Protein AF-0000000078598854 (afdb_homodimer)

Foldseek 3Di:
DDDDDPPVPPPPPPDDPDPDDPPDPPPQPQQAPCVVVPPPPPPDDPDPDDDDPPDDQDFQPDPPGGPSCVVVVHGPDDPDDPDDDPPPCPPDPCPCVVVPPPPPPVCPVDDALVVQLVLQVLCCLAPCLALLVLDQPVCSSVCRSVVVADLLQNLLSSLLSQLADPVHHNVVSVVSLVVSVVSCVVCVVPLDLSLLSSLLSVLQQCVQAVVLVSSLVSLVSSQVSLVVVVLQQLQPPDDPPPPPNDPCPPVNPLLNNLSSLSSNLSSVLCLLLSAQQAPRARPDDLVSGQGFQHDASVCSNVVPDDGHDRDSLVPDDHDPVRLPHLSNLQSNLSVLLSLLSNCVNVPNCQVVQADLPDCPHPLNVSVVSLVVSQVSHDPLLHDDLVSLVVVCVVPVSVSQNSLVSLLSSLLSLQSSLCSQADLADDVPDDLVPDGSDPVRHDPPYDDDPPCPSVVSLLSNLVSLLVNLVSQVSCCVVPPPPPLSGSSSLSSLLSSLSSLLVVLLHPDPVCCVRPNNVSSVVSNVSSLVVLVVSVSSGPSSVSSSVSSVSSCCVSVVVSPDD/DDDPCVDDPPPDDPPPDPPPDPPDPPPLPQLPPCVVVPPPVPPDDPDPDDDDPPDDQDFQPDPPGGPSCVVVVHGPDDPDDPDPDPPPPPPPCPCCCVVPPVPPPVCPVDDALVVQLVLQVLCCLAPCLALLVLDQPVCRSVCRSVVVADLLQNLLSSLLSQLADPVHHNVVSVVSLVVSVVSCVVCVVPLDLSLLSSLLSVLQQCVQAVVLVSSLVSLVSSQVSLVVVVLQQLQPPDDPPPPPNDPCPPVNPLLNNLSSLSSNLSSVLCLLLSAQQAPRARPDDLVSGQGFQHDASVCSNVVPDDGHDRDSLVPDDHDPVRLPHLSNLQSNLSVLLSLLSNCVNVPNCQVVQADLPDCPHPLNVSVVSLVVSQVSHDPLLHDDLVSLVVVCVVPVSVSQNSLVSLLSSLLSLQSSLCSQADLADDVPDDLVPDGSDPVRHDPPDDDDPPCPSVVSLLSNLVSLLVNLVSQVSCCVVDPPPPLSGSSSLSSLLSSLSSLLVVLLHPDPVCCVRPNNVSSVVSNVSSLVVLVVSVSSGPVSVSSSVSSVSSCVVSVVVSPDD

pLDDT: mean 75.07, std 26.9, range [16.06, 98.75]

Radius of gyration: 33.55 Å; Cα contacts (8 Å, |Δi|>4): 1315; chains: 2; bounding box: 144×80×126 Å

Solvent-accessible surface area (backbone atoms only — not comparable to full-atom values): 63806 Å² total; per-residue (Å²): 133,94,83,76,77,81,71,76,76,76,80,74,78,78,76,81,77,76,80,76,79,80,74,72,77,74,72,69,70,74,34,78,72,67,70,60,70,78,68,80,75,76,80,78,81,78,77,79,87,84,78,87,76,76,85,78,86,70,73,62,78,36,83,82,37,16,59,43,27,51,76,63,72,40,83,47,75,69,86,77,76,84,77,86,72,84,65,80,66,71,62,78,71,77,65,72,66,57,72,69,62,76,53,75,71,61,71,57,77,86,67,56,49,73,56,39,29,51,50,39,48,52,40,39,70,66,33,30,58,47,68,54,38,40,58,57,84,81,51,42,39,59,36,54,36,69,62,71,53,59,63,35,34,51,28,20,49,49,13,42,47,20,36,54,37,90,88,41,51,55,67,58,12,52,51,26,39,51,52,16,52,53,43,46,64,74,42,64,90,53,84,46,70,62,57,33,53,22,26,53,43,40,21,55,42,23,48,17,64,44,39,49,68,60,18,52,47,33,43,48,49,27,48,51,42,37,30,73,70,33,36,41,41,65,60,47,72,90,42,98,78,52,78,81,64,71,72,78,49,95,81,53,59,63,66,60,52,50,32,45,39,26,43,40,50,27,48,52,51,49,36,37,69,71,32,51,21,55,57,39,58,59,69,73,57,65,90,61,42,27,38,43,46,67,71,41,70,66,32,58,72,70,67,56,82,65,90,45,70,40,57,41,76,87,71,57,72,81,45,81,76,47,50,75,26,56,64,50,53,32,53,50,39,49,50,52,33,28,51,49,37,34,44,47,29,68,38,36,59,72,67,44,74,64,63,53,85,39,77,87,25,68,58,36,48,52,51,48,51,54,51,48,55,62,66,58,40,46,80,83,69,41,92,44,78,64,36,46,52,56,38,38,72,76,33,58,58,56,26,52,40,48,50,51,32,48,42,45,43,25,42,35,50,25,56,60,45,42,73,48,48,59,83,72,71,56,93,85,49,35,92,87,72,41,68,52,34,78,90,58,54,58,87,80,56,73,81,72,60,90,61,46,66,59,49,44,49,45,46,27,54,50,26,30,48,48,39,50,53,51,49,51,52,38,36,72,75,44,67,60,34,65,63,69,42,57,67,49,46,55,49,34,47,51,25,24,52,54,26,47,45,59,61,68,36,89,54,81,74,43,48,80,77,47,38,68,66,54,33,50,46,47,23,50,52,23,50,51,53,36,58,68,36,36,83,53,21,54,50,37,52,44,46,51,5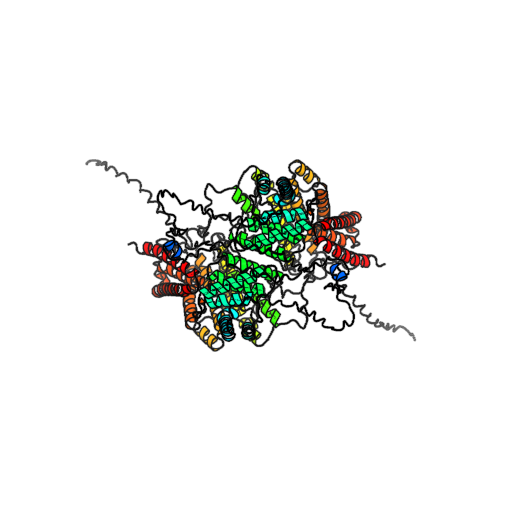0,26,50,46,50,49,42,51,54,49,45,51,65,66,64,54,126,135,90,79,84,80,75,76,72,82,73,74,77,74,76,72,77,79,71,77,75,76,80,73,72,76,75,73,70,73,68,52,79,60,74,69,71,69,79,74,74,78,76,75,77,83,77,80,81,84,82,78,87,78,78,84,83,86,72,74,63,75,37,84,83,40,15,59,44,28,54,76,62,72,42,82,51,77,68,88,78,76,83,75,84,66,89,66,74,71,76,69,76,68,76,69,74,65,56,74,68,62,76,53,74,72,62,69,57,78,88,67,56,48,70,55,40,29,52,50,38,47,52,39,37,70,66,34,30,58,49,68,55,38,40,59,54,85,81,53,43,40,59,35,55,36,68,62,72,55,59,63,33,35,52,27,20,50,48,13,44,47,21,37,55,37,88,89,43,51,57,68,59,13,52,52,26,40,51,52,17,51,54,43,46,63,76,43,65,88,53,83,48,70,60,56,33,54,22,25,52,45,38,20,54,43,23,47,17,63,58,37,49,69,59,18,52,47,33,42,47,50,26,49,50,42,36,30,74,69,32,36,42,42,64,60,46,71,89,42,99,76,50,80,82,64,73,74,78,50,95,81,54,59,62,65,59,52,49,33,44,39,26,44,42,49,28,48,52,52,50,36,38,70,70,31,52,22,53,57,39,59,58,68,72,60,66,90,64,42,27,38,45,48,67,73,44,68,67,32,58,73,70,67,57,84,64,91,43,69,40,57,41,74,87,70,57,71,80,48,80,75,45,51,75,26,57,63,49,52,32,53,47,38,48,50,52,34,29,51,49,38,34,44,48,29,69,37,37,60,73,66,45,73,63,63,54,85,40,77,89,25,68,58,37,47,52,50,49,51,53,50,49,55,61,66,58,41,45,80,84,70,40,90,44,76,63,36,44,52,57,38,38,73,75,33,58,58,57,26,51,39,47,50,50,32,49,44,46,43,24,42,35,51,24,58,61,46,45,72,49,45,60,83,72,71,55,91,85,49,37,92,88,71,40,68,50,37,79,91,61,54,57,89,79,57,71,79,73,62,91,62,46,65,59,50,43,51,45,47,28,54,51,26,29,47,48,37,52,53,51,49,52,52,38,37,72,75,44,67,62,34,63,64,68,41,56,68,48,46,56,50,33,49,52,26,24,52,54,26,47,47,59,61,68,36,90,53,80,75,43,48,80,77,47,42,66,66,53,33,49,48,47,24,52,50,22,52,51,54,35,58,68,36,34,83,53,18,53,48,35,52,49,51,51,51,35,50,48,50,50,42,52,54,51,45,48,66,67,62,54,128

InterPro domains:
  IPR001138 Zn(2)Cys(6) fungal-type DNA-binding domain [PF00172] (53-80)
  IPR001138 Zn(2)Cys(6) fungal-type DNA-binding domain [cd00067] (23-78)
  IPR007219 Xylanolytic transcriptional activator, regulatory domain [PF04082] (189-337)
  IPR007219 Xylanolytic transcriptional activator, regulatory domain [SM00906] (215-300)
  IPR036864 Zn(2)-C6 fungal-type DNA-binding domain superfamily [G3DSA:4.10.240.10] (21-78)
  IPR036864 Zn(2)-C6 fungal-type DNA-binding domain superfamily [SSF57701] (53-80)
  IPR050815 Transcription factor, fungi [PTHR47338] (22-552)

Organism: Penicillium oxalicum (strain 114-2 / CGMCC 5302) (NCBI:txid933388)

Nearest PDB structures (foldseek):
  5k7v-assembly1_B  TM=2.694E-01  e=2.026E-01  synthetic construct
  6swu-assembly1_B  TM=2.641E-01  e=5.667E+00  Mus musculus
  6ejn-assembly1_A  TM=2.712E-01  e=6.129E+00  Mus musculus
  7a0g-assembly1_HHH  TM=1.370E-01  e=9.070E+00  Serratia marcescens
  5k7v-assembly1_B  TM=2.724E-01  e=1.649E-01  synthetic construct

Structure (mmCIF, N/CA/C/O backbone):
data_AF-0000000078598854-model_v1
#
loop_
_entity.id
_entity.type
_entity.pdbx_description
1 polymer 'Transcription factor domain-containing protein'
#
loop_
_atom_site.group_PDB
_atom_site.id
_atom_site.type_symbol
_atom_site.label_atom_id
_atom_site.label_alt_id
_atom_site.label_comp_id
_atom_site.label_asym_id
_atom_site.label_entity_id
_atom_site.label_seq_id
_atom_site.pdbx_PDB_ins_code
_atom_site.Cartn_x
_atom_site.Cartn_y
_atom_site.Cartn_z
_atom_site.occupancy
_atom_site.B_iso_or_equiv
_atom_site.auth_seq_id
_atom_site.auth_comp_id
_atom_site.auth_asym_id
_atom_site.auth_atom_id
_atom_site.pdbx_PDB_model_num
ATOM 1 N N . MET A 1 1 ? 87.875 -38.781 16.719 1 17.75 1 MET A N 1
ATOM 2 C CA . MET A 1 1 ? 87.688 -38.844 15.266 1 17.75 1 MET A CA 1
ATOM 3 C C . MET A 1 1 ? 86.375 -38.219 14.844 1 17.75 1 MET A C 1
ATOM 5 O O . MET A 1 1 ? 86.312 -37.469 13.875 1 17.75 1 MET A O 1
ATOM 9 N N . VAL A 1 2 ? 85.25 -39.031 15.156 1 18.17 2 VAL A N 1
ATOM 10 C CA . VAL A 1 2 ? 84.188 -39.094 14.156 1 18.17 2 VAL A CA 1
ATOM 11 C C . VAL A 1 2 ? 83.562 -37.719 13.938 1 18.17 2 VAL A C 1
ATOM 13 O O . VAL A 1 2 ? 83.625 -36.875 14.812 1 18.17 2 VAL A O 1
ATOM 16 N N . THR A 1 3 ? 82.875 -37.562 12.828 1 17.98 3 THR A N 1
ATOM 17 C CA . THR A 1 3 ? 82.438 -36.938 11.562 1 17.98 3 THR A CA 1
ATOM 18 C C . THR A 1 3 ? 81.25 -36 11.773 1 17.98 3 THR A C 1
ATOM 20 O O . THR A 1 3 ? 81.312 -34.844 11.344 1 17.98 3 THR A O 1
ATOM 23 N N . SER A 1 4 ? 80.062 -36.5 11.648 1 16.06 4 SER A N 1
ATOM 24 C CA . SER A 1 4 ? 79.125 -36.438 10.555 1 16.06 4 SER A CA 1
ATOM 25 C C . SER A 1 4 ? 78.062 -35.375 10.805 1 16.06 4 SER A C 1
ATOM 27 O O . SER A 1 4 ? 77.625 -34.688 9.867 1 16.06 4 SER A O 1
ATOM 29 N N . LYS A 1 5 ? 77.375 -35.375 11.961 1 18.81 5 LYS A N 1
ATOM 30 C CA . LYS A 1 5 ? 75.875 -35.562 11.93 1 18.81 5 LYS A CA 1
ATOM 31 C C . LYS A 1 5 ? 75.188 -34.25 11.641 1 18.81 5 LYS A C 1
ATOM 33 O O . LYS A 1 5 ? 73.938 -34.188 11.781 1 18.81 5 LYS A O 1
ATOM 38 N N . ARG A 1 6 ? 75.938 -33.125 11.523 1 18.56 6 ARG A N 1
ATOM 39 C CA . ARG A 1 6 ? 75.188 -31.891 11.859 1 18.56 6 ARG A CA 1
ATOM 40 C C . ARG A 1 6 ? 74.125 -31.562 10.805 1 18.56 6 ARG A C 1
ATOM 42 O O . ARG A 1 6 ? 74.5 -31.094 9.711 1 18.56 6 ARG A O 1
ATOM 49 N N . ILE A 1 7 ? 73.125 -32.438 10.453 1 19.12 7 ILE A N 1
ATOM 50 C CA . ILE A 1 7 ? 72.188 -32.531 9.336 1 19.12 7 ILE A CA 1
ATOM 51 C C . ILE A 1 7 ? 71.312 -31.297 9.281 1 19.12 7 ILE A C 1
ATOM 53 O O . ILE A 1 7 ? 70.375 -31.156 10.047 1 19.12 7 ILE A O 1
ATOM 57 N N . SER A 1 8 ? 71.812 -30.125 9.641 1 19.22 8 SER A N 1
ATOM 58 C CA . SER A 1 8 ? 70.938 -28.969 9.789 1 19.22 8 SER A CA 1
ATOM 59 C C . SER A 1 8 ? 70.125 -28.719 8.516 1 19.22 8 SER A C 1
ATOM 61 O O . SER A 1 8 ? 70.688 -28.453 7.461 1 19.22 8 SER A O 1
ATOM 63 N N . GLU A 1 9 ? 69.125 -29.594 8.219 1 19.22 9 GLU A N 1
ATOM 64 C CA . GLU A 1 9 ? 68.188 -29.672 7.094 1 19.22 9 GLU A CA 1
ATOM 65 C C . GLU A 1 9 ? 67.688 -28.297 6.707 1 19.22 9 GLU A C 1
ATOM 67 O O . GLU A 1 9 ? 67.375 -27.484 7.574 1 19.22 9 GLU A O 1
ATOM 72 N N . VAL A 1 10 ? 68.125 -27.734 5.582 1 18.81 10 VAL A N 1
ATOM 73 C CA . VAL A 1 10 ? 67.938 -26.578 4.719 1 18.81 10 VAL A CA 1
ATOM 74 C C . VAL A 1 10 ? 66.438 -26.406 4.43 1 18.81 10 VAL A C 1
ATOM 76 O O . VAL A 1 10 ? 65.875 -27.234 3.729 1 18.81 10 VAL A O 1
ATOM 79 N N . LYS A 1 11 ? 65.625 -26.266 5.469 1 21.45 11 LYS A N 1
ATOM 80 C CA . LYS A 1 11 ? 64.188 -26.109 5.227 1 21.45 11 LYS A CA 1
ATOM 81 C C . LYS A 1 11 ? 63.938 -25.156 4.059 1 21.45 11 LYS A C 1
ATOM 83 O O . LYS A 1 11 ? 64.375 -24 4.094 1 21.45 11 LYS A O 1
ATOM 88 N N . LYS A 1 12 ? 64.062 -25.609 2.785 1 19.5 12 LYS A N 1
ATOM 89 C CA . LYS A 1 12 ? 63.781 -24.922 1.531 1 19.5 12 LYS A CA 1
ATOM 90 C C . LYS A 1 12 ? 62.5 -24.141 1.631 1 19.5 12 LYS A C 1
ATOM 92 O O . LYS A 1 12 ? 61.469 -24.672 2.098 1 19.5 12 LYS A O 1
ATOM 97 N N . GLN A 1 13 ? 62.562 -22.844 1.696 1 19.39 13 GLN A N 1
ATOM 98 C CA . GLN A 1 13 ? 61.625 -21.734 1.672 1 19.39 13 GLN A CA 1
ATOM 99 C C . GLN A 1 13 ? 60.719 -21.812 0.437 1 19.39 13 GLN A C 1
ATOM 101 O O . GLN A 1 13 ? 61.188 -21.625 -0.688 1 19.39 13 GLN A O 1
ATOM 106 N N . ARG A 1 14 ? 59.969 -22.969 0.25 1 20.84 14 ARG A N 1
ATOM 107 C CA . ARG A 1 14 ? 59.125 -23.125 -0.93 1 20.84 14 ARG A CA 1
ATOM 108 C C . ARG A 1 14 ? 58.438 -21.812 -1.298 1 20.84 14 ARG A C 1
ATOM 110 O O . ARG A 1 14 ? 58.094 -21.016 -0.42 1 20.84 14 ARG A O 1
ATOM 117 N N . ARG A 1 15 ? 58.625 -21.359 -2.559 1 20.86 15 ARG A N 1
ATOM 118 C CA . ARG A 1 15 ? 58.25 -20.219 -3.377 1 20.86 15 ARG A CA 1
ATOM 119 C C . ARG A 1 15 ? 56.75 -19.953 -3.262 1 20.86 15 ARG A C 1
ATOM 121 O O . ARG A 1 15 ? 55.938 -20.891 -3.137 1 20.86 15 ARG A O 1
ATOM 128 N N . PRO A 1 16 ? 56.312 -18.797 -2.871 1 20.83 16 PRO A N 1
ATOM 129 C CA . PRO A 1 16 ? 54.938 -18.297 -2.719 1 20.83 16 PRO A CA 1
ATOM 130 C C . PRO A 1 16 ? 54.094 -18.516 -3.971 1 20.83 16 PRO A C 1
ATOM 132 O O . PRO A 1 16 ? 54.5 -18.109 -5.066 1 20.83 16 PRO A O 1
ATOM 135 N N . ALA A 1 17 ? 53.5 -19.719 -4.172 1 22.02 17 ALA A N 1
ATOM 136 C CA . ALA A 1 17 ? 52.688 -20.062 -5.328 1 22.02 17 ALA A CA 1
ATOM 137 C C . ALA A 1 17 ? 51.844 -18.875 -5.777 1 22.02 17 ALA A C 1
ATOM 139 O O . ALA A 1 17 ? 51.375 -18.078 -4.949 1 22.02 17 ALA A O 1
ATOM 140 N N . HIS A 1 18 ? 52 -18.5 -7.02 1 19.34 18 HIS A N 1
ATOM 141 C CA . HIS A 1 18 ? 51.406 -17.484 -7.895 1 19.34 18 HIS A CA 1
ATOM 142 C C . HIS A 1 18 ? 49.875 -17.516 -7.844 1 19.34 18 HIS A C 1
ATOM 144 O O . HIS A 1 18 ? 49.281 -18.578 -7.738 1 19.34 18 HIS A O 1
ATOM 150 N N . LEU A 1 19 ? 49.312 -16.453 -7.363 1 21.5 19 LEU A N 1
ATOM 151 C CA . LEU A 1 19 ? 47.906 -16.094 -7.148 1 21.5 19 LEU A CA 1
ATOM 152 C C . LEU A 1 19 ? 47.062 -16.344 -8.406 1 21.5 19 LEU A C 1
ATOM 154 O O . LEU A 1 19 ? 47.344 -15.766 -9.461 1 21.5 19 LEU A O 1
ATOM 158 N N . PRO A 1 20 ? 46.75 -17.641 -8.633 1 20.42 20 PRO A N 1
ATOM 159 C CA . PRO A 1 20 ? 46.031 -17.953 -9.891 1 20.42 20 PRO A CA 1
ATOM 160 C C . PRO A 1 20 ? 45.062 -16.859 -10.297 1 20.42 20 PRO A C 1
ATOM 162 O O . PRO A 1 20 ? 44.656 -16.031 -9.469 1 20.42 20 PRO A O 1
ATOM 165 N N . GLY A 1 21 ? 44.75 -16.875 -11.664 1 18.86 21 GLY A N 1
ATOM 166 C CA . GLY A 1 21 ? 44.094 -16.016 -12.633 1 18.86 21 GLY A CA 1
ATOM 167 C C . GLY A 1 21 ? 42.656 -15.664 -12.234 1 18.86 21 GLY A C 1
ATOM 168 O O . GLY A 1 21 ? 42 -16.453 -11.562 1 18.86 21 GLY A O 1
ATOM 169 N N . GLN A 1 22 ? 42.438 -14.414 -12.109 1 20.92 22 GLN A N 1
ATOM 170 C CA . GLN A 1 22 ? 41.25 -13.633 -11.805 1 20.92 22 GLN A CA 1
ATOM 171 C C . GLN A 1 22 ? 40.062 -14.062 -12.664 1 20.92 22 GLN A C 1
ATOM 173 O O . GLN A 1 22 ? 40.062 -13.875 -13.883 1 20.92 22 GLN A O 1
ATOM 178 N N . ARG A 1 23 ? 39.656 -15.328 -12.477 1 20.48 23 ARG A N 1
ATOM 179 C CA . ARG A 1 23 ? 38.531 -15.789 -13.281 1 20.48 23 ARG A CA 1
ATOM 180 C C . ARG A 1 23 ? 37.5 -14.68 -13.469 1 20.48 23 ARG A C 1
ATOM 182 O O . ARG A 1 23 ? 37.188 -13.938 -12.531 1 20.48 23 ARG A O 1
ATOM 189 N N . ALA A 1 24 ? 37.312 -14.312 -14.844 1 19.75 24 ALA A N 1
ATOM 190 C CA . ALA A 1 24 ? 36.438 -13.328 -15.445 1 19.75 24 ALA A CA 1
ATOM 191 C C . ALA A 1 24 ? 35 -13.484 -14.914 1 19.75 24 ALA A C 1
ATOM 193 O O . ALA A 1 24 ? 34.5 -14.602 -14.797 1 19.75 24 ALA A O 1
ATOM 194 N N . PRO A 1 25 ? 34.656 -12.547 -14.102 1 20.59 25 PRO A N 1
ATOM 195 C CA . PRO A 1 25 ? 33.312 -12.516 -13.5 1 20.59 25 PRO A CA 1
ATOM 196 C C . PRO A 1 25 ? 32.219 -12.789 -14.508 1 20.59 25 PRO A C 1
ATOM 198 O O . PRO A 1 25 ? 32.062 -12.07 -15.5 1 20.59 25 PRO A O 1
ATOM 201 N N . ILE A 1 26 ? 32.156 -14.078 -14.969 1 20.09 26 ILE A N 1
ATOM 202 C CA . ILE A 1 26 ? 31.094 -14.414 -15.906 1 20.09 26 ILE A CA 1
ATOM 203 C C . ILE A 1 26 ? 29.797 -13.719 -15.484 1 20.09 26 ILE A C 1
ATOM 205 O O . ILE A 1 26 ? 29.312 -13.922 -14.367 1 20.09 26 ILE A O 1
ATOM 209 N N . ALA A 1 27 ? 29.516 -12.594 -16.141 1 19.59 27 ALA A N 1
ATOM 210 C CA . ALA A 1 27 ? 28.406 -11.656 -16.094 1 19.59 27 ALA A CA 1
ATOM 211 C C . ALA A 1 27 ? 27.062 -12.367 -16.25 1 19.59 27 ALA A C 1
ATOM 213 O O . ALA A 1 27 ? 26.734 -12.836 -17.344 1 19.59 27 ALA A O 1
ATOM 214 N N . CYS A 1 28 ? 26.969 -13.414 -15.5 1 22.61 28 CYS A N 1
ATOM 215 C CA . CYS A 1 28 ? 25.719 -14.133 -15.68 1 22.61 28 CYS A CA 1
ATOM 216 C C . CYS A 1 28 ? 24.547 -13.172 -15.852 1 22.61 28 CYS A C 1
ATOM 218 O O . CYS A 1 28 ? 24.406 -12.227 -15.078 1 22.61 28 CYS A O 1
ATOM 220 N N . ILE A 1 29 ? 24.125 -13.102 -17.062 1 20.44 29 ILE A N 1
ATOM 221 C CA . ILE A 1 29 ? 23.016 -12.312 -17.594 1 20.44 29 ILE A CA 1
ATOM 222 C C . ILE A 1 29 ? 21.75 -12.586 -16.781 1 20.44 29 ILE A C 1
ATOM 224 O O . ILE A 1 29 ? 21.266 -13.719 -16.734 1 20.44 29 ILE A O 1
ATOM 228 N N . PRO A 1 30 ? 21.672 -12.141 -15.641 1 22 30 PRO A N 1
ATOM 229 C CA . PRO A 1 30 ? 20.469 -12.336 -14.82 1 22 30 PRO A CA 1
ATOM 230 C C . PRO A 1 30 ? 19.188 -12.18 -15.625 1 22 30 PRO A C 1
ATOM 232 O O . PRO A 1 30 ? 19.031 -11.195 -16.359 1 22 30 PRO A O 1
ATOM 235 N N . CYS A 1 31 ? 18.578 -13.266 -16.047 1 23.11 31 CYS A N 1
ATOM 236 C CA . CYS A 1 31 ? 17.422 -13.484 -16.906 1 23.11 31 CYS A CA 1
ATOM 237 C C . CYS A 1 31 ? 16.266 -12.594 -16.484 1 23.11 31 CYS A C 1
ATOM 239 O O . CYS A 1 31 ? 15.305 -12.414 -17.25 1 23.11 31 CYS A O 1
ATOM 241 N N . ARG A 1 32 ? 16.047 -12.469 -15.172 1 21.34 32 ARG A N 1
ATOM 242 C CA . ARG A 1 32 ? 14.617 -12.258 -15 1 21.34 32 ARG A CA 1
ATOM 243 C C . ARG A 1 32 ? 14.164 -10.984 -15.711 1 21.34 32 ARG A C 1
ATOM 245 O O . ARG A 1 32 ? 12.977 -10.82 -16 1 21.34 32 ARG A O 1
ATOM 252 N N . SER A 1 33 ? 14.992 -9.961 -15.484 1 20.05 33 SER A N 1
ATOM 253 C CA . SER A 1 33 ? 14.375 -8.648 -15.641 1 20.05 33 SER A CA 1
ATOM 254 C C . SER A 1 33 ? 14.148 -8.305 -17.109 1 20.05 33 SER A C 1
ATOM 256 O O . SER A 1 33 ? 15.094 -7.945 -17.812 1 20.05 33 SER A O 1
ATOM 258 N N . VAL A 1 34 ? 13.461 -9.18 -17.766 1 19.59 34 VAL A N 1
ATOM 259 C CA . VAL A 1 34 ? 13.164 -8.703 -19.109 1 19.59 34 VAL A CA 1
ATOM 260 C C . VAL A 1 34 ? 12.57 -7.297 -19.047 1 19.59 34 VAL A C 1
ATOM 262 O O . VAL A 1 34 ? 11.445 -7.117 -18.562 1 19.59 34 VAL A O 1
ATOM 265 N N . CYS A 1 35 ? 13.25 -6.445 -18.594 1 20.17 35 CYS A N 1
ATOM 266 C CA . CYS A 1 35 ? 12.914 -5.027 -18.672 1 20.17 35 CYS A CA 1
ATOM 267 C C . CYS A 1 35 ? 12.484 -4.637 -20.078 1 20.17 35 CYS A C 1
ATOM 269 O O . CYS A 1 35 ? 13.312 -4.207 -20.891 1 20.17 35 CYS A O 1
ATOM 271 N N . LEU A 1 36 ? 11.719 -5.547 -20.766 1 18.88 36 LEU A N 1
ATOM 272 C CA . LEU A 1 36 ? 11.508 -5.07 -22.125 1 18.88 36 LEU A CA 1
ATOM 273 C C . LEU A 1 36 ? 10.719 -3.766 -22.141 1 18.88 36 LEU A C 1
ATOM 275 O O . LEU A 1 36 ? 9.609 -3.703 -21.594 1 18.88 36 LEU A O 1
ATOM 279 N N . HIS A 1 37 ? 11.328 -2.748 -22.141 1 19.47 37 HIS A N 1
ATOM 280 C CA . HIS A 1 37 ? 10.945 -1.343 -22.203 1 19.47 37 HIS A CA 1
ATOM 281 C C . HIS A 1 37 ? 10.086 -1.06 -23.422 1 19.47 37 HIS A C 1
ATOM 283 O O . HIS A 1 37 ? 9.812 0.1 -23.734 1 19.47 37 HIS A O 1
ATOM 289 N N . GLU A 1 38 ? 9.492 -2.057 -24.156 1 19.25 38 GLU A N 1
ATOM 290 C CA . GLU A 1 38 ? 9.141 -1.512 -25.469 1 19.25 38 GLU A CA 1
ATOM 291 C C . GLU A 1 38 ? 7.961 -0.552 -25.375 1 19.25 38 GLU A C 1
ATOM 293 O O . GLU A 1 38 ? 6.938 -0.882 -24.766 1 19.25 38 GLU A O 1
ATOM 298 N N . HIS A 1 39 ? 8.188 0.684 -25.469 1 19.91 39 HIS A N 1
ATOM 299 C CA . HIS A 1 39 ? 7.359 1.882 -25.516 1 19.91 39 HIS A CA 1
ATOM 300 C C . HIS A 1 39 ? 6.375 1.818 -26.672 1 19.91 39 HIS A C 1
ATOM 302 O O . HIS A 1 39 ? 5.738 2.82 -27.016 1 19.91 39 HIS A O 1
ATOM 308 N N . VAL A 1 40 ? 5.801 0.707 -27.062 1 19.81 40 VAL A N 1
ATOM 309 C CA . VAL A 1 40 ? 5.156 0.893 -28.359 1 19.81 40 VAL A CA 1
ATOM 310 C C . VAL A 1 40 ? 3.93 1.789 -28.203 1 19.81 40 VAL A C 1
ATOM 312 O O . VAL A 1 40 ? 3.004 1.459 -27.469 1 19.81 40 VAL A O 1
ATOM 315 N N . LEU A 1 41 ? 4.086 3.072 -28.391 1 19.53 41 LEU A N 1
ATOM 316 C CA . LEU A 1 41 ? 3.08 4.129 -28.422 1 19.53 41 LEU A CA 1
ATOM 317 C C . LEU A 1 41 ? 2.074 3.891 -29.547 1 19.53 41 LEU A C 1
ATOM 319 O O . LEU A 1 41 ? 2.426 3.963 -30.719 1 19.53 41 LEU A O 1
ATOM 323 N N . VAL A 1 42 ? 1.353 2.844 -29.547 1 19.3 42 VAL A N 1
ATOM 324 C CA . VAL A 1 42 ? 0.443 2.688 -30.672 1 19.3 42 VAL A CA 1
ATOM 325 C C . VAL A 1 42 ? -0.614 3.789 -30.641 1 19.3 42 VAL A C 1
ATOM 327 O O . VAL A 1 42 ? -1.303 3.971 -29.641 1 19.3 42 VAL A O 1
ATOM 330 N N . TRP A 1 43 ? -0.475 4.816 -31.5 1 20.03 43 TRP A N 1
ATOM 331 C CA . TRP A 1 43 ? -1.257 6.016 -31.797 1 20.03 43 TRP A CA 1
ATOM 332 C C . TRP A 1 43 ? -2.602 5.648 -32.406 1 20.03 43 TRP A C 1
ATOM 334 O O . TRP A 1 43 ? -2.656 5.074 -33.5 1 20.03 43 TRP A O 1
ATOM 344 N N . ALA A 1 44 ? -3.506 5.047 -31.688 1 18.84 44 ALA A N 1
ATOM 345 C CA . ALA A 1 44 ? -4.789 4.832 -32.344 1 18.84 44 ALA A CA 1
ATOM 346 C C . ALA A 1 44 ? -5.434 6.16 -32.75 1 18.84 44 ALA A C 1
ATOM 348 O O . ALA A 1 44 ? -5.387 7.129 -31.984 1 18.84 44 ALA A O 1
ATOM 349 N N . SER A 1 45 ? -5.656 6.5 -34.031 1 20.67 45 SER A N 1
ATOM 350 C CA . SER A 1 45 ? -6.227 7.559 -34.844 1 20.67 45 SER A CA 1
ATOM 351 C C . SER A 1 45 ? -7.668 7.852 -34.469 1 20.67 45 SER A C 1
ATOM 353 O O . SER A 1 45 ? -8.539 6.98 -34.562 1 20.67 45 SER A O 1
ATOM 355 N N . VAL A 1 46 ? -7.895 8.555 -33.375 1 20.98 46 VAL A N 1
ATOM 356 C CA . VAL A 1 46 ? -9.25 8.945 -33 1 20.98 46 VAL A CA 1
ATOM 357 C C . VAL A 1 46 ? -9.844 9.844 -34.094 1 20.98 46 VAL A C 1
ATOM 359 O O . VAL A 1 46 ? -9.227 10.836 -34.5 1 20.98 46 VAL A O 1
ATOM 362 N N . ASP A 1 47 ? -10.711 9.336 -34.875 1 20.59 47 ASP A N 1
ATOM 363 C CA . ASP A 1 47 ? -11.578 9.992 -35.844 1 20.59 47 ASP A CA 1
ATOM 364 C C . ASP A 1 47 ? -12.344 11.148 -35.219 1 20.59 47 ASP A C 1
ATOM 366 O O . ASP A 1 47 ? -12.758 11.07 -34.062 1 20.59 47 ASP A O 1
ATOM 370 N N . ASN A 1 48 ? -12.273 12.438 -35.688 1 21.52 48 ASN A N 1
ATOM 371 C CA . ASN A 1 48 ? -12.688 13.812 -35.438 1 21.52 48 ASN A CA 1
ATOM 372 C C . ASN A 1 48 ? -14.203 13.945 -35.438 1 21.52 48 ASN A C 1
ATOM 374 O O . ASN A 1 48 ? -14.742 14.984 -35.812 1 21.52 48 ASN A O 1
ATOM 378 N N . ASN A 1 49 ? -15.039 12.969 -35.062 1 20.41 49 ASN A N 1
ATOM 379 C CA . ASN A 1 49 ? -16.391 13.32 -35.469 1 20.41 49 ASN A CA 1
ATOM 380 C C . ASN A 1 49 ? -16.938 14.5 -34.656 1 20.41 49 ASN A C 1
ATOM 382 O O . ASN A 1 49 ? -16.656 14.617 -33.469 1 20.41 49 ASN A O 1
ATOM 386 N N . ASP A 1 50 ? -17.594 15.664 -35.219 1 20.73 50 ASP A N 1
ATOM 387 C CA . ASP A 1 50 ? -18.078 17.031 -35.125 1 20.73 50 ASP A CA 1
ATOM 388 C C . ASP A 1 50 ? -19.094 17.188 -34 1 20.73 50 ASP A C 1
ATOM 390 O O . ASP A 1 50 ? -19.062 18.188 -33.25 1 20.73 50 ASP A O 1
ATOM 394 N N . GLU A 1 51 ? -20.25 16.609 -33.969 1 22.28 51 GLU A N 1
ATOM 395 C CA . GLU A 1 51 ? -21.547 17.234 -33.75 1 22.28 51 GLU A CA 1
ATOM 396 C C . GLU A 1 51 ? -21.859 17.297 -32.25 1 22.28 51 GLU A C 1
ATOM 398 O O . GLU A 1 51 ? -22.797 18 -31.844 1 22.28 51 GLU A O 1
ATOM 403 N N . HIS A 1 52 ? -21.469 16.422 -31.344 1 24.2 52 HIS A N 1
ATOM 404 C CA . HIS A 1 52 ? -22.344 16.266 -30.188 1 24.2 52 HIS A CA 1
ATOM 405 C C . HIS A 1 52 ? -21.938 17.219 -29.062 1 24.2 52 HIS A C 1
ATOM 407 O O . HIS A 1 52 ? -21.094 16.875 -28.234 1 24.2 52 HIS A O 1
ATOM 413 N N . ARG A 1 53 ? -22.078 18.531 -29.203 1 22.84 53 ARG A N 1
ATOM 414 C CA . ARG A 1 53 ? -21.781 19.625 -28.266 1 22.84 53 ARG A CA 1
ATOM 415 C C . ARG A 1 53 ? -22.719 19.562 -27.062 1 22.84 53 ARG A C 1
ATOM 417 O O . ARG A 1 53 ? -23.859 20.031 -27.141 1 22.84 53 ARG A O 1
ATOM 424 N N . GLN A 1 54 ? -22.844 18.625 -26.219 1 24.5 54 GLN A N 1
ATOM 425 C CA . GLN A 1 54 ? -23.797 18.703 -25.109 1 24.5 54 GLN A CA 1
ATOM 426 C C . GLN A 1 54 ? -23.406 19.812 -24.141 1 24.5 54 GLN A C 1
ATOM 428 O O . GLN A 1 54 ? -22.234 19.922 -23.766 1 24.5 54 GLN A O 1
ATOM 433 N N . ARG A 1 55 ? -24.266 20.812 -23.875 1 24.64 55 ARG A N 1
ATOM 434 C CA . ARG A 1 55 ? -24.203 22.016 -23.062 1 24.64 55 ARG A CA 1
ATOM 435 C C . ARG A 1 55 ? -24.062 21.672 -21.578 1 24.64 55 ARG A C 1
ATOM 437 O O . ARG A 1 55 ? -24.859 20.906 -21.047 1 24.64 55 ARG A O 1
ATOM 444 N N . LYS A 1 56 ? -22.922 21.891 -20.891 1 26.95 56 LYS A N 1
ATOM 445 C CA . LYS A 1 56 ? -22.484 21.719 -19.516 1 26.95 56 LYS A CA 1
ATOM 446 C C . LYS A 1 56 ? -23.188 22.719 -18.594 1 26.95 56 LYS A C 1
ATOM 448 O O . LYS A 1 56 ? -23.047 23.938 -18.766 1 26.95 56 LYS A O 1
ATOM 453 N N . ILE A 1 57 ? -24.406 22.562 -17.891 1 29.45 57 ILE A N 1
ATOM 454 C CA . ILE A 1 57 ? -25.094 23.484 -17 1 29.45 57 ILE A CA 1
ATOM 455 C C . ILE A 1 57 ? -24.297 23.625 -15.703 1 29.45 57 ILE A C 1
ATOM 457 O O . ILE A 1 57 ? -24.016 22.641 -15.031 1 29.45 57 ILE A O 1
ATOM 461 N N . ARG A 1 58 ? -23.578 24.703 -15.469 1 31.05 58 ARG A N 1
ATOM 462 C CA . ARG A 1 58 ? -22.734 25.141 -14.352 1 31.05 58 ARG A CA 1
ATOM 463 C C . ARG A 1 58 ? -23.578 25.516 -13.148 1 31.05 58 ARG A C 1
ATOM 465 O O . ARG A 1 58 ? -24.406 26.438 -13.219 1 31.05 58 ARG A O 1
ATOM 472 N N . CYS A 1 59 ? -23.75 24.703 -12.164 1 33.59 59 CYS A N 1
ATOM 473 C CA . CYS A 1 59 ? -24.5 25.031 -10.961 1 33.59 59 CYS A CA 1
ATOM 474 C C . CYS A 1 59 ? -23.719 25.969 -10.055 1 33.59 59 CYS A C 1
ATOM 476 O O . CYS A 1 59 ? -22.531 25.75 -9.82 1 33.59 59 CYS A O 1
ATOM 478 N N . SER A 1 60 ? -24.031 27.234 -9.773 1 44.81 60 SER A N 1
ATOM 479 C CA . SER A 1 60 ? -23.469 28.359 -9.023 1 44.81 60 SER A CA 1
ATOM 480 C C . SER A 1 60 ? -23.516 28.109 -7.523 1 44.81 60 SER A C 1
ATOM 482 O O . SER A 1 60 ? -23.203 29 -6.727 1 44.81 60 SER A O 1
ATOM 484 N N . SER A 1 61 ? -23.609 27.109 -6.988 1 36.12 61 SER A N 1
ATOM 485 C CA . SER A 1 61 ? -23.609 26.656 -5.602 1 36.12 61 SER A CA 1
ATOM 486 C C . SER A 1 61 ? -24.344 27.641 -4.695 1 36.12 61 SER A C 1
ATOM 488 O O . SER A 1 61 ? -24.141 27.625 -3.479 1 36.12 61 SER A O 1
ATOM 490 N N . GLY A 1 62 ? -25.188 28.531 -5.027 1 41.59 62 GLY A N 1
ATOM 491 C CA . GLY A 1 62 ? -26.047 29.359 -4.195 1 41.59 62 GLY A CA 1
ATOM 492 C C . GLY A 1 62 ? -27.094 28.547 -3.438 1 41.59 62 GLY A C 1
ATOM 493 O O . GLY A 1 62 ? -27.609 27.562 -3.949 1 41.59 62 GLY A O 1
ATOM 494 N N . TRP A 1 63 ? -27.156 28.75 -2.006 1 46.44 63 TRP A N 1
ATOM 495 C CA . TRP A 1 63 ? -28.219 28.203 -1.171 1 46.44 63 TRP A CA 1
ATOM 496 C C . TRP A 1 63 ? -29.391 29.188 -1.046 1 46.44 63 TRP A C 1
ATOM 498 O O . TRP A 1 63 ? -29.172 30.391 -0.979 1 46.44 63 TRP A O 1
ATOM 508 N N . PRO A 1 64 ? -30.531 28.516 -0.96 1 46.12 64 PRO A N 1
ATOM 509 C CA . PRO A 1 64 ? -31.094 27.156 -1.108 1 46.12 64 PRO A CA 1
ATOM 510 C C . PRO A 1 64 ? -31.125 26.703 -2.562 1 46.12 64 PRO A C 1
ATOM 512 O O . PRO A 1 64 ? -31.391 25.531 -2.832 1 46.12 64 PRO A O 1
ATOM 515 N N . SER A 1 65 ? -31.031 27.578 -3.488 1 47.16 65 SER A N 1
ATOM 516 C CA . SER A 1 65 ? -31.016 27.312 -4.922 1 47.16 65 SER A CA 1
ATOM 517 C C . SER A 1 65 ? -29.828 27.984 -5.605 1 47.16 65 SER A C 1
ATOM 519 O O . SER A 1 65 ? -29.5 29.125 -5.301 1 47.16 65 SER A O 1
ATOM 521 N N . CYS A 1 66 ? -29.062 27.203 -6.148 1 48.5 66 CYS A N 1
ATOM 522 C CA . CYS A 1 66 ? -27.984 27.875 -6.844 1 48.5 66 CYS A CA 1
ATOM 523 C C . CYS A 1 66 ? -28.516 28.766 -7.957 1 48.5 66 CYS A C 1
ATOM 525 O O . CYS A 1 66 ? -29.656 28.594 -8.406 1 48.5 66 CYS A O 1
ATOM 527 N N . LYS A 1 67 ? -27.891 29.812 -8.281 1 52.09 67 LYS A N 1
ATOM 528 C CA . LYS A 1 67 ? -28.359 30.797 -9.25 1 52.09 67 LYS A CA 1
ATOM 529 C C . LYS A 1 67 ? -28.812 30.125 -10.539 1 52.09 67 LYS A C 1
ATOM 531 O O . LYS A 1 67 ? -29.781 30.562 -11.164 1 52.09 67 LYS A O 1
ATOM 536 N N . SER A 1 68 ? -28.25 28.984 -10.875 1 47.47 68 SER A N 1
ATOM 537 C CA . SER A 1 68 ? -28.594 28.297 -12.117 1 47.47 68 SER A CA 1
ATOM 538 C C . SER A 1 68 ? -29.906 27.531 -11.984 1 47.47 68 SER A C 1
ATOM 540 O O . SER A 1 68 ? -30.734 27.562 -12.891 1 47.47 68 SER A O 1
ATOM 542 N N . CYS A 1 69 ? -29.984 26.922 -10.859 1 49.81 69 CYS A N 1
ATOM 543 C CA . CYS A 1 69 ? -31.266 26.281 -10.594 1 49.81 69 CYS A CA 1
ATOM 544 C C . CYS A 1 69 ? -32.375 27.328 -10.445 1 49.81 69 CYS A C 1
ATOM 546 O O . CYS A 1 69 ? -33.5 27.125 -10.883 1 49.81 69 CYS A O 1
ATOM 548 N N . GLN A 1 70 ? -32.062 28.438 -9.781 1 58.97 70 GLN A N 1
ATOM 549 C CA . GLN A 1 70 ? -33.031 29.531 -9.672 1 58.97 70 GLN A CA 1
ATOM 550 C C . GLN A 1 70 ? -33.469 30.016 -11.047 1 58.97 70 GLN A C 1
ATOM 552 O O . GLN A 1 70 ? -34.656 30.234 -11.281 1 58.97 70 GLN A O 1
ATOM 557 N N . LYS A 1 71 ? -32.562 30.266 -11.953 1 52.97 71 LYS A N 1
ATOM 558 C CA . LYS A 1 71 ? -32.906 30.766 -13.281 1 52.97 71 LYS A CA 1
ATOM 559 C C . LYS A 1 71 ? -33.719 29.734 -14.07 1 52.97 71 LYS A C 1
ATOM 561 O O . LYS A 1 71 ? -34.531 30.094 -14.898 1 52.97 71 LYS A O 1
ATOM 566 N N . ARG A 1 72 ? -33.438 28.5 -13.727 1 50.66 72 ARG A N 1
ATOM 567 C CA . ARG A 1 72 ? -34.125 27.453 -14.461 1 50.66 72 ARG A CA 1
ATOM 568 C C . ARG A 1 72 ? -35.344 26.969 -13.688 1 50.66 72 ARG A C 1
ATOM 570 O O . ARG A 1 72 ? -36.031 26.031 -14.117 1 50.66 72 ARG A O 1
ATOM 577 N N . SER A 1 73 ? -35.75 27.656 -12.664 1 49.25 73 SER A N 1
ATOM 578 C CA . SER A 1 73 ? -36.906 27.359 -11.828 1 49.25 73 SER A CA 1
ATOM 579 C C . SER A 1 73 ? -36.906 25.891 -11.383 1 49.25 73 SER A C 1
ATOM 581 O O . SER A 1 73 ? -37.938 25.266 -11.305 1 49.25 73 SER A O 1
ATOM 583 N N . SER A 1 74 ? -35.688 25.359 -11.477 1 47.91 74 SER A N 1
ATOM 584 C CA . SER A 1 74 ? -35.594 23.969 -11.07 1 47.91 74 SER A CA 1
ATOM 585 C C . SER A 1 74 ? -35.219 23.844 -9.602 1 47.91 74 SER A C 1
ATOM 587 O O . SER A 1 74 ? -34.562 24.734 -9.039 1 47.91 74 SER A O 1
ATOM 589 N N . GLN A 1 75 ? -35.875 23.062 -8.797 1 47.03 75 GLN A N 1
ATOM 590 C CA . GLN A 1 75 ? -35.625 22.828 -7.375 1 47.03 75 GLN A CA 1
ATOM 591 C C . GLN A 1 75 ? -34.219 22.281 -7.133 1 47.03 75 GLN A C 1
ATOM 593 O O . GLN A 1 75 ? -33.781 21.328 -7.793 1 47.03 75 GLN A O 1
ATOM 598 N N . CYS A 1 76 ? -33.406 23.031 -6.539 1 42.16 76 CYS A N 1
ATOM 599 C CA . CYS A 1 76 ? -32.062 22.656 -6.168 1 42.16 76 CYS A CA 1
ATOM 600 C C . CYS A 1 76 ? -32.062 21.516 -5.16 1 42.16 76 CYS A C 1
ATOM 602 O O . CYS A 1 76 ? -32.625 21.641 -4.078 1 42.16 76 CYS A O 1
ATOM 604 N N . LYS A 1 77 ? -32.188 20.312 -5.438 1 40.06 77 LYS A N 1
ATOM 605 C CA . LYS A 1 77 ? -32.219 19.156 -4.539 1 40.06 77 LYS A CA 1
ATOM 606 C C . LYS A 1 77 ? -30.844 18.859 -3.98 1 40.06 77 LYS A C 1
ATOM 608 O O . LYS A 1 77 ? -29.891 18.625 -4.738 1 40.06 77 LYS A O 1
ATOM 613 N N . TYR A 1 78 ? -30.719 19.422 -2.916 1 34.09 78 TYR A N 1
ATOM 614 C CA . TYR A 1 78 ? -29.516 19.156 -2.133 1 34.09 78 TYR A CA 1
ATOM 615 C C . TYR A 1 78 ? -29.547 17.75 -1.556 1 34.09 78 TYR A C 1
ATOM 617 O O . TYR A 1 78 ? -30.562 17.312 -1.021 1 34.09 78 TYR A O 1
ATOM 625 N N . ALA A 1 79 ? -28.844 16.797 -1.937 1 29.67 79 ALA A N 1
ATOM 626 C CA . ALA A 1 79 ? -28.938 15.367 -1.638 1 29.67 79 ALA A CA 1
ATOM 627 C C . ALA A 1 79 ? -29.047 15.125 -0.134 1 29.67 79 ALA A C 1
ATOM 629 O O . ALA A 1 79 ? -29.359 14.023 0.304 1 29.67 79 ALA A O 1
ATOM 630 N N . GLY A 1 80 ? -28.594 15.789 0.834 1 28.34 80 GLY A N 1
ATOM 631 C CA . GLY A 1 80 ? -28.422 15.211 2.158 1 28.34 80 GLY A CA 1
ATOM 632 C C . GLY A 1 80 ? -29.703 15.156 2.955 1 28.34 80 GLY A C 1
ATOM 633 O O . GLY A 1 80 ? -29.719 14.68 4.094 1 28.34 80 GLY A O 1
ATOM 634 N N . LEU A 1 81 ? -30.766 15.977 3.002 1 26.56 81 LEU A N 1
ATOM 635 C CA . LEU A 1 81 ? -31.641 16.203 4.145 1 26.56 81 LEU A CA 1
ATOM 636 C C . LEU A 1 81 ? -32.781 15.195 4.145 1 26.56 81 LEU A C 1
ATOM 638 O O . LEU A 1 81 ? -33.625 15.188 3.232 1 26.56 81 LEU A O 1
ATOM 642 N N . SER A 1 82 ? -32.719 14 4.762 1 26.06 82 SER A N 1
ATOM 643 C CA . SER A 1 82 ? -33.844 13.102 4.941 1 26.06 82 SER A CA 1
ATOM 644 C C . SER A 1 82 ? -35 13.789 5.68 1 26.06 82 SER A C 1
ATOM 646 O O . SER A 1 82 ? -34.844 14.211 6.828 1 26.06 82 SER A O 1
ATOM 648 N N . GLN A 1 83 ? -36.031 14.43 5.074 1 25.28 83 GLN A N 1
ATOM 649 C CA . GLN A 1 83 ? -37.312 14.836 5.637 1 25.28 83 GLN A CA 1
ATOM 650 C C . GLN A 1 83 ? -38.062 13.641 6.215 1 25.28 83 GLN A C 1
ATOM 652 O O . GLN A 1 83 ? -37.969 12.531 5.695 1 25.28 83 GLN A O 1
ATOM 657 N N . ASP A 1 84 ? -38.688 13.633 7.449 1 28 84 ASP A N 1
ATOM 658 C CA . ASP A 1 84 ? -39.594 12.758 8.164 1 28 84 ASP A CA 1
ATOM 659 C C . ASP A 1 84 ? -40.719 12.297 7.254 1 28 84 ASP A C 1
ATOM 661 O O . ASP A 1 84 ? -41.156 11.141 7.324 1 28 84 ASP A O 1
ATOM 665 N N . GLY A 1 85 ? -41.75 13.227 6.988 1 26.53 85 GLY A N 1
ATOM 666 C CA . GLY A 1 85 ? -43.156 12.945 6.656 1 26.53 85 GLY A CA 1
ATOM 667 C C . GLY A 1 85 ? -43.312 12.148 5.375 1 26.53 85 GLY A C 1
ATOM 668 O O . GLY A 1 85 ? -42.344 11.984 4.621 1 26.53 85 GLY A O 1
ATOM 669 N N . PRO A 1 86 ? -44.75 11.562 5.125 1 28.03 86 PRO A N 1
ATOM 670 C CA . PRO A 1 86 ? -45.25 10.812 3.975 1 28.03 86 PRO A CA 1
ATOM 671 C C . PRO A 1 86 ? -44.844 11.43 2.639 1 28.03 86 PRO A C 1
ATOM 673 O O . PRO A 1 86 ? -45.406 11.07 1.596 1 28.03 86 PRO A O 1
ATOM 676 N N . VAL A 1 87 ? -43.938 12.258 2.623 1 26.06 87 VAL A N 1
ATOM 677 C CA . VAL A 1 87 ? -43.906 13.094 1.426 1 26.06 87 VAL A CA 1
ATOM 678 C C . VAL A 1 87 ? -43.969 12.211 0.182 1 26.06 87 VAL A C 1
ATOM 680 O O . VAL A 1 87 ? -43.188 11.266 0.032 1 26.06 87 VAL A O 1
ATOM 683 N N . GLU A 1 88 ? -45.344 12.117 -0.36 1 24.05 88 GLU A N 1
ATOM 684 C CA . GLU A 1 88 ? -45.719 11.695 -1.705 1 24.05 88 GLU A CA 1
ATOM 685 C C . GLU A 1 88 ? -44.656 12.078 -2.727 1 24.05 88 GLU A C 1
ATOM 687 O O . GLU A 1 88 ? -44.5 13.258 -3.057 1 24.05 88 GLU A O 1
ATOM 692 N N . ASP A 1 89 ? -43.656 11.688 -2.381 1 22.72 89 ASP A N 1
ATOM 693 C CA . ASP A 1 89 ? -42.406 11.93 -3.102 1 22.72 89 ASP A CA 1
ATOM 694 C C . ASP A 1 89 ? -42.562 11.625 -4.59 1 22.72 89 ASP A C 1
ATOM 696 O O . ASP A 1 89 ? -42.5 10.461 -5.004 1 22.72 89 ASP A O 1
ATOM 700 N N . SER A 1 90 ? -43.688 12.203 -5.199 1 21.8 90 SER A N 1
ATOM 701 C CA . SER A 1 90 ? -43.75 12.234 -6.656 1 21.8 90 SER A CA 1
ATOM 702 C C . SER A 1 90 ? -42.406 12.625 -7.258 1 21.8 90 SER A C 1
ATOM 704 O O . SER A 1 90 ? -42.094 13.805 -7.348 1 21.8 90 SER A O 1
ATOM 706 N N . ALA A 1 91 ? -41.562 12.398 -6.586 1 21.94 91 ALA A N 1
ATOM 707 C CA . ALA A 1 91 ? -40.281 12.852 -7.117 1 21.94 91 ALA A CA 1
ATOM 708 C C . ALA A 1 91 ? -40.219 12.68 -8.633 1 21.94 91 ALA A C 1
ATOM 710 O O . ALA A 1 91 ? -40.625 11.641 -9.164 1 21.94 91 ALA A O 1
ATOM 711 N N . ILE A 1 92 ? -40.25 13.781 -9.312 1 22.55 92 ILE A N 1
ATOM 712 C CA . ILE A 1 92 ? -40 14.023 -10.727 1 22.55 92 ILE A CA 1
ATOM 713 C C . ILE A 1 92 ? -38.938 13.055 -11.242 1 22.55 92 ILE A C 1
ATOM 715 O O . ILE A 1 92 ? -37.844 12.914 -10.648 1 22.55 92 ILE A O 1
ATOM 719 N N . ARG A 1 93 ? -39.25 12.031 -11.883 1 21.06 93 ARG A N 1
ATOM 720 C CA . ARG A 1 93 ? -38.688 11.258 -12.977 1 21.06 93 ARG A CA 1
ATOM 721 C C . ARG A 1 93 ? -37.812 12.133 -13.875 1 21.06 93 ARG A C 1
ATOM 723 O O . ARG A 1 93 ? -38.312 12.781 -14.789 1 21.06 93 ARG A O 1
ATOM 730 N N . LEU A 1 94 ? -37.094 13.039 -13.188 1 22.39 94 LEU A N 1
ATOM 731 C CA . LEU A 1 94 ? -36.312 13.672 -14.234 1 22.39 94 LEU A CA 1
ATOM 732 C C . LEU A 1 94 ? -35.812 12.641 -15.242 1 22.39 94 LEU A C 1
ATOM 734 O O . LEU A 1 94 ? -35.031 11.766 -14.898 1 22.39 94 LEU A O 1
ATOM 738 N N . SER A 1 95 ? -36.594 12.156 -16.047 1 23.12 95 SER A N 1
ATOM 739 C CA . SER A 1 95 ? -36.531 11.586 -17.391 1 23.12 95 SER A CA 1
ATOM 740 C C . SER A 1 95 ? -35.469 12.273 -18.219 1 23.12 95 SER A C 1
ATOM 742 O O . SER A 1 95 ? -35.75 13.172 -19.016 1 23.12 95 SER A O 1
ATOM 744 N N . GLN A 1 96 ? -34.594 12.953 -17.562 1 24.14 96 GLN A N 1
ATOM 745 C CA . GLN A 1 96 ? -33.719 13.477 -18.609 1 24.14 96 GLN A CA 1
ATOM 746 C C . GLN A 1 96 ? -33.375 12.398 -19.641 1 24.14 96 GLN A C 1
ATOM 748 O O . GLN A 1 96 ? -32.719 11.414 -19.312 1 24.14 96 GLN A O 1
ATOM 753 N N . GLU A 1 97 ? -34.25 12.062 -20.438 1 24.77 97 GLU A N 1
ATOM 754 C CA . GLU A 1 97 ? -34 11.594 -21.797 1 24.77 97 GLU A CA 1
ATOM 755 C C . GLU A 1 97 ? -32.844 12.336 -22.438 1 24.77 97 GLU A C 1
ATOM 757 O O . GLU A 1 97 ? -32.969 13.469 -22.906 1 24.77 97 GLU A O 1
ATOM 762 N N . SER A 1 98 ? -31.859 12.672 -21.656 1 25.92 98 SER A N 1
ATOM 763 C CA . SER A 1 98 ? -30.828 13.195 -22.547 1 25.92 98 SER A CA 1
ATOM 764 C C . SER A 1 98 ? -30.828 12.469 -23.891 1 25.92 98 SER A C 1
ATOM 766 O O . SER A 1 98 ? -31 11.25 -23.938 1 25.92 98 SER A O 1
ATOM 768 N N . PRO A 1 99 ? -31.422 13.117 -24.797 1 25.62 99 PRO A N 1
ATOM 769 C CA . PRO A 1 99 ? -31.203 12.375 -26.031 1 25.62 99 PRO A CA 1
ATOM 770 C C . PRO A 1 99 ? -29.828 11.742 -26.109 1 25.62 99 PRO A C 1
ATOM 772 O O . PRO A 1 99 ? -28.812 12.406 -25.844 1 25.62 99 PRO A O 1
ATOM 775 N N . SER A 1 100 ? -29.688 10.727 -25.406 1 27.78 100 SER A N 1
ATOM 776 C CA . SER A 1 100 ? -28.625 9.867 -25.906 1 27.78 100 SER A CA 1
ATOM 777 C C . SER A 1 100 ? -28.312 10.164 -27.375 1 27.78 100 SER A C 1
ATOM 779 O O . SER A 1 100 ? -29.094 9.836 -28.266 1 27.78 100 SER A O 1
ATOM 781 N N . GLU A 1 101 ? -28.062 11.508 -27.609 1 28.31 101 GLU A N 1
ATOM 782 C CA . GLU A 1 101 ? -27.422 11.461 -28.922 1 28.31 101 GLU A CA 1
ATOM 783 C C . GLU A 1 101 ? -26.672 10.141 -29.125 1 28.31 101 GLU A C 1
ATOM 785 O O . GLU A 1 101 ? -26.016 9.656 -28.203 1 28.31 101 GLU A O 1
ATOM 790 N N . LYS A 1 102 ? -27.125 9.391 -29.906 1 27.34 102 LYS A N 1
ATOM 791 C CA . LYS A 1 102 ? -26.406 8.305 -30.562 1 27.34 102 LYS A CA 1
ATOM 792 C C . LYS A 1 102 ? -24.906 8.594 -30.625 1 27.34 102 LYS A C 1
ATOM 794 O O . LYS A 1 102 ? -24.422 9.188 -31.578 1 27.34 102 LYS A O 1
ATOM 799 N N . ARG A 1 103 ? -24.438 9.336 -29.625 1 29.98 103 ARG A N 1
ATOM 800 C CA . ARG A 1 103 ? -22.984 9.242 -29.734 1 29.98 103 ARG A CA 1
ATOM 801 C C . ARG A 1 103 ? -22.578 7.93 -30.406 1 29.98 103 ARG A C 1
ATOM 803 O O . ARG A 1 103 ? -23.297 6.941 -30.344 1 29.98 103 ARG A O 1
ATOM 810 N N . SER A 1 104 ? -21.531 8.086 -31.156 1 31.22 104 SER A N 1
ATOM 811 C CA . SER A 1 104 ? -21.047 6.926 -31.906 1 31.22 104 SER A CA 1
ATOM 812 C C . SER A 1 104 ? -20.984 5.688 -31.016 1 31.22 104 SER A C 1
ATOM 814 O O . SER A 1 104 ? -20.234 5.664 -30.031 1 31.22 104 SER A O 1
ATOM 816 N N . SER A 1 105 ? -21.984 5.219 -30.297 1 37.69 105 SER A N 1
ATOM 817 C CA . SER A 1 105 ? -21.844 3.77 -30.172 1 37.69 105 SER A CA 1
ATOM 818 C C . SER A 1 105 ? -20.625 3.262 -30.922 1 37.69 105 SER A C 1
ATOM 820 O O . SER A 1 105 ? -20.688 3.012 -32.125 1 37.69 105 SER A O 1
ATOM 822 N N . GLU A 1 106 ? -19.609 4.062 -30.781 1 40.19 106 GLU A N 1
ATOM 823 C CA . GLU A 1 106 ? -18.391 3.555 -31.422 1 40.19 106 GLU A CA 1
ATOM 824 C C . GLU A 1 106 ? -18.453 2.037 -31.578 1 40.19 106 GLU A C 1
ATOM 826 O O . GLU A 1 106 ? -18.875 1.327 -30.656 1 40.19 106 GLU A O 1
ATOM 831 N N . ASN A 1 107 ? -18.531 1.634 -32.688 1 41.03 107 ASN A N 1
ATOM 832 C CA . ASN A 1 107 ? -18.656 0.307 -33.281 1 41.03 107 ASN A CA 1
ATOM 833 C C . ASN A 1 107 ? -17.906 -0.744 -32.469 1 41.03 107 ASN A C 1
ATOM 835 O O . ASN A 1 107 ? -16.672 -0.756 -32.438 1 41.03 107 ASN A O 1
ATOM 839 N N . LEU A 1 108 ? -18.328 -0.977 -31.125 1 53.81 108 LEU A N 1
ATOM 840 C CA . LEU A 1 108 ? -17.812 -2.305 -30.828 1 53.81 108 LEU A CA 1
ATOM 841 C C . LEU A 1 108 ? -17.562 -3.096 -32.094 1 53.81 108 LEU A C 1
ATOM 843 O O . LEU A 1 108 ? -18.391 -3.1 -33 1 53.81 108 LEU A O 1
ATOM 847 N N . PRO A 1 109 ? -16.406 -3.244 -32.438 1 61.84 109 PRO A N 1
ATOM 848 C CA . PRO A 1 109 ? -16.469 -4.219 -33.531 1 61.84 109 PRO A CA 1
ATOM 849 C C . PRO A 1 109 ? -17.609 -5.219 -33.375 1 61.84 109 PRO A C 1
ATOM 851 O O . PRO A 1 109 ? -17.859 -5.699 -32.25 1 61.84 109 PRO A O 1
ATOM 854 N N . GLU A 1 110 ? -18.75 -5.008 -33.969 1 72.19 110 GLU A N 1
ATOM 855 C CA . GLU A 1 110 ? -19.969 -5.824 -33.938 1 72.19 110 GLU A CA 1
ATOM 856 C C . GLU A 1 110 ? -19.625 -7.312 -33.906 1 72.19 110 GLU A C 1
ATOM 858 O O . GLU A 1 110 ? -19.109 -7.844 -34.906 1 72.19 110 GLU A O 1
ATOM 863 N N . MET A 1 111 ? -19.484 -7.848 -32.656 1 87.31 111 MET A N 1
ATOM 864 C CA . MET A 1 111 ? -19.375 -9.297 -32.562 1 87.31 111 MET A CA 1
ATOM 865 C C . MET A 1 111 ? -20.734 -9.945 -32.312 1 87.31 111 MET A C 1
ATOM 867 O O . MET A 1 111 ? -21.562 -9.414 -31.578 1 87.31 111 MET A O 1
ATOM 871 N N . PRO A 1 112 ? -21 -11.016 -33.031 1 91.69 112 PRO A N 1
ATOM 872 C CA . PRO A 1 112 ? -22.266 -11.727 -32.812 1 91.69 112 PRO A CA 1
ATOM 873 C C . PRO A 1 112 ? -22.453 -12.172 -31.359 1 91.69 112 PRO A C 1
ATOM 875 O O . PRO A 1 112 ? -21.469 -12.531 -30.688 1 91.69 112 PRO A O 1
ATOM 878 N N . LYS A 1 113 ? -23.703 -12.164 -30.891 1 92.62 113 LYS A N 1
ATOM 879 C CA . LYS A 1 113 ? -24.047 -12.555 -29.531 1 92.62 113 LYS A CA 1
ATOM 880 C C . LYS A 1 113 ? -23.531 -13.953 -29.219 1 92.62 113 LYS A C 1
ATOM 882 O O . LYS A 1 113 ? -23.062 -14.211 -28.109 1 92.62 113 LYS A O 1
ATOM 887 N N . THR A 1 114 ? -23.641 -14.859 -30.188 1 93.94 114 THR A N 1
ATOM 888 C CA . THR A 1 114 ? -23.188 -16.234 -30 1 93.94 114 THR A CA 1
ATOM 889 C C . THR A 1 114 ? -21.688 -16.281 -29.688 1 93.94 114 THR A C 1
ATOM 891 O O . THR A 1 114 ? -21.25 -17.078 -28.844 1 93.94 114 THR A O 1
ATOM 894 N N . GLU A 1 115 ? -20.938 -15.445 -30.312 1 94.62 115 GLU A N 1
ATOM 895 C CA . GLU A 1 115 ? -19.5 -15.391 -30.078 1 94.62 115 GLU A CA 1
ATOM 896 C C . GLU A 1 115 ? -19.203 -14.805 -28.703 1 94.62 115 GLU A C 1
ATOM 898 O O . GLU A 1 115 ? -18.297 -15.273 -28 1 94.62 115 GLU A O 1
ATOM 903 N N . LEU A 1 116 ? -19.938 -13.789 -28.359 1 95.62 116 LEU A N 1
ATOM 904 C CA . LEU A 1 116 ? -19.766 -13.172 -27.062 1 95.62 116 LEU A CA 1
ATOM 905 C C . LEU A 1 116 ? -20.047 -14.172 -25.938 1 95.62 116 LEU A C 1
ATOM 907 O O . LEU A 1 116 ? -19.344 -14.195 -24.922 1 95.62 116 LEU A O 1
ATOM 911 N N . ILE A 1 117 ? -21.031 -14.969 -26.141 1 96.12 117 ILE A N 1
ATOM 912 C CA . ILE A 1 117 ? -21.375 -15.984 -25.141 1 96.12 117 ILE A CA 1
ATOM 913 C C . ILE A 1 117 ? -20.25 -17.016 -25.031 1 96.12 117 ILE A C 1
ATOM 915 O O . ILE A 1 117 ? -19.922 -17.453 -23.938 1 96.12 117 ILE A O 1
ATOM 919 N N . GLN A 1 118 ? -19.641 -17.391 -26.141 1 95.69 118 GLN A N 1
ATOM 920 C CA . GLN A 1 118 ? -18.531 -18.312 -26.125 1 95.69 118 GLN A CA 1
ATOM 921 C C . GLN A 1 118 ? -17.328 -17.734 -25.391 1 95.69 118 GLN A C 1
ATOM 923 O O . GLN A 1 118 ? -16.641 -18.438 -24.656 1 95.69 118 GLN A O 1
ATOM 928 N N . ILE A 1 119 ? -17.109 -16.453 -25.656 1 97.25 119 ILE A N 1
ATOM 929 C CA . ILE A 1 119 ? -16.031 -15.766 -24.969 1 97.25 119 ILE A CA 1
ATOM 930 C C . ILE A 1 119 ? -16.297 -15.727 -23.469 1 97.25 119 ILE A C 1
ATOM 932 O O . ILE A 1 119 ? -15.391 -15.984 -22.672 1 97.25 119 ILE A O 1
ATOM 936 N N . ALA A 1 120 ? -17.516 -15.438 -23.125 1 97.56 120 ALA A N 1
ATOM 937 C CA . ALA A 1 120 ? -17.906 -15.406 -21.719 1 97.56 120 ALA A CA 1
ATOM 938 C C . ALA A 1 120 ? -17.719 -16.766 -21.078 1 97.56 120 ALA A C 1
ATOM 940 O O . ALA A 1 120 ? -17.281 -16.859 -19.922 1 97.56 120 ALA A O 1
ATOM 941 N N . GLU A 1 121 ? -18.062 -17.781 -21.781 1 96.31 121 GLU A N 1
ATOM 942 C CA . GLU A 1 121 ? -17.906 -19.141 -21.266 1 96.31 121 GLU A CA 1
ATOM 943 C C . GLU A 1 121 ? -16.438 -19.484 -21.047 1 96.31 121 GLU A C 1
ATOM 945 O O . GLU A 1 121 ? -16.094 -20.078 -20.016 1 96.31 121 GLU A O 1
ATOM 950 N N . PHE A 1 122 ? -15.68 -19.156 -22.031 1 97 122 PHE A N 1
ATOM 951 C CA . PHE A 1 122 ? -14.25 -19.391 -21.891 1 97 122 PHE A CA 1
ATOM 952 C C . PHE A 1 122 ? -13.695 -18.641 -20.672 1 97 122 PHE A C 1
ATOM 954 O O . PHE A 1 122 ? -12.898 -19.203 -19.906 1 97 122 PHE A O 1
ATOM 961 N N . PHE A 1 123 ? -14.078 -17.375 -20.562 1 98.19 123 PHE A N 1
ATOM 962 C CA . PHE A 1 123 ? -13.633 -16.562 -19.438 1 98.19 123 PHE A CA 1
ATOM 963 C C . PHE A 1 123 ? -14.062 -17.188 -18.109 1 98.19 123 PHE A C 1
ATOM 965 O O . PHE A 1 123 ? -13.273 -17.25 -17.172 1 98.19 123 PHE A O 1
ATOM 972 N N . LEU A 1 124 ? -15.305 -17.594 -18 1 96.94 124 LEU A N 1
ATOM 973 C CA . LEU A 1 124 ? -15.836 -18.188 -16.781 1 96.94 124 LEU A CA 1
ATOM 974 C C . LEU A 1 124 ? -15.062 -19.453 -16.406 1 96.94 124 LEU A C 1
ATOM 976 O O . LEU A 1 124 ? -14.703 -19.641 -15.25 1 96.94 124 LEU A O 1
ATOM 980 N N . ASP A 1 125 ? -14.742 -20.219 -17.344 1 94.56 125 ASP A N 1
ATOM 981 C CA . ASP A 1 125 ? -14.117 -21.516 -17.109 1 94.56 125 ASP A CA 1
ATOM 982 C C . ASP A 1 125 ? -12.664 -21.344 -16.656 1 94.56 125 ASP A C 1
ATOM 984 O O . ASP A 1 125 ? -12.172 -22.125 -15.836 1 94.56 125 ASP A O 1
ATOM 988 N N . ASN A 1 126 ? -12.031 -20.359 -17.188 1 96.56 126 ASN A N 1
ATOM 989 C CA . ASN A 1 126 ? -10.594 -20.281 -16.953 1 96.56 126 ASN A CA 1
ATOM 990 C C . ASN A 1 126 ? -10.242 -19.203 -15.93 1 96.56 126 ASN A C 1
ATOM 992 O O . ASN A 1 126 ? -9.297 -19.375 -15.156 1 96.56 126 ASN A O 1
ATOM 996 N N . PHE A 1 127 ? -10.984 -18.109 -15.945 1 98 127 PHE A N 1
ATOM 997 C CA . PHE A 1 127 ? -10.633 -16.984 -15.094 1 98 127 PHE A CA 1
ATOM 998 C C . PHE A 1 127 ? -11.734 -16.703 -14.078 1 98 127 PHE A C 1
ATOM 1000 O O . PHE A 1 127 ? -11.469 -16.562 -12.883 1 98 127 PHE A O 1
ATOM 1007 N N . GLY A 1 128 ? -12.992 -16.75 -14.477 1 97.25 128 GLY A N 1
ATOM 1008 C CA . GLY A 1 128 ? -14.141 -16.281 -13.719 1 97.25 128 GLY A CA 1
ATOM 1009 C C . GLY A 1 128 ? -14.477 -17.188 -12.547 1 97.25 128 GLY A C 1
ATOM 1010 O O . GLY A 1 128 ? -15.258 -16.797 -11.664 1 97.25 128 GLY A O 1
ATOM 1011 N N . THR A 1 129 ? -13.867 -18.312 -12.422 1 95.75 129 THR A N 1
ATOM 1012 C CA . THR A 1 129 ? -14.086 -19.219 -11.297 1 95.75 129 THR A CA 1
ATOM 1013 C C . THR A 1 129 ? -12.781 -19.469 -10.539 1 95.75 129 THR A C 1
ATOM 1015 O O . THR A 1 129 ? -12.734 -20.297 -9.633 1 95.75 129 THR A O 1
ATOM 1018 N N . THR A 1 130 ? -11.75 -18.797 -10.914 1 96.88 130 THR A N 1
ATOM 1019 C CA . THR A 1 130 ? -10.445 -19 -10.281 1 96.88 130 THR A CA 1
ATOM 1020 C C . THR A 1 130 ? -9.93 -17.703 -9.672 1 96.88 130 THR A C 1
ATOM 1022 O O . THR A 1 130 ? -10.438 -17.25 -8.641 1 96.88 130 THR A O 1
ATOM 1025 N N . LEU A 1 131 ? -8.969 -16.984 -10.305 1 97.88 131 LEU A N 1
ATOM 1026 C CA . LEU A 1 131 ? -8.383 -15.812 -9.656 1 97.88 131 LEU A CA 1
ATOM 1027 C C . LEU A 1 131 ? -9.234 -14.578 -9.906 1 97.88 131 LEU A C 1
ATOM 1029 O O . LEU A 1 131 ? -9.156 -13.602 -9.156 1 97.88 131 LEU A O 1
ATOM 1033 N N . LEU A 1 132 ? -10.008 -14.484 -11.016 1 98.5 132 LEU A N 1
ATOM 1034 C CA . LEU A 1 132 ? -10.875 -13.359 -11.344 1 98.5 132 LEU A CA 1
ATOM 1035 C C . LEU A 1 132 ? -12.344 -13.727 -11.156 1 98.5 132 LEU A C 1
ATOM 1037 O O . LEU A 1 132 ? -13.164 -13.516 -12.055 1 98.5 132 LEU A O 1
ATOM 1041 N N . PHE A 1 133 ? -12.656 -14.281 -9.977 1 98 133 PHE A N 1
ATOM 1042 C CA . PHE A 1 133 ? -13.938 -14.945 -9.734 1 98 133 PHE A CA 1
ATOM 1043 C C . PHE A 1 133 ? -14.969 -13.953 -9.227 1 98 133 PHE A C 1
ATOM 1045 O O . PHE A 1 133 ? -15.781 -14.281 -8.352 1 98 133 PHE A O 1
ATOM 1052 N N . PHE A 1 134 ? -15 -12.711 -9.703 1 98.31 134 PHE A N 1
ATOM 1053 C CA . PHE A 1 134 ? -15.836 -11.648 -9.156 1 98.31 134 PHE A CA 1
ATOM 1054 C C . PHE A 1 134 ? -17.094 -11.461 -9.992 1 98.31 134 PHE A C 1
ATOM 1056 O O . PHE A 1 134 ? -17.797 -10.453 -9.867 1 98.31 134 PHE A O 1
ATOM 1063 N N . VAL A 1 135 ? -17.422 -12.375 -10.969 1 97.69 135 VAL A N 1
ATOM 1064 C CA . VAL A 1 135 ? -18.625 -12.305 -11.773 1 97.69 135 VAL A CA 1
ATOM 1065 C C . VAL A 1 135 ? -19.609 -13.383 -11.312 1 97.69 135 VAL A C 1
ATOM 1067 O O . VAL A 1 135 ? -19.219 -14.406 -10.766 1 97.69 135 VAL A O 1
ATOM 1070 N N . ASP A 1 136 ? -20.875 -13.133 -11.508 1 96.31 136 ASP A N 1
ATOM 1071 C CA . ASP A 1 136 ? -21.906 -14.125 -11.211 1 96.31 136 ASP A CA 1
ATOM 1072 C C . ASP A 1 136 ? -21.953 -15.211 -12.281 1 96.31 136 ASP A C 1
ATOM 1074 O O . ASP A 1 136 ? -22.359 -14.953 -13.422 1 96.31 136 ASP A O 1
ATOM 1078 N N . PRO A 1 137 ? -21.641 -16.438 -11.883 1 95.62 137 PRO A N 1
ATOM 1079 C CA . PRO A 1 137 ? -21.578 -17.484 -12.898 1 95.62 137 PRO A CA 1
ATOM 1080 C C . PRO A 1 137 ? -22.953 -17.812 -13.508 1 95.62 137 PRO A C 1
ATOM 1082 O O . PRO A 1 137 ? -23.031 -18.391 -14.586 1 95.62 137 PRO A O 1
ATOM 1085 N N . VAL A 1 138 ? -23.969 -17.406 -12.898 1 95.44 138 VAL A N 1
ATOM 1086 C CA . VAL A 1 138 ? -25.328 -17.75 -13.344 1 95.44 138 VAL A CA 1
ATOM 1087 C C . VAL A 1 138 ? -25.766 -16.766 -14.438 1 95.44 138 VAL A C 1
ATOM 1089 O O . VAL A 1 138 ? -26.312 -17.188 -15.461 1 95.44 138 VAL A O 1
ATOM 1092 N N . THR A 1 139 ? -25.469 -15.539 -14.297 1 96 139 THR A N 1
ATOM 1093 C CA . THR A 1 139 ? -26.047 -14.539 -15.188 1 96 139 THR A CA 1
ATOM 1094 C C . THR A 1 139 ? -24.969 -13.984 -16.125 1 96 139 THR A C 1
ATOM 1096 O O . THR A 1 139 ? -25.297 -13.336 -17.125 1 96 139 THR A O 1
ATOM 1099 N N . PHE A 1 140 ? -23.734 -14.273 -15.914 1 97.19 140 PHE A N 1
ATOM 1100 C CA . PHE A 1 140 ? -22.625 -13.609 -16.578 1 97.19 140 PHE A CA 1
ATOM 1101 C C . PHE A 1 140 ? -22.688 -13.82 -18.094 1 97.19 140 PHE A C 1
ATOM 1103 O O . PHE A 1 140 ? -22.484 -12.883 -18.859 1 97.19 140 PHE A O 1
ATOM 1110 N N . ARG A 1 141 ? -23.031 -15.039 -18.531 1 96.31 141 ARG A N 1
ATOM 1111 C CA . ARG A 1 141 ? -23.094 -15.352 -19.953 1 96.31 141 ARG A CA 1
ATOM 1112 C C . ARG A 1 141 ? -24.141 -14.5 -20.656 1 96.31 141 ARG A C 1
ATOM 1114 O O . ARG A 1 141 ? -23.859 -13.898 -21.703 1 96.31 141 ARG A O 1
ATOM 1121 N N . ALA A 1 142 ? -25.281 -14.469 -20.031 1 95.81 142 ALA A N 1
ATOM 1122 C CA . ALA A 1 142 ? -26.375 -13.695 -20.609 1 95.81 142 ALA A CA 1
ATOM 1123 C C . ALA A 1 142 ? -26.062 -12.203 -20.578 1 95.81 142 ALA A C 1
ATOM 1125 O O . ALA A 1 142 ? -26.312 -11.492 -21.562 1 95.81 142 ALA A O 1
ATOM 1126 N N . ASP A 1 143 ? -25.547 -11.758 -19.453 1 95.81 143 ASP A N 1
ATOM 1127 C CA . ASP A 1 143 ? -25.234 -10.336 -19.312 1 95.81 143 ASP A CA 1
ATOM 1128 C C . ASP A 1 143 ? -24.156 -9.898 -20.297 1 95.81 143 ASP A C 1
ATOM 1130 O O . ASP A 1 143 ? -24.219 -8.797 -20.844 1 95.81 143 ASP A O 1
ATOM 1134 N N . PHE A 1 144 ? -23.156 -10.734 -20.5 1 96.25 144 PHE A N 1
ATOM 1135 C CA . PHE A 1 144 ? -22.078 -10.469 -21.438 1 96.25 144 PHE A CA 1
ATOM 1136 C C . PHE A 1 144 ? -22.578 -10.43 -22.875 1 96.25 144 PHE A C 1
ATOM 1138 O O . PHE A 1 144 ? -22.234 -9.539 -23.641 1 96.25 144 PHE A O 1
ATOM 1145 N N . GLY A 1 145 ? -23.422 -11.344 -23.234 1 94.31 145 GLY A N 1
ATOM 1146 C CA . GLY A 1 145 ? -23.984 -11.422 -24.578 1 94.31 145 GLY A CA 1
ATOM 1147 C C . GLY A 1 145 ? -24.953 -10.305 -24.891 1 94.31 145 GLY A C 1
ATOM 1148 O O . GLY A 1 145 ? -25.031 -9.836 -26.031 1 94.31 145 GLY A O 1
ATOM 1149 N N . ASP A 1 146 ? -25.672 -9.82 -23.844 1 93.5 146 ASP A N 1
ATOM 1150 C CA . ASP A 1 146 ? -26.719 -8.812 -24.031 1 93.5 146 ASP A CA 1
ATOM 1151 C C . ASP A 1 146 ? -26.141 -7.402 -23.922 1 93.5 146 ASP A C 1
ATOM 1153 O O . ASP A 1 146 ? -26.875 -6.422 -24.094 1 93.5 146 ASP A O 1
ATOM 1157 N N . GLY A 1 147 ? -24.891 -7.324 -23.625 1 90.12 147 GLY A N 1
ATOM 1158 C CA . GLY A 1 147 ? -24.25 -6.016 -23.547 1 90.12 147 GLY A CA 1
ATOM 1159 C C . GLY A 1 147 ? -24.641 -5.227 -22.312 1 90.12 147 GLY A C 1
ATOM 1160 O O . GLY A 1 147 ? -24.672 -3.992 -22.344 1 90.12 147 GLY A O 1
ATOM 1161 N N . LYS A 1 148 ? -24.906 -5.906 -21.234 1 92.56 148 LYS A N 1
ATOM 1162 C CA . LYS A 1 148 ? -25.359 -5.25 -20.016 1 92.56 148 LYS A CA 1
ATOM 1163 C C . LYS A 1 148 ? -24.172 -4.844 -19.141 1 92.56 148 LYS A C 1
ATOM 1165 O O . LYS A 1 148 ? -24.328 -4.039 -18.219 1 92.56 148 LYS A O 1
ATOM 1170 N N . LEU A 1 149 ? -23 -5.328 -19.453 1 95.12 149 LEU A N 1
ATOM 1171 C CA . LEU A 1 149 ? -21.828 -5.082 -18.641 1 95.12 149 LEU A CA 1
ATOM 1172 C C . LEU A 1 149 ? -21.078 -3.842 -19.109 1 95.12 149 LEU A C 1
ATOM 1174 O O . LEU A 1 149 ? -21.297 -3.381 -20.234 1 95.12 149 LEU A O 1
ATOM 1178 N N . ASP A 1 150 ? -20.281 -3.289 -18.234 1 93.88 150 ASP A N 1
ATOM 1179 C CA . ASP A 1 150 ? -19.453 -2.133 -18.578 1 93.88 150 ASP A CA 1
ATOM 1180 C C . ASP A 1 150 ? -18.578 -2.42 -19.797 1 93.88 150 ASP A C 1
ATOM 1182 O O . ASP A 1 150 ? -17.953 -3.484 -19.875 1 93.88 150 ASP A O 1
ATOM 1186 N N . LYS A 1 151 ? -18.469 -1.526 -20.703 1 93.5 151 LYS A N 1
ATOM 1187 C CA . LYS A 1 151 ? -17.766 -1.737 -21.969 1 93.5 151 LYS A CA 1
ATOM 1188 C C . LYS A 1 151 ? -16.281 -1.976 -21.734 1 93.5 151 LYS A C 1
ATOM 1190 O O . LYS A 1 151 ? -15.656 -2.783 -22.422 1 93.5 151 LYS A O 1
ATOM 1195 N N . GLY A 1 152 ? -15.656 -1.145 -20.812 1 95.12 152 GLY A N 1
ATOM 1196 C CA . GLY A 1 152 ? -14.258 -1.376 -20.5 1 95.12 152 GLY A CA 1
ATOM 1197 C C . GLY A 1 152 ? -13.969 -2.795 -20.047 1 95.12 152 GLY A C 1
ATOM 1198 O O . GLY A 1 152 ? -13.008 -3.416 -20.5 1 95.12 152 GLY A O 1
ATOM 1199 N N . PHE A 1 153 ? -14.859 -3.283 -19.266 1 97 153 PHE A N 1
ATOM 1200 C CA . PHE A 1 153 ? -14.719 -4.645 -18.766 1 97 153 PHE A CA 1
ATOM 1201 C C . PHE A 1 153 ? -14.875 -5.656 -19.891 1 97 153 PHE A C 1
ATOM 1203 O O . PHE A 1 153 ? -14.102 -6.617 -19.984 1 97 153 PHE A O 1
ATOM 1210 N N . VAL A 1 154 ? -15.812 -5.449 -20.719 1 97.12 154 VAL A N 1
ATOM 1211 C CA . VAL A 1 154 ? -16.078 -6.355 -21.828 1 97.12 154 VAL A CA 1
ATOM 1212 C C . VAL A 1 154 ? -14.859 -6.395 -22.75 1 97.12 154 VAL A C 1
ATOM 1214 O O . VAL A 1 154 ? -14.398 -7.473 -23.125 1 97.12 154 VAL A O 1
ATOM 1217 N N . TYR A 1 155 ? -14.344 -5.277 -23.109 1 97.31 155 TYR A N 1
ATOM 1218 C CA . TYR A 1 155 ? -13.211 -5.223 -24.016 1 97.31 155 TYR A CA 1
ATOM 1219 C C . TYR A 1 155 ? -11.969 -5.848 -23.391 1 97.31 155 TYR A C 1
ATOM 1221 O O . TYR A 1 155 ? -11.211 -6.551 -24.062 1 97.31 155 TYR A O 1
ATOM 1229 N N . ALA A 1 156 ? -11.75 -5.574 -22.109 1 98.25 156 ALA A N 1
ATOM 1230 C CA . ALA A 1 156 ? -10.617 -6.184 -21.422 1 98.25 156 ALA A CA 1
ATOM 1231 C C . ALA A 1 156 ? -10.734 -7.707 -21.406 1 98.25 156 ALA A C 1
ATOM 1233 O O . ALA A 1 156 ? -9.75 -8.414 -21.609 1 98.25 156 ALA A O 1
ATOM 1234 N N . THR A 1 157 ? -11.945 -8.172 -21.188 1 98.38 157 THR A N 1
ATOM 1235 C CA . THR A 1 157 ? -12.203 -9.609 -21.141 1 98.38 157 THR A CA 1
ATOM 1236 C C . THR A 1 157 ? -11.945 -10.242 -22.516 1 98.38 157 THR A C 1
ATOM 1238 O O . THR A 1 157 ? -11.32 -11.297 -22.609 1 98.38 157 THR A O 1
ATOM 1241 N N . ILE A 1 158 ? -12.43 -9.594 -23.516 1 97.81 158 ILE A N 1
ATOM 1242 C CA . ILE A 1 158 ? -12.211 -10.094 -24.875 1 97.81 158 ILE A CA 1
ATOM 1243 C C . ILE A 1 158 ? -10.719 -10.125 -25.172 1 97.81 158 ILE A C 1
ATOM 1245 O O . ILE A 1 158 ? -10.211 -11.117 -25.719 1 97.81 158 ILE A O 1
ATOM 1249 N N . ALA A 1 159 ? -10.023 -9.047 -24.797 1 97.94 159 ALA A N 1
ATOM 1250 C CA . ALA A 1 159 ? -8.586 -8.992 -25.031 1 97.94 159 ALA A CA 1
ATOM 1251 C C . ALA A 1 159 ? -7.871 -10.164 -24.359 1 97.94 159 ALA A C 1
ATOM 1253 O O . ALA A 1 159 ? -7.027 -10.82 -24.969 1 97.94 159 ALA A O 1
ATOM 1254 N N . LEU A 1 160 ? -8.211 -10.453 -23.141 1 98.25 160 LEU A N 1
ATOM 1255 C CA . LEU A 1 160 ? -7.562 -11.516 -22.375 1 98.25 160 LEU A CA 1
ATOM 1256 C C . LEU A 1 160 ? -7.883 -12.883 -22.969 1 98.25 160 LEU A C 1
ATOM 1258 O O . LEU A 1 160 ? -6.988 -13.719 -23.141 1 98.25 160 LEU A O 1
ATOM 1262 N N . VAL A 1 161 ? -9.141 -13.125 -23.297 1 98.12 161 VAL A N 1
ATOM 1263 C CA . VAL A 1 161 ? -9.562 -14.398 -23.844 1 98.12 161 VAL A CA 1
ATOM 1264 C C . VAL A 1 161 ? -8.906 -14.617 -25.203 1 98.12 161 VAL A C 1
ATOM 1266 O O . VAL A 1 161 ? -8.422 -15.719 -25.5 1 98.12 161 VAL A O 1
ATOM 1269 N N . PHE A 1 162 ? -8.859 -13.57 -26.016 1 96.94 162 PHE A N 1
ATOM 1270 C CA . PHE A 1 162 ? -8.25 -13.68 -27.344 1 96.94 162 PHE A CA 1
ATOM 1271 C C . PHE A 1 162 ? -6.762 -13.992 -27.219 1 96.94 162 PHE A C 1
ATOM 1273 O O . PHE A 1 162 ? -6.199 -14.688 -28.062 1 96.94 162 PHE A O 1
ATOM 1280 N N . ARG A 1 163 ? -6.164 -13.523 -26.203 1 95.5 163 ARG A N 1
ATOM 1281 C CA . ARG A 1 163 ? -4.73 -13.719 -26.016 1 95.5 163 ARG A CA 1
ATOM 1282 C C . ARG A 1 163 ? -4.406 -15.18 -25.719 1 95.5 163 ARG A C 1
ATOM 1284 O O . ARG A 1 163 ? -3.387 -15.695 -26.188 1 95.5 163 ARG A O 1
ATOM 1291 N N . VAL A 1 164 ? -5.266 -15.859 -25.016 1 95.19 164 VAL A N 1
ATOM 1292 C CA . VAL A 1 164 ? -4.863 -17.156 -24.469 1 95.19 164 VAL A CA 1
ATOM 1293 C C . VAL A 1 164 ? -5.609 -18.266 -25.172 1 95.19 164 VAL A C 1
ATOM 1295 O O . VAL A 1 164 ? -5.203 -19.438 -25.109 1 95.19 164 VAL A O 1
ATOM 1298 N N . SER A 1 165 ? -6.688 -17.953 -25.812 1 93.62 165 SER A N 1
ATOM 1299 C CA . SER A 1 165 ? -7.441 -18.969 -26.531 1 93.62 165 SER A CA 1
ATOM 1300 C C . SER A 1 165 ? -6.816 -19.266 -27.891 1 93.62 165 SER A C 1
ATOM 1302 O O . SER A 1 165 ? -6.496 -18.344 -28.656 1 93.62 165 SER A O 1
ATOM 1304 N N . PRO A 1 166 ? -6.68 -20.5 -28.188 1 87.25 166 PRO A N 1
ATOM 1305 C CA . PRO A 1 166 ? -6.129 -20.875 -29.5 1 87.25 166 PRO A CA 1
ATOM 1306 C C . PRO A 1 166 ? -7.07 -20.531 -30.656 1 87.25 166 PRO A C 1
ATOM 1308 O O . PRO A 1 166 ? -6.648 -20.484 -31.812 1 87.25 166 PRO A O 1
ATOM 1311 N N . ASN A 1 167 ? -8.273 -20.172 -30.328 1 88.25 167 ASN A N 1
ATOM 1312 C CA . ASN A 1 167 ? -9.289 -19.953 -31.359 1 88.25 167 ASN A CA 1
ATOM 1313 C C . ASN A 1 167 ? -9.258 -18.531 -31.891 1 88.25 167 ASN A C 1
ATOM 1315 O O . ASN A 1 167 ? -9.883 -18.219 -32.906 1 88.25 167 ASN A O 1
ATOM 1319 N N . TYR A 1 168 ? -8.523 -17.719 -31.172 1 90.5 168 TYR A N 1
ATOM 1320 C CA . TYR A 1 168 ? -8.562 -16.312 -31.547 1 90.5 168 TYR A CA 1
ATOM 1321 C C . TYR A 1 168 ? -7.156 -15.789 -31.828 1 90.5 168 TYR A C 1
ATOM 1323 O O . TYR A 1 168 ? -6.164 -16.406 -31.453 1 90.5 168 TYR A O 1
ATOM 1331 N N . SER A 1 169 ? -7.105 -14.648 -32.531 1 89.38 169 SER A N 1
ATOM 1332 C CA . SER A 1 169 ? -5.832 -14.078 -32.969 1 89.38 169 SER A CA 1
ATOM 1333 C C . SER A 1 169 ? -5.277 -13.117 -31.922 1 89.38 169 SER A C 1
ATOM 1335 O O . SER A 1 169 ? -6.031 -12.367 -31.297 1 89.38 169 SER A O 1
ATOM 1337 N N . ARG A 1 170 ? -4.004 -13.086 -31.812 1 88.88 170 ARG A N 1
ATOM 1338 C CA . ARG A 1 170 ? -3.312 -12.188 -30.891 1 88.88 170 ARG A CA 1
ATOM 1339 C C . ARG A 1 170 ? -3.445 -10.734 -31.344 1 88.88 170 ARG A C 1
ATOM 1341 O O . ARG A 1 170 ? -3.49 -9.828 -30.5 1 88.88 170 ARG A O 1
ATOM 1348 N N . ASP A 1 171 ? -3.496 -10.586 -32.594 1 90.19 171 ASP A N 1
ATOM 1349 C CA . ASP A 1 171 ? -3.627 -9.227 -33.125 1 90.19 171 ASP A CA 1
ATOM 1350 C C . ASP A 1 171 ? -4.949 -8.602 -32.688 1 90.19 171 ASP A C 1
ATOM 1352 O O . ASP A 1 171 ? -4.996 -7.418 -32.344 1 90.19 171 ASP A O 1
ATOM 1356 N N . ARG A 1 172 ? -5.926 -9.445 -32.781 1 93.38 172 ARG A N 1
ATOM 1357 C CA . ARG A 1 172 ? -7.223 -8.945 -32.344 1 93.38 172 ARG A CA 1
ATOM 1358 C C . ARG A 1 172 ? -7.234 -8.695 -30.844 1 93.38 172 ARG A C 1
ATOM 1360 O O . ARG A 1 172 ? -7.898 -7.77 -30.359 1 93.38 172 ARG A O 1
ATOM 1367 N N . ALA A 1 173 ? -6.512 -9.516 -30.094 1 95.81 173 ALA A N 1
ATOM 1368 C CA . ALA A 1 173 ? -6.383 -9.289 -28.656 1 95.81 173 ALA A CA 1
ATOM 1369 C C . ALA A 1 173 ? -5.824 -7.895 -28.375 1 95.81 173 ALA A C 1
ATOM 1371 O O . ALA A 1 173 ? -6.312 -7.199 -27.484 1 95.81 173 ALA A O 1
ATOM 1372 N N . CYS A 1 174 ? -4.84 -7.461 -29.125 1 94.12 174 CYS A N 1
ATOM 1373 C CA . CYS A 1 174 ? -4.199 -6.164 -28.953 1 94.12 174 CYS A CA 1
ATOM 1374 C C . CYS A 1 174 ? -5.176 -5.031 -29.266 1 94.12 174 CYS A C 1
ATOM 1376 O O . CYS A 1 174 ? -5.156 -3.996 -28.594 1 94.12 174 CYS A O 1
ATOM 1378 N N . GLU A 1 175 ? -5.938 -5.297 -30.281 1 94.69 175 GLU A N 1
ATOM 1379 C CA . GLU A 1 175 ? -6.938 -4.301 -30.641 1 94.69 175 GLU A CA 1
ATOM 1380 C C . GLU A 1 175 ? -7.918 -4.062 -29.484 1 94.69 175 GLU A C 1
ATOM 1382 O O . GLU A 1 175 ? -8.211 -2.914 -29.141 1 94.69 175 GLU A O 1
ATOM 1387 N N . PHE A 1 176 ? -8.414 -5.121 -28.922 1 96.69 176 PHE A N 1
ATOM 1388 C CA . PHE A 1 176 ? -9.383 -4.992 -27.844 1 96.69 176 PHE A CA 1
ATOM 1389 C C . PHE A 1 176 ? -8.727 -4.445 -26.594 1 96.69 176 PHE A C 1
ATOM 1391 O O . PHE A 1 176 ? -9.367 -3.75 -25.797 1 96.69 176 PHE A O 1
ATOM 1398 N N . TYR A 1 177 ? -7.453 -4.73 -26.406 1 96.88 177 TYR A N 1
ATOM 1399 C CA . TYR A 1 177 ? -6.695 -4.117 -25.328 1 96.88 177 TYR A CA 1
ATOM 1400 C C . TYR A 1 177 ? -6.672 -2.602 -25.469 1 96.88 177 TYR A C 1
ATOM 1402 O O . TYR A 1 177 ? -6.859 -1.881 -24.484 1 96.88 177 TYR A O 1
ATOM 1410 N N . ASP A 1 178 ? -6.488 -2.154 -26.641 1 94 178 ASP A N 1
ATOM 1411 C CA . ASP A 1 178 ? -6.469 -0.717 -26.906 1 94 178 ASP A CA 1
ATOM 1412 C C . ASP A 1 178 ? -7.844 -0.096 -26.641 1 94 178 ASP A C 1
ATOM 1414 O O . ASP A 1 178 ? -7.941 0.998 -26.078 1 94 178 ASP A O 1
ATOM 1418 N N . TYR A 1 179 ? -8.875 -0.851 -27.062 1 94.38 179 TYR A N 1
ATOM 1419 C CA . TYR A 1 179 ? -10.227 -0.368 -26.797 1 94.38 179 TYR A CA 1
ATOM 1420 C C . TYR A 1 179 ? -10.484 -0.262 -25.297 1 94.38 179 TYR A C 1
ATOM 1422 O O . TYR A 1 179 ? -11.07 0.718 -24.828 1 94.38 179 TYR A O 1
ATOM 1430 N N . ALA A 1 180 ? -10.055 -1.27 -24.578 1 95.69 180 ALA A N 1
ATOM 1431 C CA . ALA A 1 180 ? -10.227 -1.247 -23.125 1 95.69 180 ALA A CA 1
ATOM 1432 C C . ALA A 1 180 ? -9.469 -0.074 -22.516 1 95.69 180 ALA A C 1
ATOM 1434 O O . ALA A 1 180 ? -9.969 0.571 -21.578 1 95.69 180 ALA A O 1
ATOM 1435 N N . GLY A 1 181 ? -8.281 0.192 -23 1 91.94 181 GLY A N 1
ATOM 1436 C CA . GLY A 1 181 ? -7.492 1.323 -22.531 1 91.94 181 GLY A CA 1
ATOM 1437 C C . GLY A 1 181 ? -8.188 2.656 -22.719 1 91.94 181 GLY A C 1
ATOM 1438 O O . GLY A 1 181 ? -8.164 3.516 -21.844 1 91.94 181 GLY A O 1
ATOM 1439 N N . GLU A 1 182 ? -8.805 2.807 -23.797 1 88.94 182 GLU A N 1
ATOM 1440 C CA . GLU A 1 182 ? -9.539 4.035 -24.094 1 88.94 182 GLU A CA 1
ATOM 1441 C C . GLU A 1 182 ? -10.727 4.211 -23.156 1 88.94 182 GLU A C 1
ATOM 1443 O O . GLU A 1 182 ? -10.992 5.316 -22.688 1 88.94 182 GLU A O 1
ATOM 1448 N N . MET A 1 183 ? -11.398 3.119 -22.922 1 90.06 183 MET A N 1
ATOM 1449 C CA . MET A 1 183 ? -12.57 3.184 -22.047 1 90.06 183 MET A CA 1
ATOM 1450 C C . MET A 1 183 ? -12.164 3.543 -20.625 1 90.06 183 MET A C 1
ATOM 1452 O O . MET A 1 183 ? -12.852 4.316 -19.953 1 90.06 183 MET A O 1
ATOM 1456 N N . THR A 1 184 ? -11.07 2.963 -20.203 1 89.31 184 THR A N 1
ATOM 1457 C CA . THR A 1 184 ? -10.617 3.225 -18.844 1 89.31 184 THR A CA 1
ATOM 1458 C C . THR A 1 184 ? -10.148 4.668 -18.688 1 89.31 184 THR A C 1
ATOM 1460 O O . THR A 1 184 ? -10.305 5.27 -17.625 1 89.31 184 THR A O 1
ATOM 1463 N N . GLN A 1 185 ? -9.625 5.254 -19.703 1 83.06 185 GLN A N 1
ATOM 1464 C CA . GLN A 1 185 ? -9.172 6.645 -19.672 1 83.06 185 GLN A CA 1
ATOM 1465 C C . GLN A 1 185 ? -10.352 7.602 -19.516 1 83.06 185 GLN A C 1
ATOM 1467 O O . GLN A 1 185 ? -10.25 8.625 -18.844 1 83.06 185 GLN A O 1
ATOM 1472 N N . ARG A 1 186 ? -11.398 7.211 -20.047 1 80.12 186 ARG A N 1
ATOM 1473 C CA . ARG A 1 186 ? -12.594 8.039 -19.984 1 80.12 186 ARG A CA 1
ATOM 1474 C C . ARG A 1 186 ? -13.227 8 -18.594 1 80.12 186 ARG A C 1
ATOM 1476 O O . ARG A 1 186 ? -13.852 8.969 -18.156 1 80.12 186 ARG A O 1
ATOM 1483 N N . SER A 1 187 ? -12.984 6.91 -17.891 1 74.19 187 SER A N 1
ATOM 1484 C CA . SER A 1 187 ? -13.625 6.699 -16.594 1 74.19 187 SER A CA 1
ATOM 1485 C C . SER A 1 187 ? -12.641 6.875 -15.453 1 74.19 187 SER A C 1
ATOM 1487 O O . SER A 1 187 ? -12.914 6.477 -14.32 1 74.19 187 SER A O 1
ATOM 1489 N N . ARG A 1 188 ? -11.602 7.496 -15.648 1 69.44 188 ARG A N 1
ATOM 1490 C CA . ARG A 1 188 ? -10.5 7.445 -14.695 1 69.44 188 ARG A CA 1
ATOM 1491 C C . ARG A 1 188 ? -10.836 8.227 -13.43 1 69.44 188 ARG A C 1
ATOM 1493 O O . ARG A 1 188 ? -10.32 7.922 -12.352 1 69.44 188 ARG A O 1
ATOM 1500 N N . ASP A 1 189 ? -11.664 9.102 -13.578 1 71.81 189 ASP A N 1
ATOM 1501 C CA . ASP A 1 189 ? -11.953 9.945 -12.422 1 71.81 189 ASP A CA 1
ATOM 1502 C C . ASP A 1 189 ? -13.141 9.398 -11.633 1 71.81 189 ASP A C 1
ATOM 1504 O O . ASP A 1 189 ? -13.57 10.008 -10.648 1 71.81 189 ASP A O 1
ATOM 1508 N N . ILE A 1 190 ? -13.57 8.195 -12.086 1 83.75 190 ILE A N 1
ATOM 1509 C CA . ILE A 1 190 ? -14.734 7.633 -11.414 1 83.75 190 ILE A CA 1
ATOM 1510 C C . ILE A 1 190 ? -14.344 6.355 -10.68 1 83.75 190 ILE A C 1
ATOM 1512 O O . ILE A 1 190 ? -13.828 5.414 -11.289 1 83.75 190 ILE A O 1
ATOM 1516 N N . VAL A 1 191 ? -14.531 6.41 -9.422 1 90.81 191 VAL A N 1
ATOM 1517 C CA . VAL A 1 191 ? -14.32 5.207 -8.625 1 90.81 191 VAL A CA 1
ATOM 1518 C C . VAL A 1 191 ? -15.523 4.281 -8.758 1 90.81 191 VAL A C 1
ATOM 1520 O O . VAL A 1 191 ? -16.641 4.66 -8.414 1 90.81 191 VAL A O 1
ATOM 1523 N N . SER A 1 192 ? -15.312 3.133 -9.391 1 93.25 192 SER A N 1
ATOM 1524 C CA . SER A 1 192 ? -16.422 2.219 -9.602 1 93.25 192 SER A CA 1
ATOM 1525 C C . SER A 1 192 ? -15.961 0.766 -9.586 1 93.25 192 SER A C 1
ATOM 1527 O O . SER A 1 192 ? -14.797 0.48 -9.875 1 93.25 192 SER A O 1
ATOM 1529 N N . LEU A 1 193 ? -16.891 -0.093 -9.219 1 95.56 193 LEU A N 1
ATOM 1530 C CA . LEU A 1 193 ? -16.594 -1.522 -9.156 1 95.56 193 LEU A CA 1
ATOM 1531 C C . LEU A 1 193 ? -16.234 -2.066 -10.531 1 95.56 193 LEU A C 1
ATOM 1533 O O . LEU A 1 193 ? -15.242 -2.799 -10.664 1 95.56 193 LEU A O 1
ATOM 1537 N N . PRO A 1 194 ? -16.922 -1.712 -11.609 1 95.38 194 PRO A N 1
ATOM 1538 C CA . PRO A 1 194 ? -16.562 -2.223 -12.938 1 95.38 194 PRO A CA 1
ATOM 1539 C C . PRO A 1 194 ? -15.156 -1.796 -13.367 1 95.38 194 PRO A C 1
ATOM 1541 O O . PRO A 1 194 ? -14.453 -2.559 -14.031 1 95.38 194 PRO A O 1
ATOM 1544 N N . LEU A 1 195 ? -14.781 -0.609 -12.969 1 96.75 195 LEU A N 1
ATOM 1545 C CA . LEU A 1 195 ? -13.445 -0.159 -13.344 1 96.75 195 LEU A CA 1
ATOM 1546 C C . LEU A 1 195 ? -12.375 -0.972 -12.617 1 96.75 195 LEU A C 1
ATOM 1548 O O . LEU A 1 195 ? -11.336 -1.292 -13.188 1 96.75 195 LEU A O 1
ATOM 1552 N N . ILE A 1 196 ? -12.594 -1.299 -11.32 1 98.19 196 ILE A N 1
ATOM 1553 C CA . ILE A 1 196 ? -11.688 -2.178 -10.594 1 98.19 196 ILE A CA 1
ATOM 1554 C C . ILE A 1 196 ? -11.539 -3.504 -11.336 1 98.19 196 ILE A C 1
ATOM 1556 O O . ILE A 1 196 ? -10.43 -3.971 -11.578 1 98.19 196 ILE A O 1
ATOM 1560 N N . GLN A 1 197 ? -12.633 -4.051 -11.672 1 98.31 197 GLN A N 1
ATOM 1561 C CA . GLN A 1 197 ? -12.664 -5.348 -12.344 1 98.31 197 GLN A CA 1
ATOM 1562 C C . GLN A 1 197 ? -11.961 -5.281 -13.695 1 98.31 197 GLN A C 1
ATOM 1564 O O . GLN A 1 197 ? -11.234 -6.203 -14.07 1 98.31 197 GLN A O 1
ATOM 1569 N N . THR A 1 198 ? -12.18 -4.172 -14.391 1 98 198 THR A N 1
ATOM 1570 C CA . THR A 1 198 ? -11.492 -3.961 -15.664 1 98 198 THR A CA 1
ATOM 1571 C C . THR A 1 198 ? -9.984 -3.932 -15.461 1 98 198 THR A C 1
ATOM 1573 O O . THR A 1 198 ? -9.242 -4.586 -16.188 1 98 198 THR A O 1
ATOM 1576 N N . TYR A 1 199 ? -9.516 -3.211 -14.445 1 97.88 199 TYR A N 1
ATOM 1577 C CA . TYR A 1 199 ? -8.094 -3.111 -14.156 1 97.88 199 TYR A CA 1
ATOM 1578 C C . TYR A 1 199 ? -7.512 -4.473 -13.797 1 97.88 199 TYR A C 1
ATOM 1580 O O . TYR A 1 199 ? -6.367 -4.781 -14.141 1 97.88 199 TYR A O 1
ATOM 1588 N N . LEU A 1 200 ? -8.227 -5.289 -13.125 1 98.75 200 LEU A N 1
ATOM 1589 C CA . LEU A 1 200 ? -7.742 -6.605 -12.727 1 98.75 200 LEU A CA 1
ATOM 1590 C C . LEU A 1 200 ? -7.555 -7.508 -13.938 1 98.75 200 LEU A C 1
ATOM 1592 O O . LEU A 1 200 ? -6.559 -8.227 -14.031 1 98.75 200 LEU A O 1
ATOM 1596 N N . VAL A 1 201 ? -8.539 -7.453 -14.852 1 98.75 201 VAL A N 1
ATOM 1597 C CA . VAL A 1 201 ? -8.414 -8.242 -16.078 1 98.75 201 VAL A CA 1
ATOM 1598 C C . VAL A 1 201 ? -7.227 -7.742 -16.891 1 98.75 201 VAL A C 1
ATOM 1600 O O . VAL A 1 201 ? -6.422 -8.539 -17.391 1 98.75 201 VAL A O 1
ATOM 1603 N N . LEU A 1 202 ? -7.102 -6.441 -17 1 98.12 202 LEU A N 1
ATOM 1604 C CA . LEU A 1 202 ? -5.992 -5.855 -17.75 1 98.12 202 LEU A CA 1
ATOM 1605 C C . LEU A 1 202 ? -4.656 -6.211 -17.109 1 98.12 202 LEU A C 1
ATOM 1607 O O . LEU A 1 202 ? -3.664 -6.426 -17.797 1 98.12 202 LEU A O 1
ATOM 1611 N N . CYS A 1 203 ? -4.656 -6.246 -15.797 1 97.94 203 CYS A N 1
ATOM 1612 C CA . CYS A 1 203 ? -3.43 -6.586 -15.086 1 97.94 203 CYS A CA 1
ATOM 1613 C C . CYS A 1 203 ? -2.908 -7.949 -15.516 1 97.94 203 CYS A C 1
ATOM 1615 O O . CYS A 1 203 ? -1.722 -8.102 -15.812 1 97.94 203 CYS A O 1
ATOM 1617 N N . VAL A 1 204 ? -3.783 -8.953 -15.586 1 97.5 204 VAL A N 1
ATOM 1618 C CA . VAL A 1 204 ? -3.383 -10.297 -15.992 1 97.5 204 VAL A CA 1
ATOM 1619 C C . VAL A 1 204 ? -2.869 -10.266 -17.422 1 97.5 204 VAL A C 1
ATOM 1621 O O . VAL A 1 204 ? -1.825 -10.852 -17.734 1 97.5 204 VAL A O 1
ATOM 1624 N N . TYR A 1 205 ? -3.619 -9.578 -18.266 1 96.75 205 TYR A N 1
ATOM 1625 C CA . TYR A 1 205 ? -3.209 -9.43 -19.656 1 96.75 205 TYR A CA 1
ATOM 1626 C C . TYR A 1 205 ? -1.834 -8.773 -19.75 1 96.75 205 TYR A C 1
ATOM 1628 O O . TYR A 1 205 ? -0.965 -9.25 -20.484 1 96.75 205 TYR A O 1
ATOM 1636 N N . GLU A 1 206 ? -1.621 -7.73 -19.031 1 95.25 206 GLU A N 1
ATOM 1637 C CA . GLU A 1 206 ? -0.421 -6.902 -19.125 1 95.25 206 GLU A CA 1
ATOM 1638 C C . GLU A 1 206 ? 0.795 -7.637 -18.562 1 95.25 206 GLU A C 1
ATOM 1640 O O . GLU A 1 206 ? 1.884 -7.57 -19.141 1 95.25 206 GLU A O 1
ATOM 1645 N N . VAL A 1 207 ? 0.625 -8.32 -17.484 1 93.56 207 VAL A N 1
ATOM 1646 C CA . VAL A 1 207 ? 1.717 -9.117 -16.938 1 93.56 207 VAL A CA 1
ATOM 1647 C C . VAL A 1 207 ? 2.17 -10.148 -17.969 1 93.56 207 VAL A C 1
ATOM 1649 O O . VAL A 1 207 ? 3.369 -10.328 -18.188 1 93.56 207 VAL A O 1
ATOM 1652 N N . GLY A 1 208 ? 1.197 -10.781 -18.578 1 91.5 208 GLY A N 1
ATOM 1653 C CA . GLY A 1 208 ? 1.509 -11.805 -19.562 1 91.5 208 GLY A CA 1
ATOM 1654 C C . GLY A 1 208 ? 2.193 -11.258 -20.797 1 91.5 208 GLY A C 1
ATOM 1655 O O . GLY A 1 208 ? 3.01 -11.945 -21.406 1 91.5 208 GLY A O 1
ATOM 1656 N N . CYS A 1 209 ? 1.862 -10.047 -21.141 1 90.69 209 CYS A N 1
ATOM 1657 C CA . CYS A 1 209 ? 2.412 -9.438 -22.344 1 90.69 209 CYS A CA 1
ATOM 1658 C C . CYS A 1 209 ? 3.738 -8.742 -22.047 1 90.69 209 CYS A C 1
ATOM 1660 O O . CYS A 1 209 ? 4.371 -8.195 -22.953 1 90.69 209 CYS A O 1
ATOM 1662 N N . GLY A 1 210 ? 4.086 -8.711 -20.812 1 86.69 210 GLY A N 1
ATOM 1663 C CA . GLY A 1 210 ? 5.348 -8.086 -20.438 1 86.69 210 GLY A CA 1
ATOM 1664 C C . GLY A 1 210 ? 5.223 -6.598 -20.172 1 86.69 210 GLY A C 1
ATOM 1665 O O . GLY A 1 210 ? 6.227 -5.887 -20.109 1 86.69 210 GLY A O 1
ATOM 1666 N N . TYR A 1 211 ? 3.943 -6.109 -20.125 1 90.06 211 TYR A N 1
ATOM 1667 C CA . TYR A 1 211 ? 3.717 -4.715 -19.766 1 90.06 211 TYR A CA 1
ATOM 1668 C C . TYR A 1 211 ? 3.682 -4.551 -18.25 1 90.06 211 TYR A C 1
ATOM 1670 O O . TYR A 1 211 ? 2.666 -4.137 -17.688 1 90.06 211 TYR A O 1
ATOM 1678 N N . GLU A 1 212 ? 4.766 -4.746 -17.609 1 88.38 212 GLU A N 1
ATOM 1679 C CA . GLU A 1 212 ? 4.84 -4.852 -16.156 1 88.38 212 GLU A CA 1
ATOM 1680 C C . GLU A 1 212 ? 4.48 -3.527 -15.492 1 88.38 212 GLU A C 1
ATOM 1682 O O . GLU A 1 212 ? 3.799 -3.51 -14.461 1 88.38 212 GLU A O 1
ATOM 1687 N N . SER A 1 213 ? 5.027 -2.42 -16.016 1 91.62 213 SER A N 1
ATOM 1688 C CA . SER A 1 213 ? 4.754 -1.119 -15.422 1 91.62 213 SER A CA 1
ATOM 1689 C C . SER A 1 213 ? 3.266 -0.796 -15.453 1 91.62 213 SER A C 1
ATOM 1691 O O . SER A 1 213 ? 2.703 -0.332 -14.461 1 91.62 213 SER A O 1
ATOM 1693 N N . LYS A 1 214 ? 2.643 -1.092 -16.594 1 93.5 214 LYS A N 1
ATOM 1694 C CA . LYS A 1 214 ? 1.212 -0.833 -16.719 1 93.5 214 LYS A CA 1
ATOM 1695 C C . LYS A 1 214 ? 0.406 -1.719 -15.773 1 93.5 214 LYS A C 1
ATOM 1697 O O . LYS A 1 214 ? -0.55 -1.258 -15.148 1 93.5 214 LYS A O 1
ATOM 1702 N N . ALA A 1 215 ? 0.831 -2.99 -15.758 1 95.62 215 ALA A N 1
ATOM 1703 C CA . ALA A 1 215 ? 0.158 -3.92 -14.852 1 95.62 215 ALA A CA 1
ATOM 1704 C C . ALA A 1 215 ? 0.265 -3.449 -13.406 1 95.62 215 ALA A C 1
ATOM 1706 O O . ALA A 1 215 ? -0.718 -3.479 -12.656 1 95.62 215 ALA A O 1
ATOM 1707 N N . TRP A 1 216 ? 1.468 -2.973 -13.039 1 96.56 216 TRP A N 1
ATOM 1708 C CA . TRP A 1 216 ? 1.737 -2.494 -11.688 1 96.56 216 TRP A CA 1
ATOM 1709 C C . TRP A 1 216 ? 0.874 -1.28 -11.359 1 96.56 216 TRP A C 1
ATOM 1711 O O . TRP A 1 216 ? 0.279 -1.208 -10.281 1 96.56 216 TRP A O 1
ATOM 1721 N N . MET A 1 217 ? 0.733 -0.392 -12.297 1 95.12 217 MET A N 1
ATOM 1722 C CA . MET A 1 217 ? -0.039 0.83 -12.086 1 95.12 217 MET A CA 1
ATOM 1723 C C . MET A 1 217 ? -1.532 0.525 -12.031 1 95.12 217 MET A C 1
ATOM 1725 O O . MET A 1 217 ? -2.244 1.054 -11.172 1 95.12 217 MET A O 1
ATOM 1729 N N . HIS A 1 218 ? -2.014 -0.352 -12.938 1 96.12 218 HIS A N 1
ATOM 1730 C CA . HIS A 1 218 ? -3.43 -0.7 -12.953 1 96.12 218 HIS A CA 1
ATOM 1731 C C . HIS A 1 218 ? -3.83 -1.438 -11.68 1 96.12 218 HIS A C 1
ATOM 1733 O O . HIS A 1 218 ? -4.891 -1.17 -11.109 1 96.12 218 HIS A O 1
ATOM 1739 N N . LEU A 1 219 ? -2.938 -2.328 -11.289 1 97.81 219 LEU A N 1
ATOM 1740 C CA . LEU A 1 219 ? -3.227 -3.045 -10.047 1 97.81 219 LEU A CA 1
ATOM 1741 C C . LEU A 1 219 ? -3.252 -2.088 -8.859 1 97.81 219 LEU A C 1
ATOM 1743 O O . LEU A 1 219 ? -4.113 -2.203 -7.984 1 97.81 219 LEU A O 1
ATOM 1747 N N . GLY A 1 220 ? -2.273 -1.186 -8.836 1 96.62 220 GLY A N 1
ATOM 1748 C CA . GLY A 1 220 ? -2.281 -0.177 -7.789 1 96.62 220 GLY A CA 1
ATOM 1749 C C . GLY A 1 220 ? -3.557 0.643 -7.758 1 96.62 220 GLY A C 1
ATOM 1750 O O . GLY A 1 220 ? -4.113 0.893 -6.688 1 96.62 220 GLY A O 1
ATOM 1751 N N . SER A 1 221 ? -4.016 1.062 -8.898 1 95.62 221 SER A N 1
ATOM 1752 C CA . SER A 1 221 ? -5.254 1.833 -8.992 1 95.62 221 SER A CA 1
ATOM 1753 C C . SER A 1 221 ? -6.453 1.017 -8.523 1 95.62 221 SER A C 1
ATOM 1755 O O . SER A 1 221 ? -7.34 1.543 -7.848 1 95.62 221 SER A O 1
ATOM 1757 N N . ALA A 1 222 ? -6.469 -0.25 -8.891 1 97.69 222 ALA A N 1
ATOM 1758 C CA . ALA A 1 222 ? -7.559 -1.122 -8.469 1 97.69 222 ALA A CA 1
ATOM 1759 C C . ALA A 1 222 ? -7.609 -1.233 -6.945 1 97.69 222 ALA A C 1
ATOM 1761 O O . ALA A 1 222 ? -8.688 -1.162 -6.344 1 97.69 222 ALA A O 1
ATOM 1762 N N . ILE A 1 223 ? -6.461 -1.362 -6.34 1 97.88 223 ILE A N 1
ATOM 1763 C CA . ILE A 1 223 ? -6.375 -1.513 -4.891 1 97.88 223 ILE A CA 1
ATOM 1764 C C . ILE A 1 223 ? -6.848 -0.229 -4.211 1 97.88 223 ILE A C 1
ATOM 1766 O O . ILE A 1 223 ? -7.633 -0.276 -3.26 1 97.88 223 ILE A O 1
ATOM 1770 N N . ARG A 1 224 ? -6.387 0.92 -4.699 1 96.88 224 ARG A N 1
ATOM 1771 C CA . ARG A 1 224 ? -6.785 2.197 -4.117 1 96.88 224 ARG A CA 1
ATOM 1772 C C . ARG A 1 224 ? -8.289 2.426 -4.273 1 96.88 224 ARG A C 1
ATOM 1774 O O . ARG A 1 224 ? -8.938 2.951 -3.365 1 96.88 224 ARG A O 1
ATOM 1781 N N . MET A 1 225 ? -8.844 2.039 -5.418 1 96.62 225 MET A N 1
ATOM 1782 C CA . MET A 1 225 ? -10.289 2.166 -5.625 1 96.62 225 MET A CA 1
ATOM 1783 C C . MET A 1 225 ? -11.055 1.244 -4.688 1 96.62 225 MET A C 1
ATOM 1785 O O . MET A 1 225 ? -12.109 1.619 -4.164 1 96.62 225 MET A O 1
ATOM 1789 N N . ALA A 1 226 ? -10.531 0.028 -4.52 1 97.44 226 ALA A N 1
ATOM 1790 C CA . ALA A 1 226 ? -11.172 -0.906 -3.598 1 97.44 226 ALA A CA 1
ATOM 1791 C C . ALA A 1 226 ? -11.203 -0.342 -2.18 1 97.44 226 ALA A C 1
ATOM 1793 O O . ALA A 1 226 ? -12.172 -0.535 -1.449 1 97.44 226 ALA A O 1
ATOM 1794 N N . GLN A 1 227 ? -10.156 0.342 -1.822 1 95.62 227 GLN A N 1
ATOM 1795 C CA . GLN A 1 227 ? -10.102 0.985 -0.514 1 95.62 227 GLN A CA 1
ATOM 1796 C C . GLN A 1 227 ? -11.125 2.113 -0.414 1 95.62 227 GLN A C 1
ATOM 1798 O O . GLN A 1 227 ? -11.828 2.238 0.593 1 95.62 227 GLN A O 1
ATOM 1803 N N . MET A 1 228 ? -11.219 2.865 -1.492 1 93.38 228 MET A N 1
ATOM 1804 C CA . MET A 1 228 ? -12.172 3.971 -1.515 1 93.38 228 MET A CA 1
ATOM 1805 C C . MET A 1 228 ? -13.602 3.457 -1.388 1 93.38 228 MET A C 1
ATOM 1807 O O . MET A 1 228 ? -14.445 4.105 -0.767 1 93.38 228 MET A O 1
ATOM 1811 N N . LEU A 1 229 ? -13.836 2.297 -1.959 1 93.69 229 LEU A N 1
ATOM 1812 C CA . LEU A 1 229 ? -15.172 1.703 -1.911 1 93.69 229 LEU A CA 1
ATOM 1813 C C . LEU A 1 229 ? -15.359 0.89 -0.635 1 93.69 229 LEU A C 1
ATOM 1815 O O . LEU A 1 229 ? -16.406 0.267 -0.438 1 93.69 229 LEU A O 1
ATOM 1819 N N . ARG A 1 230 ? -14.312 0.818 0.214 1 92.62 230 ARG A N 1
ATOM 1820 C CA . ARG A 1 230 ? -14.32 0.156 1.515 1 92.62 230 ARG A CA 1
ATOM 1821 C C . ARG A 1 230 ? -14.562 -1.343 1.364 1 92.62 230 ARG A C 1
ATOM 1823 O O . ARG A 1 230 ? -15.234 -1.955 2.199 1 92.62 230 ARG A O 1
ATOM 1830 N N . LEU A 1 231 ? -14.023 -1.873 0.266 1 94.88 231 LEU A N 1
ATOM 1831 C CA . LEU A 1 231 ? -14.211 -3.303 0.04 1 94.88 231 LEU A CA 1
ATOM 1832 C C . LEU A 1 231 ? -13.406 -4.121 1.045 1 94.88 231 LEU A C 1
ATOM 1834 O O . LEU A 1 231 ? -13.867 -5.164 1.514 1 94.88 231 LEU A O 1
ATOM 1838 N N . SER A 1 232 ? -12.25 -3.697 1.411 1 92 232 SER A N 1
ATOM 1839 C CA . SER A 1 232 ? -11.359 -4.438 2.297 1 92 232 SER A CA 1
ATOM 1840 C C . SER A 1 232 ? -11.906 -4.477 3.721 1 92 232 SER A C 1
ATOM 1842 O O . SER A 1 232 ? -11.516 -5.336 4.516 1 92 232 SER A O 1
ATOM 1844 N N . VAL A 1 233 ? -12.797 -3.543 4.07 1 90.62 233 VAL A N 1
ATOM 1845 C CA . VAL A 1 233 ? -13.289 -3.455 5.441 1 90.62 233 VAL A CA 1
ATOM 1846 C C . VAL A 1 233 ? -14.805 -3.592 5.457 1 90.62 233 VAL A C 1
ATOM 1848 O O . VAL A 1 233 ? -15.469 -3.154 6.402 1 90.62 233 VAL A O 1
ATOM 1851 N N . MET A 1 234 ? -15.375 -4.168 4.402 1 89.25 234 MET A N 1
ATOM 1852 C CA . MET A 1 234 ? -16.828 -4.152 4.203 1 89.25 234 MET A CA 1
ATOM 1853 C C . MET A 1 234 ? -17.531 -4.973 5.277 1 89.25 234 MET A C 1
ATOM 1855 O O . MET A 1 234 ? -18.703 -4.766 5.547 1 89.25 234 MET A O 1
ATOM 1859 N N . ASP A 1 235 ? -16.766 -5.852 5.965 1 87.56 235 ASP A N 1
ATOM 1860 C CA . ASP A 1 235 ? -17.406 -6.691 6.977 1 87.56 235 ASP A CA 1
ATOM 1861 C C . ASP A 1 235 ? -16.922 -6.316 8.375 1 87.56 235 ASP A C 1
ATOM 1863 O O . ASP A 1 235 ? -17.062 -7.105 9.312 1 87.56 235 ASP A O 1
ATOM 1867 N N . LYS A 1 236 ? -16.297 -5.172 8.461 1 81 236 LYS A N 1
ATOM 1868 C CA . LYS A 1 236 ? -15.867 -4.672 9.766 1 81 236 LYS A CA 1
ATOM 1869 C C . LYS A 1 236 ? -17.062 -4.391 10.664 1 81 236 LYS A C 1
ATOM 1871 O O . LYS A 1 236 ? -18.062 -3.816 10.227 1 81 236 LYS A O 1
ATOM 1876 N N . PRO A 1 237 ? -16.953 -4.934 11.82 1 73.94 237 PRO A N 1
ATOM 1877 C CA . PRO A 1 237 ? -18.047 -4.613 12.734 1 73.94 237 PRO A CA 1
ATOM 1878 C C . PRO A 1 237 ? -18.219 -3.111 12.938 1 73.94 237 PRO A C 1
ATOM 1880 O O . PRO A 1 237 ? -17.25 -2.357 12.883 1 73.94 237 PRO A O 1
ATOM 1883 N N . PRO A 1 238 ? -19.469 -2.844 13.008 1 63.31 238 PRO A N 1
ATOM 1884 C CA . PRO A 1 238 ? -19.75 -1.411 13.148 1 63.31 238 PRO A CA 1
ATOM 1885 C C . PRO A 1 238 ? -19.062 -0.795 14.367 1 63.31 238 PRO A C 1
ATOM 1887 O O . PRO A 1 238 ? -18.953 -1.44 15.414 1 63.31 238 PRO A O 1
ATOM 1890 N N . ASN A 1 239 ? -18.188 0.101 14.102 1 59.41 239 ASN A N 1
ATOM 1891 C CA . ASN A 1 239 ? -17.609 0.938 15.148 1 59.41 239 ASN A CA 1
ATOM 1892 C C . ASN A 1 239 ? -18.25 2.326 15.172 1 59.41 239 ASN A C 1
ATOM 1894 O O . ASN A 1 239 ? -18.641 2.85 14.125 1 59.41 239 ASN A O 1
ATOM 1898 N N . PRO A 1 240 ? -18.594 2.746 16.375 1 51.72 240 PRO A N 1
ATOM 1899 C CA . PRO A 1 240 ? -19.25 4.047 16.484 1 51.72 240 PRO A CA 1
ATOM 1900 C C . PRO A 1 240 ? -18.562 5.129 15.656 1 51.72 240 PRO A C 1
ATOM 1902 O O . PRO A 1 240 ? -19.188 6.125 15.289 1 51.72 240 PRO A O 1
ATOM 1905 N N . PHE A 1 241 ? -17.312 4.801 15.383 1 50.09 241 PHE A N 1
ATOM 1906 C CA . PHE A 1 241 ? -16.562 5.852 14.703 1 50.09 241 PHE A CA 1
ATOM 1907 C C . PHE A 1 241 ? -16.484 5.578 13.203 1 50.09 241 PHE A C 1
ATOM 1909 O O . PHE A 1 241 ? -15.758 6.266 12.477 1 50.09 241 PHE A O 1
ATOM 1916 N N . ASP A 1 242 ? -17.109 4.414 12.852 1 52.31 242 ASP A N 1
ATOM 1917 C CA . ASP A 1 242 ? -17.094 4.109 11.422 1 52.31 242 ASP A CA 1
ATOM 1918 C C . ASP A 1 242 ? -18.016 5.047 10.648 1 52.31 242 ASP A C 1
ATOM 1920 O O . ASP A 1 242 ? -19.234 4.816 10.586 1 52.31 242 ASP A O 1
ATOM 1924 N N . TRP A 1 243 ? -17.5 6.246 10.391 1 44.56 243 TRP A N 1
ATOM 1925 C CA . TRP A 1 243 ? -18.266 7.223 9.625 1 44.56 243 TRP A CA 1
ATOM 1926 C C . TRP A 1 243 ? -18.438 6.762 8.18 1 44.56 243 TRP A C 1
ATOM 1928 O O . TRP A 1 243 ? -17.5 6.25 7.566 1 44.56 243 TRP A O 1
ATOM 1938 N N . GLY A 1 244 ? -19.719 6.574 7.715 1 46.69 244 GLY A N 1
ATOM 1939 C CA . GLY A 1 244 ? -19.984 6.277 6.316 1 46.69 244 GLY A CA 1
ATOM 1940 C C . GLY A 1 244 ? -20.375 4.828 6.082 1 46.69 244 GLY A C 1
ATOM 1941 O O . GLY A 1 244 ? -20.297 4.336 4.957 1 46.69 244 GLY A O 1
ATOM 1942 N N . ARG A 1 245 ? -20.438 4.109 7.324 1 51.19 245 ARG A N 1
ATOM 1943 C CA . ARG A 1 245 ? -20.844 2.727 7.094 1 51.19 245 ARG A CA 1
ATOM 1944 C C . ARG A 1 245 ? -22.203 2.668 6.414 1 51.19 245 ARG A C 1
ATOM 1946 O O . ARG A 1 245 ? -23.125 3.4 6.789 1 51.19 245 ARG A O 1
ATOM 1953 N N . ARG A 1 246 ? -22.156 2.062 5.281 1 46.09 246 ARG A N 1
ATOM 1954 C CA . ARG A 1 246 ? -23.422 1.705 4.66 1 46.09 246 ARG A CA 1
ATOM 1955 C C . ARG A 1 246 ? -24.25 0.81 5.578 1 46.09 246 ARG A C 1
ATOM 1957 O O . ARG A 1 246 ? -23.75 -0.198 6.082 1 46.09 246 ARG A O 1
ATOM 1964 N N . GLU A 1 247 ? -25.219 1.327 6.277 1 45.97 247 GLU A N 1
ATOM 1965 C CA . GLU A 1 247 ? -26.125 0.453 7.008 1 45.97 247 GLU A CA 1
ATOM 1966 C C . GLU A 1 247 ? -26.547 -0.739 6.156 1 45.97 247 GLU A C 1
ATOM 1968 O O . GLU A 1 247 ? -26.984 -0.57 5.016 1 45.97 247 GLU A O 1
ATOM 1973 N N . GLN A 1 248 ? -25.938 -1.885 6.312 1 49.09 248 GLN A N 1
ATOM 1974 C CA . GLN A 1 248 ? -26.484 -3.061 5.641 1 49.09 248 GLN A CA 1
ATOM 1975 C C . GLN A 1 248 ? -28 -3.145 5.82 1 49.09 248 GLN A C 1
ATOM 1977 O O . GLN A 1 248 ? -28.484 -3.281 6.941 1 49.09 248 GLN A O 1
ATOM 1982 N N . THR A 1 249 ? -28.688 -2.408 5.129 1 46.66 249 THR A N 1
ATOM 1983 C CA . THR A 1 249 ? -30.141 -2.555 5.238 1 46.66 249 THR A CA 1
ATOM 1984 C C . THR A 1 249 ? -30.547 -4.004 5.016 1 46.66 249 THR A C 1
ATOM 1986 O O . THR A 1 249 ? -29.812 -4.777 4.391 1 46.66 249 THR A O 1
ATOM 1989 N N . GLU A 1 250 ? -31.531 -4.543 5.727 1 48.69 250 GLU A N 1
ATOM 1990 C CA . GLU A 1 250 ? -32.219 -5.824 5.625 1 48.69 250 GLU A CA 1
ATOM 1991 C C . GLU A 1 250 ? -32.281 -6.305 4.18 1 48.69 250 GLU A C 1
ATOM 1993 O O . GLU A 1 250 ? -32.281 -7.508 3.918 1 48.69 250 GLU A O 1
ATOM 1998 N N . ASN A 1 251 ? -32.469 -5.371 3.254 1 48.34 251 ASN A N 1
ATOM 1999 C CA . ASN A 1 251 ? -32.719 -5.75 1.865 1 48.34 251 ASN A CA 1
ATOM 2000 C C . ASN A 1 251 ? -31.422 -5.723 1.054 1 48.34 251 ASN A C 1
ATOM 2002 O O . ASN A 1 251 ? -31.438 -5.398 -0.135 1 48.34 251 ASN A O 1
ATOM 2006 N N . GLU A 1 252 ? -30.203 -5.859 1.743 1 60.22 252 GLU A N 1
ATOM 2007 C CA . GLU A 1 252 ? -28.891 -5.777 1.104 1 60.22 252 GLU A CA 1
ATOM 2008 C C . GLU A 1 252 ? -28.719 -6.852 0.034 1 60.22 252 GLU A C 1
ATOM 2010 O O . GLU A 1 252 ? -29.078 -8.016 0.256 1 60.22 252 GLU A O 1
ATOM 2015 N N . ASP A 1 253 ? -28.656 -6.461 -1.3 1 82.62 253 ASP A N 1
ATOM 2016 C CA . ASP A 1 253 ? -28.328 -7.383 -2.387 1 82.62 253 ASP A CA 1
ATOM 2017 C C . ASP A 1 253 ? -27.125 -8.242 -2.043 1 82.62 253 ASP A C 1
ATOM 2019 O O . ASP A 1 253 ? -25.984 -7.809 -2.225 1 82.62 253 ASP A O 1
ATOM 2023 N N . ARG A 1 254 ? -27.453 -9.398 -1.325 1 90.25 254 ARG A N 1
ATOM 2024 C CA . ARG A 1 254 ? -26.453 -10.336 -0.856 1 90.25 254 ARG A CA 1
ATOM 2025 C C . ARG A 1 254 ? -25.531 -10.773 -1.999 1 90.25 254 ARG A C 1
ATOM 2027 O O . ARG A 1 254 ? -24.344 -11.023 -1.791 1 90.25 254 ARG A O 1
ATOM 2034 N N . LEU A 1 255 ? -26.109 -10.859 -3.146 1 94.12 255 LEU A N 1
ATOM 2035 C CA . LEU A 1 255 ? -25.297 -11.203 -4.312 1 94.12 255 LEU A CA 1
ATOM 2036 C C . LEU A 1 255 ? -24.266 -10.109 -4.609 1 94.12 255 LEU A C 1
ATOM 2038 O O . LEU A 1 255 ? -23.094 -10.398 -4.828 1 94.12 255 LEU A O 1
ATOM 2042 N N . ALA A 1 256 ? -24.797 -8.898 -4.605 1 93.81 256 ALA A N 1
ATOM 2043 C CA . ALA A 1 256 ? -23.906 -7.766 -4.875 1 93.81 256 ALA A CA 1
ATOM 2044 C C . ALA A 1 256 ? -22.781 -7.695 -3.848 1 93.81 256 ALA A C 1
ATOM 2046 O O . ALA A 1 256 ? -21.625 -7.418 -4.195 1 93.81 256 ALA A O 1
ATOM 2047 N N . SER A 1 257 ? -23.062 -7.938 -2.619 1 93.31 257 SER A N 1
ATOM 2048 C CA . SER A 1 257 ? -22.062 -7.914 -1.563 1 93.31 257 SER A CA 1
ATOM 2049 C C . SER A 1 257 ? -21.016 -9.008 -1.765 1 93.31 257 SER A C 1
ATOM 2051 O O . SER A 1 257 ? -19.828 -8.781 -1.577 1 93.31 257 SER A O 1
ATOM 2053 N N . GLU A 1 258 ? -21.484 -10.172 -2.145 1 95.19 258 GLU A N 1
ATOM 2054 C CA . GLU A 1 258 ? -20.562 -11.281 -2.383 1 95.19 258 GLU A CA 1
ATOM 2055 C C . GLU A 1 258 ? -19.641 -10.992 -3.561 1 95.19 258 GLU A C 1
ATOM 2057 O O . GLU A 1 258 ? -18.438 -11.312 -3.518 1 95.19 258 GLU A O 1
ATOM 2062 N N . LEU A 1 259 ? -20.172 -10.43 -4.57 1 96.75 259 LEU A N 1
ATOM 2063 C CA . LEU A 1 259 ? -19.359 -10.102 -5.73 1 96.75 259 LEU A CA 1
ATOM 2064 C C . LEU A 1 259 ? -18.344 -9.008 -5.395 1 96.75 259 LEU A C 1
ATOM 2066 O O . LEU A 1 259 ? -17.234 -8.992 -5.922 1 96.75 259 LEU A O 1
ATOM 2070 N N . GLN A 1 260 ? -18.719 -8.086 -4.531 1 96.94 260 GLN A N 1
ATOM 2071 C CA . GLN A 1 260 ? -17.781 -7.082 -4.039 1 96.94 260 GLN A CA 1
ATOM 2072 C C . GLN A 1 260 ? -16.656 -7.727 -3.236 1 96.94 260 GLN A C 1
ATOM 2074 O O . GLN A 1 260 ? -15.492 -7.387 -3.418 1 96.94 260 GLN A O 1
ATOM 2079 N N . ARG A 1 261 ? -16.984 -8.688 -2.385 1 95.62 261 ARG A N 1
ATOM 2080 C CA . ARG A 1 261 ? -15.977 -9.43 -1.632 1 95.62 261 ARG A CA 1
ATOM 2081 C C . ARG A 1 261 ? -15 -10.133 -2.568 1 95.62 261 ARG A C 1
ATOM 2083 O O . ARG A 1 261 ? -13.781 -10.062 -2.377 1 95.62 261 ARG A O 1
ATOM 2090 N N . ARG A 1 262 ? -15.57 -10.711 -3.523 1 97.25 262 ARG A N 1
ATOM 2091 C CA . ARG A 1 262 ? -14.758 -11.469 -4.473 1 97.25 262 ARG A CA 1
ATOM 2092 C C . ARG A 1 262 ? -13.852 -10.547 -5.277 1 97.25 262 ARG A C 1
ATOM 2094 O O . ARG A 1 262 ? -12.727 -10.914 -5.621 1 97.25 262 ARG A O 1
ATOM 2101 N N . THR A 1 263 ? -14.344 -9.406 -5.633 1 98.5 263 THR A N 1
ATOM 2102 C CA . THR A 1 263 ? -13.516 -8.422 -6.324 1 98.5 263 THR A CA 1
ATOM 2103 C C . THR A 1 263 ? -12.328 -8.016 -5.457 1 98.5 263 THR A C 1
ATOM 2105 O O . THR A 1 263 ? -11.195 -7.934 -5.945 1 98.5 263 THR A O 1
ATOM 2108 N N . PHE A 1 264 ? -12.562 -7.777 -4.137 1 97.44 264 PHE A N 1
ATOM 2109 C CA . PHE A 1 264 ? -11.469 -7.453 -3.229 1 97.44 264 PHE A CA 1
ATOM 2110 C C . PHE A 1 264 ? -10.453 -8.586 -3.18 1 97.44 264 PHE A C 1
ATOM 2112 O O . PHE A 1 264 ? -9.25 -8.352 -3.236 1 97.44 264 PHE A O 1
ATOM 2119 N N . TRP A 1 265 ? -10.906 -9.773 -3.082 1 97.31 265 TRP A N 1
ATOM 2120 C CA . TRP A 1 265 ? -9.992 -10.906 -2.961 1 97.31 265 TRP A CA 1
ATOM 2121 C C . TRP A 1 265 ? -9.227 -11.133 -4.262 1 97.31 265 TRP A C 1
ATOM 2123 O O . TRP A 1 265 ? -8.07 -11.555 -4.238 1 97.31 265 TRP A O 1
ATOM 2133 N N . SER A 1 266 ? -9.867 -10.852 -5.406 1 98.56 266 SER A N 1
ATOM 2134 C CA . SER A 1 266 ? -9.109 -10.867 -6.652 1 98.56 266 SER A CA 1
ATOM 2135 C C . SER A 1 266 ? -7.977 -9.844 -6.625 1 98.56 266 SER A C 1
ATOM 2137 O O . SER A 1 266 ? -6.883 -10.117 -7.121 1 98.56 266 SER A O 1
ATOM 2139 N N . CYS A 1 267 ? -8.227 -8.641 -6.043 1 98.19 267 CYS A N 1
ATOM 2140 C CA . CYS A 1 267 ? -7.176 -7.652 -5.844 1 98.19 267 CYS A CA 1
ATOM 2141 C C . CYS A 1 267 ? -6.055 -8.219 -4.973 1 98.19 267 CYS A C 1
ATOM 2143 O O . CYS A 1 267 ? -4.875 -8.07 -5.297 1 98.19 267 CYS A O 1
ATOM 2145 N N . TYR A 1 268 ? -6.5 -8.844 -3.943 1 97.44 268 TYR A N 1
ATOM 2146 C CA . TYR A 1 268 ? -5.555 -9.406 -2.986 1 97.44 268 TYR A CA 1
ATOM 2147 C C . TYR A 1 268 ? -4.676 -10.461 -3.645 1 97.44 268 TYR A C 1
ATOM 2149 O O . TYR A 1 268 ? -3.461 -10.477 -3.447 1 97.44 268 TYR A O 1
ATOM 2157 N N . PHE A 1 269 ? -5.301 -11.367 -4.438 1 98 269 PHE A N 1
ATOM 2158 C CA . PHE A 1 269 ? -4.566 -12.43 -5.121 1 98 269 PHE A CA 1
ATOM 2159 C C . PHE A 1 269 ? -3.52 -11.836 -6.059 1 98 269 PHE A C 1
ATOM 2161 O O . PHE A 1 269 ? -2.348 -12.219 -6.004 1 98 269 PHE A O 1
ATOM 2168 N N . LEU A 1 270 ? -3.938 -10.969 -6.863 1 98.38 270 LEU A N 1
ATOM 2169 C CA . LEU A 1 270 ? -3.023 -10.391 -7.844 1 98.38 270 LEU A CA 1
ATOM 2170 C C . LEU A 1 270 ? -1.946 -9.555 -7.164 1 98.38 270 LEU A C 1
ATOM 2172 O O . LEU A 1 270 ? -0.807 -9.508 -7.633 1 98.38 270 LEU A O 1
ATOM 2176 N N . ASP A 1 271 ? -2.307 -8.859 -6.059 1 97.81 271 ASP A N 1
ATOM 2177 C CA . ASP A 1 271 ? -1.324 -8.094 -5.297 1 97.81 271 ASP A CA 1
ATOM 2178 C C . ASP A 1 271 ? -0.177 -8.984 -4.828 1 97.81 271 ASP A C 1
ATOM 2180 O O . ASP A 1 271 ? 0.991 -8.594 -4.914 1 97.81 271 ASP A O 1
ATOM 2184 N N . ARG A 1 272 ? -0.494 -10.188 -4.344 1 97.06 272 ARG A N 1
ATOM 2185 C CA . ARG A 1 272 ? 0.52 -11.109 -3.842 1 97.06 272 ARG A CA 1
ATOM 2186 C C . ARG A 1 272 ? 1.307 -11.742 -4.988 1 97.06 272 ARG A C 1
ATOM 2188 O O . ARG A 1 272 ? 2.506 -11.992 -4.863 1 97.06 272 ARG A O 1
ATOM 2195 N N . LEU A 1 273 ? 0.656 -11.945 -6.078 1 96.62 273 LEU A N 1
ATOM 2196 C CA . LEU A 1 273 ? 1.278 -12.695 -7.164 1 96.62 273 LEU A CA 1
ATOM 2197 C C . LEU A 1 273 ? 2.156 -11.789 -8.016 1 96.62 273 LEU A C 1
ATOM 2199 O O . LEU A 1 273 ? 3.131 -12.242 -8.617 1 96.62 273 LEU A O 1
ATOM 2203 N N . VAL A 1 274 ? 1.812 -10.516 -8.062 1 95.88 274 VAL A N 1
ATOM 2204 C CA . VAL A 1 274 ? 2.555 -9.594 -8.914 1 95.88 274 VAL A CA 1
ATOM 2205 C C . VAL A 1 274 ? 3.676 -8.938 -8.109 1 95.88 274 VAL A C 1
ATOM 2207 O O . VAL A 1 274 ? 4.684 -8.5 -8.68 1 95.88 274 VAL A O 1
ATOM 2210 N N . SER A 1 275 ? 3.545 -8.891 -6.789 1 95.06 275 SER A N 1
ATOM 2211 C CA . SER A 1 275 ? 4.562 -8.289 -5.93 1 95.06 275 SER A CA 1
ATOM 2212 C C . SER A 1 275 ? 5.793 -9.18 -5.828 1 95.06 275 SER A C 1
ATOM 2214 O O . SER A 1 275 ? 5.695 -10.398 -5.953 1 95.06 275 SER A O 1
ATOM 2216 N N . ASN A 1 276 ? 6.969 -8.578 -5.695 1 89.44 276 ASN A N 1
ATOM 2217 C CA . ASN A 1 276 ? 8.195 -9.359 -5.559 1 89.44 276 ASN A CA 1
ATOM 2218 C C . ASN A 1 276 ? 8.875 -9.102 -4.219 1 89.44 276 ASN A C 1
ATOM 2220 O O . ASN A 1 276 ? 9.867 -9.758 -3.885 1 89.44 276 ASN A O 1
ATOM 2224 N N . GLY A 1 277 ? 8.414 -8.141 -3.377 1 87.38 277 GLY A N 1
ATOM 2225 C CA . GLY A 1 277 ? 8.906 -7.879 -2.037 1 87.38 277 GLY A CA 1
ATOM 2226 C C . GLY A 1 277 ? 10.18 -7.055 -2.023 1 87.38 277 GLY A C 1
ATOM 2227 O O . GLY A 1 277 ? 10.562 -6.512 -0.985 1 87.38 277 GLY A O 1
ATOM 2228 N N . ARG A 1 278 ? 10.883 -6.941 -3.082 1 86.19 278 ARG A N 1
ATOM 2229 C CA . ARG A 1 278 ? 12.148 -6.223 -3.141 1 86.19 278 ARG A CA 1
ATOM 2230 C C . ARG A 1 278 ? 11.922 -4.738 -3.41 1 86.19 278 ARG A C 1
ATOM 2232 O O . ARG A 1 278 ? 12.219 -3.895 -2.562 1 86.19 278 ARG A O 1
ATOM 2239 N N . ASP A 1 279 ? 11.422 -4.418 -4.582 1 87.81 279 ASP A N 1
ATOM 2240 C CA . ASP A 1 279 ? 11.125 -3.035 -4.949 1 87.81 279 ASP A CA 1
ATOM 2241 C C . ASP A 1 279 ? 9.641 -2.848 -5.238 1 87.81 279 ASP A C 1
ATOM 2243 O O . ASP A 1 279 ? 9.172 -1.719 -5.406 1 87.81 279 ASP A O 1
ATOM 2247 N N . ARG A 1 280 ? 8.961 -3.961 -5.27 1 93.19 280 ARG A N 1
ATOM 2248 C CA . ARG A 1 280 ? 7.512 -3.947 -5.457 1 93.19 280 ARG A CA 1
ATOM 2249 C C . ARG A 1 280 ? 6.801 -4.648 -4.301 1 93.19 280 ARG A C 1
ATOM 2251 O O . ARG A 1 280 ? 6.363 -5.793 -4.438 1 93.19 280 ARG A O 1
ATOM 2258 N N . PRO A 1 281 ? 6.684 -3.939 -3.232 1 95 281 PRO A N 1
ATOM 2259 C CA . PRO A 1 281 ? 6.012 -4.531 -2.074 1 95 281 PRO A CA 1
ATOM 2260 C C . PRO A 1 281 ? 4.504 -4.668 -2.275 1 95 281 PRO A C 1
ATOM 2262 O O . PRO A 1 281 ? 3.918 -3.955 -3.092 1 95 281 PRO A O 1
ATOM 2265 N N . SER A 1 282 ? 3.932 -5.594 -1.542 1 94.69 282 SER A N 1
ATOM 2266 C CA . SER A 1 282 ? 2.48 -5.738 -1.58 1 94.69 282 SER A CA 1
ATOM 2267 C C . SER A 1 282 ? 1.787 -4.473 -1.082 1 94.69 282 SER A C 1
ATOM 2269 O O . SER A 1 282 ? 2.25 -3.838 -0.133 1 94.69 282 SER A O 1
ATOM 2271 N N . GLY A 1 283 ? 0.704 -4.172 -1.739 1 94.56 283 GLY A N 1
ATOM 2272 C CA . GLY A 1 283 ? -0.007 -2.945 -1.418 1 94.56 283 GLY A CA 1
ATOM 2273 C C . GLY A 1 283 ? -1.062 -3.129 -0.344 1 94.56 283 GLY A C 1
ATOM 2274 O O . GLY A 1 283 ? -1.548 -2.152 0.23 1 94.56 283 GLY A O 1
ATOM 2275 N N . ILE A 1 284 ? -1.431 -4.352 -0.066 1 95.56 284 ILE A N 1
ATOM 2276 C CA . ILE A 1 284 ? -2.482 -4.621 0.909 1 95.56 284 ILE A CA 1
ATOM 2277 C C . ILE A 1 284 ? -1.877 -5.258 2.156 1 95.56 284 ILE A C 1
ATOM 2279 O O . ILE A 1 284 ? -1.201 -6.289 2.07 1 95.56 284 ILE A O 1
ATOM 2283 N N . ASP A 1 285 ? -2.049 -4.641 3.273 1 92.56 285 ASP A N 1
ATOM 2284 C CA . ASP A 1 285 ? -1.613 -5.188 4.555 1 92.56 285 ASP A CA 1
ATOM 2285 C C . ASP A 1 285 ? -2.689 -6.086 5.16 1 92.56 285 ASP A C 1
ATOM 2287 O O . ASP A 1 285 ? -3.832 -5.66 5.34 1 92.56 285 ASP A O 1
ATOM 2291 N N . ASP A 1 286 ? -2.332 -7.301 5.5 1 90.94 286 ASP A N 1
ATOM 2292 C CA . ASP A 1 286 ? -3.283 -8.281 6.012 1 90.94 286 ASP A CA 1
ATOM 2293 C C . ASP A 1 286 ? -3.977 -7.777 7.273 1 90.94 286 ASP A C 1
ATOM 2295 O O . ASP A 1 286 ? -5.117 -8.148 7.551 1 90.94 286 ASP A O 1
ATOM 2299 N N . ARG A 1 287 ? -3.379 -6.91 8.07 1 88.06 287 ARG A N 1
ATOM 2300 C CA . ARG A 1 287 ? -3.918 -6.402 9.328 1 88.06 287 ARG A CA 1
ATOM 2301 C C . ARG A 1 287 ? -5.062 -5.43 9.078 1 88.06 287 ARG A C 1
ATOM 2303 O O . ARG A 1 287 ? -5.828 -5.117 9.992 1 88.06 287 ARG A O 1
ATOM 2310 N N . ASP A 1 288 ? -5.145 -4.965 7.84 1 90.06 288 ASP A N 1
ATOM 2311 C CA . ASP A 1 288 ? -6.164 -3.979 7.5 1 90.06 288 ASP A CA 1
ATOM 2312 C C . ASP A 1 288 ? -7.344 -4.633 6.781 1 90.06 288 ASP A C 1
ATOM 2314 O O . ASP A 1 288 ? -8.18 -3.943 6.203 1 90.06 288 ASP A O 1
ATOM 2318 N N . ILE A 1 289 ? -7.402 -5.984 6.781 1 91.69 289 ILE A N 1
ATOM 2319 C CA . ILE A 1 289 ? -8.445 -6.684 6.035 1 91.69 289 ILE A CA 1
ATOM 2320 C C . ILE A 1 289 ? -9.562 -7.102 6.988 1 91.69 289 ILE A C 1
ATOM 2322 O O . ILE A 1 289 ? -9.336 -7.867 7.926 1 91.69 289 ILE A O 1
ATOM 2326 N N . PHE A 1 290 ? -10.727 -6.547 6.801 1 88.62 290 PHE A N 1
ATOM 2327 C CA . PHE A 1 290 ? -11.961 -6.957 7.461 1 88.62 290 PHE A CA 1
ATOM 2328 C C . PHE A 1 290 ? -13.023 -7.348 6.438 1 88.62 290 PHE A C 1
ATOM 2330 O O . PHE A 1 290 ? -14.102 -6.766 6.402 1 88.62 290 PHE A O 1
ATOM 2337 N N . CYS A 1 291 ? -12.641 -8.172 5.543 1 91.69 291 CYS A N 1
ATOM 2338 C CA . CYS A 1 291 ? -13.492 -8.719 4.488 1 91.69 291 CYS A CA 1
ATOM 2339 C C . CYS A 1 291 ? -13.617 -10.227 4.621 1 91.69 291 CYS A C 1
ATOM 2341 O O . CYS A 1 291 ? -12.609 -10.938 4.695 1 91.69 291 CYS A O 1
ATOM 2343 N N . HIS A 1 292 ? -14.805 -10.695 4.668 1 90.56 292 HIS A N 1
ATOM 2344 C CA . HIS A 1 292 ? -15.031 -12.125 4.781 1 90.56 292 HIS A CA 1
ATOM 2345 C C . HIS A 1 292 ? -14.461 -12.875 3.576 1 90.56 292 HIS A C 1
ATOM 2347 O O . HIS A 1 292 ? -14.461 -12.344 2.461 1 90.56 292 HIS A O 1
ATOM 2353 N N . LEU A 1 293 ? -13.977 -14.062 3.854 1 93.06 293 LEU A N 1
ATOM 2354 C CA . LEU A 1 293 ? -13.562 -14.93 2.758 1 93.06 293 LEU A CA 1
ATOM 2355 C C . LEU A 1 293 ? -14.758 -15.32 1.897 1 93.06 293 LEU A C 1
ATOM 2357 O O . LEU A 1 293 ? -15.898 -15.336 2.377 1 93.06 293 LEU A O 1
ATOM 2361 N N . PRO A 1 294 ? -14.562 -15.562 0.641 1 92.62 294 PRO A N 1
ATOM 2362 C CA . PRO A 1 294 ? -15.672 -15.859 -0.269 1 92.62 294 PRO A CA 1
ATOM 2363 C C . PRO A 1 294 ? -16.375 -17.188 0.06 1 92.62 294 PRO A C 1
ATOM 2365 O O . PRO A 1 294 ? -15.727 -18.125 0.518 1 92.62 294 PRO A O 1
ATOM 2368 N N . ILE A 1 295 ? -17.656 -17.234 -0.204 1 92.81 295 ILE A N 1
ATOM 2369 C CA . ILE A 1 295 ? -18.391 -18.5 -0.089 1 92.81 295 ILE A CA 1
ATOM 2370 C C . ILE A 1 295 ? -18.031 -19.406 -1.257 1 92.81 295 ILE A C 1
ATOM 2372 O O . ILE A 1 295 ? -17.391 -18.984 -2.221 1 92.81 295 ILE A O 1
ATOM 2376 N N . SER A 1 296 ? -18.391 -20.656 -1.142 1 92.31 296 SER A N 1
ATOM 2377 C CA . SER A 1 296 ? -18.078 -21.609 -2.201 1 92.31 296 SER A CA 1
ATOM 2378 C C . SER A 1 296 ? -18.812 -21.266 -3.492 1 92.31 296 SER A C 1
ATOM 2380 O O . SER A 1 296 ? -19.797 -20.516 -3.475 1 92.31 296 SER A O 1
ATOM 2382 N N . GLU A 1 297 ? -18.328 -21.797 -4.578 1 92.88 297 GLU A N 1
ATOM 2383 C CA . GLU A 1 297 ? -18.984 -21.578 -5.867 1 92.88 297 GLU A CA 1
ATOM 2384 C C . GLU A 1 297 ? -20.422 -22.125 -5.855 1 92.88 297 GLU A C 1
ATOM 2386 O O . GLU A 1 297 ? -21.328 -21.516 -6.406 1 92.88 297 GLU A O 1
ATOM 2391 N N . GLU A 1 298 ? -20.531 -23.266 -5.266 1 91.81 298 GLU A N 1
ATOM 2392 C CA . GLU A 1 298 ? -21.844 -23.906 -5.164 1 91.81 298 GLU A CA 1
ATOM 2393 C C . GLU A 1 298 ? -22.812 -23.016 -4.387 1 91.81 298 GLU A C 1
ATOM 2395 O O . GLU A 1 298 ? -23.969 -22.844 -4.793 1 91.81 298 GLU A O 1
ATOM 2400 N N . ASP A 1 299 ? -22.328 -22.516 -3.303 1 92.38 299 ASP A N 1
ATOM 2401 C CA . ASP A 1 299 ? -23.172 -21.641 -2.494 1 92.38 299 ASP A CA 1
ATOM 2402 C C . ASP A 1 299 ? -23.547 -20.375 -3.26 1 92.38 299 ASP A C 1
ATOM 2404 O O . ASP A 1 299 ? -24.656 -19.875 -3.131 1 92.38 299 ASP A O 1
ATOM 2408 N N . LEU A 1 300 ? -22.656 -19.859 -4.02 1 94.31 300 LEU A N 1
ATOM 2409 C CA . LEU A 1 300 ? -22.953 -18.672 -4.824 1 94.31 300 LEU A CA 1
ATOM 2410 C C . LEU A 1 300 ? -24.016 -18.984 -5.871 1 94.31 300 LEU A C 1
ATOM 2412 O O . LEU A 1 300 ? -24.953 -18.203 -6.051 1 94.31 300 LEU A O 1
ATOM 2416 N N . ILE A 1 301 ? -23.906 -20.094 -6.551 1 94.25 301 ILE A N 1
ATOM 2417 C CA . ILE A 1 301 ? -24.812 -20.484 -7.629 1 94.25 301 ILE A CA 1
ATOM 2418 C C . ILE A 1 301 ? -26.219 -20.688 -7.074 1 94.25 301 ILE A C 1
ATOM 2420 O O . ILE A 1 301 ? -27.203 -20.25 -7.68 1 94.25 301 ILE A O 1
ATOM 2424 N N . PHE A 1 302 ? -26.281 -21.25 -5.887 1 94.38 302 PHE A N 1
ATOM 2425 C CA . PHE A 1 302 ? -27.578 -21.562 -5.309 1 94.38 302 PHE A CA 1
ATOM 2426 C C . PHE A 1 302 ? -28.062 -20.453 -4.395 1 94.38 302 PHE A C 1
ATOM 2428 O O . PHE A 1 302 ? -29.078 -20.578 -3.711 1 94.38 302 PHE A O 1
ATOM 2435 N N . ARG A 1 303 ? -27.359 -19.344 -4.285 1 93.75 303 ARG A N 1
ATOM 2436 C CA . ARG A 1 303 ? -27.703 -18.141 -3.537 1 93.75 303 ARG A CA 1
ATOM 2437 C C . ARG A 1 303 ? -27.828 -18.438 -2.047 1 93.75 303 ARG A C 1
ATOM 2439 O O . ARG A 1 303 ? -28.766 -17.984 -1.395 1 93.75 303 ARG A O 1
ATOM 2446 N N . ARG A 1 304 ? -26.891 -19.297 -1.579 1 91.94 304 ARG A N 1
ATOM 2447 C CA . ARG A 1 304 ? -26.797 -19.562 -0.148 1 91.94 304 ARG A CA 1
ATOM 2448 C C . ARG A 1 304 ? -25.734 -18.688 0.507 1 91.94 304 ARG A C 1
ATOM 2450 O O . ARG A 1 304 ? -24.578 -19.062 0.614 1 91.94 304 ARG A O 1
ATOM 2457 N N . PHE A 1 305 ? -26.188 -17.594 0.964 1 89.56 305 PHE A N 1
ATOM 2458 C CA . PHE A 1 305 ? -25.25 -16.594 1.486 1 89.56 305 PHE A CA 1
ATOM 2459 C C . PHE A 1 305 ? -25.125 -16.734 2.998 1 89.56 305 PHE A C 1
ATOM 2461 O O . PHE A 1 305 ? -26.125 -16.797 3.715 1 89.56 305 PHE A O 1
ATOM 2468 N N . HIS A 1 306 ? -23.922 -17.016 3.451 1 83.12 306 HIS A N 1
ATOM 2469 C CA . HIS A 1 306 ? -23.625 -17.078 4.875 1 83.12 306 HIS A CA 1
ATOM 2470 C C . HIS A 1 306 ? -22.281 -16.406 5.184 1 83.12 306 HIS A C 1
ATOM 2472 O O . HIS A 1 306 ? -21.391 -16.359 4.324 1 83.12 306 HIS A O 1
ATOM 2478 N N . PRO A 1 307 ? -22.266 -15.805 6.363 1 75.12 307 PRO A N 1
ATOM 2479 C CA . PRO A 1 307 ? -20.984 -15.203 6.703 1 75.12 307 PRO A CA 1
ATOM 2480 C C . PRO A 1 307 ? -19.859 -16.234 6.863 1 75.12 307 PRO A C 1
ATOM 2482 O O . PRO A 1 307 ? -20.094 -17.312 7.418 1 75.12 307 PRO A O 1
ATOM 2485 N N . SER A 1 308 ? -18.922 -16.078 6.043 1 71.94 308 SER A N 1
ATOM 2486 C CA . SER A 1 308 ? -17.75 -16.922 6.207 1 71.94 308 SER A CA 1
ATOM 2487 C C . SER A 1 308 ? -16.766 -16.297 7.195 1 71.94 308 SER A C 1
ATOM 2489 O O . SER A 1 308 ? -17 -15.203 7.707 1 71.94 308 SER A O 1
ATOM 2491 N N . SER A 1 309 ? -15.812 -17.109 7.688 1 64.38 309 SER A N 1
ATOM 2492 C CA . SER A 1 309 ? -14.789 -16.641 8.617 1 64.38 309 SER A CA 1
ATOM 2493 C C . SER A 1 309 ? -14.047 -15.445 8.062 1 64.38 309 SER A C 1
ATOM 2495 O O . SER A 1 309 ? -13.922 -15.289 6.844 1 64.38 309 SER A O 1
ATOM 2497 N N . SER A 1 310 ? -14.219 -14.32 8.695 1 61.22 310 SER A N 1
ATOM 2498 C CA . SER A 1 310 ? -13.5 -13.109 8.289 1 61.22 310 SER A CA 1
ATOM 2499 C C . SER A 1 310 ? -12.047 -13.148 8.75 1 61.22 310 SER A C 1
ATOM 2501 O O . SER A 1 310 ? -11.344 -12.141 8.688 1 61.22 310 SER A O 1
ATOM 2503 N N . ALA A 1 311 ? -11.516 -14.164 9.484 1 54.31 311 ALA A N 1
ATOM 2504 C CA . ALA A 1 311 ? -10.328 -13.93 10.312 1 54.31 311 ALA A CA 1
ATOM 2505 C C . ALA A 1 311 ? -9.156 -13.461 9.453 1 54.31 311 ALA A C 1
ATOM 2507 O O . ALA A 1 311 ? -9.078 -13.781 8.266 1 54.31 311 ALA A O 1
ATOM 2508 N N . ALA A 1 312 ? -8.492 -12.453 10.094 1 56.94 312 ALA A N 1
ATOM 2509 C CA . ALA A 1 312 ? -7.113 -12.156 9.711 1 56.94 312 ALA A CA 1
ATOM 2510 C C . ALA A 1 312 ? -6.383 -13.422 9.266 1 56.94 312 ALA A C 1
ATOM 2512 O O . ALA A 1 312 ? -6.387 -14.43 9.984 1 56.94 312 ALA A O 1
ATOM 2513 N N . LEU A 1 313 ? -6.223 -13.508 7.949 1 59.91 313 LEU A N 1
ATOM 2514 C CA . LEU A 1 313 ? -5.586 -14.672 7.336 1 59.91 313 LEU A CA 1
ATOM 2515 C C . LEU A 1 313 ? -4.434 -15.18 8.195 1 59.91 313 LEU A C 1
ATOM 2517 O O . LEU A 1 313 ? -4.145 -16.375 8.219 1 59.91 313 LEU A O 1
ATOM 2521 N N . SER A 1 314 ? -3.854 -14.234 9.086 1 57.16 314 SER A N 1
ATOM 2522 C CA . SER A 1 314 ? -2.68 -14.648 9.844 1 57.16 314 SER A CA 1
ATOM 2523 C C . SER A 1 314 ? -3.072 -15.523 11.031 1 57.16 314 SER A C 1
ATOM 2525 O O . SER A 1 314 ? -2.305 -16.391 11.453 1 57.16 314 SER A O 1
ATOM 2527 N N . ASP A 1 315 ? -4.25 -15.352 11.539 1 60.84 315 ASP A N 1
ATOM 2528 C CA . ASP A 1 315 ? -4.684 -16.156 12.672 1 60.84 315 ASP A CA 1
ATOM 2529 C C . ASP A 1 315 ? -5.961 -16.938 12.336 1 60.84 315 ASP A C 1
ATOM 2531 O O . ASP A 1 315 ? -6.859 -17.047 13.172 1 60.84 315 ASP A O 1
ATOM 2535 N N . PHE A 1 316 ? -5.906 -17.406 11.148 1 63.59 316 PHE A N 1
ATOM 2536 C CA . PHE A 1 316 ? -7.094 -18.078 10.625 1 63.59 316 PHE A CA 1
ATOM 2537 C C . PHE A 1 316 ? -7.352 -19.375 11.359 1 63.59 316 PHE A C 1
ATOM 2539 O O . PHE A 1 316 ? -6.465 -20.234 11.445 1 63.59 316 PHE A O 1
ATOM 2546 N N . LYS A 1 317 ? -8.469 -19.453 12.031 1 65.62 317 LYS A N 1
ATOM 2547 C CA . LYS A 1 317 ? -8.977 -20.703 12.57 1 65.62 317 LYS A CA 1
ATOM 2548 C C . LYS A 1 317 ? -10.156 -21.219 11.75 1 65.62 317 LYS A C 1
ATOM 2550 O O . LYS A 1 317 ? -11.242 -20.641 11.773 1 65.62 317 LYS A O 1
ATOM 2555 N N . PRO A 1 318 ? -9.844 -22.25 10.984 1 69.81 318 PRO A N 1
ATOM 2556 C CA . PRO A 1 318 ? -10.898 -22.719 10.078 1 69.81 318 PRO A CA 1
ATOM 2557 C C . PRO A 1 318 ? -12.109 -23.266 10.828 1 69.81 318 PRO A C 1
ATOM 2559 O O . PRO A 1 318 ? -11.961 -23.953 11.836 1 69.81 318 PRO A O 1
ATOM 2562 N N . ARG A 1 319 ? -13.219 -22.797 10.461 1 72.69 319 ARG A N 1
ATOM 2563 C CA . ARG A 1 319 ? -14.453 -23.453 10.859 1 72.69 319 ARG A CA 1
ATOM 2564 C C . ARG A 1 319 ? -14.688 -24.719 10.039 1 72.69 319 ARG A C 1
ATOM 2566 O O . ARG A 1 319 ? -14.148 -24.859 8.938 1 72.69 319 ARG A O 1
ATOM 2573 N N . PRO A 1 320 ? -15.391 -25.656 10.672 1 70.94 320 PRO A N 1
ATOM 2574 C CA . PRO A 1 320 ? -15.617 -26.906 9.945 1 70.94 320 PRO A CA 1
ATOM 2575 C C . PRO A 1 320 ? -16.156 -26.688 8.531 1 70.94 320 PRO A C 1
ATOM 2577 O O . PRO A 1 320 ? -15.719 -27.359 7.594 1 70.94 320 PRO A O 1
ATOM 2580 N N . ASP A 1 321 ? -16.969 -25.734 8.43 1 74.88 321 ASP A N 1
ATOM 2581 C CA . ASP A 1 321 ? -17.562 -25.5 7.117 1 74.88 321 ASP A CA 1
ATOM 2582 C C . ASP A 1 321 ? -16.547 -24.859 6.164 1 74.88 321 ASP A C 1
ATOM 2584 O O . ASP A 1 321 ? -16.672 -24.984 4.945 1 74.88 321 ASP A O 1
ATOM 2588 N N . ASP A 1 322 ? -15.531 -24.297 6.684 1 80.5 322 ASP A N 1
ATOM 2589 C CA . ASP A 1 322 ? -14.516 -23.625 5.891 1 80.5 322 ASP A CA 1
ATOM 2590 C C . ASP A 1 322 ? -13.562 -24.625 5.246 1 80.5 322 ASP A C 1
ATOM 2592 O O . ASP A 1 322 ? -12.961 -24.328 4.211 1 80.5 322 ASP A O 1
ATOM 2596 N N . ALA A 1 323 ? -13.531 -25.781 5.836 1 85.19 323 ALA A N 1
ATOM 2597 C CA . ALA A 1 323 ? -12.547 -26.766 5.398 1 85.19 323 ALA A CA 1
ATOM 2598 C C . ALA A 1 323 ? -12.875 -27.297 4.004 1 85.19 323 ALA A C 1
ATOM 2600 O O . ALA A 1 323 ? -11.977 -27.625 3.23 1 85.19 323 ALA A O 1
ATOM 2601 N N . GLU A 1 324 ? -14.133 -27.266 3.664 1 89 324 GLU A N 1
ATOM 2602 C CA . GLU A 1 324 ? -14.547 -27.812 2.371 1 89 324 GLU A CA 1
ATOM 2603 C C . GLU A 1 324 ? -14.477 -26.734 1.281 1 89 324 GLU A C 1
ATOM 2605 O O . GLU A 1 324 ? -14.539 -27.062 0.091 1 89 324 GLU A O 1
ATOM 2610 N N . ASN A 1 325 ? -14.383 -25.547 1.683 1 92.25 325 ASN A N 1
ATOM 2611 C CA . ASN A 1 325 ? -14.367 -24.438 0.735 1 92.25 325 ASN A CA 1
ATOM 2612 C C . ASN A 1 325 ? -12.961 -24.203 0.176 1 92.25 325 ASN A C 1
ATOM 2614 O O . ASN A 1 325 ? -12.117 -23.609 0.841 1 92.25 325 ASN A O 1
ATOM 2618 N N . ILE A 1 326 ? -12.711 -24.516 -1.063 1 94.19 326 ILE A N 1
ATOM 2619 C CA . ILE A 1 326 ? -11.391 -24.484 -1.684 1 94.19 326 ILE A CA 1
ATOM 2620 C C . ILE A 1 326 ? -10.938 -23.047 -1.848 1 94.19 326 ILE A C 1
ATOM 2622 O O . ILE A 1 326 ? -9.734 -22.75 -1.833 1 94.19 326 ILE A O 1
ATOM 2626 N N . TYR A 1 327 ? -11.859 -22.078 -2.004 1 94.31 327 TYR A N 1
ATOM 2627 C CA . TYR A 1 327 ? -11.477 -20.672 -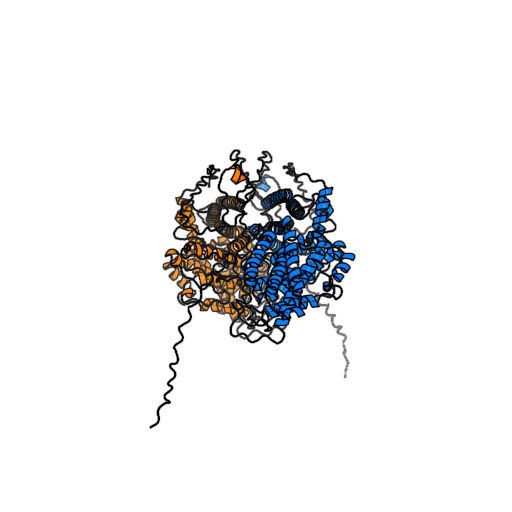2.129 1 94.31 327 TYR A CA 1
ATOM 2628 C C . TYR A 1 327 ? -10.758 -20.188 -0.873 1 94.31 327 TYR A C 1
ATOM 2630 O O . TYR A 1 327 ? -9.867 -19.328 -0.946 1 94.31 327 TYR A O 1
ATOM 2638 N N . ILE A 1 328 ? -11.117 -20.703 0.245 1 92.94 328 ILE A N 1
ATOM 2639 C CA . ILE A 1 328 ? -10.469 -20.344 1.5 1 92.94 328 ILE A CA 1
ATOM 2640 C C . ILE A 1 328 ? -9.031 -20.875 1.505 1 92.94 328 ILE A C 1
ATOM 2642 O O . ILE A 1 328 ? -8.109 -20.156 1.911 1 92.94 328 ILE A O 1
ATOM 2646 N N . HIS A 1 329 ? -8.859 -22.078 1.009 1 93.5 329 HIS A N 1
ATOM 2647 C CA . HIS A 1 329 ? -7.52 -22.656 0.917 1 93.5 329 HIS A CA 1
ATOM 2648 C C . HIS A 1 329 ? -6.652 -21.875 -0.061 1 93.5 329 HIS A C 1
ATOM 2650 O O . HIS A 1 329 ? -5.457 -21.688 0.174 1 93.5 329 HIS A O 1
ATOM 2656 N N . LEU A 1 330 ? -7.277 -21.484 -1.134 1 95.75 330 LEU A N 1
ATOM 2657 C CA . LEU A 1 330 ? -6.555 -20.688 -2.115 1 95.75 330 LEU A CA 1
ATOM 2658 C C . LEU A 1 330 ? -6.09 -19.375 -1.502 1 95.75 330 LEU A C 1
ATOM 2660 O O . LEU A 1 330 ? -4.93 -18.984 -1.667 1 95.75 330 LEU A O 1
ATOM 2664 N N . ALA A 1 331 ? -6.996 -18.656 -0.838 1 95 331 ALA A N 1
ATOM 2665 C CA . ALA A 1 331 ? -6.656 -17.375 -0.209 1 95 331 ALA A CA 1
ATOM 2666 C C . ALA A 1 331 ? -5.527 -17.547 0.807 1 95 331 ALA A C 1
ATOM 2668 O O . ALA A 1 331 ? -4.602 -16.734 0.861 1 95 331 ALA A O 1
ATOM 2669 N N . ARG A 1 332 ? -5.574 -18.562 1.572 1 94 332 ARG A N 1
ATOM 2670 C CA . ARG A 1 332 ? -4.586 -18.812 2.619 1 94 332 ARG A CA 1
ATOM 2671 C C . ARG A 1 332 ? -3.215 -19.094 2.02 1 94 332 ARG A C 1
ATOM 2673 O O . ARG A 1 332 ? -2.203 -18.578 2.49 1 94 332 ARG A O 1
ATOM 2680 N N . ILE A 1 333 ? -3.203 -19.953 1.029 1 96.38 333 ILE A N 1
ATOM 2681 C CA . ILE A 1 333 ? -1.908 -20.344 0.482 1 96.38 333 ILE A CA 1
ATOM 2682 C C . ILE A 1 333 ? -1.277 -19.141 -0.239 1 96.38 333 ILE A C 1
ATOM 2684 O O . ILE A 1 333 ? -0.056 -18.984 -0.217 1 96.38 333 ILE A O 1
ATOM 2688 N N . ILE A 1 334 ? -2.082 -18.359 -0.932 1 96.62 334 ILE A N 1
ATOM 2689 C CA . ILE A 1 334 ? -1.552 -17.188 -1.604 1 96.62 334 ILE A CA 1
ATOM 2690 C C . ILE A 1 334 ? -1.035 -16.188 -0.568 1 96.62 334 ILE A C 1
ATOM 2692 O O . ILE A 1 334 ? -0.026 -15.516 -0.793 1 96.62 334 ILE A O 1
ATOM 2696 N N . SER A 1 335 ? -1.707 -16.094 0.587 1 95.56 335 SER A N 1
ATOM 2697 C CA . SER A 1 335 ? -1.232 -15.258 1.68 1 95.56 335 SER A CA 1
ATOM 2698 C C . SER A 1 335 ? 0.141 -15.703 2.168 1 95.56 335 SER A C 1
ATOM 2700 O O . SER A 1 335 ? 1.037 -14.883 2.357 1 95.56 335 SER A O 1
ATOM 2702 N N . ILE A 1 336 ? 0.309 -16.984 2.359 1 96.44 336 ILE A N 1
ATOM 2703 C CA . ILE A 1 336 ? 1.577 -17.531 2.844 1 96.44 336 ILE A CA 1
ATOM 2704 C C . ILE A 1 336 ? 2.662 -17.312 1.79 1 96.44 336 ILE A C 1
ATOM 2706 O O . ILE A 1 336 ? 3.781 -16.922 2.115 1 96.44 336 ILE A O 1
ATOM 2710 N N . LEU A 1 337 ? 2.297 -17.625 0.536 1 97.06 337 LEU A N 1
ATOM 2711 C CA . LEU A 1 337 ? 3.236 -17.391 -0.556 1 97.06 337 LEU A CA 1
ATOM 2712 C C . LEU A 1 337 ? 3.674 -15.93 -0.592 1 97.06 337 LEU A C 1
ATOM 2714 O O . LEU A 1 337 ? 4.855 -15.633 -0.784 1 97.06 337 LEU A O 1
ATOM 2718 N N . GLY A 1 338 ? 2.691 -15.031 -0.432 1 95.81 338 GLY A N 1
ATOM 2719 C CA . GLY A 1 338 ? 3.016 -13.617 -0.376 1 95.81 338 GLY A CA 1
ATOM 2720 C C . GLY A 1 338 ? 3.965 -13.266 0.753 1 95.81 338 GLY A C 1
ATOM 2721 O O . GLY A 1 338 ? 4.871 -12.453 0.577 1 95.81 338 GLY A O 1
ATOM 2722 N N . ALA A 1 339 ? 3.801 -13.852 1.925 1 95.62 339 ALA A N 1
ATOM 2723 C CA . ALA A 1 339 ? 4.676 -13.617 3.066 1 95.62 339 ALA A CA 1
ATOM 2724 C C . ALA A 1 339 ? 6.094 -14.102 2.781 1 95.62 339 ALA A C 1
ATOM 2726 O O . ALA A 1 339 ? 7.07 -13.445 3.16 1 95.62 339 ALA A O 1
ATOM 2727 N N . ILE A 1 340 ? 6.188 -15.18 2.123 1 96.69 340 ILE A N 1
ATOM 2728 C CA . ILE A 1 340 ? 7.492 -15.727 1.763 1 96.69 340 ILE A CA 1
ATOM 2729 C C . ILE A 1 340 ? 8.188 -14.797 0.772 1 96.69 340 ILE A C 1
ATOM 2731 O O . ILE A 1 340 ? 9.367 -14.477 0.938 1 96.69 340 ILE A O 1
ATOM 2735 N N . THR A 1 341 ? 7.441 -14.391 -0.234 1 94.69 341 THR A N 1
ATOM 2736 C CA . THR A 1 341 ? 7.992 -13.5 -1.248 1 94.69 341 THR A CA 1
ATOM 2737 C C . THR A 1 341 ? 8.445 -12.188 -0.621 1 94.69 341 THR A C 1
ATOM 2739 O O . THR A 1 341 ? 9.5 -11.656 -0.982 1 94.69 341 THR A O 1
ATOM 2742 N N . THR A 1 342 ? 7.664 -11.695 0.272 1 94.31 342 THR A N 1
ATOM 2743 C CA . THR A 1 342 ? 8.016 -10.469 0.968 1 94.31 342 THR A CA 1
ATOM 2744 C C . THR A 1 342 ? 9.281 -10.656 1.795 1 94.31 342 THR A C 1
ATOM 2746 O O . THR A 1 342 ? 10.18 -9.805 1.775 1 94.31 342 THR A O 1
ATOM 2749 N N . TRP A 1 343 ? 9.359 -11.719 2.533 1 93.81 343 TRP A N 1
ATOM 2750 C CA . TRP A 1 343 ? 10.539 -12.016 3.332 1 93.81 343 TRP A CA 1
ATOM 2751 C C . TRP A 1 343 ? 11.781 -12.125 2.451 1 93.81 343 TRP A C 1
ATOM 2753 O O . TRP A 1 343 ? 12.828 -11.547 2.768 1 93.81 343 TRP A O 1
ATOM 2763 N N . HIS A 1 344 ? 11.617 -12.797 1.319 1 90.44 344 HIS A N 1
ATOM 2764 C CA . HIS A 1 344 ? 12.719 -12.922 0.371 1 90.44 344 HIS A CA 1
ATOM 2765 C C . HIS A 1 344 ? 13.125 -11.562 -0.179 1 90.44 344 HIS A C 1
ATOM 2767 O O . HIS A 1 344 ? 14.312 -11.25 -0.251 1 90.44 344 HIS A O 1
ATOM 2773 N N . GLY A 1 345 ? 12.172 -10.875 -0.554 1 87.75 345 GLY A N 1
ATOM 2774 C CA . GLY A 1 345 ? 12.422 -9.586 -1.182 1 87.75 345 GLY A CA 1
ATOM 2775 C C . GLY A 1 345 ? 13.094 -8.586 -0.253 1 87.75 345 GLY A C 1
ATOM 2776 O O . GLY A 1 345 ? 13.867 -7.742 -0.699 1 87.75 345 GLY A O 1
ATOM 2777 N N . ARG A 1 346 ? 12.773 -8.672 1.028 1 87.31 346 ARG A N 1
ATOM 2778 C CA . ARG A 1 346 ? 13.367 -7.762 2.006 1 87.31 346 ARG A CA 1
ATOM 2779 C C . ARG A 1 346 ? 14.82 -8.125 2.283 1 87.31 346 ARG A C 1
ATOM 2781 O O . ARG A 1 346 ? 15.562 -7.328 2.861 1 87.31 346 ARG A O 1
ATOM 2788 N N . GLY A 1 347 ? 15.258 -9.266 1.89 1 83.56 347 GLY A N 1
ATOM 2789 C CA . GLY A 1 347 ? 16.641 -9.672 2.033 1 83.56 347 GLY A CA 1
ATOM 2790 C C . GLY A 1 347 ? 16.812 -11.117 2.453 1 83.56 347 GLY A C 1
ATOM 2791 O O . GLY A 1 347 ? 17.891 -11.695 2.318 1 83.56 347 GLY A O 1
ATOM 2792 N N . GLY A 1 348 ? 15.672 -11.695 2.998 1 85 348 GLY A N 1
ATOM 2793 C CA . GLY A 1 348 ? 15.711 -13.102 3.373 1 85 348 GLY A CA 1
ATOM 2794 C C . GLY A 1 348 ? 16.859 -13.43 4.316 1 85 348 GLY A C 1
ATOM 2795 O O . GLY A 1 348 ? 17.031 -12.758 5.336 1 85 348 GLY A O 1
ATOM 2796 N N . ARG A 1 349 ? 17.641 -14.32 3.951 1 81.94 349 ARG A N 1
ATOM 2797 C CA . ARG A 1 349 ? 18.75 -14.805 4.781 1 81.94 349 ARG A CA 1
ATOM 2798 C C . ARG A 1 349 ? 19.844 -13.766 4.898 1 81.94 349 ARG A C 1
ATOM 2800 O O . ARG A 1 349 ? 20.656 -13.805 5.836 1 81.94 349 ARG A O 1
ATOM 2807 N N . HIS A 1 350 ? 19.906 -12.844 3.961 1 78.94 350 HIS A N 1
ATOM 2808 C CA . HIS A 1 350 ? 20.969 -11.836 3.98 1 78.94 350 HIS A CA 1
ATOM 2809 C C . HIS A 1 350 ? 20.719 -10.797 5.078 1 78.94 350 HIS A C 1
ATOM 2811 O O . HIS A 1 350 ? 21.672 -10.195 5.59 1 78.94 350 HIS A O 1
ATOM 2817 N N . LEU A 1 351 ? 19.516 -10.602 5.383 1 76.69 351 LEU A N 1
ATOM 2818 C CA . LEU A 1 351 ? 19.172 -9.688 6.465 1 76.69 351 LEU A CA 1
ATOM 2819 C C . LEU A 1 351 ? 19.031 -10.438 7.785 1 76.69 351 LEU A C 1
ATOM 2821 O O . LEU A 1 351 ? 19.438 -9.938 8.836 1 76.69 351 LEU A O 1
ATOM 2825 N N . GLU A 1 352 ? 18.438 -11.633 7.645 1 76.56 352 GLU A N 1
ATOM 2826 C CA . GLU A 1 352 ? 18.281 -12.484 8.82 1 76.56 352 GLU A CA 1
ATOM 2827 C C . GLU A 1 352 ? 19.5 -13.359 9.031 1 76.56 352 GLU A C 1
ATOM 2829 O O . GLU A 1 352 ? 19.609 -14.445 8.453 1 76.56 352 GLU A O 1
ATOM 2834 N N . LYS A 1 353 ? 20.297 -13 9.898 1 77.12 353 LYS A N 1
ATOM 2835 C CA . LYS A 1 353 ? 21.578 -13.688 10.031 1 77.12 353 LYS A CA 1
ATOM 2836 C C . LYS A 1 353 ? 21.484 -14.844 11.023 1 77.12 353 LYS A C 1
ATOM 2838 O O . LYS A 1 353 ? 22.422 -15.648 11.141 1 77.12 353 LYS A O 1
ATOM 2843 N N . ALA A 1 354 ? 20.359 -15.023 11.57 1 81.38 354 ALA A N 1
ATOM 2844 C CA . ALA A 1 354 ? 20.188 -16.109 12.516 1 81.38 354 ALA A CA 1
ATOM 2845 C C . ALA A 1 354 ? 19.906 -17.438 11.797 1 81.38 354 ALA A C 1
ATOM 2847 O O . ALA A 1 354 ? 19.516 -17.438 10.633 1 81.38 354 ALA A O 1
ATOM 2848 N N . MET A 1 355 ? 20.188 -18.547 12.508 1 88.12 355 MET A N 1
ATOM 2849 C CA . MET A 1 355 ? 19.984 -19.891 11.969 1 88.12 355 MET A CA 1
ATOM 2850 C C . MET A 1 355 ? 18.516 -20.156 11.664 1 88.12 355 MET A C 1
ATOM 2852 O O . MET A 1 355 ? 17.656 -19.906 12.508 1 88.12 355 MET A O 1
ATOM 2856 N N . PRO A 1 356 ? 18.234 -20.672 10.453 1 90.06 356 PRO A N 1
ATOM 2857 C CA . PRO A 1 356 ? 16.828 -20.812 10.023 1 90.06 356 PRO A CA 1
ATOM 2858 C C . PRO A 1 356 ? 16.062 -21.844 10.852 1 90.06 356 PRO A C 1
ATOM 2860 O O . PRO A 1 356 ? 14.828 -21.828 10.859 1 90.06 356 PRO A O 1
ATOM 2863 N N . TRP A 1 357 ? 16.703 -22.781 11.555 1 91.5 357 TRP A N 1
ATOM 2864 C CA . TRP A 1 357 ? 16 -23.844 12.273 1 91.5 357 TRP A CA 1
ATOM 2865 C C . TRP A 1 357 ? 15.617 -23.391 13.68 1 91.5 357 TRP A C 1
ATOM 2867 O O . TRP A 1 357 ? 14.984 -24.125 14.43 1 91.5 357 TRP A O 1
ATOM 2877 N N . LYS A 1 358 ? 15.93 -22.203 13.961 1 89.38 358 LYS A N 1
ATOM 2878 C CA . LYS A 1 358 ? 15.445 -21.656 15.227 1 89.38 358 LYS A CA 1
ATOM 2879 C C . LYS A 1 358 ? 13.961 -21.328 15.148 1 89.38 358 LYS A C 1
ATOM 2881 O O . LYS A 1 358 ? 13.461 -20.922 14.102 1 89.38 358 LYS A O 1
ATOM 2886 N N . SER A 1 359 ? 13.258 -21.422 16.219 1 88.62 359 SER A N 1
ATOM 2887 C CA . SER A 1 359 ? 11.797 -21.422 16.266 1 88.62 359 SER A CA 1
ATOM 2888 C C . SER A 1 359 ? 11.242 -20.047 15.883 1 88.62 359 SER A C 1
ATOM 2890 O O . SER A 1 359 ? 10.164 -19.953 15.289 1 88.62 359 SER A O 1
ATOM 2892 N N . ASP A 1 360 ? 11.812 -18.984 16.094 1 89.56 360 ASP A N 1
ATOM 2893 C CA . ASP A 1 360 ? 11.242 -17.656 15.875 1 89.56 360 ASP A CA 1
ATOM 2894 C C . ASP A 1 360 ? 11.758 -17.047 14.57 1 89.56 360 ASP A C 1
ATOM 2896 O O . ASP A 1 360 ? 11.422 -15.906 14.234 1 89.56 360 ASP A O 1
ATOM 2900 N N . MET A 1 361 ? 12.445 -17.922 13.844 1 91.12 361 MET A N 1
ATOM 2901 C CA . MET A 1 361 ? 12.977 -17.422 12.578 1 91.12 361 MET A CA 1
ATOM 2902 C C . MET A 1 361 ? 11.914 -17.453 11.484 1 91.12 361 MET A C 1
ATOM 2904 O O . MET A 1 361 ? 11.078 -18.375 11.453 1 91.12 361 MET A O 1
ATOM 2908 N N . PRO A 1 362 ? 11.969 -16.516 10.594 1 93.38 362 PRO A N 1
ATOM 2909 C CA . PRO A 1 362 ? 10.961 -16.438 9.539 1 93.38 362 PRO A CA 1
ATOM 2910 C C . PRO A 1 362 ? 10.828 -17.734 8.75 1 93.38 362 PRO A C 1
ATOM 2912 O O . PRO A 1 362 ? 9.719 -18.156 8.414 1 93.38 362 PRO A O 1
ATOM 2915 N N . PHE A 1 363 ? 11.93 -18.406 8.5 1 94.81 363 PHE A N 1
ATOM 2916 C CA . PHE A 1 363 ? 11.875 -19.672 7.766 1 94.81 363 PHE A CA 1
ATO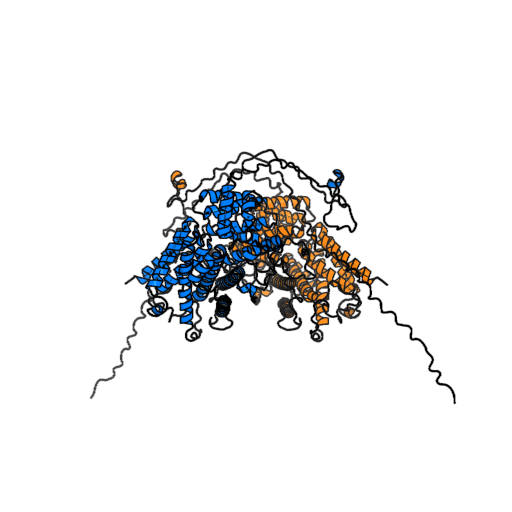M 2917 C C . PHE A 1 363 ? 11 -20.672 8.5 1 94.81 363 PHE A C 1
ATOM 2919 O O . PHE A 1 363 ? 10.094 -21.266 7.906 1 94.81 363 PHE A O 1
ATOM 2926 N N . THR A 1 364 ? 11.305 -20.875 9.75 1 95.12 364 THR A N 1
ATOM 2927 C CA . THR A 1 364 ? 10.602 -21.875 10.531 1 95.12 364 THR A CA 1
ATOM 2928 C C . THR A 1 364 ? 9.133 -21.5 10.703 1 95.12 364 THR A C 1
ATOM 2930 O O . THR A 1 364 ? 8.258 -22.375 10.633 1 95.12 364 THR A O 1
ATOM 2933 N N . VAL A 1 365 ? 8.898 -20.234 10.93 1 95.38 365 VAL A N 1
ATOM 2934 C CA . VAL A 1 365 ? 7.531 -19.766 11.086 1 95.38 365 VAL A CA 1
ATOM 2935 C C . VAL A 1 365 ? 6.742 -20.016 9.805 1 95.38 365 VAL A C 1
ATOM 2937 O O . VAL A 1 365 ? 5.617 -20.516 9.852 1 95.38 365 VAL A O 1
ATOM 2940 N N . LEU A 1 366 ? 7.281 -19.672 8.664 1 96.75 366 LEU A N 1
ATOM 2941 C CA . LEU A 1 366 ? 6.605 -19.812 7.383 1 96.75 366 LEU A CA 1
ATOM 2942 C C . LEU A 1 366 ? 6.469 -21.297 7.008 1 96.75 366 LEU A C 1
ATOM 2944 O O . LEU A 1 366 ? 5.449 -21.703 6.441 1 96.75 366 LEU A O 1
ATOM 2948 N N . ASP A 1 367 ? 7.477 -22.094 7.336 1 97.12 367 ASP A N 1
ATOM 2949 C CA . ASP A 1 367 ? 7.395 -23.531 7.086 1 97.12 367 ASP A CA 1
ATOM 2950 C C . ASP A 1 367 ? 6.281 -24.172 7.906 1 97.12 367 ASP A C 1
ATOM 2952 O O . ASP A 1 367 ? 5.578 -25.062 7.426 1 97.12 367 ASP A O 1
ATOM 2956 N N . THR A 1 368 ? 6.211 -23.719 9.094 1 95.94 368 THR A N 1
ATOM 2957 C CA . THR A 1 368 ? 5.148 -24.219 9.961 1 95.94 368 THR A CA 1
ATOM 2958 C C . THR A 1 368 ? 3.775 -23.859 9.398 1 95.94 368 THR A C 1
ATOM 2960 O O . THR A 1 368 ? 2.857 -24.672 9.414 1 95.94 368 THR A O 1
ATOM 2963 N N . LYS A 1 369 ? 3.631 -22.641 8.914 1 94.88 369 LYS A N 1
ATOM 2964 C CA . LYS A 1 369 ? 2.369 -22.203 8.328 1 94.88 369 LYS A CA 1
ATOM 2965 C C . LYS A 1 369 ? 2.014 -23.047 7.105 1 94.88 369 LYS A C 1
ATOM 2967 O O . LYS A 1 369 ? 0.843 -23.375 6.887 1 94.88 369 LYS A O 1
ATOM 2972 N N . LEU A 1 370 ? 2.988 -23.391 6.285 1 97.31 370 LEU A N 1
ATOM 2973 C CA . LEU A 1 370 ? 2.766 -24.219 5.117 1 97.31 370 LEU A CA 1
ATOM 2974 C C . LEU A 1 370 ? 2.314 -25.625 5.527 1 97.31 370 LEU A C 1
ATOM 2976 O O . LEU A 1 370 ? 1.392 -26.188 4.93 1 97.31 370 LEU A O 1
ATOM 2980 N N . ASN A 1 371 ? 2.953 -26.109 6.527 1 96.25 371 ASN A N 1
ATOM 2981 C CA . ASN A 1 371 ? 2.568 -27.438 7.016 1 96.25 371 ASN A CA 1
ATOM 2982 C C . ASN A 1 371 ? 1.16 -27.422 7.602 1 96.25 371 ASN A C 1
ATOM 2984 O O . ASN A 1 371 ? 0.396 -28.375 7.406 1 96.25 371 ASN A O 1
ATOM 2988 N N . GLU A 1 372 ? 0.881 -26.375 8.312 1 93.31 372 GLU A N 1
ATOM 2989 C CA . GLU A 1 372 ? -0.46 -26.25 8.875 1 93.31 372 GLU A CA 1
ATOM 2990 C C . GLU A 1 372 ? -1.513 -26.156 7.773 1 93.31 372 GLU A C 1
ATOM 2992 O O . GLU A 1 372 ? -2.605 -26.719 7.906 1 93.31 372 GLU A O 1
ATOM 2997 N N . TRP A 1 373 ? -1.248 -25.453 6.777 1 94.44 373 TRP A N 1
ATOM 2998 C CA . TRP A 1 373 ? -2.152 -25.359 5.637 1 94.44 373 TRP A CA 1
ATOM 2999 C C . TRP A 1 373 ? -2.457 -26.75 5.074 1 94.44 373 TRP A C 1
ATOM 3001 O O . TRP A 1 373 ? -3.619 -27.078 4.836 1 94.44 373 TRP A O 1
ATOM 3011 N N . ALA A 1 374 ? -1.43 -27.594 4.875 1 95.19 374 ALA A N 1
ATOM 3012 C CA . ALA A 1 374 ? -1.583 -28.922 4.312 1 95.19 374 ALA A CA 1
ATOM 3013 C C . ALA A 1 374 ? -2.361 -29.828 5.266 1 95.19 374 ALA A C 1
ATOM 3015 O O . ALA A 1 374 ? -3.191 -30.641 4.828 1 95.19 374 ALA A O 1
ATOM 3016 N N . ASP A 1 375 ? -2.135 -29.594 6.52 1 92.25 375 ASP A N 1
ATOM 3017 C CA . ASP A 1 375 ? -2.742 -30.453 7.531 1 92.25 375 ASP A CA 1
ATOM 3018 C C . ASP A 1 375 ? -4.227 -30.141 7.695 1 92.25 375 ASP A C 1
ATOM 3020 O O . ASP A 1 375 ? -5.004 -31 8.117 1 92.25 375 ASP A O 1
ATOM 3024 N N . GLN A 1 376 ? -4.59 -28.953 7.406 1 89.88 376 GLN A N 1
ATOM 3025 C CA . GLN A 1 376 ? -5.969 -28.531 7.625 1 89.88 376 GLN A CA 1
ATOM 3026 C C . GLN A 1 376 ? -6.855 -28.891 6.438 1 89.88 376 GLN A C 1
ATOM 3028 O O . GLN A 1 376 ? -8.078 -28.797 6.523 1 89.88 376 GLN A O 1
ATOM 3033 N N . ILE A 1 377 ? -6.234 -29.359 5.348 1 92.31 377 ILE A N 1
ATOM 3034 C CA . ILE A 1 377 ? -7.008 -29.812 4.199 1 92.31 377 ILE A CA 1
ATOM 3035 C C . ILE A 1 377 ? -7.645 -31.172 4.52 1 92.31 377 ILE A C 1
ATOM 3037 O O . ILE A 1 377 ? -6.961 -32.094 4.969 1 92.31 377 ILE A O 1
ATOM 3041 N N . PRO A 1 378 ? -8.945 -31.281 4.336 1 92.31 378 PRO A N 1
ATOM 3042 C CA . PRO A 1 378 ? -9.586 -32.562 4.566 1 92.31 378 PRO A CA 1
ATOM 3043 C C . PRO A 1 378 ? -8.922 -33.719 3.793 1 92.31 378 PRO A C 1
ATOM 3045 O O . PRO A 1 378 ? -8.438 -33.5 2.676 1 92.31 378 PRO A O 1
ATOM 3048 N N . ALA A 1 379 ? -9.047 -34.906 4.262 1 92.44 379 ALA A N 1
ATOM 3049 C CA . ALA A 1 379 ? -8.336 -36.062 3.734 1 92.44 379 ALA A CA 1
ATOM 3050 C C . ALA A 1 379 ? -8.688 -36.281 2.268 1 92.44 379 ALA A C 1
ATOM 3052 O O . ALA A 1 379 ? -7.812 -36.625 1.463 1 92.44 379 ALA A O 1
ATOM 3053 N N . HIS A 1 380 ? -9.93 -36.094 1.912 1 92.38 380 HIS A N 1
ATOM 3054 C CA . HIS A 1 380 ? -10.391 -36.406 0.562 1 92.38 380 HIS A CA 1
ATOM 3055 C C . HIS A 1 380 ? -9.977 -35.312 -0.422 1 92.38 380 HIS A C 1
ATOM 3057 O O . HIS A 1 380 ? -10.125 -35.5 -1.635 1 92.38 380 HIS A O 1
ATOM 3063 N N . LEU A 1 381 ? -9.383 -34.219 0.142 1 94.19 381 LEU A N 1
ATOM 3064 C CA . LEU A 1 381 ? -8.938 -33.094 -0.71 1 94.19 381 LEU A CA 1
ATOM 3065 C C . LEU A 1 381 ? -7.418 -33 -0.688 1 94.19 381 LEU A C 1
ATOM 3067 O O . LEU A 1 381 ? -6.855 -32.094 -1.305 1 94.19 381 LEU A O 1
ATOM 3071 N N . ARG A 1 382 ? -6.762 -33.875 -0.043 1 95.94 382 ARG A N 1
ATOM 3072 C CA . ARG A 1 382 ? -5.305 -33.844 0.006 1 95.94 382 ARG A CA 1
ATOM 3073 C C . ARG A 1 382 ? -4.703 -34.188 -1.349 1 95.94 382 ARG A C 1
ATOM 3075 O O . ARG A 1 382 ? -5.34 -34.875 -2.156 1 95.94 382 ARG A O 1
ATOM 3082 N N . TYR A 1 383 ? -3.553 -33.844 -1.522 1 96.69 383 TYR A N 1
ATOM 3083 C CA . TYR A 1 383 ? -2.953 -33.875 -2.852 1 96.69 383 TYR A CA 1
ATOM 3084 C C . TYR A 1 383 ? -2.725 -35.281 -3.32 1 96.69 383 TYR A C 1
ATOM 3086 O O . TYR A 1 383 ? -2.127 -36.094 -2.604 1 96.69 383 TYR A O 1
ATOM 3094 N N . SER A 1 384 ? -3.145 -35.562 -4.367 1 96.19 384 SER A N 1
ATOM 3095 C CA . SER A 1 384 ? -2.838 -36.656 -5.273 1 96.19 384 SER A CA 1
ATOM 3096 C C . SER A 1 384 ? -3.438 -36.438 -6.656 1 96.19 384 SER A C 1
ATOM 3098 O O . SER A 1 384 ? -4.449 -35.75 -6.789 1 96.19 384 SER A O 1
ATOM 3100 N N . LEU A 1 385 ? -2.768 -36.938 -7.648 1 95.31 385 LEU A N 1
ATOM 3101 C CA . LEU A 1 385 ? -3.312 -36.781 -8.992 1 95.31 385 LEU A CA 1
ATOM 3102 C C . LEU A 1 385 ? -4.656 -37.469 -9.125 1 95.31 385 LEU A C 1
ATOM 3104 O O . LEU A 1 385 ? -5.531 -37.031 -9.867 1 95.31 385 LEU A O 1
ATOM 3108 N N . ASP A 1 386 ? -4.828 -38.469 -8.266 1 94.75 386 ASP A N 1
ATOM 3109 C CA . ASP A 1 386 ? -6.109 -39.188 -8.227 1 94.75 386 ASP A CA 1
ATOM 3110 C C . ASP A 1 386 ? -7.195 -38.312 -7.598 1 94.75 386 ASP A C 1
ATOM 3112 O O . ASP A 1 386 ? -8.352 -38.344 -8.016 1 94.75 386 ASP A O 1
ATOM 3116 N N . THR A 1 387 ? -6.773 -37.594 -6.605 1 95.38 387 THR A N 1
ATOM 3117 C CA . THR A 1 387 ? -7.715 -36.688 -5.984 1 95.38 387 THR A CA 1
ATOM 3118 C C . THR A 1 387 ? -8.172 -35.625 -6.988 1 95.38 387 THR A C 1
ATOM 3120 O O . THR A 1 387 ? -9.352 -35.281 -7.02 1 95.38 387 THR A O 1
ATOM 3123 N N . PHE A 1 388 ? -7.27 -35.156 -7.812 1 95.75 388 PHE A N 1
ATOM 3124 C CA . PHE A 1 388 ? -7.633 -34.219 -8.867 1 95.75 388 PHE A CA 1
ATOM 3125 C C . PHE A 1 388 ? -8.703 -34.812 -9.781 1 95.75 388 PHE A C 1
ATOM 3127 O O . PHE A 1 388 ? -9.688 -34.156 -10.102 1 95.75 388 PHE A O 1
ATOM 3134 N N . ASN A 1 389 ? -8.508 -36.031 -10.141 1 94.19 389 ASN A N 1
ATOM 3135 C CA . ASN A 1 389 ? -9.453 -36.688 -11.016 1 94.19 389 ASN A CA 1
ATOM 3136 C C . ASN A 1 389 ? -10.82 -36.844 -10.359 1 94.19 389 ASN A C 1
ATOM 3138 O O . ASN A 1 389 ? -11.852 -36.656 -11.008 1 94.19 389 ASN A O 1
ATOM 3142 N N . ALA A 1 390 ? -10.758 -37.219 -9.133 1 94.94 390 ALA A N 1
ATOM 3143 C CA . ALA A 1 390 ? -12.008 -37.406 -8.406 1 94.94 390 ALA A CA 1
ATOM 3144 C C . ALA A 1 390 ? -12.789 -36.094 -8.328 1 94.94 390 ALA A C 1
ATOM 3146 O O . ALA A 1 390 ? -14 -36.062 -8.578 1 94.94 390 ALA A O 1
ATOM 3147 N N . ILE A 1 391 ? -12.094 -35.031 -8.023 1 93.94 391 ILE A N 1
ATOM 3148 C CA . ILE A 1 391 ? -12.75 -33.75 -7.902 1 93.94 391 ILE A CA 1
ATOM 3149 C C . ILE A 1 391 ? -13.258 -33.281 -9.266 1 93.94 391 ILE A C 1
ATOM 3151 O O . ILE A 1 391 ? -14.32 -32.656 -9.367 1 93.94 391 ILE A O 1
ATOM 3155 N N . SER A 1 392 ? -12.508 -33.594 -10.312 1 93.12 392 SER A N 1
ATOM 3156 C CA . SER A 1 392 ? -12.852 -33.188 -11.664 1 93.12 392 SER A CA 1
ATOM 3157 C C . SER A 1 392 ? -14.164 -33.844 -12.117 1 93.12 392 SER A C 1
ATOM 3159 O O . SER A 1 392 ? -14.883 -33.281 -12.938 1 93.12 392 SER A O 1
ATOM 3161 N N . ILE A 1 393 ? -14.445 -35.031 -11.617 1 92.06 393 ILE A N 1
ATOM 3162 C CA . ILE A 1 393 ? -15.688 -35.719 -11.945 1 92.06 393 ILE A CA 1
ATOM 3163 C C . ILE A 1 393 ? -16.875 -34.969 -11.32 1 92.06 393 ILE A C 1
ATOM 3165 O O . ILE A 1 393 ? -17.953 -34.906 -11.906 1 92.06 393 ILE A O 1
ATOM 3169 N N . VAL A 1 394 ? -16.656 -34.438 -10.18 1 89.5 394 VAL A N 1
ATOM 3170 C CA . VAL A 1 394 ? -17.719 -33.75 -9.461 1 89.5 394 VAL A CA 1
ATOM 3171 C C . VAL A 1 394 ? -17.906 -32.344 -10.062 1 89.5 394 VAL A C 1
ATOM 3173 O O . VAL A 1 394 ? -19.047 -31.938 -10.336 1 89.5 394 VAL A O 1
ATOM 3176 N N . SER A 1 395 ? -16.875 -31.641 -10.219 1 91.56 395 SER A N 1
ATOM 3177 C CA . SER A 1 395 ? -16.938 -30.266 -10.719 1 91.56 395 SER A CA 1
ATOM 3178 C C . SER A 1 395 ? -15.617 -29.859 -11.367 1 91.56 395 SER A C 1
ATOM 3180 O O . SER A 1 395 ? -14.57 -29.859 -10.711 1 91.56 395 SER A O 1
ATOM 3182 N N . ARG A 1 396 ? -15.703 -29.406 -12.586 1 90.69 396 ARG A N 1
ATOM 3183 C CA . ARG A 1 396 ? -14.516 -28.969 -13.312 1 90.69 396 ARG A CA 1
ATOM 3184 C C . ARG A 1 396 ? -13.93 -27.703 -12.695 1 90.69 396 ARG A C 1
ATOM 3186 O O . ARG A 1 396 ? -12.711 -27.578 -12.555 1 90.69 396 ARG A O 1
ATOM 3193 N N . SER A 1 397 ? -14.781 -26.797 -12.359 1 91.75 397 SER A N 1
ATOM 3194 C CA . SER A 1 397 ? -14.32 -25.547 -11.773 1 91.75 397 SER A CA 1
ATOM 3195 C C . SER A 1 397 ? -13.641 -25.781 -10.43 1 91.75 397 SER A C 1
ATOM 3197 O O . SER A 1 397 ? -12.617 -25.172 -10.133 1 91.75 397 SER A O 1
ATOM 3199 N N . ARG A 1 398 ? -14.141 -26.688 -9.703 1 93.56 398 ARG A N 1
ATOM 3200 C CA . ARG A 1 398 ? -13.586 -27.016 -8.391 1 93.56 398 ARG A CA 1
ATOM 3201 C C . ARG A 1 398 ? -12.195 -27.625 -8.523 1 93.56 398 ARG A C 1
ATOM 3203 O O . ARG A 1 398 ? -11.305 -27.344 -7.73 1 93.56 398 ARG A O 1
ATOM 3210 N N . SER A 1 399 ? -12.07 -28.516 -9.469 1 95.75 399 SER A N 1
ATOM 3211 C CA . SER A 1 399 ? -10.773 -29.172 -9.664 1 95.75 399 SER A CA 1
ATOM 3212 C C . SER A 1 399 ? -9.719 -28.156 -10.109 1 95.75 399 SER A C 1
ATOM 3214 O O . SER A 1 399 ? -8.547 -28.266 -9.734 1 95.75 399 SER A O 1
ATOM 3216 N N . ARG A 1 400 ? -10.094 -27.141 -10.883 1 96.38 400 ARG A N 1
ATOM 3217 C CA . ARG A 1 400 ? -9.156 -26.125 -11.344 1 96.38 400 ARG A CA 1
ATOM 3218 C C . ARG A 1 400 ? -8.633 -25.297 -10.172 1 96.38 400 ARG A C 1
ATOM 3220 O O . ARG A 1 400 ? -7.426 -25.062 -10.062 1 96.38 400 ARG A O 1
ATOM 3227 N N . ILE A 1 401 ? -9.5 -24.859 -9.305 1 96.44 401 ILE A N 1
ATOM 3228 C CA . ILE A 1 401 ? -9.078 -24.047 -8.18 1 96.44 401 ILE A CA 1
ATOM 3229 C C . ILE A 1 401 ? -8.281 -24.891 -7.188 1 96.44 401 ILE A C 1
ATOM 3231 O O . ILE A 1 401 ? -7.352 -24.406 -6.547 1 96.44 401 ILE A O 1
ATOM 3235 N N . TRP A 1 402 ? -8.719 -26.141 -7.039 1 97.5 402 TRP A N 1
ATOM 3236 C CA . TRP A 1 402 ? -7.961 -27.078 -6.215 1 97.5 402 TRP A CA 1
ATOM 3237 C C . TRP A 1 402 ? -6.539 -27.234 -6.734 1 97.5 402 TRP A C 1
ATOM 3239 O O . TRP A 1 402 ? -5.574 -27.141 -5.965 1 97.5 402 TRP A O 1
ATOM 3249 N N . GLY A 1 403 ? -6.441 -27.484 -8.008 1 97.56 403 GLY A N 1
ATOM 3250 C CA . GLY A 1 403 ? -5.137 -27.609 -8.633 1 97.56 403 GLY A CA 1
ATOM 3251 C C . GLY A 1 403 ? -4.277 -26.375 -8.484 1 97.56 403 GLY A C 1
ATOM 3252 O O . GLY A 1 403 ? -3.088 -26.469 -8.164 1 97.56 403 GLY A O 1
ATOM 3253 N N . LEU A 1 404 ? -4.863 -25.219 -8.688 1 97.25 404 LEU A N 1
ATOM 3254 C CA . LEU A 1 404 ? -4.145 -23.953 -8.531 1 97.25 404 LEU A CA 1
ATOM 3255 C C . LEU A 1 404 ? -3.633 -23.797 -7.105 1 97.25 404 LEU A C 1
ATOM 3257 O O . LEU A 1 404 ? -2.506 -23.328 -6.895 1 97.25 404 LEU A O 1
ATOM 3261 N N . SER A 1 405 ? -4.453 -24.094 -6.137 1 97.44 405 SER A N 1
ATOM 3262 C CA . SER A 1 405 ? -4.066 -23.969 -4.73 1 97.44 405 SER A CA 1
ATOM 3263 C C . SER A 1 405 ? -2.846 -24.828 -4.422 1 97.44 405 SER A C 1
ATOM 3265 O O . SER A 1 405 ? -1.923 -24.375 -3.74 1 97.44 405 SER A O 1
ATOM 3267 N N . HIS A 1 406 ? -2.85 -25.984 -4.945 1 98.19 406 HIS A N 1
ATOM 3268 C CA . HIS A 1 406 ? -1.728 -26.875 -4.684 1 98.19 406 HIS A CA 1
ATOM 3269 C C . HIS A 1 406 ? -0.487 -26.453 -5.457 1 98.19 406 HIS A C 1
ATOM 3271 O O . HIS A 1 406 ? 0.638 -26.609 -4.977 1 98.19 406 HIS A O 1
ATOM 3277 N N . LEU A 1 407 ? -0.697 -25.953 -6.66 1 98.19 407 LEU A N 1
ATOM 3278 C CA . LEU A 1 407 ? 0.451 -25.422 -7.379 1 98.19 407 LEU A CA 1
ATOM 3279 C C . LEU A 1 407 ? 1.12 -24.312 -6.582 1 98.19 407 LEU A C 1
ATOM 3281 O O . LEU A 1 407 ? 2.348 -24.266 -6.473 1 98.19 407 LEU A O 1
ATOM 3285 N N . PHE A 1 408 ? 0.347 -23.438 -6.02 1 98.19 408 PHE A N 1
ATOM 3286 C CA . PHE A 1 408 ? 0.898 -22.344 -5.223 1 98.19 408 PHE A CA 1
ATOM 3287 C C . PHE A 1 408 ? 1.525 -22.875 -3.938 1 98.19 408 PHE A C 1
ATOM 3289 O O . PHE A 1 408 ? 2.518 -22.328 -3.453 1 98.19 408 PHE A O 1
ATOM 3296 N N . PHE A 1 409 ? 0.967 -23.922 -3.398 1 98.38 409 PHE A N 1
ATOM 3297 C CA . PHE A 1 409 ? 1.553 -24.578 -2.23 1 98.38 409 PHE A CA 1
ATOM 3298 C C . PHE A 1 409 ? 2.941 -25.109 -2.551 1 98.38 409 PHE A C 1
ATOM 3300 O O . PHE A 1 409 ? 3.889 -24.891 -1.791 1 98.38 409 PHE A O 1
ATOM 3307 N N . PHE A 1 410 ? 3.041 -25.812 -3.654 1 98.38 410 PHE A N 1
ATOM 3308 C CA . PHE A 1 410 ? 4.328 -26.359 -4.066 1 98.38 410 PHE A CA 1
ATOM 3309 C C . PHE A 1 410 ? 5.328 -25.234 -4.336 1 98.38 410 PHE A C 1
ATOM 3311 O O . PHE A 1 410 ? 6.5 -25.344 -3.975 1 98.38 410 PHE A O 1
ATOM 3318 N N . LEU A 1 411 ? 4.828 -24.219 -4.977 1 97.81 411 LEU A N 1
ATOM 3319 C CA . LEU A 1 411 ? 5.684 -23.062 -5.238 1 97.81 411 LEU A CA 1
ATOM 3320 C C . LEU A 1 411 ? 6.176 -22.453 -3.936 1 97.81 411 LEU A C 1
ATOM 3322 O O . LEU A 1 411 ? 7.355 -22.109 -3.811 1 97.81 411 LEU A O 1
ATOM 3326 N N . ALA A 1 412 ? 5.293 -22.297 -2.986 1 98.12 412 ALA A N 1
ATOM 3327 C CA . ALA A 1 412 ? 5.637 -21.703 -1.693 1 98.12 412 ALA A CA 1
ATOM 3328 C C . ALA A 1 412 ? 6.699 -22.547 -0.978 1 98.12 412 ALA A C 1
ATOM 3330 O O . ALA A 1 412 ? 7.676 -22 -0.457 1 98.12 412 ALA A O 1
ATOM 3331 N N . LYS A 1 413 ? 6.488 -23.844 -0.987 1 98.12 413 LYS A N 1
ATOM 3332 C CA . LYS A 1 413 ? 7.445 -24.75 -0.355 1 98.12 413 LYS A CA 1
ATOM 3333 C C . LYS A 1 413 ? 8.805 -24.672 -1.04 1 98.12 413 LYS A C 1
ATOM 3335 O O . LYS A 1 413 ? 9.836 -24.594 -0.373 1 98.12 413 LYS A O 1
ATOM 3340 N N . ALA A 1 414 ? 8.797 -24.656 -2.311 1 96.69 414 ALA A N 1
ATOM 3341 C CA . ALA A 1 414 ? 10.047 -24.594 -3.064 1 96.69 414 ALA A CA 1
ATOM 3342 C C . ALA A 1 414 ? 10.766 -23.266 -2.838 1 96.69 414 ALA A C 1
ATOM 3344 O O . ALA A 1 414 ? 11.984 -23.25 -2.633 1 96.69 414 ALA A O 1
ATOM 3345 N N . HIS A 1 415 ? 10.008 -22.172 -2.893 1 94.88 415 HIS A N 1
ATOM 3346 C CA . HIS A 1 415 ? 10.594 -20.859 -2.691 1 94.88 415 HIS A CA 1
ATOM 3347 C C . HIS A 1 415 ? 11.195 -20.719 -1.295 1 94.88 415 HIS A C 1
ATOM 3349 O O . HIS A 1 415 ? 12.242 -20.109 -1.123 1 94.88 415 HIS A O 1
ATOM 3355 N N . LEU A 1 416 ? 10.484 -21.25 -0.353 1 96.69 416 LEU A N 1
ATOM 3356 C CA . LEU A 1 416 ? 10.945 -21.141 1.028 1 96.69 416 LEU A CA 1
ATOM 3357 C C . LEU A 1 416 ? 12.273 -21.875 1.215 1 96.69 416 LEU A C 1
ATOM 3359 O O . LEU A 1 416 ? 13.234 -21.297 1.734 1 96.69 416 LEU A O 1
ATOM 3363 N N . HIS A 1 417 ? 12.391 -23.062 0.743 1 94 417 HIS A N 1
ATOM 3364 C CA . HIS A 1 417 ? 13.578 -23.891 0.963 1 94 417 HIS A CA 1
ATOM 3365 C C . HIS A 1 417 ? 14.703 -23.484 0.022 1 94 417 HIS A C 1
ATOM 3367 O O . HIS A 1 417 ? 15.883 -23.594 0.372 1 94 417 HIS A O 1
ATOM 3373 N N . ARG A 1 418 ? 14.422 -22.969 -1.072 1 90.94 418 ARG A N 1
ATOM 3374 C CA . ARG A 1 418 ? 15.422 -22.578 -2.064 1 90.94 418 ARG A CA 1
ATOM 3375 C C . ARG A 1 418 ? 16.297 -21.438 -1.54 1 90.94 418 ARG A C 1
ATOM 3377 O O . ARG A 1 418 ? 17.438 -21.266 -1.991 1 90.94 418 ARG A O 1
ATOM 3384 N N . GLU A 1 419 ? 15.797 -20.703 -0.604 1 88.38 419 GLU A N 1
ATOM 3385 C CA . GLU A 1 419 ? 16.5 -19.562 -0.035 1 88.38 419 GLU A CA 1
ATOM 3386 C C . GLU A 1 419 ? 17.875 -19.953 0.479 1 88.38 419 GLU A C 1
ATOM 3388 O O . GLU A 1 419 ? 18.797 -19.141 0.495 1 88.38 419 GLU A O 1
ATOM 3393 N N . TYR A 1 420 ? 18.094 -21.156 0.794 1 86.88 420 TYR A N 1
ATOM 3394 C CA . TYR A 1 420 ? 19.328 -21.547 1.473 1 86.88 420 TYR A CA 1
ATOM 3395 C C . TYR A 1 420 ? 20.219 -22.375 0.556 1 86.88 420 TYR A C 1
ATOM 3397 O O . TYR A 1 420 ? 21.219 -22.938 0.995 1 86.88 420 TYR A O 1
ATOM 3405 N N . TYR A 1 421 ? 19.844 -22.484 -0.659 1 83.75 421 TYR A N 1
ATOM 3406 C CA . TYR A 1 421 ? 20.641 -23.203 -1.649 1 83.75 421 TYR A CA 1
ATOM 3407 C C . TYR A 1 421 ? 21 -22.281 -2.814 1 83.75 421 TYR A C 1
ATOM 3409 O O . TYR A 1 421 ? 20.188 -21.469 -3.244 1 83.75 421 TYR A O 1
ATOM 3417 N N . PRO A 1 422 ? 22.141 -22.375 -3.266 1 78.25 422 PRO A N 1
ATOM 3418 C CA . PRO A 1 422 ? 22.578 -21.453 -4.312 1 78.25 422 PRO A CA 1
ATOM 3419 C C . PRO A 1 422 ? 21.828 -21.656 -5.633 1 78.25 422 PRO A C 1
ATOM 3421 O O . PRO A 1 422 ? 21.469 -22.797 -5.969 1 78.25 422 PRO A O 1
ATOM 3424 N N . PHE A 1 423 ? 21.688 -20.609 -6.367 1 75.06 423 PHE A N 1
ATOM 3425 C CA . PHE A 1 423 ? 21.109 -20.672 -7.703 1 75.06 423 PHE A CA 1
ATOM 3426 C C . PHE A 1 423 ? 22.156 -21.125 -8.727 1 75.06 423 PHE A C 1
ATOM 3428 O O . PHE A 1 423 ? 21.812 -21.766 -9.711 1 75.06 423 PHE A O 1
ATOM 3435 N N . THR A 1 424 ? 23.375 -20.703 -8.359 1 71.12 424 THR A N 1
ATOM 3436 C CA . THR A 1 424 ? 24.5 -21.094 -9.203 1 71.12 424 THR A CA 1
ATOM 3437 C C . THR A 1 424 ? 25.594 -21.75 -8.367 1 71.12 424 THR A C 1
ATOM 3439 O O . THR A 1 424 ? 26.516 -21.078 -7.906 1 71.12 424 THR A O 1
ATOM 3442 N N . PRO A 1 425 ? 25.484 -23.016 -8.234 1 73.06 425 PRO A N 1
ATOM 3443 C CA . PRO A 1 425 ? 26.469 -23.719 -7.395 1 73.06 425 PRO A CA 1
ATOM 3444 C C . PRO A 1 425 ? 27.875 -23.688 -7.988 1 73.06 425 PRO A C 1
ATOM 3446 O O . PRO A 1 425 ? 28.031 -23.766 -9.211 1 73.06 425 PRO A O 1
ATOM 3449 N N . GLN A 1 426 ? 28.812 -23.453 -7.09 1 71.62 426 GLN A N 1
ATOM 3450 C CA . GLN A 1 426 ? 30.219 -23.516 -7.484 1 71.62 426 GLN A CA 1
ATOM 3451 C C . GLN A 1 426 ? 30.672 -24.953 -7.688 1 71.62 426 GLN A C 1
ATOM 3453 O O . GLN A 1 426 ? 30 -25.891 -7.266 1 71.62 426 GLN A O 1
ATOM 3458 N N . LYS A 1 427 ? 31.859 -24.938 -8.367 1 70.56 427 LYS A N 1
ATOM 3459 C CA . LYS A 1 427 ? 32.438 -26.266 -8.578 1 70.56 427 LYS A CA 1
ATOM 3460 C C . LYS A 1 427 ? 32.656 -26.969 -7.25 1 70.56 427 LYS A C 1
ATOM 3462 O O . LYS A 1 427 ? 33.219 -26.375 -6.312 1 70.56 427 LYS A O 1
ATOM 3467 N N . GLY A 1 428 ? 32.188 -28.125 -7.184 1 72.75 428 GLY A N 1
ATOM 3468 C CA . GLY A 1 428 ? 32.375 -28.922 -5.984 1 72.75 428 GLY A CA 1
ATOM 3469 C C . GLY A 1 428 ? 31.312 -28.719 -4.934 1 72.75 428 GLY A C 1
ATOM 3470 O O . GLY A 1 428 ? 31.375 -29.297 -3.848 1 72.75 428 GLY A O 1
ATOM 3471 N N . TYR A 1 429 ? 30.297 -27.984 -5.324 1 78.94 429 TYR A N 1
ATOM 3472 C CA . TYR A 1 429 ? 29.234 -27.719 -4.371 1 78.94 429 TYR A CA 1
ATOM 3473 C C . TYR A 1 429 ? 28.422 -28.984 -4.082 1 78.94 429 TYR A C 1
ATOM 3475 O O . TYR A 1 429 ? 28.125 -29.75 -4.996 1 78.94 429 TYR A O 1
ATOM 3483 N N . SER A 1 430 ? 28.25 -29.203 -2.766 1 78 430 SER A N 1
ATOM 3484 C CA . SER A 1 430 ? 27.391 -30.281 -2.309 1 78 430 SER A CA 1
ATOM 3485 C C . SER A 1 430 ? 26.297 -29.766 -1.392 1 78 430 SER A C 1
ATOM 3487 O O . SER A 1 430 ? 26.578 -29.203 -0.331 1 78 430 SER A O 1
ATOM 3489 N N . PRO A 1 431 ? 25.078 -29.969 -1.769 1 79.94 431 PRO A N 1
ATOM 3490 C CA . PRO A 1 431 ? 24 -29.453 -0.921 1 79.94 431 PRO A CA 1
ATOM 3491 C C . PRO A 1 431 ? 23.969 -30.125 0.453 1 79.94 431 PRO A C 1
ATOM 3493 O O . PRO A 1 431 ? 23.406 -29.562 1.402 1 79.94 431 PRO A O 1
ATOM 3496 N N . TRP A 1 432 ? 24.688 -31.203 0.618 1 77.81 432 TRP A N 1
ATOM 3497 C CA . TRP A 1 432 ? 24.688 -31.969 1.865 1 77.81 432 TRP A CA 1
ATOM 3498 C C . TRP A 1 432 ? 25.766 -31.469 2.814 1 77.81 432 TRP A C 1
ATOM 3500 O O . TRP A 1 432 ? 25.641 -31.609 4.035 1 77.81 432 TRP A O 1
ATOM 3510 N N . GLU A 1 433 ? 26.734 -30.984 2.158 1 76.94 433 GLU A N 1
ATOM 3511 C CA . GLU A 1 433 ? 27.906 -30.75 2.988 1 76.94 433 GLU A CA 1
ATOM 3512 C C . GLU A 1 433 ? 28.328 -29.281 2.938 1 76.94 433 GLU A C 1
ATOM 3514 O O . GLU A 1 433 ? 28.844 -28.734 3.92 1 76.94 433 GLU A O 1
ATOM 3519 N N . SER A 1 434 ? 28.094 -28.781 1.81 1 76.88 434 SER A N 1
ATOM 3520 C CA . SER A 1 434 ? 28.562 -27.406 1.627 1 76.88 434 SER A CA 1
ATOM 3521 C C . SER A 1 434 ? 27.766 -26.422 2.482 1 76.88 434 SER A C 1
ATOM 3523 O O . SER A 1 434 ? 26.641 -26.719 2.891 1 76.88 434 SER A O 1
ATOM 3525 N N . PRO A 1 435 ? 28.406 -25.406 2.773 1 76.5 435 PRO A N 1
ATOM 3526 C CA . PRO A 1 435 ? 27.641 -24.359 3.455 1 76.5 435 PRO A CA 1
ATOM 3527 C C . PRO A 1 435 ? 26.422 -23.906 2.652 1 76.5 435 PRO A C 1
ATOM 3529 O O . PRO A 1 435 ? 26.391 -24.047 1.429 1 76.5 435 PRO A O 1
ATOM 3532 N N . PHE A 1 436 ? 25.328 -23.703 3.305 1 74.5 436 PHE A N 1
ATOM 3533 C CA . PHE A 1 436 ? 24.094 -23.297 2.65 1 74.5 436 PHE A CA 1
ATOM 3534 C C . PHE A 1 436 ? 24.375 -22.234 1.586 1 74.5 436 PHE A C 1
ATOM 3536 O O . PHE A 1 436 ? 23.922 -22.375 0.445 1 74.5 436 PHE A O 1
ATOM 3543 N N . ASP A 1 437 ? 24.656 -21.047 1.822 1 63.41 437 ASP A N 1
ATOM 3544 C CA . ASP A 1 437 ? 25.094 -20.062 0.842 1 63.41 437 ASP A CA 1
ATOM 3545 C C . ASP A 1 437 ? 26.406 -19.406 1.272 1 63.41 437 ASP A C 1
ATOM 3547 O O . ASP A 1 437 ? 26.422 -18.562 2.162 1 63.41 437 ASP A O 1
ATOM 3551 N N . PRO A 1 438 ? 27.422 -19.984 0.632 1 56.97 438 PRO A N 1
ATOM 3552 C CA . PRO A 1 438 ? 28.734 -19.547 1.094 1 56.97 438 PRO A CA 1
ATOM 3553 C C . PRO A 1 438 ? 28.859 -18.031 1.128 1 56.97 438 PRO A C 1
ATOM 3555 O O . PRO A 1 438 ? 29.672 -17.484 1.895 1 56.97 438 PRO A O 1
ATOM 3558 N N . SER A 1 439 ? 28.078 -17.328 0.345 1 56.22 439 SER A N 1
ATOM 3559 C CA . SER A 1 439 ? 28.25 -15.883 0.276 1 56.22 439 SER A CA 1
ATOM 3560 C C . SER A 1 439 ? 27.562 -15.188 1.44 1 56.22 439 SER A C 1
ATOM 3562 O O . SER A 1 439 ? 27.859 -14.031 1.755 1 56.22 439 SER A O 1
ATOM 3564 N N . SER A 1 440 ? 26.703 -15.922 2.166 1 60.62 440 SER A N 1
ATOM 3565 C CA . SER A 1 440 ? 25.891 -15.141 3.088 1 60.62 440 SER A CA 1
ATOM 3566 C C . SER A 1 440 ? 25.75 -15.844 4.434 1 60.62 440 SER A C 1
ATOM 3568 O O . SER A 1 440 ? 25.25 -15.258 5.395 1 60.62 440 SER A O 1
ATOM 3570 N N . THR A 1 441 ? 26.266 -17.062 4.539 1 65.94 441 THR A N 1
ATOM 3571 C CA . THR A 1 441 ? 26.062 -17.797 5.789 1 65.94 441 THR A CA 1
ATOM 3572 C C . THR A 1 441 ? 27.125 -17.406 6.816 1 65.94 441 THR A C 1
ATOM 3574 O O . THR A 1 441 ? 28.328 -17.5 6.551 1 65.94 441 THR A O 1
ATOM 3577 N N . PRO A 1 442 ? 26.562 -16.859 7.867 1 66.88 442 PRO A N 1
ATOM 3578 C CA . PRO A 1 442 ? 27.531 -16.516 8.914 1 66.88 442 PRO A CA 1
ATOM 3579 C C . PRO A 1 442 ? 28.359 -17.703 9.367 1 66.88 442 PRO A C 1
ATOM 3581 O O . PRO A 1 442 ? 27.859 -18.828 9.414 1 66.88 442 PRO A O 1
ATOM 3584 N N . ASP A 1 443 ? 29.609 -17.469 9.633 1 64.44 443 ASP A N 1
ATOM 3585 C CA . ASP A 1 443 ? 30.578 -18.484 10.047 1 64.44 443 ASP A CA 1
ATOM 3586 C C . ASP A 1 443 ? 30.203 -19.078 11.398 1 64.44 443 ASP A C 1
ATOM 3588 O O . ASP A 1 443 ? 30.609 -20.203 11.719 1 64.44 443 ASP A O 1
ATOM 3592 N N . ASP A 1 444 ? 29.328 -18.328 11.992 1 71.06 444 ASP A N 1
ATOM 3593 C CA . ASP A 1 444 ? 29.062 -18.734 13.359 1 71.06 444 ASP A CA 1
ATOM 3594 C C . ASP A 1 444 ? 27.797 -19.578 13.445 1 71.06 444 ASP A C 1
ATOM 3596 O O . ASP A 1 444 ? 27.281 -19.828 14.539 1 71.06 444 ASP A O 1
ATOM 3600 N N . TRP A 1 445 ? 27.375 -20.047 12.336 1 81.31 445 TRP A N 1
ATOM 3601 C CA . TRP A 1 445 ? 26.188 -20.906 12.375 1 81.31 445 TRP A CA 1
ATOM 3602 C C . TRP A 1 445 ? 26.516 -22.266 12.977 1 81.31 445 TRP A C 1
ATOM 3604 O O . TRP A 1 445 ? 27.531 -22.875 12.641 1 81.31 445 TRP A O 1
ATOM 3614 N N . GLU A 1 446 ? 25.703 -22.609 13.93 1 79.31 446 GLU A N 1
ATOM 3615 C CA . GLU A 1 446 ? 25.781 -23.984 14.406 1 79.31 446 GLU A CA 1
ATOM 3616 C C . GLU A 1 446 ? 25.328 -24.969 13.336 1 79.31 446 GLU A C 1
ATOM 3618 O O . GLU A 1 446 ? 24.672 -24.578 12.367 1 79.31 446 GLU A O 1
ATOM 3623 N N . SER A 1 447 ? 25.859 -26.188 13.531 1 81.31 447 SER A N 1
ATOM 3624 C CA . SER A 1 447 ? 25.406 -27.234 12.625 1 81.31 447 SER A CA 1
ATOM 3625 C C . SER A 1 447 ? 23.891 -27.406 12.719 1 81.31 447 SER A C 1
ATOM 3627 O O . SER A 1 447 ? 23.312 -27.328 13.805 1 81.31 447 SER A O 1
ATOM 3629 N N . PRO A 1 448 ? 23.297 -27.547 11.594 1 87.88 448 PRO A N 1
ATOM 3630 C CA . PRO A 1 448 ? 21.844 -27.781 11.617 1 87.88 448 PRO A CA 1
ATOM 3631 C C . PRO A 1 448 ? 21.453 -29.031 12.406 1 87.88 448 PRO A C 1
ATOM 3633 O O . PRO A 1 448 ? 22.25 -29.969 12.516 1 87.88 448 PRO A O 1
ATOM 3636 N N . PRO A 1 449 ? 20.312 -28.969 13.016 1 88.94 449 PRO A N 1
ATOM 3637 C CA . PRO A 1 449 ? 19.812 -30.203 13.648 1 88.94 449 PRO A CA 1
ATOM 3638 C C . PRO A 1 449 ? 19.859 -31.406 12.719 1 88.94 449 PRO A C 1
ATOM 3640 O O . PRO A 1 449 ? 19.703 -31.25 11.5 1 88.94 449 PRO A O 1
ATOM 3643 N N . PRO A 1 450 ? 20.062 -32.562 13.406 1 89.06 450 PRO A N 1
ATOM 3644 C CA . PRO A 1 450 ? 20.125 -33.781 12.578 1 89.06 450 PRO A CA 1
ATOM 3645 C C . PRO A 1 450 ? 18.906 -33.938 11.688 1 89.06 450 PRO A C 1
ATOM 3647 O O . PRO A 1 450 ? 17.766 -33.844 12.164 1 89.06 450 PRO A O 1
ATOM 3650 N N . GLY A 1 451 ? 19.125 -34.094 10.391 1 88.25 451 GLY A N 1
ATOM 3651 C CA . GLY A 1 451 ? 18.062 -34.406 9.445 1 88.25 451 GLY A CA 1
ATOM 3652 C C . GLY A 1 451 ? 17.469 -33.156 8.812 1 88.25 451 GLY A C 1
ATOM 3653 O O . GLY A 1 451 ? 16.656 -33.25 7.887 1 88.25 451 GLY A O 1
ATOM 3654 N N . TRP A 1 452 ? 17.812 -32.062 9.32 1 90.94 452 TRP A N 1
ATOM 3655 C CA . TRP A 1 452 ? 17.219 -30.812 8.844 1 90.94 452 TRP A CA 1
ATOM 3656 C C . TRP A 1 452 ? 17.547 -30.578 7.375 1 90.94 452 TRP A C 1
ATOM 3658 O O . TRP A 1 452 ? 16.656 -30.234 6.582 1 90.94 452 TRP A O 1
ATOM 3668 N N . ARG A 1 453 ? 18.797 -30.703 7.012 1 87.44 453 ARG A N 1
ATOM 3669 C CA . ARG A 1 453 ? 19.234 -30.484 5.641 1 87.44 453 ARG A CA 1
ATOM 3670 C C . ARG A 1 453 ? 18.594 -31.484 4.688 1 87.44 453 ARG A C 1
ATOM 3672 O O . ARG A 1 453 ? 18.172 -31.109 3.586 1 87.44 453 ARG A O 1
ATOM 3679 N N . GLU A 1 454 ? 18.547 -32.688 5.109 1 87.06 454 GLU A N 1
ATOM 3680 C CA . GLU A 1 454 ? 17.922 -33.75 4.297 1 87.06 454 GLU A CA 1
ATOM 3681 C C . GLU A 1 454 ? 16.453 -33.438 4.07 1 87.06 454 GLU A C 1
ATOM 3683 O O . GLU A 1 454 ? 15.938 -33.625 2.959 1 87.06 454 GLU A O 1
ATOM 3688 N N . HIS A 1 455 ? 15.867 -33.094 5.125 1 90.94 455 HIS A N 1
ATOM 3689 C CA . HIS A 1 455 ? 14.453 -32.75 5.031 1 90.94 455 HIS A CA 1
ATOM 3690 C C . HIS A 1 455 ? 14.227 -31.578 4.086 1 90.94 455 HIS A C 1
ATOM 3692 O O . HIS A 1 455 ? 13.312 -31.609 3.26 1 90.94 455 HIS A O 1
ATOM 3698 N N . SER A 1 456 ? 15.016 -30.562 4.211 1 92.12 456 SER A N 1
ATOM 3699 C CA . SER A 1 456 ? 14.898 -29.375 3.381 1 92.12 456 SER A CA 1
ATOM 3700 C C . SER A 1 456 ? 15.078 -29.703 1.903 1 92.12 456 SER A C 1
ATOM 3702 O O . SER A 1 456 ? 14.328 -29.219 1.055 1 92.12 456 SER A O 1
ATOM 3704 N N . ILE A 1 457 ? 16.031 -30.531 1.583 1 88.81 457 ILE A N 1
ATOM 3705 C CA . ILE A 1 457 ? 16.328 -30.922 0.206 1 88.81 457 ILE A CA 1
ATOM 3706 C C . ILE A 1 457 ? 15.18 -31.781 -0.339 1 88.81 457 ILE A C 1
ATOM 3708 O O . ILE A 1 457 ? 14.773 -31.609 -1.491 1 88.81 457 ILE A O 1
ATOM 3712 N N . ARG A 1 458 ? 14.695 -32.656 0.496 1 90.88 458 ARG A N 1
ATOM 3713 C CA . ARG A 1 458 ? 13.57 -33.469 0.099 1 90.88 458 ARG A CA 1
ATOM 3714 C C . ARG A 1 458 ? 12.344 -32.625 -0.231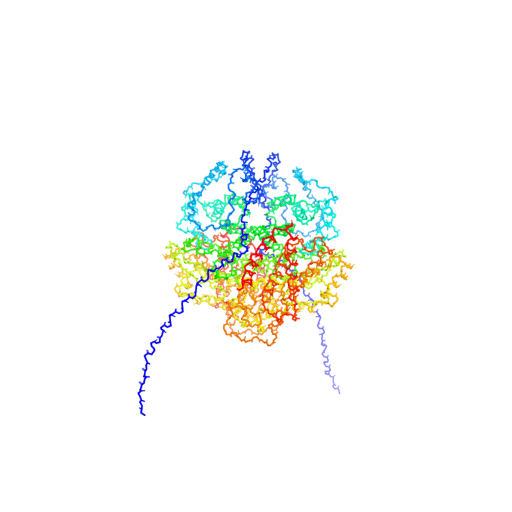 1 90.88 458 ARG A C 1
ATOM 3716 O O . ARG A 1 458 ? 11.656 -32.875 -1.221 1 90.88 458 ARG A O 1
ATOM 3723 N N . GLU A 1 459 ? 12.102 -31.672 0.608 1 93.62 459 GLU A N 1
ATOM 3724 C CA . GLU A 1 459 ? 10.977 -30.766 0.375 1 93.62 459 GLU A CA 1
ATOM 3725 C C . GLU A 1 459 ? 11.172 -29.969 -0.91 1 93.62 459 GLU A C 1
ATOM 3727 O O . GLU A 1 459 ? 10.234 -29.812 -1.695 1 93.62 459 GLU A O 1
ATOM 3732 N N . LEU A 1 460 ? 12.336 -29.484 -1.099 1 93.5 460 LEU A N 1
ATOM 3733 C CA . LEU A 1 460 ? 12.656 -28.672 -2.262 1 93.5 460 LEU A CA 1
ATOM 3734 C C . LEU A 1 460 ? 12.484 -29.469 -3.551 1 93.5 460 LEU A C 1
ATOM 3736 O O . LEU A 1 460 ? 11.758 -29.047 -4.457 1 93.5 460 LEU A O 1
ATOM 3740 N N . LEU A 1 461 ? 13.094 -30.656 -3.656 1 90.62 461 LEU A N 1
ATOM 3741 C CA . LEU A 1 461 ? 13.039 -31.484 -4.852 1 90.62 461 LEU A CA 1
ATOM 3742 C C . LEU A 1 461 ? 11.648 -32.094 -5.043 1 90.62 461 LEU A C 1
ATOM 3744 O O . LEU A 1 461 ? 11.148 -32.156 -6.168 1 90.62 461 LEU A O 1
ATOM 3748 N N . GLY A 1 462 ? 11.117 -32.5 -3.918 1 92.88 462 GLY A N 1
ATOM 3749 C CA . GLY A 1 462 ? 9.797 -33.125 -3.984 1 92.88 462 GLY A CA 1
ATOM 3750 C C . GLY A 1 462 ? 8.734 -32.156 -4.516 1 92.88 462 GLY A C 1
ATOM 3751 O O . GLY A 1 462 ? 7.98 -32.531 -5.422 1 92.88 462 GLY A O 1
ATOM 3752 N N . HIS A 1 463 ? 8.672 -31.016 -3.984 1 95.81 463 HIS A N 1
ATOM 3753 C CA . HIS A 1 463 ? 7.648 -30.062 -4.383 1 95.81 463 HIS A CA 1
ATOM 3754 C C . HIS A 1 463 ? 7.941 -29.484 -5.762 1 95.81 463 HIS A C 1
ATOM 3756 O O . HIS A 1 463 ? 7.02 -29.141 -6.508 1 95.81 463 HIS A O 1
ATOM 3762 N N . SER A 1 464 ? 9.211 -29.344 -6.125 1 94.44 464 SER A N 1
ATOM 3763 C CA . SER A 1 464 ? 9.555 -28.938 -7.488 1 94.44 464 SER A CA 1
ATOM 3764 C C . SER A 1 464 ? 9.031 -29.953 -8.508 1 94.44 464 SER A C 1
ATOM 3766 O O . SER A 1 464 ? 8.578 -29.562 -9.586 1 94.44 464 SER A O 1
ATOM 3768 N N . GLY A 1 465 ? 9.164 -31.203 -8.195 1 93.75 465 GLY A N 1
ATOM 3769 C CA . GLY A 1 465 ? 8.633 -32.25 -9.055 1 93.75 465 GLY A CA 1
ATOM 3770 C C . GLY A 1 465 ? 7.117 -32.281 -9.109 1 93.75 465 GLY A C 1
ATOM 3771 O O . GLY A 1 465 ? 6.535 -32.438 -10.188 1 93.75 465 GLY A O 1
ATOM 3772 N N . ASN A 1 466 ? 6.5 -32.094 -7.973 1 95.88 466 ASN A N 1
ATOM 3773 C CA . ASN A 1 466 ? 5.039 -32.094 -7.91 1 95.88 466 ASN A CA 1
ATOM 3774 C C . ASN A 1 466 ? 4.465 -30.938 -8.742 1 95.88 466 ASN A C 1
ATOM 3776 O O . ASN A 1 466 ? 3.381 -31.062 -9.312 1 95.88 466 ASN A O 1
ATOM 3780 N N . MET A 1 467 ? 5.141 -29.828 -8.828 1 96.94 467 MET A N 1
ATOM 3781 C CA . MET A 1 467 ? 4.688 -28.688 -9.609 1 96.94 467 MET A CA 1
ATOM 3782 C C . MET A 1 467 ? 4.535 -29.062 -11.086 1 96.94 467 MET A C 1
ATOM 3784 O O . MET A 1 467 ? 3.504 -28.781 -11.695 1 96.94 467 MET A O 1
ATOM 3788 N N . ILE A 1 468 ? 5.57 -29.703 -11.602 1 95.75 468 ILE A N 1
ATOM 3789 C CA . ILE A 1 468 ? 5.543 -30.031 -13.023 1 95.75 468 ILE A CA 1
ATOM 3790 C C . ILE A 1 468 ? 4.531 -31.156 -13.266 1 95.75 468 ILE A C 1
ATOM 3792 O O . ILE A 1 468 ? 3.822 -31.156 -14.273 1 95.75 468 ILE A O 1
ATOM 3796 N N . ASP A 1 469 ? 4.438 -32.125 -12.336 1 96.69 469 ASP A N 1
ATOM 3797 C CA . ASP A 1 469 ? 3.465 -33.219 -12.461 1 96.69 469 ASP A CA 1
ATOM 3798 C C . ASP A 1 469 ? 2.041 -32.656 -12.516 1 96.69 469 ASP A C 1
ATOM 3800 O O . ASP A 1 469 ? 1.265 -33.031 -13.398 1 96.69 469 ASP A O 1
ATOM 3804 N N . LEU A 1 470 ? 1.749 -31.828 -11.586 1 97.81 470 LEU A N 1
ATOM 3805 C CA . LEU A 1 470 ? 0.394 -31.297 -11.484 1 97.81 470 LEU A CA 1
ATOM 3806 C C . LEU A 1 470 ? 0.093 -30.359 -12.648 1 97.81 470 LEU A C 1
ATOM 3808 O O . LEU A 1 470 ? -1.006 -30.391 -13.203 1 97.81 470 LEU A O 1
ATOM 3812 N N . TYR A 1 471 ? 1.023 -29.484 -13 1 97.31 471 TYR A N 1
ATOM 3813 C CA . TYR A 1 471 ? 0.843 -28.562 -14.117 1 97.31 471 TYR A CA 1
ATOM 3814 C C . TYR A 1 471 ? 0.506 -29.328 -15.391 1 97.31 471 TYR A C 1
ATOM 3816 O O . TYR A 1 471 ? -0.47 -29 -16.078 1 97.31 471 TYR A O 1
ATOM 3824 N N . GLU A 1 472 ? 1.312 -30.344 -15.688 1 97 472 GLU A N 1
ATOM 3825 C CA . GLU A 1 472 ? 1.11 -31.125 -16.906 1 97 472 GLU A CA 1
ATOM 3826 C C . GLU A 1 472 ? -0.208 -31.891 -16.859 1 97 472 GLU A C 1
ATOM 3828 O O . GLU A 1 472 ? -0.892 -32.031 -17.875 1 97 472 GLU A O 1
ATOM 3833 N N . TRP A 1 473 ? -0.465 -32.375 -15.695 1 97 473 TRP A N 1
ATOM 3834 C CA . TRP A 1 473 ? -1.716 -33.125 -15.508 1 97 473 TRP A CA 1
ATOM 3835 C C . TRP A 1 473 ? -2.914 -32.219 -15.82 1 97 473 TRP A C 1
ATOM 3837 O O . TRP A 1 473 ? -3.836 -32.656 -16.531 1 97 473 TRP A O 1
ATOM 3847 N N . MET A 1 474 ? -2.906 -31.016 -15.32 1 96.81 474 MET A N 1
ATOM 3848 C CA . MET A 1 474 ? -3.998 -30.078 -15.539 1 96.81 474 MET A CA 1
ATOM 3849 C C . MET A 1 474 ? -4.051 -29.625 -17 1 96.81 474 MET A C 1
ATOM 3851 O O . MET A 1 474 ? -5.133 -29.5 -17.578 1 96.81 474 MET A O 1
ATOM 3855 N N . MET A 1 475 ? -2.898 -29.391 -17.609 1 95.38 475 MET A N 1
ATOM 3856 C CA . MET A 1 475 ? -2.816 -28.984 -19 1 95.38 475 MET A CA 1
ATOM 3857 C C . MET A 1 475 ? -3.391 -30.062 -19.922 1 95.38 475 MET A C 1
ATOM 3859 O O . MET A 1 475 ? -3.984 -29.75 -20.953 1 95.38 475 MET A O 1
ATOM 3863 N N . ALA A 1 476 ? -3.18 -31.234 -19.547 1 95.06 476 ALA A N 1
ATOM 3864 C CA . ALA A 1 476 ? -3.68 -32.344 -20.359 1 95.06 476 ALA A CA 1
ATOM 3865 C C . ALA A 1 476 ? -5.191 -32.5 -20.219 1 95.06 476 ALA A C 1
ATOM 3867 O O . ALA A 1 476 ? -5.883 -32.812 -21.188 1 95.06 476 ALA A O 1
ATOM 3868 N N . ARG A 1 477 ? -5.734 -32.219 -19.078 1 94 477 ARG A N 1
ATOM 3869 C CA . ARG A 1 477 ? -7.145 -32.438 -18.781 1 94 477 ARG A CA 1
ATOM 3870 C C . ARG A 1 477 ? -7.992 -31.234 -19.203 1 94 477 ARG A C 1
ATOM 3872 O O . ARG A 1 477 ? -9.109 -31.406 -19.703 1 94 477 ARG A O 1
ATOM 3879 N N . TYR A 1 478 ? -7.438 -30.016 -18.891 1 93.75 478 TYR A N 1
ATOM 3880 C CA . TYR A 1 478 ? -8.195 -28.781 -19.156 1 93.75 478 TYR A CA 1
ATOM 3881 C C . TYR A 1 478 ? -7.359 -27.797 -19.953 1 93.75 478 TYR A C 1
ATOM 3883 O O . TYR A 1 478 ? -7.16 -26.656 -19.516 1 93.75 478 TYR A O 1
ATOM 3891 N N . PRO A 1 479 ? -6.891 -28.125 -21.188 1 91.94 479 PRO A N 1
ATOM 3892 C CA . PRO A 1 479 ? -6.152 -27.109 -21.938 1 91.94 479 PRO A CA 1
ATOM 3893 C C . PRO A 1 479 ? -7.004 -25.875 -22.25 1 91.94 479 PRO A C 1
ATOM 3895 O O . PRO A 1 479 ? -8.18 -26.016 -22.594 1 91.94 479 PRO A O 1
ATOM 3898 N N . PRO A 1 480 ? -6.586 -24.703 -22.094 1 94.31 480 PRO A N 1
ATOM 3899 C CA . PRO A 1 480 ? -5.191 -24.312 -21.859 1 94.31 480 PRO A CA 1
ATOM 3900 C C . PRO A 1 480 ? -4.887 -24.031 -20.391 1 94.31 480 PRO A C 1
ATOM 3902 O O . PRO A 1 480 ? -3.871 -23.406 -20.078 1 94.31 480 PRO A O 1
ATOM 3905 N N . PHE A 1 481 ? -5.691 -24.406 -19.5 1 94.88 481 PHE A N 1
ATOM 3906 C CA . PHE A 1 481 ? -5.527 -24.188 -18.062 1 94.88 481 PHE A CA 1
ATOM 3907 C C . PHE A 1 481 ? -4.523 -25.172 -17.484 1 94.88 481 PHE A C 1
ATOM 3909 O O . PHE A 1 481 ? -4.523 -26.359 -17.844 1 94.88 481 PHE A O 1
ATOM 3916 N N . PRO A 1 482 ? -3.652 -24.812 -16.672 1 96.19 482 PRO A N 1
ATOM 3917 C CA . PRO A 1 482 ? -3.537 -23.531 -15.977 1 96.19 482 PRO A CA 1
ATOM 3918 C C . PRO A 1 482 ? -2.623 -22.547 -16.703 1 96.19 482 PRO A C 1
ATOM 3920 O O . PRO A 1 482 ? -2.32 -21.469 -16.172 1 96.19 482 PRO A O 1
ATOM 3923 N N . GLY A 1 483 ? -2.236 -22.812 -17.938 1 93.75 483 GLY A N 1
ATOM 3924 C CA . GLY A 1 483 ? -1.32 -22 -18.719 1 93.75 483 GLY A CA 1
ATOM 3925 C C . GLY A 1 483 ? -1.912 -20.672 -19.125 1 93.75 483 GLY A C 1
ATOM 3926 O O . GLY A 1 483 ? -1.196 -19.781 -19.609 1 93.75 483 GLY A O 1
ATOM 3927 N N . VAL A 1 484 ? -3.16 -20.438 -18.859 1 95.31 484 VAL A N 1
ATOM 3928 C CA . VAL A 1 484 ? -3.83 -19.188 -19.203 1 95.31 484 VAL A CA 1
ATOM 3929 C C . VAL A 1 484 ? -3.301 -18.062 -18.328 1 95.31 484 VAL A C 1
ATOM 3931 O O . VAL A 1 484 ? -3.439 -16.891 -18.656 1 95.31 484 VAL A O 1
ATOM 3934 N N . TYR A 1 485 ? -2.762 -18.391 -17.172 1 94.81 485 TYR A N 1
ATOM 3935 C CA . TYR A 1 485 ? -2.189 -17.391 -16.266 1 94.81 485 TYR A CA 1
ATOM 3936 C C . TYR A 1 485 ? -0.691 -17.234 -16.5 1 94.81 485 TYR A C 1
ATOM 3938 O O . TYR A 1 485 ? 0.044 -18.234 -16.5 1 94.81 485 TYR A O 1
ATOM 3946 N N . PRO A 1 486 ? -0.272 -16.062 -16.625 1 90.88 486 PRO A N 1
ATOM 3947 C CA . PRO A 1 486 ? 1.167 -15.859 -16.812 1 90.88 486 PRO A CA 1
ATOM 3948 C C . PRO A 1 486 ? 1.973 -16.219 -15.562 1 90.88 486 PRO A C 1
ATOM 3950 O O . PRO A 1 486 ? 3.172 -16.5 -15.656 1 90.88 486 PRO A O 1
ATOM 3953 N N . PHE A 1 487 ? 1.425 -16.328 -14.422 1 89.5 487 PHE A N 1
ATOM 3954 C CA . PHE A 1 487 ? 2.07 -16.641 -13.148 1 89.5 487 PHE A CA 1
ATOM 3955 C C . PHE A 1 487 ? 2.605 -18.062 -13.141 1 89.5 487 PHE A C 1
ATOM 3957 O O . PHE A 1 487 ? 3.471 -18.406 -12.328 1 89.5 487 PHE A O 1
ATOM 3964 N N . MET A 1 488 ? 2.053 -18.891 -13.992 1 91.12 488 MET A N 1
ATOM 3965 C CA . MET A 1 488 ? 2.506 -20.281 -14.062 1 91.12 488 MET A CA 1
ATOM 3966 C C . MET A 1 488 ? 3.949 -20.359 -14.547 1 91.12 488 MET A C 1
ATOM 3968 O O . MET A 1 488 ? 4.652 -21.328 -14.266 1 91.12 488 MET A O 1
ATOM 3972 N N . GLY A 1 489 ? 4.305 -19.297 -15.234 1 85.5 489 GLY A N 1
ATOM 3973 C CA . GLY A 1 489 ? 5.703 -19.234 -15.617 1 85.5 489 GLY A CA 1
ATOM 3974 C C . GLY A 1 489 ? 6.652 -19.266 -14.438 1 85.5 489 GLY A C 1
ATOM 3975 O O . GLY A 1 489 ? 7.723 -19.875 -14.508 1 85.5 489 GLY A O 1
ATOM 3976 N N . LEU A 1 490 ? 6.223 -18.656 -13.375 1 86.25 490 LEU A N 1
ATOM 3977 C CA . LEU A 1 490 ? 7.043 -18.656 -12.172 1 86.25 490 LEU A CA 1
ATOM 3978 C C . LEU A 1 490 ? 7.152 -20.062 -11.578 1 86.25 490 LEU A C 1
ATOM 3980 O O . LEU A 1 490 ? 8.211 -20.453 -11.094 1 86.25 490 LEU A O 1
ATOM 3984 N N . CYS A 1 491 ? 6.09 -20.766 -11.578 1 90.81 491 CYS A N 1
ATOM 3985 C CA . CYS A 1 491 ? 6.094 -22.141 -11.094 1 90.81 491 CYS A CA 1
ATOM 3986 C C . CYS A 1 491 ? 7.039 -23 -11.914 1 90.81 491 CYS A C 1
ATOM 3988 O O . CYS A 1 491 ? 7.867 -23.734 -11.359 1 90.81 491 CYS A O 1
ATOM 3990 N N . LEU A 1 492 ? 6.93 -22.859 -13.164 1 91.38 492 LEU A N 1
ATOM 3991 C CA . LEU A 1 492 ? 7.719 -23.688 -14.078 1 91.38 492 LEU A CA 1
ATOM 3992 C C . LEU A 1 492 ? 9.195 -23.297 -14.016 1 91.38 492 LEU A C 1
ATOM 3994 O O . LEU A 1 492 ? 10.07 -24.172 -14.031 1 91.38 492 LEU A O 1
ATOM 3998 N N . MET A 1 493 ? 9.422 -22.031 -13.898 1 88.44 493 MET A N 1
ATOM 3999 C CA . MET A 1 493 ? 10.797 -21.562 -13.789 1 88.44 493 MET A CA 1
ATOM 4000 C C . MET A 1 493 ? 11.445 -22.047 -12.492 1 88.44 493 MET A C 1
ATOM 4002 O O . MET A 1 493 ? 12.609 -22.438 -12.484 1 88.44 493 MET A O 1
ATOM 4006 N N . THR A 1 494 ? 10.711 -21.938 -11.469 1 90.06 494 THR A N 1
ATOM 4007 C CA . THR A 1 494 ? 11.211 -22.406 -10.18 1 90.06 494 THR A CA 1
ATOM 4008 C C . THR A 1 494 ? 11.539 -23.891 -10.234 1 90.06 494 THR A C 1
ATOM 4010 O O . THR A 1 494 ? 12.602 -24.312 -9.781 1 90.06 494 THR A O 1
ATOM 4013 N N . SER A 1 495 ? 10.656 -24.672 -10.789 1 93.19 495 SER A N 1
ATOM 4014 C CA . SER A 1 495 ? 10.906 -26.094 -10.93 1 93.19 495 SER A CA 1
ATOM 4015 C C . SER A 1 495 ? 12.133 -26.359 -11.797 1 93.19 495 SER A C 1
ATOM 4017 O O . SER A 1 495 ? 12.992 -27.172 -11.438 1 93.19 495 SER A O 1
ATOM 4019 N N . ALA A 1 496 ? 12.242 -25.688 -12.867 1 89.75 496 ALA A N 1
ATOM 4020 C CA . ALA A 1 496 ? 13.367 -25.859 -13.781 1 89.75 496 ALA A CA 1
ATOM 4021 C C . ALA A 1 496 ? 14.688 -25.5 -13.109 1 89.75 496 ALA A C 1
ATOM 4023 O O . ALA A 1 496 ? 15.68 -26.219 -13.242 1 89.75 496 ALA A O 1
ATOM 4024 N N . SER A 1 497 ? 14.695 -24.359 -12.445 1 87.69 497 SER A N 1
ATOM 4025 C CA . SER A 1 497 ? 15.922 -23.875 -11.82 1 87.69 497 SER A CA 1
ATOM 4026 C C . SER A 1 497 ? 16.391 -24.828 -10.727 1 87.69 497 SER A C 1
ATOM 4028 O O . SER A 1 497 ? 17.594 -25.078 -10.586 1 87.69 497 SER A O 1
ATOM 4030 N N . VAL A 1 498 ? 15.5 -25.344 -9.922 1 89.25 498 VAL A N 1
ATOM 4031 C CA . VAL A 1 498 ? 15.852 -26.266 -8.852 1 89.25 498 VAL A CA 1
ATOM 4032 C C . VAL A 1 498 ? 16.406 -27.562 -9.453 1 89.25 498 VAL A C 1
ATOM 4034 O O . VAL A 1 498 ? 17.453 -28.047 -9.023 1 89.25 498 VAL A O 1
ATOM 4037 N N . ASN A 1 499 ? 15.719 -28.125 -10.414 1 88.81 499 ASN A N 1
ATOM 4038 C CA . ASN A 1 499 ? 16.156 -29.359 -11.039 1 88.81 499 ASN A CA 1
ATOM 4039 C C . ASN A 1 499 ? 17.484 -29.188 -11.773 1 88.81 499 ASN A C 1
ATOM 4041 O O . ASN A 1 499 ? 18.297 -30.109 -11.82 1 88.81 499 ASN A O 1
ATOM 4045 N N . LEU A 1 500 ? 17.656 -28.047 -12.305 1 85.12 500 LEU A N 1
ATOM 4046 C CA . LEU A 1 500 ? 18.906 -27.766 -12.977 1 85.12 500 LEU A CA 1
ATOM 4047 C C . LEU A 1 500 ? 20.078 -27.828 -12 1 85.12 500 LEU A C 1
ATOM 4049 O O . LEU A 1 500 ? 21.109 -28.453 -12.289 1 85.12 500 LEU A O 1
ATOM 4053 N N . VAL A 1 501 ? 19.969 -27.188 -10.875 1 82.31 501 VAL A N 1
ATOM 4054 C CA . VAL A 1 501 ? 21.031 -27.141 -9.867 1 82.31 501 VAL A CA 1
ATOM 4055 C C . VAL A 1 501 ? 21.344 -28.562 -9.406 1 82.31 501 VAL A C 1
ATOM 4057 O O . VAL A 1 501 ? 22.516 -28.938 -9.312 1 82.31 501 VAL A O 1
ATOM 4060 N N . PHE A 1 502 ? 20.344 -29.359 -9.203 1 84.5 502 PHE A N 1
ATOM 4061 C CA . PHE A 1 502 ? 20.562 -30.688 -8.648 1 84.5 502 PHE A CA 1
ATOM 4062 C C . PHE A 1 502 ? 20.984 -31.656 -9.734 1 84.5 502 PHE A C 1
ATOM 4064 O O . PHE A 1 502 ? 21.562 -32.719 -9.438 1 84.5 502 PHE A O 1
ATOM 4071 N N . ALA A 1 503 ? 20.703 -31.281 -10.93 1 81.94 503 ALA A N 1
ATOM 4072 C CA . ALA A 1 503 ? 21.234 -32.062 -12.039 1 81.94 503 ALA A CA 1
ATOM 4073 C C . ALA A 1 503 ? 22.734 -31.891 -12.188 1 81.94 503 ALA A C 1
ATOM 4075 O O . ALA A 1 503 ? 23.438 -32.781 -12.656 1 81.94 503 ALA A O 1
ATOM 4076 N N . CYS A 1 504 ? 23.203 -30.75 -11.773 1 77.31 504 CYS A N 1
ATOM 4077 C CA . CYS A 1 504 ? 24.609 -30.406 -11.945 1 77.31 504 CYS A CA 1
ATOM 4078 C C . CYS A 1 504 ? 25.438 -30.859 -10.742 1 77.31 504 CYS A C 1
ATOM 4080 O O . CYS A 1 504 ? 26.672 -30.938 -10.82 1 77.31 504 CYS A O 1
ATOM 4082 N N . VAL A 1 505 ? 24.781 -31.047 -9.719 1 76.19 505 VAL A N 1
ATOM 4083 C CA . VAL A 1 505 ? 25.547 -31.391 -8.523 1 76.19 505 VAL A CA 1
ATOM 4084 C C . VAL A 1 505 ? 25.703 -32.906 -8.438 1 76.19 505 VAL A C 1
ATOM 4086 O O . VAL A 1 505 ? 24.797 -33.656 -8.797 1 76.19 505 VAL A O 1
ATOM 4089 N N . ASP A 1 506 ? 27.016 -33.375 -8.484 1 62.75 506 ASP A N 1
ATOM 4090 C CA . ASP A 1 506 ? 27.391 -34.781 -8.445 1 62.75 506 ASP A CA 1
ATOM 4091 C C . ASP A 1 506 ? 27.141 -35.375 -7.055 1 62.75 506 ASP A C 1
ATOM 4093 O O . ASP A 1 506 ? 27.984 -35.281 -6.172 1 62.75 506 ASP A O 1
ATOM 4097 N N . ALA A 1 507 ? 25.891 -35.438 -6.699 1 59.97 507 ALA A N 1
ATOM 4098 C CA . ALA A 1 507 ? 25.828 -36.031 -5.363 1 59.97 507 ALA A CA 1
ATOM 4099 C C . ALA A 1 507 ? 24.969 -37.281 -5.352 1 59.97 507 ALA A C 1
ATOM 4101 O O . ALA A 1 507 ? 23.781 -37.25 -5.645 1 59.97 507 ALA A O 1
ATOM 4102 N N . PRO A 1 508 ? 25.641 -38.469 -5.305 1 57.5 508 PRO A N 1
ATOM 4103 C CA . PRO A 1 508 ? 24.969 -39.75 -5.281 1 57.5 508 PRO A CA 1
ATOM 4104 C C . PRO A 1 508 ? 23.844 -39.812 -4.238 1 57.5 508 PRO A C 1
ATOM 4106 O O . PRO A 1 508 ? 22.922 -40.625 -4.367 1 57.5 508 PRO A O 1
ATOM 4109 N N . ARG A 1 509 ? 23.906 -38.906 -3.289 1 61.44 509 ARG A N 1
ATOM 4110 C CA . ARG A 1 509 ? 23.078 -39.094 -2.104 1 61.44 509 ARG A CA 1
ATOM 4111 C C . ARG A 1 509 ? 21.625 -38.75 -2.383 1 61.44 509 ARG A C 1
ATOM 4113 O O . ARG A 1 509 ? 20.719 -39.188 -1.66 1 61.44 509 ARG A O 1
ATOM 4120 N N . PHE A 1 510 ? 21.375 -38.031 -3.506 1 64.44 510 PHE A N 1
ATOM 4121 C CA . PHE A 1 510 ? 19.969 -37.656 -3.652 1 64.44 510 PHE A CA 1
ATOM 4122 C C . PHE A 1 510 ? 19.172 -38.75 -4.348 1 64.44 510 PHE A C 1
ATOM 4124 O O . PHE A 1 510 ? 17.953 -38.688 -4.414 1 64.44 510 PHE A O 1
ATOM 4131 N N . GLU A 1 511 ? 19.969 -39.75 -4.742 1 63.56 511 GLU A N 1
ATOM 4132 C CA . GLU A 1 511 ? 19.297 -40.812 -5.473 1 63.56 511 GLU A CA 1
ATOM 4133 C C . GLU A 1 511 ? 18.203 -41.438 -4.633 1 63.56 511 GLU A C 1
ATOM 4135 O O . GLU A 1 511 ? 17.234 -42 -5.172 1 63.56 511 GLU A O 1
ATOM 4140 N N . GLN A 1 512 ? 18.375 -41.25 -3.387 1 60.88 512 GLN A N 1
ATOM 4141 C CA . GLN A 1 512 ? 17.344 -41.812 -2.51 1 60.88 512 GLN A CA 1
ATOM 4142 C C . GLN A 1 512 ? 16.047 -41 -2.604 1 60.88 512 GLN A C 1
ATOM 4144 O O . GLN A 1 512 ? 14.961 -41.5 -2.357 1 60.88 512 GLN A O 1
ATOM 4149 N N . TYR A 1 513 ? 16.188 -39.75 -2.889 1 64.38 513 TYR A N 1
ATOM 4150 C CA . TYR A 1 513 ? 15.016 -38.906 -2.9 1 64.38 513 TYR A CA 1
ATOM 4151 C C . TYR A 1 513 ? 14.5 -38.688 -4.32 1 64.38 513 TYR A C 1
ATOM 4153 O O . TYR A 1 513 ? 13.289 -38.625 -4.547 1 64.38 513 TYR A O 1
ATOM 4161 N N . ALA A 1 514 ? 15.406 -38.531 -5.219 1 69.81 514 ALA A N 1
ATOM 4162 C CA . ALA A 1 514 ? 15.039 -38.406 -6.625 1 69.81 514 ALA A CA 1
ATOM 4163 C C . ALA A 1 514 ? 16.156 -38.906 -7.535 1 69.81 514 ALA A C 1
ATOM 4165 O O . ALA A 1 514 ? 17.312 -38.531 -7.391 1 69.81 514 ALA A O 1
ATOM 4166 N N . SER A 1 515 ? 15.742 -39.812 -8.273 1 79.12 515 SER A N 1
ATOM 4167 C CA . SER A 1 515 ? 16.719 -40.344 -9.219 1 79.12 515 SER A CA 1
ATOM 4168 C C . SER A 1 515 ? 17.219 -39.281 -10.164 1 79.12 515 SER A C 1
ATOM 4170 O O . SER A 1 515 ? 16.5 -38.344 -10.492 1 79.12 515 SER A O 1
ATOM 4172 N N . ARG A 1 516 ? 18.438 -39.312 -10.445 1 81.38 516 ARG A N 1
ATOM 4173 C CA . ARG A 1 516 ? 19.031 -38.375 -11.414 1 81.38 516 ARG A CA 1
ATOM 4174 C C . ARG A 1 516 ? 18.219 -38.344 -12.703 1 81.38 516 ARG A C 1
ATOM 4176 O O . ARG A 1 516 ? 18.078 -37.312 -13.328 1 81.38 516 ARG A O 1
ATOM 4183 N N . ARG A 1 517 ? 17.734 -39.469 -13.008 1 84.62 517 ARG A N 1
ATOM 4184 C CA . ARG A 1 517 ? 16.906 -39.562 -14.203 1 84.62 517 ARG A CA 1
ATOM 4185 C C . ARG A 1 517 ? 15.633 -38.75 -14.055 1 84.62 517 ARG A C 1
ATOM 4187 O O . ARG A 1 517 ? 15.234 -38.031 -14.984 1 84.62 517 ARG A O 1
ATOM 4194 N N . ARG A 1 518 ? 15.078 -38.812 -12.906 1 88.38 518 ARG A N 1
ATOM 4195 C CA . ARG A 1 518 ? 13.844 -38.094 -12.664 1 88.38 518 ARG A CA 1
ATOM 4196 C C . ARG A 1 518 ? 14.102 -36.594 -12.641 1 88.38 518 ARG A C 1
ATOM 4198 O O . ARG A 1 518 ? 13.297 -35.781 -13.148 1 88.38 518 ARG A O 1
ATOM 4205 N N . ILE A 1 519 ? 15.188 -36.188 -12.07 1 89.31 519 ILE A N 1
ATOM 4206 C CA . ILE A 1 519 ? 15.57 -34.781 -11.984 1 89.31 519 ILE A CA 1
ATOM 4207 C C . ILE A 1 519 ? 15.75 -34.188 -13.383 1 89.31 519 ILE A C 1
ATOM 4209 O O . ILE A 1 519 ? 15.234 -33.125 -13.695 1 89.31 519 ILE A O 1
ATOM 4213 N N . LYS A 1 520 ? 16.453 -34.906 -14.234 1 87.75 520 LYS A N 1
ATOM 4214 C CA . LYS A 1 520 ? 16.688 -34.469 -15.602 1 87.75 520 LYS A CA 1
ATOM 4215 C C . LYS A 1 520 ? 15.391 -34.438 -16.406 1 87.75 520 LYS A C 1
ATOM 4217 O O . LYS A 1 520 ? 15.18 -33.531 -17.219 1 87.75 520 LYS A O 1
ATOM 4222 N N . SER A 1 521 ? 14.633 -35.438 -16.141 1 92 521 SER A N 1
ATOM 4223 C CA . SER A 1 521 ? 13.336 -35.469 -16.812 1 92 521 SER A CA 1
ATOM 4224 C C . SER A 1 521 ? 12.469 -34.281 -16.406 1 92 521 SER A C 1
ATOM 4226 O O . SER A 1 521 ? 11.844 -33.656 -17.266 1 92 521 SER A O 1
ATOM 4228 N N . ASN A 1 522 ? 12.383 -34.031 -15.117 1 92.69 522 ASN A N 1
ATOM 4229 C CA . ASN A 1 522 ? 11.617 -32.875 -14.625 1 92.69 522 ASN A CA 1
ATOM 4230 C C . ASN A 1 522 ? 12.117 -31.562 -15.234 1 92.69 522 ASN A C 1
ATOM 4232 O O . ASN A 1 522 ? 11.32 -30.688 -15.555 1 92.69 522 ASN A O 1
ATOM 4236 N N . LEU A 1 523 ? 13.414 -31.438 -15.305 1 90.19 523 LEU A N 1
ATOM 4237 C CA . LEU A 1 523 ? 14.008 -30.25 -15.906 1 90.19 523 LEU A CA 1
ATOM 4238 C C . LEU A 1 523 ? 13.547 -30.078 -17.359 1 90.19 523 LEU A C 1
ATOM 4240 O O . LEU A 1 523 ? 13.094 -29 -17.75 1 90.19 523 LEU A O 1
ATOM 4244 N N . ASN A 1 524 ? 13.633 -31.156 -18.109 1 91.25 524 ASN A N 1
ATOM 4245 C CA . ASN A 1 524 ? 13.242 -31.109 -19.516 1 91.25 524 ASN A CA 1
ATOM 4246 C C . ASN A 1 524 ? 11.75 -30.812 -19.672 1 91.25 524 ASN A C 1
ATOM 4248 O O . ASN A 1 524 ? 11.352 -30.047 -20.547 1 91.25 524 ASN A O 1
ATOM 4252 N N . ARG A 1 525 ? 11.016 -31.469 -18.859 1 94.38 525 ARG A N 1
ATOM 4253 C CA . ARG A 1 525 ? 9.57 -31.266 -18.891 1 94.38 525 ARG A CA 1
ATOM 4254 C C . ARG A 1 525 ? 9.211 -29.828 -18.531 1 94.38 525 ARG A C 1
ATOM 4256 O O . ARG A 1 525 ? 8.336 -29.234 -19.156 1 94.38 525 ARG A O 1
ATOM 4263 N N . ALA A 1 526 ? 9.844 -29.281 -17.562 1 92.38 526 ALA A N 1
ATOM 4264 C CA . ALA A 1 526 ? 9.594 -27.906 -17.172 1 92.38 526 ALA A CA 1
ATOM 4265 C C . ALA A 1 526 ? 9.953 -26.938 -18.297 1 92.38 526 ALA A C 1
ATOM 4267 O O . ALA A 1 526 ? 9.211 -25.984 -18.562 1 92.38 526 ALA A O 1
ATOM 4268 N N . ILE A 1 527 ? 11.039 -27.141 -18.953 1 87.81 527 ILE A N 1
ATOM 4269 C CA . ILE A 1 527 ? 11.477 -26.297 -20.062 1 87.81 527 ILE A CA 1
ATOM 4270 C C . ILE A 1 527 ? 10.469 -26.391 -21.203 1 87.81 527 ILE A C 1
ATOM 4272 O O . ILE A 1 527 ? 10.094 -25.359 -21.781 1 87.81 527 ILE A O 1
ATOM 4276 N N . LYS A 1 528 ? 10.047 -27.594 -21.484 1 90.38 528 LYS A N 1
ATOM 4277 C CA . LYS A 1 528 ? 9.07 -27.797 -22.547 1 90.38 528 LYS A CA 1
ATOM 4278 C C . LYS A 1 528 ? 7.758 -27.094 -22.219 1 90.38 528 LYS A C 1
ATOM 4280 O O . LYS A 1 528 ? 7.133 -26.5 -23.109 1 90.38 528 LYS A O 1
ATOM 4285 N N . ALA A 1 529 ? 7.355 -27.203 -21 1 91.88 529 ALA A N 1
ATOM 4286 C CA . ALA A 1 529 ? 6.125 -26.547 -20.562 1 91.88 529 ALA A CA 1
ATOM 4287 C C . ALA A 1 529 ? 6.242 -25.031 -20.703 1 91.88 529 ALA A C 1
ATOM 4289 O O . ALA A 1 529 ? 5.281 -24.359 -21.078 1 91.88 529 ALA A O 1
ATOM 4290 N N . MET A 1 530 ? 7.328 -24.453 -20.344 1 89.31 530 MET A N 1
ATOM 4291 C CA . MET A 1 530 ? 7.555 -23.016 -20.484 1 89.31 530 MET A CA 1
ATOM 4292 C C . MET A 1 530 ? 7.539 -22.594 -21.938 1 89.31 530 MET A C 1
ATOM 4294 O O . MET A 1 530 ? 7.012 -21.531 -22.281 1 89.31 530 MET A O 1
ATOM 4298 N N . GLU A 1 531 ? 8.086 -23.406 -22.797 1 86.06 531 GLU A N 1
ATOM 4299 C CA . GLU A 1 531 ? 8.062 -23.125 -24.234 1 86.06 531 GLU A CA 1
ATOM 4300 C C . GLU A 1 531 ? 6.637 -23.125 -24.781 1 86.06 531 GLU A C 1
ATOM 4302 O O . GLU A 1 531 ? 6.305 -22.344 -25.672 1 86.06 531 GLU A O 1
ATOM 4307 N N . ALA A 1 532 ? 5.902 -24 -24.219 1 87.69 532 ALA A N 1
ATOM 4308 C CA . ALA A 1 532 ? 4.516 -24.125 -24.672 1 87.69 532 ALA A CA 1
ATOM 4309 C C . ALA A 1 532 ? 3.691 -22.922 -24.234 1 87.69 532 ALA A C 1
ATOM 4311 O O . ALA A 1 532 ? 2.607 -22.672 -24.781 1 87.69 532 ALA A O 1
ATOM 4312 N N . LEU A 1 533 ? 4.156 -22.125 -23.312 1 88.56 533 LEU A N 1
ATOM 4313 C CA . LEU A 1 533 ? 3.461 -20.938 -22.844 1 88.56 533 LEU A CA 1
ATOM 4314 C C . LEU A 1 533 ? 3.764 -19.75 -23.75 1 88.56 533 LEU A C 1
ATOM 4316 O O . LEU A 1 533 ? 3.053 -18.734 -23.719 1 88.56 533 LEU A O 1
ATOM 4320 N N . LYS A 1 534 ? 4.703 -19.828 -24.609 1 82.31 534 LYS A N 1
ATOM 4321 C CA . LYS A 1 534 ? 5.238 -18.719 -25.406 1 82.31 534 LYS A CA 1
ATOM 4322 C C . LYS A 1 534 ? 4.176 -18.141 -26.328 1 82.31 534 LYS A C 1
ATOM 4324 O O . LYS A 1 534 ? 4.109 -16.922 -26.516 1 82.31 534 LYS A O 1
ATOM 4329 N N . PRO A 1 535 ? 3.375 -19.031 -26.844 1 82.88 535 PRO A N 1
ATOM 4330 C CA . PRO A 1 535 ? 2.373 -18.469 -27.75 1 82.88 535 PRO A CA 1
ATOM 4331 C C . PRO A 1 535 ? 1.396 -17.531 -27.047 1 82.88 535 PRO A C 1
ATOM 4333 O O . PRO A 1 535 ? 0.866 -16.594 -27.656 1 82.88 535 PRO A O 1
ATOM 4336 N N . SER A 1 536 ? 1.225 -17.766 -25.844 1 85.06 536 SER A N 1
ATOM 4337 C CA . SER A 1 536 ? 0.273 -16.938 -25.109 1 85.06 536 SER A CA 1
ATOM 4338 C C . SER A 1 536 ? 0.973 -15.773 -24.406 1 85.06 536 SER A C 1
ATOM 4340 O O . SER A 1 536 ? 0.438 -14.664 -24.344 1 85.06 536 SER A O 1
ATOM 4342 N N . TRP A 1 537 ? 2.113 -16.141 -23.922 1 87.81 537 TRP A N 1
ATOM 4343 C CA . TRP A 1 537 ? 2.76 -15.148 -23.078 1 87.81 537 TRP A CA 1
ATOM 4344 C C . TRP A 1 537 ? 4.195 -14.898 -23.531 1 87.81 537 TRP A C 1
ATOM 4346 O O . TRP A 1 537 ? 4.918 -15.836 -23.859 1 87.81 537 TRP A O 1
ATOM 4356 N N . ASN A 1 538 ? 4.59 -13.695 -23.484 1 76.38 538 ASN A N 1
ATOM 4357 C CA . ASN A 1 538 ? 5.926 -13.305 -23.922 1 76.38 538 ASN A CA 1
ATOM 4358 C C . ASN A 1 538 ? 6.977 -13.578 -22.844 1 76.38 538 ASN A C 1
ATOM 4360 O O . ASN A 1 538 ? 8.133 -13.859 -23.156 1 76.38 538 ASN A O 1
ATOM 4364 N N . LEU A 1 539 ? 6.664 -13.57 -21.656 1 67.81 539 LEU A N 1
ATOM 4365 C CA . LEU A 1 539 ? 7.59 -13.602 -20.516 1 67.81 539 LEU A CA 1
ATOM 4366 C C . LEU A 1 539 ? 8.344 -14.93 -20.484 1 67.81 539 LEU A C 1
ATOM 4368 O O . LEU A 1 539 ? 9.562 -14.945 -20.297 1 67.81 539 LEU A O 1
ATOM 4372 N N . PRO A 1 540 ? 7.688 -15.992 -20.719 1 62.59 540 PRO A N 1
ATOM 4373 C CA . PRO A 1 540 ? 8.398 -17.266 -20.625 1 62.59 540 PRO A CA 1
ATOM 4374 C C . PRO A 1 540 ? 9.516 -17.406 -21.656 1 62.59 540 PRO A C 1
ATOM 4376 O O . PRO A 1 540 ? 10.492 -18.109 -21.406 1 62.59 540 PRO A O 1
ATOM 4379 N N . ALA A 1 541 ? 9.359 -16.672 -22.641 1 59.34 541 ALA A N 1
ATOM 4380 C CA . ALA A 1 541 ? 10.422 -16.703 -23.641 1 59.34 541 ALA A CA 1
ATOM 4381 C C . ALA A 1 541 ? 11.742 -16.188 -23.062 1 59.34 541 ALA A C 1
ATOM 4383 O O . ALA A 1 541 ? 12.797 -16.781 -23.297 1 59.34 541 ALA A O 1
ATOM 4384 N N . TYR A 1 542 ? 11.57 -15.227 -22.25 1 62.03 542 TYR A N 1
ATOM 4385 C CA . TYR A 1 542 ? 12.766 -14.648 -21.656 1 62.03 542 TYR A CA 1
ATOM 4386 C C . TYR A 1 542 ? 13.344 -15.57 -20.578 1 62.03 542 TYR A C 1
ATOM 4388 O O . TYR A 1 542 ? 14.57 -15.727 -20.484 1 62.03 542 TYR A O 1
ATOM 4396 N N . TRP A 1 543 ? 12.523 -16.188 -19.938 1 67.31 543 TRP A N 1
ATOM 4397 C CA . TRP A 1 543 ? 12.977 -17.047 -18.844 1 67.31 543 TRP A CA 1
ATOM 4398 C C . TRP A 1 543 ? 13.703 -18.281 -19.391 1 67.31 543 TRP A C 1
ATOM 4400 O O . TRP A 1 543 ? 14.727 -18.688 -18.844 1 67.31 543 TRP A O 1
ATOM 4410 N N . VAL A 1 544 ? 13.234 -18.734 -20.469 1 64.88 544 VAL A N 1
ATOM 4411 C CA . VAL A 1 544 ? 13.852 -19.906 -21.062 1 64.88 544 VAL A CA 1
ATOM 4412 C C . VAL A 1 544 ? 15.258 -19.562 -21.547 1 64.88 544 VAL A C 1
ATOM 4414 O O . VAL A 1 544 ? 16.188 -20.344 -21.391 1 64.88 544 VAL A O 1
ATOM 4417 N N . CYS A 1 545 ? 15.344 -18.359 -21.969 1 61.28 545 CYS A N 1
ATOM 4418 C CA . CYS A 1 545 ? 16.656 -17.922 -22.438 1 61.28 545 CYS A CA 1
ATOM 4419 C C . CYS A 1 545 ? 17.641 -17.812 -21.281 1 61.28 545 CYS A C 1
ATOM 4421 O O . CYS A 1 545 ? 18.797 -18.219 -21.391 1 61.28 545 CYS A O 1
ATOM 4423 N N . SER A 1 546 ? 17.125 -17.297 -20.234 1 61.72 546 SER A N 1
ATOM 4424 C CA . SER A 1 546 ? 17.953 -17.156 -19.047 1 61.72 546 SER A CA 1
ATOM 4425 C C . SER A 1 546 ? 18.375 -18.516 -18.5 1 61.72 546 SER A C 1
ATOM 4427 O O . SER A 1 546 ? 19.516 -18.703 -18.078 1 61.72 546 SER A O 1
ATOM 4429 N N . LEU A 1 547 ? 17.516 -19.422 -18.547 1 66 547 LEU A N 1
ATOM 4430 C CA . LEU A 1 547 ? 17.781 -20.781 -18.078 1 66 547 LEU A CA 1
ATOM 4431 C C . LEU A 1 547 ? 18.812 -21.469 -18.984 1 66 547 LEU A C 1
ATOM 4433 O O . LEU A 1 547 ? 19.703 -22.172 -18.5 1 66 547 LEU A O 1
ATOM 4437 N N . ARG A 1 548 ? 18.656 -21.172 -20.203 1 59.69 548 ARG A N 1
ATOM 4438 C CA . ARG A 1 548 ? 19.578 -21.766 -21.172 1 59.69 548 ARG A CA 1
ATOM 4439 C C . ARG A 1 548 ? 20.984 -21.219 -20.984 1 59.69 548 ARG A C 1
ATOM 4441 O O . ARG A 1 548 ? 21.969 -21.953 -21.062 1 59.69 548 ARG A O 1
ATOM 4448 N N . ARG A 1 549 ? 21 -19.969 -20.688 1 56.62 549 ARG A N 1
ATOM 4449 C CA . ARG A 1 549 ? 22.281 -19.344 -20.422 1 56.62 549 ARG A CA 1
ATOM 4450 C C . ARG A 1 549 ? 22.938 -19.922 -19.172 1 56.62 549 ARG A C 1
ATOM 4452 O O . ARG A 1 549 ? 24.141 -20.172 -19.141 1 56.62 549 ARG A O 1
ATOM 4459 N N . SER A 1 550 ? 22.094 -20.078 -18.25 1 57.12 550 SER A N 1
ATOM 4460 C CA . SER A 1 550 ? 22.594 -20.703 -17.016 1 57.12 550 SER A CA 1
ATOM 4461 C C . SER A 1 550 ? 23.016 -22.141 -17.25 1 57.12 550 SER A C 1
ATOM 4463 O O . SER A 1 550 ? 23.984 -22.625 -16.672 1 57.12 550 SER A O 1
ATOM 4465 N N . LEU A 1 551 ? 22.312 -22.844 -18.078 1 56.5 551 LEU A N 1
ATOM 4466 C CA . LEU A 1 551 ? 22.641 -24.203 -18.469 1 56.5 551 LEU A CA 1
ATOM 4467 C C . LEU A 1 551 ? 23.969 -24.25 -19.203 1 56.5 551 LEU A C 1
ATOM 4469 O O . LEU A 1 551 ? 24.781 -25.141 -18.969 1 56.5 551 LEU A O 1
ATOM 4473 N N . GLU A 1 552 ? 24.078 -23.344 -20.141 1 51.34 552 GLU A N 1
ATOM 4474 C CA . GLU A 1 552 ? 25.328 -23.297 -20.891 1 51.34 552 GLU A CA 1
ATOM 4475 C C . GLU A 1 552 ? 26.516 -23.031 -19.984 1 51.34 552 GLU A C 1
ATOM 4477 O O . GLU A 1 552 ? 27.562 -23.641 -20.125 1 51.34 552 GLU A O 1
ATOM 4482 N N . THR A 1 553 ? 26.25 -22.078 -19.125 1 50.34 553 THR A N 1
ATOM 4483 C CA . THR A 1 553 ? 27.328 -21.781 -18.188 1 50.34 553 THR A CA 1
ATOM 4484 C C . THR A 1 553 ? 27.516 -22.938 -17.203 1 50.34 553 THR A C 1
ATOM 4486 O O . THR A 1 553 ? 28.641 -23.281 -16.844 1 50.34 553 THR A O 1
ATOM 4489 N N . GLY A 1 554 ? 26.484 -23.422 -16.688 1 48.31 554 GLY A N 1
ATOM 4490 C CA . GLY A 1 554 ? 26.562 -24.547 -15.766 1 48.31 554 GLY A CA 1
ATOM 4491 C C . GLY A 1 554 ? 27.016 -25.828 -16.438 1 48.31 554 GLY A C 1
ATOM 4492 O O . GLY A 1 554 ? 27.828 -26.562 -15.883 1 48.31 554 GLY A O 1
ATOM 4493 N N . ILE A 1 555 ? 26.453 -26.141 -17.656 1 45.47 555 ILE A N 1
ATOM 4494 C CA . ILE A 1 555 ? 26.875 -27.328 -18.391 1 45.47 555 ILE A CA 1
ATOM 4495 C C . ILE A 1 555 ? 28.328 -27.188 -18.828 1 45.47 555 ILE A C 1
ATOM 4497 O O . ILE A 1 555 ? 29.109 -28.141 -18.766 1 45.47 555 ILE A O 1
ATOM 4501 N N . GLN A 1 556 ? 28.703 -26.109 -19.297 1 42.91 556 GLN A N 1
ATOM 4502 C CA . GLN A 1 556 ? 30.109 -25.984 -19.703 1 42.91 556 GLN A CA 1
ATOM 4503 C C . GLN A 1 556 ? 31.031 -26.203 -18.516 1 42.91 556 GLN A C 1
ATOM 4505 O O . GLN A 1 556 ? 32.125 -26.797 -18.656 1 42.91 556 GLN A O 1
ATOM 4510 N N . HIS A 1 557 ? 30.703 -25.688 -17.438 1 40.25 557 HIS A N 1
ATOM 4511 C CA . HIS A 1 557 ? 31.562 -25.938 -16.281 1 40.25 557 HIS A CA 1
ATOM 4512 C C . HIS A 1 557 ? 31.5 -27.406 -15.875 1 40.25 557 HIS A C 1
ATOM 4514 O O . HIS A 1 557 ? 32.438 -27.922 -15.258 1 40.25 557 HIS A O 1
ATOM 4520 N N . LEU A 1 558 ? 30.391 -28.031 -16.016 1 36.81 558 LEU A N 1
ATOM 4521 C CA . LEU A 1 558 ? 30.266 -29.438 -15.68 1 36.81 558 LEU A CA 1
ATOM 4522 C C . LEU A 1 558 ? 30.938 -30.312 -16.734 1 36.81 558 LEU A C 1
ATOM 4524 O O . LEU A 1 558 ? 31.266 -31.469 -16.469 1 36.81 558 LEU A O 1
ATOM 4528 N N . THR A 1 559 ? 30.859 -29.969 -17.984 1 33.56 559 THR A N 1
ATOM 4529 C CA . THR A 1 559 ? 31.453 -30.812 -19.016 1 33.56 559 THR A CA 1
ATOM 4530 C C . THR A 1 559 ? 32.906 -30.453 -19.25 1 33.56 559 THR A C 1
ATOM 4532 O O . THR A 1 559 ? 33.562 -30.969 -20.172 1 33.56 559 THR A O 1
ATOM 4535 N N . ARG A 1 560 ? 33.5 -29.516 -18.672 1 34.84 560 ARG A N 1
ATOM 4536 C CA . ARG A 1 560 ? 34.938 -29.516 -18.859 1 34.84 560 ARG A CA 1
ATOM 4537 C C . ARG A 1 560 ? 35.562 -30.75 -18.219 1 34.84 560 ARG A C 1
ATOM 4539 O O . ARG A 1 560 ? 35.312 -31.062 -17.062 1 34.84 560 ARG A O 1
ATOM 4546 N N . PRO A 1 561 ? 36.188 -31.547 -19.125 1 32.06 561 PRO A N 1
ATOM 4547 C CA . PRO A 1 561 ? 37.031 -32.625 -18.594 1 32.06 561 PRO A CA 1
ATOM 4548 C C . PRO A 1 561 ? 37.969 -32.156 -17.484 1 32.06 561 PRO A C 1
ATOM 4550 O O . PRO A 1 561 ? 38.375 -31 -17.484 1 32.06 561 PRO A O 1
ATOM 4553 N N . MET B 1 1 ? -54.156 -2.992 80.938 1 18.39 1 MET B N 1
ATOM 4554 C CA . MET B 1 1 ? -55.281 -3.602 80.188 1 18.39 1 MET B CA 1
ATOM 4555 C C . MET B 1 1 ? -55 -3.596 78.688 1 18.39 1 MET B C 1
ATOM 4557 O O . MET B 1 1 ? -55.094 -4.633 78 1 18.39 1 MET B O 1
ATOM 4561 N N . VAL B 1 2 ? -55.688 -2.598 78 1 17.8 2 VAL B N 1
ATOM 4562 C CA . VAL B 1 2 ? -56.438 -2.805 76.75 1 17.8 2 VAL B CA 1
ATOM 4563 C C . VAL B 1 2 ? -55.5 -3.211 75.625 1 17.8 2 VAL B C 1
ATOM 4565 O O . VAL B 1 2 ? -54.281 -3.045 75.75 1 17.8 2 VAL B O 1
ATOM 4568 N N . THR B 1 3 ? -56.094 -3.178 74.5 1 19.02 3 THR B N 1
ATOM 4569 C CA . THR B 1 3 ? -56.562 -3.568 73.125 1 19.02 3 THR B CA 1
ATOM 4570 C C . THR B 1 3 ? -55.531 -3.236 72.062 1 19.02 3 THR B C 1
ATOM 4572 O O . THR B 1 3 ? -54.844 -2.234 72.188 1 19.02 3 THR B O 1
ATOM 4575 N N . SER B 1 4 ? -55.219 -4.305 71.312 1 20.09 4 SER B N 1
ATOM 4576 C CA . SER B 1 4 ? -54.375 -4.914 70.312 1 20.09 4 SER B CA 1
ATOM 4577 C C . SER B 1 4 ? -54.469 -4.184 68.938 1 20.09 4 SER B C 1
ATOM 4579 O O . SER B 1 4 ? -55.312 -4.52 68.125 1 20.09 4 SER B O 1
ATOM 4581 N N . LYS B 1 5 ? -54.688 -2.818 69 1 19.78 5 LYS B N 1
ATOM 4582 C CA . LYS B 1 5 ? -55.094 -1.929 67.938 1 19.78 5 LYS B CA 1
ATOM 4583 C C . LYS B 1 5 ? -54.25 -2.148 66.688 1 19.78 5 LYS B C 1
ATOM 4585 O O . LYS B 1 5 ? -53.125 -1.649 66.562 1 19.78 5 LYS B O 1
ATOM 4590 N N . ARG B 1 6 ? -54.219 -3.445 66.125 1 19.66 6 ARG B N 1
ATOM 4591 C CA . ARG B 1 6 ? -53.406 -4.016 65.062 1 19.66 6 ARG B CA 1
ATOM 4592 C C . ARG B 1 6 ? -53.688 -3.342 63.75 1 19.66 6 ARG B C 1
ATOM 4594 O O . ARG B 1 6 ? -54.531 -3.812 62.969 1 19.66 6 ARG B O 1
ATOM 4601 N N . ILE B 1 7 ? -54.188 -2.053 63.781 1 18.69 7 ILE B N 1
ATOM 4602 C CA . ILE B 1 7 ? -54.875 -1.434 62.656 1 18.69 7 ILE B CA 1
ATOM 4603 C C . ILE B 1 7 ? -54.094 -1.669 61.375 1 18.69 7 ILE B C 1
ATOM 4605 O O . ILE B 1 7 ? -52.844 -1.793 61.438 1 18.69 7 ILE B O 1
ATOM 4609 N N . SER B 1 8 ? -54.75 -1.727 60.188 1 18.42 8 SER B N 1
ATOM 4610 C CA . SER B 1 8 ? -55.062 -2.092 58.812 1 18.42 8 SER B CA 1
ATOM 4611 C C . SER B 1 8 ? -54.156 -1.354 57.812 1 18.42 8 SER B C 1
ATOM 4613 O O . SER B 1 8 ? -54.312 -1.479 56.594 1 18.42 8 SER B O 1
ATOM 4615 N N . GLU B 1 9 ? -53.281 -0.381 58.344 1 19.16 9 GLU B N 1
ATOM 4616 C CA . GLU B 1 9 ? -53 0.656 57.344 1 19.16 9 GLU B CA 1
ATOM 4617 C C . GLU B 1 9 ? -52.438 0.053 56.062 1 19.16 9 GLU B C 1
ATOM 4619 O O . GLU B 1 9 ? -51.438 -0.683 56.094 1 19.16 9 GLU B O 1
ATOM 4624 N N . VAL B 1 10 ? -53.344 -0.268 55.156 1 19.5 10 VAL B N 1
ATOM 4625 C CA . VAL B 1 10 ? -53.281 -0.762 53.781 1 19.5 10 VAL B CA 1
ATOM 4626 C C . VAL B 1 10 ? -52.188 -0.05 53 1 19.5 10 VAL B C 1
ATOM 4628 O O . VAL B 1 10 ? -52.219 1.172 52.844 1 19.5 10 VAL B O 1
ATOM 4631 N N . LYS B 1 11 ? -51 -0.524 53.094 1 19.89 11 LYS B N 1
ATOM 4632 C CA . LYS B 1 11 ? -49.75 -0.04 52.5 1 19.89 11 LYS B CA 1
ATOM 4633 C C . LYS B 1 11 ? -49.938 0.223 51 1 19.89 11 LYS B C 1
ATOM 4635 O O . LYS B 1 11 ? -50.375 -0.658 50.281 1 19.89 11 LYS B O 1
ATOM 4640 N N . LYS B 1 12 ? -50.156 1.522 50.688 1 21.08 12 LYS B N 1
ATOM 4641 C CA . LYS B 1 12 ? -50.219 2.176 49.375 1 21.08 12 LYS B CA 1
ATOM 4642 C C . LYS B 1 12 ? -49.25 1.526 48.375 1 21.08 12 LYS B C 1
ATOM 4644 O O . LYS B 1 12 ? -48.062 1.347 48.688 1 21.08 12 LYS B O 1
ATOM 4649 N N . GLN B 1 13 ? -49.719 0.73 47.594 1 19.09 13 GLN B N 1
ATOM 4650 C CA . GLN B 1 13 ? -49.188 -0.06 46.469 1 19.09 13 GLN B CA 1
ATOM 4651 C C . GLN B 1 13 ? -48.344 0.791 45.531 1 19.09 13 GLN B C 1
ATOM 4653 O O . GLN B 1 13 ? -48.812 1.779 44.969 1 19.09 13 GLN B O 1
ATOM 4658 N N . ARG B 1 14 ? -47.031 0.933 45.938 1 19.38 14 ARG B N 1
ATOM 4659 C CA . ARG B 1 14 ? -45.969 1.643 45.25 1 19.38 14 ARG B CA 1
ATOM 4660 C C . ARG B 1 14 ? -46 1.37 43.75 1 19.38 14 ARG B C 1
ATOM 4662 O O . ARG B 1 14 ? -45.969 0.214 43.312 1 19.38 14 ARG B O 1
ATOM 4669 N N . ARG B 1 15 ? -46.781 2.113 43.031 1 20.27 15 ARG B N 1
ATOM 4670 C CA . ARG B 1 15 ? -46.906 2.035 41.562 1 20.27 15 ARG B CA 1
ATOM 4671 C C . ARG B 1 15 ? -45.531 1.832 40.938 1 20.27 15 ARG B C 1
ATOM 4673 O O . ARG B 1 15 ? -44.531 2.34 41.406 1 20.27 15 ARG B O 1
ATOM 4680 N N . PRO B 1 16 ? -45.344 0.773 40.188 1 20.03 16 PRO B N 1
ATOM 4681 C CA . PRO B 1 16 ? -44.125 0.354 39.469 1 20.03 16 PRO B CA 1
ATOM 4682 C C . PRO B 1 16 ? -43.5 1.484 38.688 1 20.03 16 PRO B C 1
ATOM 4684 O O . PRO B 1 16 ? -44.219 2.334 38.125 1 20.03 16 PRO B O 1
ATOM 4687 N N . ALA B 1 17 ? -42.344 2.014 39.156 1 19.86 17 ALA B N 1
ATOM 4688 C CA . ALA B 1 17 ? -41.469 3.039 38.594 1 19.86 17 ALA B CA 1
ATOM 4689 C C . ALA B 1 17 ? -41.375 2.904 37.094 1 19.86 17 ALA B C 1
ATOM 4691 O O . ALA B 1 17 ? -41.125 1.814 36.562 1 19.86 17 ALA B O 1
ATOM 4692 N N . HIS B 1 18 ? -42.219 3.586 36.375 1 18.91 18 HIS B N 1
ATOM 4693 C CA . HIS B 1 18 ? -42.281 3.762 34.938 1 18.91 18 HIS B CA 1
ATOM 4694 C C . HIS B 1 18 ? -40.906 3.891 34.312 1 18.91 18 HIS B C 1
ATOM 4696 O O . HIS B 1 18 ? -40.031 4.523 34.906 1 18.91 18 HIS B O 1
ATOM 4702 N N . LEU B 1 19 ? -40.5 2.883 33.562 1 21.94 19 LEU B N 1
ATOM 4703 C CA . LEU B 1 19 ? -39.281 2.684 32.812 1 21.94 19 LEU B CA 1
ATOM 4704 C C . LEU B 1 19 ? -38.938 3.93 31.984 1 21.94 19 LEU B C 1
ATOM 4706 O O . LEU B 1 19 ? -39.781 4.441 31.25 1 21.94 19 LEU B O 1
ATOM 4710 N N . PRO B 1 20 ? -38.188 4.828 32.625 1 20.34 20 PRO B N 1
ATOM 4711 C CA . PRO B 1 20 ? -37.906 6.113 32 1 20.34 20 PRO B CA 1
ATOM 4712 C C . PRO B 1 20 ? -37.719 5.992 30.484 1 20.34 20 PRO B C 1
ATOM 4714 O O . PRO B 1 20 ? -37.438 4.898 29.984 1 20.34 20 PRO B O 1
ATOM 4717 N N . GLY B 1 21 ? -38.281 6.91 29.75 1 18.83 21 GLY B N 1
ATOM 4718 C CA . GLY B 1 21 ? -38.438 7.227 28.344 1 18.83 21 GLY B CA 1
ATOM 4719 C C . GLY B 1 21 ? -37.156 7.105 27.547 1 18.83 21 GLY B C 1
ATOM 4720 O O . GLY B 1 21 ? -36.062 7.371 28.078 1 18.83 21 GLY B O 1
ATOM 4721 N N . GLN B 1 22 ? -37.156 6.18 26.641 1 21.3 22 GLN B N 1
ATOM 4722 C CA . GLN B 1 22 ? -36.156 5.812 25.641 1 21.3 22 GLN B CA 1
ATOM 4723 C C . GLN B 1 22 ? -35.625 7.047 24.922 1 21.3 22 GLN B C 1
ATOM 4725 O O . GLN B 1 22 ? -36.375 7.727 24.203 1 21.3 22 GLN B O 1
ATOM 4730 N N . ARG B 1 23 ? -34.906 7.871 25.672 1 20.94 23 ARG B N 1
ATOM 4731 C CA . ARG B 1 23 ? -34.312 9.062 25.062 1 20.94 23 ARG B CA 1
ATOM 4732 C C . ARG B 1 23 ? -33.812 8.766 23.641 1 20.94 23 ARG B C 1
ATOM 4734 O O . ARG B 1 23 ? -33.25 7.707 23.391 1 20.94 23 ARG B O 1
ATOM 4741 N N . ALA B 1 24 ? -34.562 9.43 22.719 1 19.5 24 ALA B N 1
ATOM 4742 C CA . ALA B 1 24 ? -34.375 9.438 21.266 1 19.5 24 ALA B CA 1
ATOM 4743 C C . ALA B 1 24 ? -32.875 9.609 20.922 1 19.5 24 ALA B C 1
ATOM 4745 O O . ALA B 1 24 ? -32.188 10.461 21.5 1 19.5 24 ALA B O 1
ATOM 4746 N N . PRO B 1 25 ? -32.281 8.531 20.516 1 20.27 25 PRO B N 1
ATOM 4747 C CA . PRO B 1 25 ? -30.875 8.516 20.141 1 20.27 25 PRO B CA 1
ATOM 4748 C C . PRO B 1 25 ? -30.5 9.688 19.219 1 20.27 25 PRO B C 1
ATOM 4750 O O . PRO B 1 25 ? -31.125 9.883 18.172 1 20.27 25 PRO B O 1
ATOM 4753 N N . ILE B 1 26 ? -30.422 10.875 19.844 1 20.3 26 ILE B N 1
ATOM 4754 C CA . ILE B 1 26 ? -30 12.039 19.078 1 20.3 26 ILE B CA 1
ATOM 4755 C C . ILE B 1 26 ? -28.906 11.633 18.078 1 20.3 26 ILE B C 1
ATOM 4757 O O . ILE B 1 26 ? -27.859 11.125 18.484 1 20.3 26 ILE B O 1
ATOM 4761 N N . ALA B 1 27 ? -29.328 11.375 16.875 1 19.77 27 ALA B N 1
ATOM 4762 C CA . ALA B 1 27 ? -28.625 10.984 15.648 1 19.77 27 ALA B CA 1
ATOM 4763 C C . ALA B 1 27 ? -27.484 11.953 15.344 1 19.77 27 ALA B C 1
ATOM 4765 O O . ALA B 1 27 ? -27.719 13.109 14.984 1 19.77 27 ALA B O 1
ATOM 4766 N N . CYS B 1 28 ? -26.703 12.141 16.344 1 22.52 28 CYS B N 1
ATOM 4767 C CA . CYS B 1 28 ? -25.609 13.07 16.094 1 22.52 28 CYS B CA 1
ATOM 4768 C C . CYS B 1 28 ? -25.047 12.883 14.688 1 22.52 28 CYS B C 1
ATOM 4770 O O . CYS B 1 28 ? -24.75 11.758 14.281 1 22.52 28 CYS B O 1
ATOM 4772 N N . ILE B 1 29 ? -25.469 13.758 13.828 1 20.7 29 ILE B N 1
ATOM 4773 C CA . ILE B 1 29 ? -25.109 13.898 12.422 1 20.7 29 ILE B CA 1
ATOM 4774 C C . ILE B 1 29 ? -23.578 13.93 12.273 1 20.7 29 ILE B C 1
ATOM 4776 O O . ILE B 1 29 ? -22.922 14.852 12.766 1 20.7 29 ILE B O 1
ATOM 4780 N N . PRO B 1 30 ? -22.922 12.938 12.633 1 21.95 30 PRO B N 1
ATOM 4781 C CA . PRO B 1 30 ? -21.469 12.969 12.453 1 21.95 30 PRO B CA 1
ATOM 4782 C C . PRO B 1 30 ? -21.062 13.609 11.133 1 21.95 30 PRO B C 1
ATOM 4784 O O . PRO B 1 30 ? -21.641 13.312 10.086 1 21.95 30 PRO B O 1
ATOM 4787 N N . CYS B 1 31 ? -20.609 14.828 11.172 1 23.33 31 CYS B N 1
ATOM 4788 C CA . CYS B 1 31 ? -20.219 15.766 10.125 1 23.33 31 CYS B CA 1
ATOM 4789 C C . CYS B 1 31 ? -19.281 15.102 9.117 1 23.33 31 CYS B C 1
ATOM 4791 O O . CYS B 1 31 ? -18.734 15.773 8.242 1 23.33 31 CYS B O 1
ATOM 4793 N N . ARG B 1 32 ? -18.828 13.953 9.422 1 22.56 32 ARG B N 1
ATOM 4794 C CA . ARG B 1 32 ? -17.75 13.555 8.523 1 22.56 32 ARG B CA 1
ATOM 4795 C C . ARG B 1 32 ? -18.219 13.539 7.074 1 22.56 32 ARG B C 1
ATOM 4797 O O . ARG B 1 32 ? -17.422 13.344 6.152 1 22.56 32 ARG B O 1
ATOM 4804 N N . SER B 1 33 ? -19.625 13.414 6.953 1 21.14 33 SER B N 1
ATOM 4805 C CA . SER B 1 33 ? -20.062 12.672 5.777 1 21.14 33 SER B CA 1
ATOM 4806 C C . SER B 1 33 ? -20.047 13.555 4.535 1 21.14 33 SER B C 1
ATOM 4808 O O . SER B 1 33 ? -20.781 13.297 3.572 1 21.14 33 SER B O 1
ATOM 4810 N N . VAL B 1 34 ? -19.344 14.641 4.613 1 20.14 34 VAL B N 1
ATOM 4811 C CA . VAL B 1 34 ? -19.703 15.367 3.395 1 20.14 34 VAL B CA 1
ATOM 4812 C C . VAL B 1 34 ? -19.281 14.547 2.172 1 20.14 34 VAL B C 1
ATOM 4814 O O . VAL B 1 34 ? -18.109 14.492 1.824 1 20.14 34 VAL B O 1
ATOM 4817 N N . CYS B 1 35 ? -19.516 13.336 2.176 1 20 35 CYS B N 1
ATOM 4818 C CA . CYS B 1 35 ? -19.266 12.586 0.953 1 20 35 CYS B CA 1
ATOM 4819 C C . CYS B 1 35 ? -19.906 13.266 -0.249 1 20 35 CYS B C 1
ATOM 4821 O O . CYS B 1 35 ? -21.047 12.938 -0.612 1 20 35 CYS B O 1
ATOM 4823 N N . LEU B 1 36 ? -19.859 14.633 -0.253 1 19.2 36 LEU B N 1
ATOM 4824 C CA . LEU B 1 36 ? -20.609 15.203 -1.367 1 19.2 36 LEU B CA 1
ATOM 4825 C C . LEU B 1 36 ? -19.984 14.805 -2.701 1 19.2 36 LEU B C 1
ATOM 4827 O O . LEU B 1 36 ? -18.828 15.117 -2.961 1 19.2 36 LEU B O 1
ATOM 4831 N N . HIS B 1 37 ? -20.328 13.758 -3.199 1 19.58 37 HIS B N 1
ATOM 4832 C CA . HIS B 1 37 ? -19.969 13.094 -4.445 1 19.58 37 HIS B CA 1
ATOM 4833 C C . HIS B 1 37 ? -20.188 14.016 -5.645 1 19.58 37 HIS B C 1
ATOM 4835 O O . HIS B 1 37 ? -20.078 13.578 -6.793 1 19.58 37 HIS B O 1
ATOM 4841 N N . GLU B 1 38 ? -20.375 15.367 -5.531 1 19.59 38 GLU B N 1
ATOM 4842 C CA . GLU B 1 38 ? -20.938 15.82 -6.797 1 19.59 38 GLU B CA 1
ATOM 4843 C C . GLU B 1 38 ? -19.891 15.836 -7.902 1 19.59 38 GLU B C 1
ATOM 4845 O O . GLU B 1 38 ? -18.859 16.5 -7.777 1 19.59 38 GLU B O 1
ATOM 4850 N N . HIS B 1 39 ? -19.656 14.758 -8.555 1 19.17 39 HIS B N 1
ATOM 4851 C CA . HIS B 1 39 ? -18.797 14.586 -9.719 1 19.17 39 HIS B CA 1
ATOM 4852 C C . HIS B 1 39 ? -19.172 15.57 -10.82 1 19.17 39 HIS B C 1
ATOM 4854 O O . HIS B 1 39 ? -20.234 15.461 -11.422 1 19.17 39 HIS B O 1
ATOM 4860 N N . VAL B 1 40 ? -19.141 16.844 -10.578 1 19.97 40 VAL B N 1
ATOM 4861 C CA . VAL B 1 40 ? -19.562 17.656 -11.719 1 19.97 40 VAL B CA 1
ATOM 4862 C C . VAL B 1 40 ? -18.547 17.516 -12.852 1 19.97 40 VAL B C 1
ATOM 4864 O O . VAL B 1 40 ? -17.359 17.797 -12.672 1 19.97 40 VAL B O 1
ATOM 4867 N N . LEU B 1 41 ? -18.766 16.594 -13.789 1 19.25 41 LEU B N 1
ATOM 4868 C CA . LEU B 1 41 ? -18.062 16.297 -15.023 1 19.25 41 LEU B CA 1
ATOM 4869 C C . LEU B 1 41 ? -17.953 17.531 -15.914 1 19.25 41 LEU B C 1
ATOM 4871 O O . LEU B 1 41 ? -18.969 18.031 -16.391 1 19.25 41 LEU B O 1
ATOM 4875 N N . VAL B 1 42 ? -17.266 18.516 -15.523 1 19.33 42 VAL B N 1
ATOM 4876 C CA . VAL B 1 42 ? -17.203 19.672 -16.406 1 19.33 42 VAL B CA 1
ATOM 4877 C C . VAL B 1 42 ? -16.453 19.297 -17.688 1 19.33 42 VAL B C 1
ATOM 4879 O O . VAL B 1 42 ? -15.32 18.812 -17.625 1 19.33 42 VAL B O 1
ATOM 4882 N N . TRP B 1 43 ? -17.156 19.047 -18.812 1 20.11 43 TRP B N 1
ATOM 4883 C CA . TRP B 1 43 ? -16.812 18.703 -20.188 1 20.11 43 TRP B CA 1
ATOM 4884 C C . TRP B 1 43 ? -16.078 19.859 -20.875 1 20.11 43 TRP B C 1
ATOM 4886 O O . TRP B 1 43 ? -16.625 20.969 -21 1 20.11 43 TRP B O 1
ATOM 4896 N N . ALA B 1 44 ? -14.867 20.125 -20.516 1 18.91 44 ALA B N 1
ATOM 4897 C CA . ALA B 1 44 ? -14.203 21.172 -21.297 1 18.91 44 ALA B CA 1
ATOM 4898 C C . ALA B 1 44 ? -14.086 20.766 -22.766 1 18.91 44 ALA B C 1
ATOM 4900 O O . ALA B 1 44 ? -13.797 19.609 -23.078 1 18.91 44 ALA B O 1
ATOM 4901 N N . SER B 1 45 ? -14.68 21.469 -23.734 1 21.23 45 SER B N 1
ATOM 4902 C CA . SER B 1 45 ? -14.859 21.516 -25.188 1 21.23 45 SER B CA 1
ATOM 4903 C C . SER B 1 45 ? -13.516 21.594 -25.906 1 21.23 45 SER B C 1
ATOM 4905 O O . SER B 1 45 ? -12.805 22.594 -25.781 1 21.23 45 SER B O 1
ATOM 4907 N N . VAL B 1 46 ? -12.734 20.531 -25.938 1 20.56 46 VAL B N 1
ATOM 4908 C CA . VAL B 1 46 ? -11.492 20.578 -26.703 1 20.56 46 VAL B CA 1
ATOM 4909 C C . VAL B 1 46 ? -11.805 20.781 -28.188 1 20.56 46 VAL B C 1
ATOM 4911 O O . VAL B 1 46 ? -12.688 20.109 -28.734 1 20.56 46 VAL B O 1
ATOM 4914 N N . ASP B 1 47 ? -11.438 21.875 -28.75 1 20.52 47 ASP B N 1
ATOM 4915 C CA . ASP B 1 47 ? -11.43 22.328 -30.141 1 20.52 47 ASP B CA 1
ATOM 4916 C C . ASP B 1 47 ? -10.68 21.344 -31.047 1 20.52 47 ASP B C 1
ATOM 4918 O O . ASP B 1 47 ? -9.68 20.766 -30.625 1 20.52 47 ASP B O 1
ATOM 4922 N N . ASN B 1 48 ? -11.273 20.781 -32.125 1 21.62 48 ASN B N 1
ATOM 4923 C CA . ASN B 1 48 ? -11.07 19.812 -33.219 1 21.62 48 ASN B CA 1
ATOM 4924 C C . ASN B 1 48 ? -9.891 20.188 -34.094 1 21.62 48 ASN B C 1
ATOM 4926 O O . ASN B 1 48 ? -10.047 20.406 -35.281 1 21.62 48 ASN B O 1
ATOM 4930 N N . ASN B 1 49 ? -8.797 20.797 -33.656 1 20.39 49 ASN B N 1
ATOM 4931 C CA . ASN B 1 49 ? -7.984 21.219 -34.781 1 20.39 49 ASN B CA 1
ATOM 4932 C C . ASN B 1 49 ? -7.402 20.031 -35.531 1 20.39 49 ASN B C 1
ATOM 4934 O O . ASN B 1 49 ? -7.039 19.031 -34.938 1 20.39 49 ASN B O 1
ATOM 4938 N N . ASP B 1 50 ? -7.418 19.891 -36.969 1 20.78 50 ASP B N 1
ATOM 4939 C CA . ASP B 1 50 ? -7.312 19.062 -38.156 1 20.78 50 ASP B CA 1
ATOM 4940 C C . ASP B 1 50 ? -5.941 18.391 -38.25 1 20.78 50 ASP B C 1
ATOM 4942 O O . ASP B 1 50 ? -5.836 17.219 -38.625 1 20.78 50 ASP B O 1
ATOM 4946 N N . GLU B 1 51 ? -4.836 19.047 -38.438 1 22.3 51 GLU B N 1
ATOM 4947 C CA . GLU B 1 51 ? -3.834 18.797 -39.5 1 22.3 51 GLU B CA 1
ATOM 4948 C C . GLU B 1 51 ? -2.811 17.766 -39.031 1 22.3 51 GLU B C 1
ATOM 4950 O O . GLU B 1 51 ? -2.041 17.234 -39.844 1 22.3 51 GLU B O 1
ATOM 4955 N N . HIS B 1 52 ? -2.385 17.594 -37.781 1 23.97 52 HIS B N 1
ATOM 4956 C CA . HIS B 1 52 ? -1.029 17.094 -37.625 1 23.97 52 HIS B CA 1
ATOM 4957 C C . HIS B 1 52 ? -1.013 15.562 -37.594 1 23.97 52 HIS B C 1
ATOM 4959 O O . HIS B 1 52 ? -1.2 14.953 -36.531 1 23.97 52 HIS B O 1
ATOM 4965 N N . ARG B 1 53 ? -1.273 14.883 -38.688 1 23.23 53 ARG B N 1
ATOM 4966 C CA . ARG B 1 53 ? -1.264 13.445 -38.938 1 23.23 53 ARG B CA 1
ATOM 4967 C C . ARG B 1 53 ? 0.146 12.875 -38.812 1 23.23 53 ARG B C 1
ATOM 4969 O O . ARG B 1 53 ? 0.941 12.969 -39.75 1 23.23 53 ARG B O 1
ATOM 4976 N N . GLN B 1 54 ? 0.925 12.922 -37.781 1 24.56 54 GLN B N 1
ATOM 4977 C CA . GLN B 1 54 ? 2.26 12.328 -37.812 1 24.56 54 GLN B CA 1
ATOM 4978 C C . GLN B 1 54 ? 2.188 10.812 -37.969 1 24.56 54 GLN B C 1
ATOM 4980 O O . GLN B 1 54 ? 1.403 10.141 -37.312 1 24.56 54 GLN B O 1
ATOM 4985 N N . ARG B 1 55 ? 2.768 10.234 -39 1 24.19 55 ARG B N 1
ATOM 4986 C CA . ARG B 1 55 ? 2.855 8.859 -39.5 1 24.19 55 ARG B CA 1
ATOM 4987 C C . ARG B 1 55 ? 3.6 7.973 -38.5 1 24.19 55 ARG B C 1
ATOM 4989 O O . ARG B 1 55 ? 4.711 8.305 -38.062 1 24.19 55 ARG B O 1
ATOM 4996 N N . LYS B 1 56 ? 2.994 7.094 -37.75 1 26.91 56 LYS B N 1
ATOM 4997 C CA . LYS B 1 56 ? 3.4 6.086 -36.781 1 26.91 56 LYS B CA 1
ATOM 4998 C C . LYS B 1 56 ? 4.211 4.977 -37.438 1 26.91 56 LYS B C 1
ATOM 5000 O O . LYS B 1 56 ? 3.719 4.293 -38.344 1 26.91 56 LYS B O 1
ATOM 5005 N N . ILE B 1 57 ? 5.609 4.914 -37.625 1 29.86 57 ILE B N 1
ATOM 5006 C CA . ILE B 1 57 ? 6.422 3.875 -38.25 1 29.86 57 ILE B CA 1
ATOM 5007 C C . ILE B 1 57 ? 6.41 2.619 -37.375 1 29.86 57 ILE B C 1
ATOM 5009 O O . ILE B 1 57 ? 6.762 2.672 -36.188 1 29.86 57 ILE B O 1
ATOM 5013 N N . ARG B 1 58 ? 5.711 1.574 -37.719 1 31.12 58 ARG B N 1
ATOM 5014 C CA . ARG B 1 58 ? 5.508 0.264 -37.094 1 31.12 58 ARG B CA 1
ATOM 5015 C C . ARG B 1 58 ? 6.746 -0.614 -37.281 1 31.12 58 ARG B C 1
ATOM 5017 O O . ARG B 1 58 ? 7.145 -0.931 -38.375 1 31.12 58 ARG B O 1
ATOM 5024 N N . CYS B 1 59 ? 7.57 -0.769 -36.312 1 33.69 59 CYS B N 1
ATOM 5025 C CA . CYS B 1 59 ? 8.734 -1.646 -36.375 1 33.69 59 CYS B CA 1
ATOM 5026 C C . CYS B 1 59 ? 8.32 -3.109 -36.25 1 33.69 59 CYS B C 1
ATOM 5028 O O . CYS B 1 59 ? 7.516 -3.467 -35.406 1 33.69 59 CYS B O 1
ATOM 5030 N N . SER B 1 60 ? 8.445 -4.043 -37.219 1 44.5 60 SER B N 1
ATOM 5031 C CA . SER B 1 60 ? 8.078 -5.441 -37.406 1 44.5 60 SER B CA 1
ATOM 5032 C C . SER B 1 60 ? 8.945 -6.367 -36.562 1 44.5 60 SER B C 1
ATOM 5034 O O . SER B 1 60 ? 8.875 -7.59 -36.688 1 44.5 60 SER B O 1
ATOM 5036 N N . SER B 1 61 ? 9.578 -6.09 -35.656 1 35.97 61 SER B N 1
ATOM 5037 C CA . SER B 1 61 ? 10.406 -6.801 -34.688 1 35.97 61 SER B CA 1
ATOM 5038 C C . SER B 1 61 ? 11.234 -7.887 -35.375 1 35.97 61 SER B C 1
ATOM 5040 O O . SER B 1 61 ? 11.727 -8.805 -34.719 1 35.97 61 SER B O 1
ATOM 5042 N N . GLY B 1 62 ? 11.555 -7.961 -36.625 1 41.69 62 GLY B N 1
ATOM 5043 C CA . GLY B 1 62 ? 12.492 -8.859 -37.281 1 41.69 62 GLY B CA 1
ATOM 5044 C C . GLY B 1 62 ? 13.93 -8.633 -36.875 1 41.69 62 GLY B C 1
ATOM 5045 O O . GLY B 1 62 ? 14.336 -7.496 -36.594 1 41.69 62 GLY B O 1
ATOM 5046 N N . TRP B 1 63 ? 14.68 -9.781 -36.438 1 46.12 63 TRP B N 1
ATOM 5047 C CA . TRP B 1 63 ? 16.109 -9.75 -36.188 1 46.12 63 TRP B CA 1
ATOM 5048 C C . TRP B 1 63 ? 16.906 -10.102 -37.438 1 46.12 63 TRP B C 1
ATOM 5050 O O . TRP B 1 63 ? 16.484 -10.953 -38.219 1 46.12 63 TRP B O 1
ATOM 5060 N N . PRO B 1 64 ? 18.078 -9.406 -37.5 1 45.5 64 PRO B N 1
ATOM 5061 C CA . PRO B 1 64 ? 18.781 -8.312 -36.844 1 45.5 64 PRO B CA 1
ATOM 5062 C C . PRO B 1 64 ? 18.188 -6.941 -37.156 1 45.5 64 PRO B C 1
ATOM 5064 O O . PRO B 1 64 ? 18.562 -5.941 -36.531 1 45.5 64 PRO B O 1
ATOM 5067 N N . SER B 1 65 ? 17.391 -6.836 -38.156 1 47.12 65 SER B N 1
ATOM 5068 C CA . SER B 1 65 ? 16.719 -5.621 -38.594 1 47.12 65 SER B CA 1
ATOM 5069 C C . SER B 1 65 ? 15.227 -5.863 -38.781 1 47.12 65 SER B C 1
ATOM 5071 O O . SER B 1 65 ? 14.828 -6.891 -39.344 1 47.12 65 SER B O 1
ATOM 5073 N N . CYS B 1 66 ? 14.484 -5.191 -38.062 1 48.41 66 CYS B N 1
ATOM 5074 C CA . CYS B 1 66 ? 13.062 -5.406 -38.344 1 48.41 66 CYS B CA 1
ATOM 5075 C C . CYS B 1 66 ? 12.719 -4.996 -39.75 1 48.41 66 CYS B C 1
ATOM 5077 O O . CYS B 1 66 ? 13.469 -4.25 -40.406 1 48.41 66 CYS B O 1
ATOM 5079 N N . LYS B 1 67 ? 11.805 -5.527 -40.375 1 52.34 67 LYS B N 1
ATOM 5080 C CA . LYS B 1 67 ? 11.453 -5.305 -41.75 1 52.34 67 LYS B CA 1
ATOM 5081 C C . LYS B 1 67 ? 11.328 -3.814 -42.062 1 52.34 67 LYS B C 1
ATOM 5083 O O . LYS B 1 67 ? 11.703 -3.363 -43.156 1 52.34 67 LYS B O 1
ATOM 5088 N N . SER B 1 68 ? 10.984 -3.016 -41.094 1 48.25 68 SER B N 1
ATOM 5089 C CA . SER B 1 68 ? 10.805 -1.584 -41.312 1 48.25 68 SER B CA 1
ATOM 5090 C C . SER B 1 68 ? 12.148 -0.86 -41.344 1 48.25 68 SER B C 1
ATOM 5092 O O . SER B 1 68 ? 12.359 0.014 -42.188 1 48.25 68 SER B O 1
ATOM 5094 N N . CYS B 1 69 ? 12.93 -1.277 -40.438 1 50.56 69 CYS B N 1
ATOM 5095 C CA . CYS B 1 69 ? 14.273 -0.722 -40.469 1 50.56 69 CYS B CA 1
ATOM 5096 C C . CYS B 1 69 ? 15.008 -1.183 -41.719 1 50.56 69 CYS B C 1
ATOM 5098 O O . CYS B 1 69 ? 15.766 -0.416 -42.344 1 50.56 69 CYS B O 1
ATOM 5100 N N . GLN B 1 70 ? 14.82 -2.416 -42.094 1 59.78 70 GLN B N 1
ATOM 5101 C CA . GLN B 1 70 ? 15.414 -2.906 -43.344 1 59.78 70 GLN B CA 1
ATOM 5102 C C . GLN B 1 70 ? 14.945 -2.078 -44.531 1 59.78 70 GLN B C 1
ATOM 5104 O O . GLN B 1 70 ? 15.75 -1.711 -45.406 1 59.78 70 GLN B O 1
ATOM 5109 N N . LYS B 1 71 ? 13.688 -1.784 -44.688 1 52.34 71 LYS B N 1
ATOM 5110 C CA . LYS B 1 71 ? 13.164 -1.031 -45.812 1 52.34 71 LYS B CA 1
ATOM 5111 C C . LYS B 1 71 ? 13.672 0.408 -45.812 1 52.34 71 LYS B C 1
ATOM 5113 O O . LYS B 1 71 ? 13.844 1.017 -46.875 1 52.34 71 LYS B O 1
ATOM 5118 N N . ARG B 1 72 ? 13.914 0.839 -44.594 1 51.78 72 ARG B N 1
ATOM 5119 C CA . ARG B 1 72 ? 14.367 2.223 -44.5 1 51.78 72 ARG B CA 1
ATOM 5120 C C . ARG B 1 72 ? 15.891 2.299 -44.406 1 51.78 72 ARG B C 1
ATOM 5122 O O . ARG B 1 72 ? 16.453 3.385 -44.281 1 51.78 72 ARG B O 1
ATOM 5129 N N . SER B 1 73 ? 16.578 1.269 -44.656 1 49.22 73 SER B N 1
ATOM 5130 C CA . SER B 1 73 ? 18.031 1.17 -44.656 1 49.22 73 SER B CA 1
ATOM 5131 C C . SER B 1 73 ? 18.625 1.765 -43.375 1 49.22 73 SER B C 1
ATOM 5133 O O . SER B 1 73 ? 19.672 2.41 -43.406 1 49.22 73 SER B O 1
ATOM 5135 N N . SER B 1 74 ? 17.734 1.819 -42.406 1 48.38 74 SER B N 1
ATOM 5136 C CA . SER B 1 74 ? 18.219 2.379 -41.156 1 48.38 74 SER B CA 1
ATOM 5137 C C . SER B 1 74 ? 18.719 1.282 -40.219 1 48.38 74 SER B C 1
ATOM 5139 O O . SER B 1 74 ? 18.297 0.131 -40.312 1 48.38 74 SER B O 1
ATOM 5141 N N . GLN B 1 75 ? 19.875 1.425 -39.625 1 48.34 75 GLN B N 1
ATOM 5142 C CA . GLN B 1 75 ? 20.5 0.492 -38.688 1 48.34 75 GLN B CA 1
ATOM 5143 C C . GLN B 1 75 ? 19.594 0.236 -37.469 1 48.34 75 GLN B C 1
ATOM 5145 O O . GLN B 1 75 ? 19.094 1.178 -36.844 1 48.34 75 GLN B O 1
ATOM 5150 N N . CYS B 1 76 ? 19.109 -0.926 -37.375 1 43 76 CYS B N 1
ATOM 5151 C CA . CYS B 1 76 ? 18.266 -1.361 -36.25 1 43 76 CYS B CA 1
ATOM 5152 C C . CYS B 1 76 ? 19.062 -1.384 -34.969 1 43 76 CYS B C 1
ATOM 5154 O O . CYS B 1 76 ? 20.078 -2.066 -34.875 1 43 76 CYS B O 1
ATOM 5156 N N . LYS B 1 77 ? 19.375 -0.401 -34.281 1 41.09 77 LYS B N 1
ATOM 5157 C CA . LYS B 1 77 ? 20.125 -0.337 -33.031 1 41.09 77 LYS B CA 1
ATOM 5158 C C . LYS B 1 77 ? 19.328 -0.958 -31.875 1 41.09 77 LYS B C 1
ATOM 5160 O O . LYS B 1 77 ? 18.219 -0.534 -31.594 1 41.09 77 LYS B O 1
ATOM 5165 N N . TYR B 1 78 ? 19.625 -2.129 -31.766 1 34.78 78 TYR B N 1
ATOM 5166 C CA . TYR B 1 78 ? 19.094 -2.871 -30.625 1 34.78 78 TYR B CA 1
ATOM 5167 C C . TYR B 1 78 ? 19.719 -2.395 -29.328 1 34.78 78 TYR B C 1
ATOM 5169 O O . TYR B 1 78 ? 20.938 -2.217 -29.25 1 34.78 78 TYR B O 1
ATOM 5177 N N . ALA B 1 79 ? 19.172 -1.725 -28.453 1 30.09 79 ALA B N 1
ATOM 5178 C CA . ALA B 1 79 ? 19.75 -1.042 -27.312 1 30.09 79 ALA B CA 1
ATOM 5179 C C . ALA B 1 79 ? 20.672 -1.977 -26.516 1 30.09 79 ALA B C 1
ATOM 5181 O O . ALA B 1 79 ? 21.484 -1.522 -25.703 1 30.09 79 ALA B O 1
ATOM 5182 N N . GLY B 1 80 ? 20.578 -3.229 -26.312 1 28.66 80 GLY B N 1
ATOM 5183 C CA . GLY B 1 80 ? 21.266 -3.896 -25.219 1 28.66 80 GLY B CA 1
ATOM 5184 C C . GLY B 1 80 ? 22.719 -4.164 -25.516 1 28.66 80 GLY B C 1
ATOM 5185 O O . GLY B 1 80 ? 23.438 -4.715 -24.672 1 28.66 80 GLY B O 1
ATOM 5186 N N . LEU B 1 81 ? 23.344 -4.469 -26.625 1 27.19 81 LEU B N 1
ATOM 5187 C CA . LEU B 1 81 ? 24.562 -5.238 -26.75 1 27.19 81 LEU B CA 1
ATOM 5188 C C . LEU B 1 81 ? 25.797 -4.328 -26.656 1 27.19 81 LEU B C 1
ATOM 5190 O O . LEU B 1 81 ? 26 -3.467 -27.516 1 27.19 81 LEU B O 1
ATOM 5194 N N . SER B 1 82 ? 26.391 -4.059 -25.469 1 26.27 82 SER B N 1
ATOM 5195 C CA . SER B 1 82 ? 27.641 -3.312 -25.312 1 26.27 82 SER B CA 1
ATOM 5196 C C . SER B 1 82 ? 28.781 -3.982 -26.062 1 26.27 82 SER B C 1
ATOM 5198 O O . SER B 1 82 ? 29.156 -5.117 -25.766 1 26.27 82 SER B O 1
ATOM 5200 N N . GLN B 1 83 ? 29.109 -3.732 -27.312 1 25.38 83 GLN B N 1
ATOM 5201 C CA . GLN B 1 83 ? 30.344 -4.09 -28.016 1 25.38 83 GLN B CA 1
ATOM 5202 C C . GLN B 1 83 ? 31.562 -3.574 -27.266 1 25.38 83 GLN B C 1
ATOM 5204 O O . GLN B 1 83 ? 31.516 -2.531 -26.625 1 25.38 83 GLN B O 1
ATOM 5209 N N . ASP B 1 84 ? 32.719 -4.285 -27.141 1 27.81 84 ASP B N 1
ATOM 5210 C CA . ASP B 1 84 ? 34.062 -4.105 -26.609 1 27.81 84 ASP B CA 1
ATOM 5211 C C . ASP B 1 84 ? 34.688 -2.822 -27.141 1 27.81 84 ASP B C 1
ATOM 5213 O O . ASP B 1 84 ? 35.5 -2.197 -26.469 1 27.81 84 ASP B O 1
ATOM 5217 N N . GLY B 1 85 ? 34.969 -2.771 -28.484 1 26.5 85 GLY B N 1
ATOM 5218 C CA . GLY B 1 85 ? 36.062 -1.962 -29 1 26.5 85 GLY B CA 1
ATOM 5219 C C . GLY B 1 85 ? 35.906 -0.484 -28.703 1 26.5 85 GLY B C 1
ATOM 5220 O O . GLY B 1 85 ? 34.844 -0.049 -28.234 1 26.5 85 GLY B O 1
ATOM 5221 N N . PRO B 1 86 ? 37.188 0.388 -29.047 1 26.84 86 PRO B N 1
ATOM 5222 C CA . PRO B 1 86 ? 37.281 1.84 -28.891 1 26.84 86 PRO B CA 1
ATOM 5223 C C . PRO B 1 86 ? 36.062 2.584 -29.422 1 26.84 86 PRO B C 1
ATOM 5225 O O . PRO B 1 86 ? 35.812 2.57 -30.625 1 26.84 86 PRO B O 1
ATOM 5228 N N . VAL B 1 87 ? 35.031 2.209 -29.031 1 25.78 87 VAL B N 1
ATOM 5229 C CA . VAL B 1 87 ? 33.844 2.725 -29.656 1 25.78 87 VAL B CA 1
ATOM 5230 C C . VAL B 1 87 ? 33.875 4.25 -29.719 1 25.78 87 VAL B C 1
ATOM 5232 O O . VAL B 1 87 ? 34 4.918 -28.703 1 25.78 87 VAL B O 1
ATOM 5235 N N . GLU B 1 88 ? 34.719 4.758 -30.719 1 22.91 88 GLU B N 1
ATOM 5236 C CA . GLU B 1 88 ? 34.625 6.16 -31.125 1 22.91 88 GLU B CA 1
ATOM 5237 C C . GLU B 1 88 ? 33.25 6.734 -30.844 1 22.91 88 GLU B C 1
ATOM 5239 O O . GLU B 1 88 ? 32.219 6.066 -31.062 1 22.91 88 GLU B O 1
ATOM 5244 N N . ASP B 1 89 ? 33.25 7.684 -29.969 1 22.86 89 ASP B N 1
ATOM 5245 C CA . ASP B 1 89 ? 32.312 8.539 -29.281 1 22.86 89 ASP B CA 1
ATOM 5246 C C . ASP B 1 89 ? 31.25 9.078 -30.25 1 22.86 89 ASP B C 1
ATOM 5248 O O . ASP B 1 89 ? 30.594 10.078 -29.969 1 22.86 89 ASP B O 1
ATOM 5252 N N . SER B 1 90 ? 31.375 8.617 -31.438 1 21.53 90 SER B N 1
ATOM 5253 C CA . SER B 1 90 ? 30.516 9.422 -32.281 1 21.53 90 SER B CA 1
ATOM 5254 C C . SER B 1 90 ? 29.094 9.492 -31.719 1 21.53 90 SER B C 1
ATOM 5256 O O . SER B 1 90 ? 28.469 8.461 -31.469 1 21.53 90 SER B O 1
ATOM 5258 N N . ALA B 1 91 ? 28.891 10.57 -30.969 1 22.81 91 ALA B N 1
ATOM 5259 C CA . ALA B 1 91 ? 27.719 11.289 -30.484 1 22.81 91 ALA B CA 1
ATOM 5260 C C . ALA B 1 91 ? 26.531 11.133 -31.422 1 22.81 91 ALA B C 1
ATOM 5262 O O . ALA B 1 91 ? 26.422 11.867 -32.406 1 22.81 91 ALA B O 1
ATOM 5263 N N . ILE B 1 92 ? 26.375 10.031 -31.969 1 21.47 92 ILE B N 1
ATOM 5264 C CA . ILE B 1 92 ? 25.219 10.102 -32.875 1 21.47 92 ILE B CA 1
ATOM 5265 C C . ILE B 1 92 ? 24.078 10.82 -32.156 1 21.47 92 ILE B C 1
ATOM 5267 O O . ILE B 1 92 ? 23.562 10.344 -31.141 1 21.47 92 ILE B O 1
ATOM 5271 N N . ARG B 1 93 ? 24.031 12.148 -32.219 1 22.17 93 ARG B N 1
ATOM 5272 C CA . ARG B 1 93 ? 23 13.172 -32.125 1 22.17 93 ARG B CA 1
ATOM 5273 C C . ARG B 1 93 ? 21.703 12.695 -32.781 1 22.17 93 ARG B C 1
ATOM 5275 O O . ARG B 1 93 ? 21.594 12.727 -34 1 22.17 93 ARG B O 1
ATOM 5282 N N . LEU B 1 94 ? 21.391 11.523 -32.562 1 22.09 94 LEU B N 1
ATOM 5283 C CA . LEU B 1 94 ? 20.031 11.344 -33.094 1 22.09 94 LEU B CA 1
ATOM 5284 C C . LEU B 1 94 ? 19.203 12.609 -32.906 1 22.09 94 LEU B C 1
ATOM 5286 O O . LEU B 1 94 ? 18.906 13.016 -31.781 1 22.09 94 LEU B O 1
ATOM 5290 N N . SER B 1 95 ? 19.453 13.547 -33.688 1 22.41 95 SER B N 1
ATOM 5291 C CA . SER B 1 95 ? 18.703 14.758 -34.031 1 22.41 95 SER B CA 1
ATOM 5292 C C . SER B 1 95 ? 17.234 14.461 -34.219 1 22.41 95 SER B C 1
ATOM 5294 O O . SER B 1 95 ? 16.828 13.938 -35.281 1 22.41 95 SER B O 1
ATOM 5296 N N . GLN B 1 96 ? 16.734 13.594 -33.562 1 24.05 96 GLN B N 1
ATOM 5297 C CA . GLN B 1 96 ? 15.273 13.594 -33.594 1 24.05 96 GLN B CA 1
ATOM 5298 C C . GLN B 1 96 ? 14.727 15.016 -33.656 1 24.05 96 GLN B C 1
ATOM 5300 O O . GLN B 1 96 ? 14.625 15.688 -32.625 1 24.05 96 GLN B O 1
ATOM 5305 N N . GLU B 1 97 ? 15.203 15.75 -34.531 1 23.88 97 GLU B N 1
ATOM 5306 C CA . GLU B 1 97 ? 14.414 16.906 -35 1 23.88 97 GLU B CA 1
ATOM 5307 C C . GLU B 1 97 ? 12.984 16.5 -35.312 1 23.88 97 GLU B C 1
ATOM 5309 O O . GLU B 1 97 ? 12.719 15.953 -36.406 1 23.88 97 GLU B O 1
ATOM 5314 N N . SER B 1 98 ? 12.438 15.594 -34.594 1 26.2 98 SER B N 1
ATOM 5315 C CA . SER B 1 98 ? 11.016 15.602 -34.906 1 26.2 98 SER B CA 1
ATOM 5316 C C . SER B 1 98 ? 10.531 17.016 -35.25 1 26.2 98 SER B C 1
ATOM 5318 O O . SER B 1 98 ? 10.953 17.984 -34.625 1 26.2 98 SER B O 1
ATOM 5320 N N . PRO B 1 99 ? 10.445 17.25 -36.469 1 25.97 99 PRO B N 1
ATOM 5321 C CA . PRO B 1 99 ? 9.758 18.531 -36.562 1 25.97 99 PRO B CA 1
ATOM 5322 C C . PRO B 1 99 ? 8.734 18.734 -35.438 1 25.97 99 PRO B C 1
ATOM 5324 O O . PRO B 1 99 ? 7.902 17.844 -35.219 1 25.97 99 PRO B O 1
ATOM 5327 N N . SER B 1 100 ? 9.234 19.016 -34.344 1 27.86 100 SER B N 1
ATOM 5328 C CA . SER B 1 100 ? 8.297 19.688 -33.438 1 27.86 100 SER B CA 1
ATOM 5329 C C . SER B 1 100 ? 7.164 20.344 -34.219 1 27.86 100 SER B C 1
ATOM 5331 O O . SER B 1 100 ? 7.367 21.359 -34.875 1 27.86 100 SER B O 1
ATOM 5333 N N . GLU B 1 101 ? 6.648 19.484 -35.188 1 27.67 101 GLU B N 1
ATOM 5334 C CA . GLU B 1 101 ? 5.426 20.219 -35.469 1 27.67 101 GLU B CA 1
ATOM 5335 C C . GLU B 1 101 ? 4.961 21.047 -34.281 1 27.67 101 GLU B C 1
ATOM 5337 O O . GLU B 1 101 ? 4.961 20.562 -33.156 1 27.67 101 GLU B O 1
ATOM 5342 N N . LYS B 1 102 ? 5.109 22.219 -34.375 1 29.28 102 LYS B N 1
ATOM 5343 C CA . LYS B 1 102 ? 4.383 23.219 -33.625 1 29.28 102 LYS B CA 1
ATOM 5344 C C . LYS B 1 102 ? 3.053 22.672 -33.094 1 29.28 102 LYS B C 1
ATOM 5346 O O . LYS B 1 102 ? 2.031 22.781 -33.781 1 29.28 102 LYS B O 1
ATOM 5351 N N . ARG B 1 103 ? 3.033 21.375 -32.906 1 30.53 103 ARG B N 1
ATOM 5352 C CA . ARG B 1 103 ? 1.806 21.203 -32.125 1 30.53 103 ARG B CA 1
ATOM 5353 C C . ARG B 1 103 ? 1.471 22.484 -31.359 1 30.53 103 ARG B C 1
ATOM 5355 O O . ARG B 1 103 ? 2.361 23.266 -31.031 1 30.53 103 ARG B O 1
ATOM 5362 N N . SER B 1 104 ? 0.2 22.719 -31.297 1 30.66 104 SER B N 1
ATOM 5363 C CA . SER B 1 104 ? -0.296 23.875 -30.547 1 30.66 104 SER B CA 1
ATOM 5364 C C . SER B 1 104 ? 0.385 23.984 -29.188 1 30.66 104 SER B C 1
ATOM 5366 O O . SER B 1 104 ? 0.247 23.109 -28.344 1 30.66 104 SER B O 1
ATOM 5368 N N . SER B 1 105 ? 1.724 23.984 -28.969 1 37.12 105 SER B N 1
ATOM 5369 C CA . SER B 1 105 ? 2.066 24.766 -27.781 1 37.12 105 SER B CA 1
ATOM 5370 C C . SER B 1 105 ? 0.822 25.375 -27.141 1 37.12 105 SER B C 1
ATOM 5372 O O . SER B 1 105 ? 0.354 26.438 -27.562 1 37.12 105 SER B O 1
ATOM 5374 N N . GLU B 1 106 ? -0.166 24.531 -27.141 1 40 106 GLU B N 1
ATOM 5375 C CA . GLU B 1 106 ? -1.358 25.031 -26.469 1 40 106 GLU B CA 1
ATOM 5376 C C . GLU B 1 106 ? -1.005 26.141 -25.484 1 40 106 GLU B C 1
ATOM 5378 O O . GLU B 1 106 ? -0.036 26.016 -24.719 1 40 106 GLU B O 1
ATOM 5383 N N . ASN B 1 107 ? -1.347 27.25 -25.766 1 40.28 107 ASN B N 1
ATOM 5384 C CA . ASN B 1 107 ? -1.184 28.562 -25.141 1 40.28 107 ASN B CA 1
ATOM 5385 C C . ASN B 1 107 ? -1.161 28.453 -23.625 1 40.28 107 ASN B C 1
ATOM 5387 O O . ASN B 1 107 ? -2.18 28.141 -23 1 40.28 107 ASN B O 1
ATOM 5391 N N . LEU B 1 108 ? -0.084 27.734 -23.031 1 53.78 108 LEU B N 1
ATOM 5392 C CA . LEU B 1 108 ? -0.076 28.25 -21.656 1 53.78 108 LEU B CA 1
ATOM 5393 C C . LEU B 1 108 ? -0.763 29.609 -21.578 1 53.78 108 LEU B C 1
ATOM 5395 O O . LEU B 1 108 ? -0.533 30.469 -22.422 1 53.78 108 LEU B O 1
ATOM 5399 N N . PRO B 1 109 ? -1.855 29.641 -21.078 1 61.81 109 PRO B N 1
ATOM 5400 C CA . PRO B 1 109 ? -2.152 31.062 -20.922 1 61.81 109 PRO B CA 1
ATOM 5401 C C . PRO B 1 109 ? -0.898 31.906 -20.703 1 61.81 109 PRO B C 1
ATOM 5403 O O . PRO B 1 109 ? 0.005 31.5 -19.969 1 61.81 109 PRO B O 1
ATOM 5406 N N . GLU B 1 110 ? -0.306 32.5 -21.719 1 72.44 110 GLU B N 1
ATOM 5407 C CA . GLU B 1 110 ? 0.901 33.312 -21.734 1 72.44 110 GLU B CA 1
ATOM 5408 C C . GLU B 1 110 ? 1.017 34.156 -20.469 1 72.44 110 GLU B C 1
ATOM 5410 O O . GLU B 1 110 ? 0.227 35.062 -20.25 1 72.44 110 GLU B O 1
ATOM 5415 N N . MET B 1 111 ? 1.707 33.5 -19.422 1 87.31 111 MET B N 1
ATOM 5416 C CA . MET B 1 111 ? 2.025 34.312 -18.266 1 87.31 111 MET B CA 1
ATOM 5417 C C . MET B 1 111 ? 3.428 34.906 -18.375 1 87.31 111 MET B C 1
ATOM 5419 O O . MET B 1 111 ? 4.348 34.25 -18.859 1 87.31 111 MET B O 1
ATOM 5423 N N . PRO B 1 112 ? 3.564 36.156 -18.062 1 91.69 112 PRO B N 1
ATOM 5424 C CA . PRO B 1 112 ? 4.895 36.781 -18.094 1 91.69 112 PRO B CA 1
ATOM 5425 C C . PRO B 1 112 ? 5.902 36.062 -17.203 1 91.69 112 PRO B C 1
ATOM 5427 O O . PRO B 1 112 ? 5.539 35.562 -16.141 1 91.69 112 PRO B O 1
ATOM 5430 N N . LYS B 1 113 ? 7.16 36.031 -17.641 1 92.69 113 LYS B N 1
ATOM 5431 C CA . LYS B 1 113 ? 8.242 35.375 -16.906 1 92.69 113 LYS B CA 1
ATOM 5432 C C . LYS B 1 113 ? 8.344 35.906 -15.477 1 92.69 113 LYS B C 1
ATOM 5434 O O . LYS B 1 113 ? 8.602 35.125 -14.547 1 92.69 113 LYS B O 1
ATOM 5439 N N . THR B 1 114 ? 8.164 37.219 -15.312 1 93.94 114 THR B N 1
ATOM 5440 C CA . THR B 1 114 ? 8.25 37.844 -13.992 1 93.94 114 THR B CA 1
ATOM 5441 C C . THR B 1 114 ? 7.199 37.25 -13.055 1 93.94 114 THR B C 1
ATOM 5443 O O . THR B 1 114 ? 7.465 37.031 -11.867 1 93.94 114 THR B O 1
ATOM 5446 N N . GLU B 1 115 ? 6.043 37 -13.57 1 94.69 115 GLU B N 1
ATOM 5447 C CA . GLU B 1 115 ? 4.973 36.406 -12.766 1 94.69 115 GLU B CA 1
ATOM 5448 C C . GLU B 1 115 ? 5.277 34.969 -12.414 1 94.69 115 GLU B C 1
ATOM 5450 O O . GLU B 1 115 ? 5.02 34.531 -11.289 1 94.69 115 GLU B O 1
ATOM 5455 N N . LEU B 1 116 ? 5.801 34.25 -13.383 1 95.69 116 LEU B N 1
ATOM 5456 C CA . LEU B 1 116 ? 6.168 32.875 -13.148 1 95.69 116 LEU B CA 1
ATOM 5457 C C . LEU B 1 116 ? 7.227 32.75 -12.055 1 95.69 116 LEU B C 1
ATOM 5459 O O . LEU B 1 116 ? 7.18 31.844 -11.219 1 95.69 116 LEU B O 1
ATOM 5463 N N . ILE B 1 117 ? 8.141 33.656 -12.055 1 96.12 117 ILE B N 1
ATOM 5464 C CA . ILE B 1 117 ? 9.188 33.656 -11.047 1 96.12 117 ILE B CA 1
ATOM 5465 C C . ILE B 1 117 ? 8.586 33.938 -9.672 1 96.12 117 ILE B C 1
ATOM 5467 O O . ILE B 1 117 ? 8.992 33.344 -8.672 1 96.12 117 ILE B O 1
ATOM 5471 N N . GLN B 1 118 ? 7.609 34.844 -9.594 1 95.69 118 GLN B N 1
ATOM 5472 C CA . GLN B 1 118 ? 6.938 35.156 -8.336 1 95.69 118 GLN B CA 1
ATOM 5473 C C . GLN B 1 118 ? 6.188 33.938 -7.816 1 95.69 118 GLN B C 1
ATOM 5475 O O . GLN B 1 118 ? 6.176 33.656 -6.609 1 95.69 118 GLN B O 1
ATOM 5480 N N . ILE B 1 119 ? 5.551 33.25 -8.75 1 97.25 119 ILE B N 1
ATOM 5481 C CA . ILE B 1 119 ? 4.828 32.031 -8.391 1 97.25 119 ILE B CA 1
ATOM 5482 C C . ILE B 1 119 ? 5.809 30.984 -7.871 1 97.25 119 ILE B C 1
ATOM 5484 O O . ILE B 1 119 ? 5.547 30.328 -6.855 1 97.25 119 ILE B O 1
ATOM 5488 N N . ALA B 1 120 ? 6.918 30.859 -8.562 1 97.62 120 ALA B N 1
ATOM 5489 C CA . ALA B 1 120 ? 7.949 29.922 -8.141 1 97.62 120 ALA B CA 1
ATOM 5490 C C . ALA B 1 120 ? 8.484 30.266 -6.754 1 97.62 120 ALA B C 1
ATOM 5492 O O . ALA B 1 120 ? 8.742 29.375 -5.941 1 97.62 120 ALA B O 1
ATOM 5493 N N . GLU B 1 121 ? 8.648 31.5 -6.52 1 96.31 121 GLU B N 1
ATOM 5494 C CA . GLU B 1 121 ? 9.141 31.969 -5.223 1 96.31 121 GLU B CA 1
ATOM 5495 C C . GLU B 1 121 ? 8.141 31.641 -4.113 1 96.31 121 GLU B C 1
ATOM 5497 O O . GLU B 1 121 ? 8.531 31.188 -3.035 1 96.31 121 GLU B O 1
ATOM 5502 N N . PHE B 1 122 ? 6.914 31.938 -4.41 1 97 122 PHE B N 1
ATOM 5503 C CA . PHE B 1 122 ? 5.875 31.625 -3.439 1 97 122 PHE B CA 1
ATOM 5504 C C . PHE B 1 122 ? 5.852 30.125 -3.148 1 97 122 PHE B C 1
ATOM 5506 O O . PHE B 1 122 ? 5.742 29.703 -1.991 1 97 122 PHE B O 1
ATOM 5513 N N . PHE B 1 123 ? 5.914 29.328 -4.223 1 98.12 123 PHE B N 1
ATOM 5514 C CA . PHE B 1 123 ? 5.918 27.891 -4.074 1 98.12 123 PHE B CA 1
ATOM 5515 C C . PHE B 1 123 ? 7.109 27.422 -3.238 1 98.12 123 PHE B C 1
ATOM 5517 O O . PHE B 1 123 ? 6.965 26.578 -2.355 1 98.12 123 PHE B O 1
ATOM 5524 N N . LEU B 1 124 ? 8.281 27.922 -3.535 1 96.94 124 LEU B N 1
ATOM 5525 C CA . LEU B 1 124 ? 9.492 27.547 -2.814 1 96.94 124 LEU B CA 1
ATOM 5526 C C . LEU B 1 124 ? 9.367 27.875 -1.332 1 96.94 124 LEU B C 1
ATOM 5528 O O . LEU B 1 124 ? 9.727 27.062 -0.476 1 96.94 124 LEU B O 1
ATOM 5532 N N . ASP B 1 125 ? 8.82 28.984 -1.025 1 94.5 125 ASP B N 1
ATOM 5533 C CA . ASP B 1 125 ? 8.766 29.469 0.348 1 94.5 125 ASP B CA 1
ATOM 5534 C C . ASP B 1 125 ? 7.766 28.672 1.177 1 94.5 125 ASP B C 1
ATOM 5536 O O . ASP B 1 125 ? 7.984 28.438 2.367 1 94.5 125 ASP B O 1
ATOM 5540 N N . ASN B 1 126 ? 6.727 28.25 0.533 1 96.56 126 ASN B N 1
ATOM 5541 C CA . ASN B 1 126 ? 5.645 27.672 1.313 1 96.56 126 ASN B CA 1
ATOM 5542 C C . ASN B 1 126 ? 5.621 26.156 1.186 1 96.56 126 ASN B C 1
ATOM 5544 O O . ASN B 1 126 ? 5.289 25.453 2.143 1 96.56 126 ASN B O 1
ATOM 5548 N N . PHE B 1 127 ? 5.93 25.641 -0.007 1 98 127 PHE B N 1
ATOM 5549 C CA . PHE B 1 127 ? 5.789 24.219 -0.265 1 98 127 PHE B CA 1
ATOM 5550 C C . PHE B 1 127 ? 7.141 23.578 -0.566 1 98 127 PHE B C 1
ATOM 5552 O O . PHE B 1 127 ? 7.496 22.562 0.018 1 98 127 PHE B O 1
ATOM 5559 N N . GLY B 1 128 ? 7.973 24.219 -1.369 1 97.31 128 GLY B N 1
ATOM 5560 C CA . GLY B 1 128 ? 9.188 23.672 -1.946 1 97.31 128 GLY B CA 1
ATOM 5561 C C . GLY B 1 128 ? 10.297 23.484 -0.93 1 97.31 128 GLY B C 1
ATOM 5562 O O . GLY B 1 128 ? 11.281 22.797 -1.204 1 97.31 128 GLY B O 1
ATOM 5563 N N . THR B 1 129 ? 10.148 23.953 0.27 1 95.75 129 THR B N 1
ATOM 5564 C CA . THR B 1 129 ? 11.133 23.766 1.326 1 95.75 129 THR B CA 1
ATOM 5565 C C . THR B 1 129 ? 10.523 23.031 2.518 1 95.75 129 THR B C 1
ATOM 5567 O O . THR B 1 129 ? 11.164 22.891 3.561 1 95.75 129 THR B O 1
ATOM 5570 N N . THR B 1 130 ? 9.312 22.609 2.391 1 96.88 130 THR B N 1
ATOM 5571 C CA . THR B 1 130 ? 8.625 21.953 3.496 1 96.88 130 THR B CA 1
ATOM 5572 C C . THR B 1 130 ? 8.18 20.547 3.096 1 96.88 130 THR B C 1
ATOM 5574 O O . THR B 1 130 ? 9 19.641 2.975 1 96.88 130 THR B O 1
ATOM 5577 N N . LEU B 1 131 ? 6.883 20.312 2.762 1 97.88 131 LEU B N 1
ATOM 5578 C CA . LEU B 1 131 ? 6.434 18.938 2.506 1 97.88 131 LEU B CA 1
ATOM 5579 C C . LEU B 1 131 ? 6.688 18.547 1.055 1 97.88 131 LEU B C 1
ATOM 5581 O O . LEU B 1 131 ? 6.75 17.359 0.73 1 97.88 131 LEU B O 1
ATOM 5585 N N . LEU B 1 132 ? 6.73 19.5 0.087 1 98.56 132 LEU B N 1
ATOM 5586 C CA . LEU B 1 132 ? 6.984 19.234 -1.326 1 98.56 132 LEU B CA 1
ATOM 5587 C C . LEU B 1 132 ? 8.383 19.703 -1.724 1 98.56 132 LEU B C 1
ATOM 5589 O O . LEU B 1 132 ? 8.539 20.438 -2.709 1 98.56 132 LEU B O 1
ATOM 5593 N N . PHE B 1 133 ? 9.391 19.297 -0.942 1 98 133 PHE B N 1
ATOM 5594 C CA . PHE B 1 133 ? 10.727 19.859 -1.003 1 98 133 PHE B CA 1
ATOM 5595 C C . PHE B 1 133 ? 11.586 19.125 -2.023 1 98 133 PHE B C 1
ATOM 5597 O O . PHE B 1 133 ? 12.773 18.906 -1.796 1 98 133 PHE B O 1
ATOM 5604 N N . PHE B 1 134 ? 11.031 18.703 -3.172 1 98.31 134 PHE B N 1
ATOM 5605 C CA . PHE B 1 134 ? 11.727 17.844 -4.121 1 98.31 134 PHE B CA 1
ATOM 5606 C C . PHE B 1 134 ? 12.281 18.656 -5.285 1 98.31 134 PHE B C 1
ATOM 5608 O O . PHE B 1 134 ? 12.656 18.094 -6.316 1 98.31 134 PHE B O 1
ATOM 5615 N N . VAL B 1 135 ? 12.297 20.016 -5.219 1 97.69 135 VAL B N 1
ATOM 5616 C CA . VAL B 1 135 ? 12.867 20.875 -6.258 1 97.69 135 VAL B CA 1
ATOM 5617 C C . VAL B 1 135 ? 14.18 21.484 -5.77 1 97.69 135 VAL B C 1
ATOM 5619 O O . VAL B 1 135 ? 14.391 21.625 -4.566 1 97.69 135 VAL B O 1
ATOM 5622 N N . ASP B 1 136 ? 15.031 21.797 -6.68 1 96.31 136 ASP B N 1
ATOM 5623 C CA . ASP B 1 136 ? 16.281 22.484 -6.352 1 96.31 136 ASP B CA 1
ATOM 5624 C C . ASP B 1 136 ? 16.047 23.969 -6.07 1 96.31 136 ASP B C 1
ATOM 5626 O O . ASP B 1 136 ? 15.734 24.734 -6.98 1 96.31 136 ASP B O 1
ATOM 5630 N N . PRO B 1 137 ? 16.312 24.375 -4.836 1 95.5 137 PRO B N 1
ATOM 5631 C CA . PRO B 1 137 ? 16 25.766 -4.504 1 95.5 137 PRO B CA 1
ATOM 5632 C C . PRO B 1 137 ? 16.891 26.75 -5.25 1 95.5 137 PRO B C 1
ATOM 5634 O O . PRO B 1 137 ? 16.547 27.938 -5.363 1 95.5 137 PRO B O 1
ATOM 5637 N N . VAL B 1 138 ? 17.969 26.328 -5.789 1 95.44 138 VAL B N 1
ATOM 5638 C CA . VAL B 1 138 ? 18.922 27.219 -6.445 1 95.44 138 VAL B CA 1
ATOM 5639 C C . VAL B 1 138 ? 18.469 27.5 -7.875 1 95.44 138 VAL B C 1
ATOM 5641 O O . VAL B 1 138 ? 18.5 28.656 -8.328 1 95.44 138 VAL B O 1
ATOM 5644 N N . THR B 1 139 ? 17.984 26.531 -8.555 1 96 139 THR B N 1
ATOM 5645 C CA . THR B 1 139 ? 17.734 26.688 -9.984 1 96 139 THR B CA 1
ATOM 5646 C C . THR B 1 139 ? 16.234 26.75 -10.273 1 96 139 THR B C 1
ATOM 5648 O O . THR B 1 139 ? 15.82 27.141 -11.367 1 96 139 THR B O 1
ATOM 5651 N N . PHE B 1 140 ? 15.414 26.469 -9.32 1 97.12 140 PHE B N 1
ATOM 5652 C CA . PHE B 1 140 ? 13.992 26.25 -9.539 1 97.12 140 PHE B CA 1
ATOM 5653 C C . PHE B 1 140 ? 13.336 27.5 -10.109 1 97.12 140 PHE B C 1
ATOM 5655 O O . PHE B 1 140 ? 12.523 27.406 -11.039 1 97.12 140 PHE B O 1
ATOM 5662 N N . ARG B 1 141 ? 13.688 28.672 -9.594 1 96.25 141 ARG B N 1
ATOM 5663 C CA . ARG B 1 141 ? 13.086 29.922 -10.047 1 96.25 141 ARG B CA 1
ATOM 5664 C C . ARG B 1 141 ? 13.367 30.172 -11.523 1 96.25 141 ARG B C 1
ATOM 5666 O O . ARG B 1 141 ? 12.453 30.469 -12.297 1 96.25 141 ARG B O 1
ATOM 5673 N N . ALA B 1 142 ? 14.617 29.984 -11.852 1 95.69 142 ALA B N 1
ATOM 5674 C CA . ALA B 1 142 ? 15.023 30.203 -13.242 1 95.69 142 ALA B CA 1
ATOM 5675 C C . ALA B 1 142 ? 14.398 29.141 -14.156 1 95.69 142 ALA B C 1
ATOM 5677 O O . ALA B 1 142 ? 13.914 29.469 -15.242 1 95.69 142 ALA B O 1
ATOM 5678 N N . ASP B 1 143 ? 14.422 27.906 -13.703 1 95.81 143 ASP B N 1
ATOM 5679 C CA . ASP B 1 143 ? 13.883 26.812 -14.516 1 95.81 143 ASP B CA 1
ATOM 5680 C C . ASP B 1 143 ? 12.383 26.984 -14.727 1 95.81 143 ASP B C 1
ATOM 5682 O O . ASP B 1 143 ? 11.867 26.688 -15.812 1 95.81 143 ASP B O 1
ATOM 5686 N N . PHE B 1 144 ? 11.672 27.406 -13.695 1 96.31 144 PHE B N 1
ATOM 5687 C CA . PHE B 1 144 ? 10.234 27.641 -13.758 1 96.31 144 PHE B CA 1
ATOM 5688 C C . PHE B 1 144 ? 9.906 28.797 -14.695 1 96.31 144 PHE B C 1
ATOM 5690 O O . PHE B 1 144 ? 9 28.688 -15.523 1 96.31 144 PHE B O 1
ATOM 5697 N N . GLY B 1 145 ? 10.656 29.859 -14.633 1 94.25 145 GLY B N 1
ATOM 5698 C CA . GLY B 1 145 ? 10.453 31.031 -15.477 1 94.25 145 GLY B CA 1
ATOM 5699 C C . GLY B 1 145 ? 10.805 30.797 -16.922 1 94.25 145 GLY B C 1
ATOM 5700 O O . GLY B 1 145 ? 10.164 31.344 -17.828 1 94.25 145 GLY B O 1
ATOM 5701 N N . ASP B 1 146 ? 11.789 29.906 -17.172 1 93.56 146 ASP B N 1
ATOM 5702 C CA . ASP B 1 146 ? 12.297 29.672 -18.531 1 93.56 146 ASP B CA 1
ATOM 5703 C C . ASP B 1 146 ? 11.523 28.547 -19.219 1 93.56 146 ASP B C 1
ATOM 5705 O O . ASP B 1 146 ? 11.789 28.234 -20.375 1 93.56 146 ASP B O 1
ATOM 5709 N N . GLY B 1 147 ? 10.625 27.953 -18.5 1 90.25 147 GLY B N 1
ATOM 5710 C CA . GLY B 1 147 ? 9.812 26.922 -19.094 1 90.25 147 GLY B CA 1
ATOM 5711 C C . GLY B 1 147 ? 10.57 25.625 -19.312 1 90.25 147 GLY B C 1
ATOM 5712 O O . GLY B 1 147 ? 10.273 24.859 -20.234 1 90.25 147 GLY B O 1
ATOM 5713 N N . LYS B 1 148 ? 11.508 25.328 -18.453 1 92.69 148 LYS B N 1
ATOM 5714 C CA . LYS B 1 148 ? 12.336 24.125 -18.609 1 92.69 148 LYS B CA 1
ATOM 5715 C C . LYS B 1 148 ? 11.703 22.938 -17.891 1 92.69 148 LYS B C 1
ATOM 5717 O O . LYS B 1 148 ? 12.094 21.781 -18.141 1 92.69 148 LYS B O 1
ATOM 5722 N N . LEU B 1 149 ? 10.711 23.172 -17.094 1 95.19 149 LEU B N 1
ATOM 5723 C CA . LEU B 1 149 ? 10.102 22.109 -16.297 1 95.19 149 LEU B CA 1
ATOM 5724 C C . LEU B 1 149 ? 8.93 21.484 -17.031 1 95.19 149 LEU B C 1
ATOM 5726 O O . LEU B 1 149 ? 8.414 22.062 -17.984 1 95.19 149 LEU B O 1
ATOM 5730 N N . ASP B 1 150 ? 8.586 20.281 -16.609 1 93.94 150 ASP B N 1
ATOM 5731 C CA . ASP B 1 150 ? 7.438 19.578 -17.172 1 93.94 150 ASP B CA 1
ATOM 5732 C C . ASP B 1 150 ? 6.172 20.422 -17.078 1 93.94 150 ASP B C 1
ATOM 5734 O O . ASP B 1 150 ? 5.891 21.016 -16.031 1 93.94 150 ASP B O 1
ATOM 5738 N N . LYS B 1 151 ? 5.383 20.5 -18.078 1 93.62 151 LYS B N 1
ATOM 5739 C CA . LYS B 1 151 ? 4.215 21.375 -18.141 1 93.62 151 LYS B CA 1
ATOM 5740 C C . LYS B 1 151 ? 3.176 20.969 -17.109 1 93.62 151 LYS B C 1
ATOM 5742 O O . LYS B 1 151 ? 2.52 21.828 -16.516 1 93.62 151 LYS B O 1
ATOM 5747 N N . GLY B 1 152 ? 2.924 19.609 -16.969 1 95.19 152 GLY B N 1
ATOM 5748 C CA . GLY B 1 152 ? 1.993 19.172 -15.938 1 95.19 152 GLY B CA 1
ATOM 5749 C C . GLY B 1 152 ? 2.357 19.672 -14.555 1 95.19 152 GLY B C 1
ATOM 5750 O O . GLY B 1 152 ? 1.496 20.141 -13.812 1 95.19 152 GLY B O 1
ATOM 5751 N N . PHE B 1 153 ? 3.613 19.641 -14.297 1 97 153 PHE B N 1
ATOM 5752 C CA . PHE B 1 153 ? 4.109 20.109 -13.008 1 97 153 PHE B CA 1
ATOM 5753 C C . PHE B 1 153 ? 3.908 21.609 -12.859 1 97 153 PHE B C 1
ATOM 5755 O O . PHE B 1 153 ? 3.477 22.078 -11.812 1 97 153 PHE B O 1
ATOM 5762 N N . VAL B 1 154 ? 4.203 22.312 -13.867 1 97.19 154 VAL B N 1
ATOM 5763 C CA . VAL B 1 154 ? 4.078 23.766 -13.852 1 97.19 154 VAL B CA 1
ATOM 5764 C C . VAL B 1 154 ? 2.621 24.156 -13.625 1 97.19 154 VAL B C 1
ATOM 5766 O O . VAL B 1 154 ? 2.322 25 -12.766 1 97.19 154 VAL B O 1
ATOM 5769 N N . TYR B 1 155 ? 1.73 23.562 -14.328 1 97.38 155 TYR B N 1
ATOM 5770 C CA . TYR B 1 155 ? 0.317 23.891 -14.195 1 97.38 155 TYR B CA 1
ATOM 5771 C C . TYR B 1 155 ? -0.214 23.516 -12.82 1 97.38 155 TYR B C 1
ATOM 5773 O O . TYR B 1 155 ? -1.001 24.266 -12.227 1 97.38 155 TYR B O 1
ATOM 5781 N N . ALA B 1 156 ? 0.186 22.359 -12.328 1 98.25 156 ALA B N 1
ATOM 5782 C CA . ALA B 1 156 ? -0.231 21.953 -10.984 1 98.25 156 ALA B CA 1
ATOM 5783 C C . ALA B 1 156 ? 0.262 22.938 -9.938 1 98.25 156 ALA B C 1
ATOM 5785 O O . ALA B 1 156 ? -0.471 23.297 -9.008 1 98.25 156 ALA B O 1
ATOM 5786 N N . THR B 1 157 ? 1.493 23.391 -10.117 1 98.38 157 THR B N 1
ATOM 5787 C CA . THR B 1 157 ? 2.09 24.328 -9.18 1 98.38 157 THR B CA 1
ATOM 5788 C C . THR B 1 157 ? 1.342 25.656 -9.211 1 98.38 157 THR B C 1
ATOM 5790 O O . THR B 1 157 ? 1.053 26.25 -8.164 1 98.38 157 THR B O 1
ATOM 5793 N N . ILE B 1 158 ? 1.052 26.109 -10.383 1 97.88 158 ILE B N 1
ATOM 5794 C CA . ILE B 1 158 ? 0.31 27.359 -10.523 1 97.88 158 ILE B CA 1
ATOM 5795 C C . ILE B 1 158 ? -1.064 27.219 -9.875 1 97.88 158 ILE B C 1
ATOM 5797 O O . ILE B 1 158 ? -1.502 28.109 -9.133 1 97.88 158 ILE B O 1
ATOM 5801 N N . ALA B 1 159 ? -1.709 26.078 -10.125 1 98 159 ALA B N 1
ATOM 5802 C CA . ALA B 1 159 ? -3.023 25.844 -9.531 1 98 159 ALA B CA 1
ATOM 5803 C C . ALA B 1 159 ? -2.961 25.906 -8.008 1 98 159 ALA B C 1
ATOM 5805 O O . ALA B 1 159 ? -3.801 26.547 -7.375 1 98 159 ALA B O 1
ATOM 5806 N N . LEU B 1 160 ? -1.992 25.297 -7.426 1 98.25 160 LEU B N 1
ATOM 5807 C CA . LEU B 1 160 ? -1.857 25.25 -5.973 1 98.25 160 LEU B CA 1
ATOM 5808 C C . LEU B 1 160 ? -1.55 26.641 -5.41 1 98.25 160 LEU B C 1
ATOM 5810 O O . LEU B 1 160 ? -2.156 27.047 -4.422 1 98.25 160 LEU B O 1
ATOM 5814 N N . VAL B 1 161 ? -0.622 27.344 -6.02 1 98.06 161 VAL B N 1
ATOM 5815 C CA . VAL B 1 161 ? -0.23 28.672 -5.562 1 98.06 161 VAL B CA 1
ATOM 5816 C C . VAL B 1 161 ? -1.412 29.625 -5.688 1 98.06 161 VAL B C 1
ATOM 5818 O O . VAL B 1 161 ? -1.679 30.422 -4.773 1 98.06 161 VAL B O 1
ATOM 5821 N N . PHE B 1 162 ? -2.131 29.547 -6.793 1 97 162 PHE B N 1
ATOM 5822 C CA . PHE B 1 162 ? -3.281 30.406 -7 1 97 162 PHE B CA 1
ATOM 5823 C C . PHE B 1 162 ? -4.355 30.141 -5.953 1 97 162 PHE B C 1
ATOM 5825 O O . PHE B 1 162 ? -5.074 31.062 -5.543 1 97 162 PHE B O 1
ATOM 5832 N N . ARG B 1 163 ? -4.445 28.953 -5.516 1 95.5 163 ARG B N 1
ATOM 5833 C CA . ARG B 1 163 ? -5.48 28.578 -4.559 1 95.5 163 ARG B CA 1
ATOM 5834 C C . ARG B 1 163 ? -5.223 29.203 -3.193 1 95.5 163 ARG B C 1
ATOM 5836 O O . ARG B 1 163 ? -6.16 29.609 -2.504 1 95.5 163 ARG B O 1
ATOM 5843 N N . VAL B 1 164 ? -3.973 29.344 -2.816 1 95.25 164 VAL B N 1
ATOM 5844 C CA . VAL B 1 164 ? -3.691 29.656 -1.42 1 95.25 164 VAL B CA 1
ATOM 5845 C C . VAL B 1 164 ? -3.158 31.078 -1.309 1 95.25 164 VAL B C 1
ATOM 5847 O O . VAL B 1 164 ? -3.166 31.672 -0.225 1 95.25 164 VAL B O 1
ATOM 5850 N N . SER B 1 165 ? -2.686 31.625 -2.391 1 93.56 165 SER B N 1
ATOM 5851 C CA . SER B 1 165 ? -2.17 33 -2.365 1 93.56 165 SER B CA 1
ATOM 5852 C C . SER B 1 165 ? -3.301 34 -2.445 1 93.56 165 SER B C 1
ATOM 5854 O O . SER B 1 165 ? -4.188 33.875 -3.295 1 93.56 165 SER B O 1
ATOM 5856 N N . PRO B 1 166 ? -3.26 34.969 -1.604 1 87.19 166 PRO B N 1
ATOM 5857 C CA . PRO B 1 166 ? -4.285 36 -1.652 1 87.19 166 PRO B CA 1
ATOM 5858 C C . PRO B 1 166 ? -4.191 36.875 -2.908 1 87.19 166 PRO B C 1
ATOM 5860 O O . PRO B 1 166 ? -5.141 37.594 -3.246 1 87.19 166 PRO B O 1
ATOM 5863 N N . ASN B 1 167 ? -3.125 36.75 -3.639 1 88.19 167 ASN B N 1
ATOM 5864 C CA . ASN B 1 167 ? -2.871 37.625 -4.781 1 88.19 167 ASN B CA 1
ATOM 5865 C C . ASN B 1 167 ? -3.537 37.094 -6.047 1 88.19 167 ASN B C 1
ATOM 5867 O O . ASN B 1 167 ? -3.625 37.812 -7.051 1 88.19 167 ASN B O 1
ATOM 5871 N N . TYR B 1 168 ? -3.982 35.844 -5.934 1 90.56 168 TYR B N 1
ATOM 5872 C CA . TYR B 1 168 ? -4.512 35.25 -7.152 1 90.56 168 TYR B CA 1
ATOM 5873 C C . TYR B 1 168 ? -5.941 34.781 -6.941 1 90.56 168 TYR B C 1
ATOM 5875 O O . TYR B 1 168 ? -6.398 34.625 -5.805 1 90.56 168 TYR B O 1
ATOM 5883 N N . SER B 1 169 ? -6.637 34.531 -8.07 1 89.06 169 SER B N 1
ATOM 5884 C CA . SER B 1 169 ? -8.047 34.156 -8.023 1 89.06 169 SER B CA 1
ATOM 5885 C C . SER B 1 169 ? -8.211 32.625 -7.957 1 89.06 169 SER B C 1
ATOM 5887 O O . SER B 1 169 ? -7.469 31.906 -8.609 1 89.06 169 SER B O 1
ATOM 5889 N N . ARG B 1 170 ? -9.227 32.219 -7.297 1 88.69 170 ARG B N 1
ATOM 5890 C CA . ARG B 1 170 ? -9.555 30.781 -7.176 1 88.69 170 ARG B CA 1
ATOM 5891 C C . ARG B 1 170 ? -10.039 30.219 -8.508 1 88.69 170 ARG B C 1
ATOM 5893 O O . ARG B 1 170 ? -9.805 29.047 -8.812 1 88.69 170 ARG B O 1
ATOM 5900 N N . ASP B 1 171 ? -10.664 31.062 -9.211 1 90.06 171 ASP B N 1
ATOM 5901 C CA . ASP B 1 171 ? -11.172 30.609 -10.508 1 90.06 171 ASP B CA 1
ATOM 5902 C C . ASP B 1 171 ? -10.023 30.234 -11.445 1 90.06 171 ASP B C 1
ATOM 5904 O O . ASP B 1 171 ? -10.109 29.234 -12.172 1 90.06 171 ASP B O 1
ATOM 5908 N N . ARG B 1 172 ? -9.062 31.094 -11.391 1 93.25 172 ARG B N 1
ATOM 5909 C CA . ARG B 1 172 ? -7.895 30.781 -12.219 1 93.25 172 ARG B CA 1
ATOM 5910 C C . ARG B 1 172 ? -7.18 29.531 -11.719 1 93.25 172 ARG B C 1
ATOM 5912 O O . ARG B 1 172 ? -6.629 28.781 -12.516 1 93.25 172 ARG B O 1
ATOM 5919 N N . ALA B 1 173 ? -7.18 29.328 -10.406 1 95.81 173 ALA B N 1
ATOM 5920 C CA . ALA B 1 173 ? -6.605 28.109 -9.852 1 95.81 173 ALA B CA 1
ATOM 5921 C C . ALA B 1 173 ? -7.277 26.875 -10.445 1 95.81 173 ALA B C 1
ATOM 5923 O O . ALA B 1 173 ? -6.602 25.906 -10.805 1 95.81 173 ALA B O 1
ATOM 5924 N N . CYS B 1 174 ? -8.586 26.891 -10.594 1 94.25 174 CYS B N 1
ATOM 5925 C CA . CYS B 1 174 ? -9.352 25.781 -11.141 1 94.25 174 CYS B CA 1
ATOM 5926 C C . CYS B 1 174 ? -8.992 25.531 -12.602 1 94.25 174 CYS B C 1
ATOM 5928 O O . CYS B 1 174 ? -8.938 24.375 -13.039 1 94.25 174 CYS B O 1
ATOM 5930 N N . GLU B 1 175 ? -8.836 26.641 -13.273 1 94.81 175 GLU B N 1
ATOM 5931 C CA . GLU B 1 175 ? -8.453 26.516 -14.68 1 94.81 175 GLU B CA 1
ATOM 5932 C C . GLU B 1 175 ? -7.125 25.781 -14.828 1 94.81 175 GLU B C 1
ATOM 5934 O O . GLU B 1 175 ? -7 24.875 -15.656 1 94.81 175 GLU B O 1
ATOM 5939 N N . PHE B 1 176 ? -6.156 26.172 -14.055 1 96.69 176 PHE B N 1
ATOM 5940 C CA . PHE B 1 176 ? -4.84 25.562 -14.148 1 96.69 176 PHE B CA 1
ATOM 5941 C C . PHE B 1 176 ? -4.875 24.125 -13.641 1 96.69 176 PHE B C 1
ATOM 5943 O O . PHE B 1 176 ? -4.121 23.266 -14.109 1 96.69 176 PHE B O 1
ATOM 5950 N N . TYR B 1 177 ? -5.762 23.859 -12.688 1 96.88 177 TYR B N 1
ATOM 5951 C CA . TYR B 1 177 ? -5.984 22.484 -12.258 1 96.88 177 TYR B CA 1
ATOM 5952 C C . TYR B 1 177 ? -6.461 21.609 -13.414 1 96.88 177 TYR B C 1
ATOM 5954 O O . TYR B 1 177 ? -5.988 20.484 -13.594 1 96.88 177 TYR B O 1
ATOM 5962 N N . ASP B 1 178 ? -7.32 22.141 -14.195 1 94.06 178 ASP B N 1
ATOM 5963 C CA . ASP B 1 178 ? -7.836 21.406 -15.352 1 94.06 178 ASP B CA 1
ATOM 5964 C C . ASP B 1 178 ? -6.734 21.188 -16.391 1 94.06 178 ASP B C 1
ATOM 5966 O O . ASP B 1 178 ? -6.648 20.109 -16.984 1 94.06 178 ASP B O 1
ATOM 5970 N N . TYR B 1 179 ? -5.922 22.219 -16.562 1 94.56 179 TYR B N 1
ATOM 5971 C CA . TYR B 1 179 ? -4.801 22.078 -17.484 1 94.56 179 TYR B CA 1
ATOM 5972 C C . TYR B 1 179 ? -3.85 20.984 -17.016 1 94.56 179 TYR B C 1
ATOM 5974 O O . TYR B 1 179 ? -3.383 20.172 -17.812 1 94.56 179 TYR B O 1
ATOM 5982 N N . ALA B 1 180 ? -3.562 20.984 -15.727 1 95.69 180 ALA B N 1
ATOM 5983 C CA . ALA B 1 180 ? -2.688 19.953 -15.172 1 95.69 180 ALA B CA 1
ATOM 5984 C C . ALA B 1 180 ? -3.287 18.562 -15.352 1 95.69 180 ALA B C 1
ATOM 5986 O O . ALA B 1 180 ? -2.57 17.609 -15.656 1 95.69 180 ALA B O 1
ATOM 5987 N N . GLY B 1 181 ? -4.594 18.438 -15.164 1 91.94 181 GLY B N 1
ATOM 5988 C CA . GLY B 1 181 ? -5.289 17.188 -15.375 1 91.94 181 GLY B CA 1
ATOM 5989 C C . GLY B 1 181 ? -5.16 16.656 -16.797 1 91.94 181 GLY B C 1
ATOM 5990 O O . GLY B 1 181 ? -4.953 15.461 -17 1 91.94 181 GLY B O 1
ATOM 5991 N N . GLU B 1 182 ? -5.242 17.5 -17.703 1 89.12 182 GLU B N 1
ATOM 5992 C CA . GLU B 1 182 ? -5.109 17.125 -19.109 1 89.12 182 GLU B CA 1
ATOM 5993 C C . GLU B 1 182 ? -3.699 16.641 -19.422 1 89.12 182 GLU B C 1
ATOM 5995 O O . GLU B 1 182 ? -3.521 15.656 -20.141 1 89.12 182 GLU B O 1
ATOM 6000 N N . MET B 1 183 ? -2.746 17.328 -18.875 1 90.06 183 MET B N 1
ATOM 6001 C CA . MET B 1 183 ? -1.357 16.953 -19.109 1 90.06 183 MET B CA 1
ATOM 6002 C C . MET B 1 183 ? -1.055 15.578 -18.516 1 90.06 183 MET B C 1
ATOM 6004 O O . MET B 1 183 ? -0.346 14.773 -19.125 1 90.06 183 MET B O 1
ATOM 6008 N N . THR B 1 184 ? -1.586 15.352 -17.344 1 89.44 184 THR B N 1
ATOM 6009 C CA . THR B 1 184 ? -1.327 14.078 -16.672 1 89.44 184 THR B CA 1
ATOM 6010 C C . THR B 1 184 ? -2.004 12.93 -17.422 1 89.44 184 THR B C 1
ATOM 6012 O O . THR B 1 184 ? -1.487 11.812 -17.453 1 89.44 184 THR B O 1
ATOM 6015 N N . GLN B 1 185 ? -3.102 13.164 -18.031 1 83.19 185 GLN B N 1
ATOM 6016 C CA . GLN B 1 185 ? -3.809 12.141 -18.797 1 83.19 185 GLN B CA 1
ATOM 6017 C C . GLN B 1 185 ? -3.014 11.734 -20.031 1 83.19 185 GLN B C 1
ATOM 6019 O O . GLN B 1 185 ? -3.008 10.562 -20.422 1 83.19 185 GLN B O 1
ATOM 6024 N N . ARG B 1 186 ? -2.326 12.625 -20.531 1 80.38 186 ARG B N 1
ATOM 6025 C CA . ARG B 1 186 ? -1.526 12.359 -21.734 1 80.38 186 ARG B CA 1
ATOM 6026 C C . ARG B 1 186 ? -0.29 11.531 -21.391 1 80.38 186 ARG B C 1
ATOM 6028 O O . ARG B 1 186 ? 0.194 10.758 -22.219 1 80.38 186 ARG B O 1
ATOM 6035 N N . SER B 1 187 ? 0.149 11.641 -20.156 1 74.31 187 SER B N 1
ATOM 6036 C CA . SER B 1 187 ? 1.393 10.992 -19.75 1 74.31 187 SER B CA 1
ATOM 6037 C C . SER B 1 187 ? 1.124 9.797 -18.844 1 74.31 187 SER B C 1
ATOM 6039 O O . SER B 1 187 ? 2.033 9.297 -18.172 1 74.31 187 SER B O 1
ATOM 6041 N N . ARG B 1 188 ? 0.011 9.281 -18.844 1 69.94 188 ARG B N 1
ATOM 6042 C CA . ARG B 1 188 ? -0.387 8.344 -17.812 1 69.94 188 ARG B CA 1
ATOM 6043 C C . ARG B 1 188 ? 0.335 7.008 -17.969 1 69.94 188 ARG B C 1
ATOM 6045 O O . ARG B 1 188 ? 0.539 6.285 -16.984 1 69.94 188 ARG B O 1
ATOM 6052 N N . ASP B 1 189 ? 0.709 6.781 -19.094 1 72 189 ASP B N 1
ATOM 6053 C CA . ASP B 1 189 ? 1.322 5.477 -19.328 1 72 189 ASP B CA 1
ATOM 6054 C C . ASP B 1 189 ? 2.84 5.551 -19.172 1 72 189 ASP B C 1
ATOM 6056 O O . ASP B 1 189 ? 3.537 4.555 -19.391 1 72 189 ASP B O 1
ATOM 6060 N N . ILE B 1 190 ? 3.275 6.742 -18.75 1 83.94 190 ILE B N 1
ATOM 6061 C CA . ILE B 1 190 ? 4.723 6.91 -18.641 1 83.94 190 ILE B CA 1
ATOM 6062 C C . ILE B 1 190 ? 5.105 7.09 -17.172 1 83.94 190 ILE B C 1
ATOM 6064 O O . ILE B 1 190 ? 4.609 8 -16.5 1 83.94 190 ILE B O 1
ATOM 6068 N N . VAL B 1 191 ? 5.91 6.191 -16.734 1 90.94 191 VAL B N 1
ATOM 6069 C CA . VAL B 1 191 ? 6.449 6.332 -15.383 1 90.94 191 VAL B CA 1
ATOM 6070 C C . VAL B 1 191 ? 7.605 7.328 -15.391 1 90.94 191 VAL B C 1
ATOM 6072 O O . VAL B 1 191 ? 8.602 7.133 -16.094 1 90.94 191 VAL B O 1
ATOM 6075 N N . SER B 1 192 ? 7.402 8.477 -14.727 1 93.38 192 SER B N 1
ATOM 6076 C CA . SER B 1 192 ? 8.445 9.492 -14.727 1 93.38 192 SER B CA 1
ATOM 6077 C C . SER B 1 192 ? 8.438 10.289 -13.43 1 93.38 192 SER B C 1
ATOM 6079 O O . SER B 1 192 ? 7.414 10.383 -12.758 1 93.38 192 SER B O 1
ATOM 6081 N N . LEU B 1 193 ? 9.594 10.805 -13.102 1 95.56 193 LEU B N 1
ATOM 6082 C CA . LEU B 1 193 ? 9.758 11.594 -11.891 1 95.56 193 LEU B CA 1
ATOM 6083 C C . LEU B 1 193 ? 8.891 12.844 -11.922 1 95.56 193 LEU B C 1
ATOM 6085 O O . LEU B 1 193 ? 8.195 13.156 -10.953 1 95.56 193 LEU B O 1
ATOM 6089 N N . PRO B 1 194 ? 8.82 13.594 -13.039 1 95.38 194 PRO B N 1
ATOM 6090 C CA . PRO B 1 194 ? 7.973 14.789 -13.078 1 95.38 194 PRO B CA 1
ATOM 6091 C C . PRO B 1 194 ? 6.496 14.469 -12.867 1 95.38 194 PRO B C 1
ATOM 6093 O O . PRO B 1 194 ? 5.77 15.25 -12.25 1 95.38 194 PRO B O 1
ATOM 6096 N N . LEU B 1 195 ? 6.086 13.32 -13.352 1 96.69 195 LEU B N 1
ATOM 6097 C CA . LEU B 1 195 ? 4.688 12.961 -13.164 1 96.69 195 LEU B CA 1
ATOM 6098 C C . LEU B 1 195 ? 4.391 12.672 -11.695 1 96.69 195 LEU B C 1
ATOM 6100 O O . LEU B 1 195 ? 3.322 13.023 -11.195 1 96.69 195 LEU B O 1
ATOM 6104 N N . ILE B 1 196 ? 5.312 12 -10.977 1 98.12 196 ILE B N 1
ATOM 6105 C CA . ILE B 1 196 ? 5.168 11.797 -9.539 1 98.12 196 ILE B CA 1
ATOM 6106 C C . ILE B 1 196 ? 5.008 13.148 -8.844 1 98.12 196 ILE B C 1
ATOM 6108 O O . ILE B 1 196 ? 4.09 13.336 -8.039 1 98.12 196 ILE B O 1
ATOM 6112 N N . GLN B 1 197 ? 5.871 14.023 -9.148 1 98.31 197 GLN B N 1
ATOM 6113 C CA . GLN B 1 197 ? 5.883 15.344 -8.531 1 98.31 197 GLN B CA 1
ATOM 6114 C C . GLN B 1 197 ? 4.594 16.109 -8.828 1 98.31 197 GLN B C 1
ATOM 6116 O O . GLN B 1 197 ? 4.047 16.781 -7.953 1 98.31 197 GLN B O 1
ATOM 6121 N N . THR B 1 198 ? 4.141 15.961 -10.078 1 98 198 THR B N 1
ATOM 6122 C CA . THR B 1 198 ? 2.871 16.578 -10.453 1 98 198 THR B CA 1
ATOM 6123 C C . THR B 1 198 ? 1.729 16.016 -9.609 1 98 198 THR B C 1
ATOM 6125 O O . THR B 1 198 ? 0.911 16.781 -9.086 1 98 198 THR B O 1
ATOM 6128 N N . TYR B 1 199 ? 1.684 14.695 -9.43 1 97.88 199 TYR B N 1
ATOM 6129 C CA . TYR B 1 199 ? 0.638 14.055 -8.641 1 97.88 199 TYR B CA 1
ATOM 6130 C C . TYR B 1 199 ? 0.697 14.516 -7.188 1 97.88 199 TYR B C 1
ATOM 6132 O O . TYR B 1 199 ? -0.34 14.672 -6.535 1 97.88 199 TYR B O 1
ATOM 6140 N N . LEU B 1 200 ? 1.842 14.719 -6.66 1 98.75 200 LEU B N 1
ATOM 6141 C CA . LEU B 1 200 ? 1.985 15.141 -5.27 1 98.75 200 LEU B CA 1
ATOM 6142 C C . LEU B 1 200 ? 1.438 16.547 -5.07 1 98.75 200 LEU B C 1
ATOM 6144 O O . LEU B 1 200 ? 0.759 16.828 -4.078 1 98.75 200 LEU B O 1
ATOM 6148 N N . VAL B 1 201 ? 1.751 17.453 -6.023 1 98.75 201 VAL B N 1
ATOM 6149 C CA . VAL B 1 201 ? 1.225 18.812 -5.941 1 98.75 201 VAL B CA 1
ATOM 6150 C C . VAL B 1 201 ? -0.296 18.781 -6.07 1 98.75 201 VAL B C 1
ATOM 6152 O O . VAL B 1 201 ? -1.002 19.438 -5.301 1 98.75 201 VAL B O 1
ATOM 6155 N N . LEU B 1 202 ? -0.774 18 -6.996 1 98.12 202 LEU B N 1
ATOM 6156 C CA . LEU B 1 202 ? -2.215 17.875 -7.191 1 98.12 202 LEU B CA 1
ATOM 6157 C C . LEU B 1 202 ? -2.889 17.297 -5.957 1 98.12 202 LEU B C 1
ATOM 6159 O O . LEU B 1 202 ? -4.004 17.688 -5.609 1 98.12 202 LEU B O 1
ATOM 6163 N N . CYS B 1 203 ? -2.223 16.375 -5.344 1 97.94 203 CYS B N 1
ATOM 6164 C CA . CYS B 1 203 ? -2.773 15.75 -4.141 1 97.94 203 CYS B CA 1
ATOM 6165 C C . CYS B 1 203 ? -3.074 16.797 -3.078 1 97.94 203 CYS B C 1
ATOM 6167 O O . CYS B 1 203 ? -4.16 16.797 -2.494 1 97.94 203 CYS B O 1
ATOM 6169 N N . VAL B 1 204 ? -2.135 17.703 -2.828 1 97.56 204 VAL B N 1
ATOM 6170 C CA . VAL B 1 204 ? -2.328 18.75 -1.827 1 97.56 204 VAL B CA 1
ATOM 6171 C C . VAL B 1 204 ? -3.494 19.641 -2.234 1 97.56 204 VAL B C 1
ATOM 6173 O O . VAL B 1 204 ? -4.355 19.969 -1.413 1 97.56 204 VAL B O 1
ATOM 6176 N N . TYR B 1 205 ? -3.479 20.016 -3.506 1 96.81 205 TYR B N 1
ATOM 6177 C CA . TYR B 1 205 ? -4.566 20.828 -4.035 1 96.81 205 TYR B CA 1
ATOM 6178 C C . TYR B 1 205 ? -5.91 20.125 -3.85 1 96.81 205 TYR B C 1
ATOM 6180 O O . TYR B 1 205 ? -6.875 20.734 -3.395 1 96.81 205 TYR B O 1
ATOM 6188 N N . GLU B 1 206 ? -5.977 18.875 -4.172 1 95.25 206 GLU B N 1
ATOM 6189 C CA . GLU B 1 206 ? -7.219 18.109 -4.199 1 95.25 206 GLU B CA 1
ATOM 6190 C C . GLU B 1 206 ? -7.742 17.859 -2.787 1 95.25 206 GLU B C 1
ATOM 6192 O O . GLU B 1 206 ? -8.945 17.953 -2.539 1 95.25 206 GLU B O 1
ATOM 6197 N N . VAL B 1 207 ? -6.875 17.547 -1.884 1 93.5 207 VAL B N 1
ATOM 6198 C CA . VAL B 1 207 ? -7.285 17.375 -0.494 1 93.5 207 VAL B CA 1
ATOM 6199 C C . VAL B 1 207 ? -7.922 18.656 0.018 1 93.5 207 VAL B C 1
ATOM 6201 O O . VAL B 1 207 ? -8.977 18.625 0.664 1 93.5 207 VAL B O 1
ATOM 6204 N N . GLY B 1 208 ? -7.273 19.766 -0.292 1 91.38 208 GLY B N 1
ATOM 6205 C CA . GLY B 1 208 ? -7.77 21.047 0.17 1 91.38 208 GLY B CA 1
ATOM 6206 C C . GLY B 1 208 ? -9.109 21.422 -0.44 1 91.38 208 GLY B C 1
ATOM 6207 O O . GLY B 1 208 ? -9.922 22.094 0.2 1 91.38 208 GLY B O 1
ATOM 6208 N N . CYS B 1 209 ? -9.32 20.984 -1.653 1 90.56 209 CYS B N 1
ATOM 6209 C CA . CYS B 1 209 ? -10.547 21.328 -2.363 1 90.56 209 CYS B CA 1
ATOM 6210 C C . CYS B 1 209 ? -11.656 20.344 -2.053 1 90.56 209 CYS B C 1
ATOM 6212 O O . CYS B 1 209 ? -12.789 20.5 -2.527 1 90.56 209 CYS B O 1
ATOM 6214 N N . GLY B 1 210 ? -11.328 19.328 -1.34 1 86.56 210 GLY B N 1
ATOM 6215 C CA . GLY B 1 210 ? -12.328 18.344 -0.977 1 86.56 210 GLY B CA 1
ATOM 6216 C C . GLY B 1 210 ? -12.469 17.234 -2.002 1 86.56 210 GLY B C 1
ATOM 6217 O O . GLY B 1 210 ? -13.438 16.469 -1.973 1 86.56 210 GLY B O 1
ATOM 6218 N N . TYR B 1 211 ? -11.523 17.219 -2.996 1 90 211 TYR B N 1
ATOM 6219 C CA . TYR B 1 211 ? -11.5 16.125 -3.957 1 90 211 TYR B CA 1
ATOM 6220 C C . TYR B 1 211 ? -10.742 14.93 -3.402 1 90 211 TYR B C 1
ATOM 6222 O O . TYR B 1 211 ? -9.719 14.516 -3.967 1 90 211 TYR B O 1
ATOM 6230 N N . GLU B 1 212 ? -11.258 14.312 -2.432 1 88.44 212 GLU B N 1
ATOM 6231 C CA . GLU B 1 212 ? -10.547 13.305 -1.649 1 88.44 212 GLU B CA 1
ATOM 6232 C C . GLU B 1 212 ? -10.25 12.07 -2.488 1 88.44 212 GLU B C 1
ATOM 6234 O O . GLU B 1 212 ? -9.164 11.484 -2.379 1 88.44 212 GLU B O 1
ATOM 6239 N N . SER B 1 213 ? -11.242 11.602 -3.262 1 91.56 213 SER B N 1
ATOM 6240 C CA . SER B 1 213 ? -11.039 10.406 -4.07 1 91.56 213 SER B CA 1
ATOM 6241 C C . SER B 1 213 ? -9.922 10.609 -5.086 1 91.56 213 SER B C 1
ATOM 6243 O O . SER B 1 213 ? -9.07 9.734 -5.262 1 91.56 213 SER B O 1
ATOM 6245 N N . LYS B 1 214 ? -9.914 11.789 -5.711 1 93.5 214 LYS B N 1
ATOM 6246 C CA . LYS B 1 214 ? -8.875 12.078 -6.691 1 93.5 214 LYS B CA 1
ATOM 6247 C C . LYS B 1 214 ? -7.504 12.164 -6.027 1 93.5 214 LYS B C 1
ATOM 6249 O O . LYS B 1 214 ? -6.516 11.656 -6.566 1 93.5 214 LYS B O 1
ATOM 6254 N N . ALA B 1 215 ? -7.516 12.844 -4.879 1 95.62 215 ALA B N 1
ATOM 6255 C CA . ALA B 1 215 ? -6.262 12.953 -4.133 1 95.62 215 ALA B CA 1
ATOM 6256 C C . ALA B 1 215 ? -5.73 11.57 -3.76 1 95.62 215 ALA B C 1
ATOM 6258 O O . ALA B 1 215 ? -4.535 11.297 -3.902 1 95.62 215 ALA B O 1
ATOM 6259 N N . TRP B 1 216 ? -6.66 10.703 -3.334 1 96.62 216 TRP B N 1
ATOM 6260 C CA . TRP B 1 216 ? -6.312 9.344 -2.928 1 96.62 216 TRP B CA 1
ATOM 6261 C C . TRP B 1 216 ? -5.746 8.555 -4.102 1 96.62 216 TRP B C 1
ATOM 6263 O O . TRP B 1 216 ? -4.723 7.875 -3.969 1 96.62 216 TRP B O 1
ATOM 6273 N N . MET B 1 217 ? -6.332 8.703 -5.246 1 95.19 217 MET B N 1
ATOM 6274 C CA . MET B 1 217 ? -5.906 7.977 -6.438 1 95.19 217 MET B CA 1
ATOM 6275 C C . MET B 1 217 ? -4.578 8.508 -6.957 1 95.19 217 MET B C 1
ATOM 6277 O O . MET B 1 217 ? -3.689 7.734 -7.312 1 95.19 217 MET B O 1
ATOM 6281 N N . HIS B 1 218 ? -4.426 9.852 -6.988 1 96.19 218 HIS B N 1
ATOM 6282 C CA . HIS B 1 218 ? -3.186 10.445 -7.469 1 96.19 218 HIS B CA 1
ATOM 6283 C C . HIS B 1 218 ? -2.014 10.094 -6.559 1 96.19 218 HIS B C 1
ATOM 6285 O O . HIS B 1 218 ? -0.921 9.781 -7.039 1 96.19 218 HIS B O 1
ATOM 6291 N N . LEU B 1 219 ? -2.309 10.148 -5.27 1 97.88 219 LEU B N 1
ATOM 6292 C CA . LEU B 1 219 ? -1.252 9.781 -4.332 1 97.88 219 LEU B CA 1
ATOM 6293 C C . LEU B 1 219 ? -0.867 8.312 -4.5 1 97.88 219 LEU B C 1
ATOM 6295 O O . LEU B 1 219 ? 0.316 7.973 -4.457 1 97.88 219 LEU B O 1
ATOM 6299 N N . GLY B 1 220 ? -1.896 7.473 -4.656 1 96.69 220 GLY B N 1
ATOM 6300 C CA . GLY B 1 220 ? -1.611 6.07 -4.914 1 96.69 220 GLY B CA 1
ATOM 6301 C C . GLY B 1 220 ? -0.758 5.855 -6.152 1 96.69 220 GLY B C 1
ATOM 6302 O O . GLY B 1 220 ? 0.183 5.059 -6.129 1 96.69 220 GLY B O 1
ATOM 6303 N N . SER B 1 221 ? -1.073 6.535 -7.203 1 95.56 221 SER B N 1
ATOM 6304 C CA . SER B 1 221 ? -0.307 6.43 -8.438 1 95.56 221 SER B CA 1
ATOM 6305 C C . SER B 1 221 ? 1.126 6.914 -8.242 1 95.56 221 SER B C 1
ATOM 6307 O O . SER B 1 221 ? 2.066 6.32 -8.773 1 95.56 221 SER B O 1
ATOM 6309 N N . ALA B 1 222 ? 1.277 8 -7.504 1 97.75 222 ALA B N 1
ATOM 6310 C CA . ALA B 1 222 ? 2.613 8.523 -7.234 1 97.75 222 ALA B CA 1
ATOM 6311 C C . ALA B 1 222 ? 3.463 7.5 -6.488 1 97.75 222 ALA B C 1
ATOM 6313 O O . ALA B 1 222 ? 4.633 7.297 -6.816 1 97.75 222 ALA B O 1
ATOM 6314 N N . ILE B 1 223 ? 2.861 6.836 -5.531 1 97.88 223 ILE B N 1
ATOM 6315 C CA . ILE B 1 223 ? 3.574 5.855 -4.719 1 97.88 223 ILE B CA 1
ATOM 6316 C C . ILE B 1 223 ? 3.982 4.664 -5.582 1 97.88 223 ILE B C 1
ATOM 6318 O O . ILE B 1 223 ? 5.125 4.207 -5.52 1 97.88 223 ILE B O 1
ATOM 6322 N N . ARG B 1 224 ? 3.064 4.176 -6.41 1 96.94 224 ARG B N 1
ATOM 6323 C CA . ARG B 1 224 ? 3.365 3.043 -7.277 1 96.94 224 ARG B CA 1
ATOM 6324 C C . ARG B 1 224 ? 4.457 3.396 -8.281 1 96.94 224 ARG B C 1
ATOM 6326 O O . ARG B 1 224 ? 5.32 2.572 -8.586 1 96.94 224 ARG B O 1
ATOM 6333 N N . MET B 1 225 ? 4.422 4.613 -8.82 1 96.69 225 MET B N 1
ATOM 6334 C CA . MET B 1 225 ? 5.461 5.055 -9.742 1 96.69 225 MET B CA 1
ATOM 6335 C C . MET B 1 225 ? 6.809 5.16 -9.039 1 96.69 225 MET B C 1
ATOM 6337 O O . MET B 1 225 ? 7.844 4.812 -9.609 1 96.69 225 MET B O 1
ATOM 6341 N N . ALA B 1 226 ? 6.773 5.68 -7.809 1 97.38 226 ALA B N 1
ATOM 6342 C CA . ALA B 1 226 ? 8.016 5.77 -7.039 1 97.38 226 ALA B CA 1
ATOM 6343 C C . ALA B 1 226 ? 8.617 4.387 -6.82 1 97.38 226 ALA B C 1
ATOM 6345 O O . ALA B 1 226 ? 9.844 4.227 -6.848 1 97.38 226 ALA B O 1
ATOM 6346 N N . GLN B 1 227 ? 7.777 3.42 -6.621 1 95.62 227 GLN B N 1
ATOM 6347 C CA . GLN B 1 227 ? 8.242 2.047 -6.469 1 95.62 227 GLN B CA 1
ATOM 6348 C C . GLN B 1 227 ? 8.844 1.521 -7.77 1 95.62 227 GLN B C 1
ATOM 6350 O O . GLN B 1 227 ? 9.898 0.888 -7.758 1 95.62 227 GLN B O 1
ATOM 6355 N N . MET B 1 228 ? 8.18 1.859 -8.859 1 93.56 228 MET B N 1
ATOM 6356 C CA . MET B 1 228 ? 8.664 1.42 -10.164 1 93.56 228 MET B CA 1
ATOM 6357 C C . MET B 1 228 ? 10.031 2.021 -10.461 1 93.56 228 MET B C 1
ATOM 6359 O O . MET B 1 228 ? 10.875 1.379 -11.094 1 93.56 228 MET B O 1
ATOM 6363 N N . LEU B 1 229 ? 10.227 3.23 -10 1 93.88 229 LEU B N 1
ATOM 6364 C CA . LEU B 1 229 ? 11.5 3.914 -10.227 1 93.88 229 LEU B CA 1
ATOM 6365 C C . LEU B 1 229 ? 12.516 3.551 -9.148 1 93.88 229 LEU B C 1
ATOM 6367 O O . LEU B 1 229 ? 13.633 4.074 -9.133 1 93.88 229 LEU B O 1
ATOM 6371 N N . ARG B 1 230 ? 12.102 2.705 -8.164 1 92.62 230 ARG B N 1
ATOM 6372 C CA . ARG B 1 230 ? 12.945 2.182 -7.094 1 92.62 230 ARG B CA 1
ATOM 6373 C C . ARG B 1 230 ? 13.453 3.305 -6.195 1 92.62 230 ARG B C 1
ATOM 6375 O O . ARG B 1 230 ? 14.586 3.258 -5.711 1 92.62 230 ARG B O 1
ATOM 6382 N N . LEU B 1 231 ? 12.578 4.305 -6.035 1 94.88 231 LEU B N 1
ATOM 6383 C CA . LEU B 1 231 ? 12.984 5.426 -5.191 1 94.88 231 LEU B CA 1
ATOM 6384 C C . LEU B 1 231 ? 13.047 5.008 -3.725 1 94.88 231 LEU B C 1
ATOM 6386 O O . LEU B 1 231 ? 13.93 5.449 -2.99 1 94.88 231 LEU B O 1
ATOM 6390 N N . SER B 1 232 ? 12.18 4.164 -3.281 1 92.06 232 SER B N 1
ATOM 6391 C CA . SER B 1 232 ? 12.094 3.762 -1.883 1 92.06 232 SER B CA 1
ATOM 6392 C C . SER B 1 232 ? 13.281 2.887 -1.482 1 92.06 232 SER B C 1
ATOM 6394 O O . SER B 1 232 ? 13.586 2.752 -0.296 1 92.06 232 SER B O 1
ATOM 6396 N N . VAL B 1 233 ? 13.953 2.279 -2.459 1 90.69 233 VAL B N 1
ATOM 6397 C CA . VAL B 1 233 ? 15.031 1.35 -2.148 1 90.69 233 VAL B CA 1
ATOM 6398 C C . VAL B 1 233 ? 16.328 1.812 -2.822 1 90.69 233 VAL B C 1
ATOM 6400 O O . VAL B 1 233 ? 17.234 1.015 -3.041 1 90.69 233 VAL B O 1
ATOM 6403 N N . MET B 1 234 ? 16.391 3.08 -3.188 1 89.31 234 MET B N 1
ATOM 6404 C CA . MET B 1 234 ? 17.469 3.582 -4.031 1 89.31 234 MET B CA 1
ATOM 6405 C C . MET B 1 234 ? 18.797 3.506 -3.307 1 89.31 234 MET B C 1
ATOM 6407 O O . MET B 1 234 ? 19.859 3.475 -3.941 1 89.31 234 MET B O 1
ATOM 6411 N N . ASP B 1 235 ? 18.766 3.385 -1.97 1 87.56 235 ASP B N 1
ATOM 6412 C CA . ASP B 1 235 ? 20.016 3.344 -1.22 1 87.56 235 ASP B CA 1
ATOM 6413 C C . ASP B 1 235 ? 20.25 1.962 -0.614 1 87.56 235 ASP B C 1
ATOM 6415 O O . ASP B 1 235 ? 21.047 1.812 0.32 1 87.56 235 ASP B O 1
ATOM 6419 N N . LYS B 1 236 ? 19.484 1.006 -1.075 1 81.19 236 LYS B N 1
ATOM 6420 C CA . LYS B 1 236 ? 19.672 -0.372 -0.628 1 81.19 236 LYS B CA 1
ATOM 6421 C C . LYS B 1 236 ? 21.047 -0.905 -1.033 1 81.19 236 LYS B C 1
ATOM 6423 O O . LYS B 1 236 ? 21.484 -0.69 -2.16 1 81.19 236 LYS B O 1
ATOM 6428 N N . PRO B 1 237 ? 21.688 -1.435 -0.048 1 74.12 237 PRO B N 1
ATOM 6429 C CA . PRO B 1 237 ? 22.969 -2.021 -0.429 1 74.12 237 PRO B CA 1
ATOM 6430 C C . PRO B 1 237 ? 22.828 -3.08 -1.521 1 74.12 237 PRO B C 1
ATOM 6432 O O . PRO B 1 237 ? 21.812 -3.764 -1.601 1 74.12 237 PRO B O 1
ATOM 6435 N N . PRO B 1 238 ? 23.812 -2.994 -2.324 1 63.44 238 PRO B N 1
ATOM 6436 C CA . PRO B 1 238 ? 23.75 -3.934 -3.447 1 63.44 238 PRO B CA 1
ATOM 6437 C C . PRO B 1 238 ? 23.656 -5.387 -2.992 1 63.44 238 PRO B C 1
ATOM 6439 O O . PRO B 1 238 ? 24.25 -5.77 -1.989 1 63.44 238 PRO B O 1
ATOM 6442 N N . ASN B 1 239 ? 22.578 -5.98 -3.33 1 59.34 239 ASN B N 1
ATOM 6443 C CA . ASN B 1 239 ? 22.406 -7.422 -3.168 1 59.34 239 ASN B CA 1
ATOM 6444 C C . ASN B 1 239 ? 22.578 -8.156 -4.492 1 59.34 239 ASN B C 1
ATOM 6446 O O . ASN B 1 239 ? 22.234 -7.637 -5.551 1 59.34 239 ASN B O 1
ATOM 6450 N N . PRO B 1 240 ? 23.391 -9.219 -4.418 1 51.94 240 PRO B N 1
ATOM 6451 C CA . PRO B 1 240 ? 23.656 -9.953 -5.656 1 51.94 240 PRO B CA 1
ATOM 6452 C C . PRO B 1 240 ? 22.391 -10.227 -6.465 1 51.94 240 PRO B C 1
ATOM 6454 O O . PRO B 1 240 ? 22.453 -10.43 -7.68 1 51.94 240 PRO B O 1
ATOM 6457 N N . PHE B 1 241 ? 21.312 -10.133 -5.695 1 50.19 241 PHE B N 1
ATOM 6458 C CA . PHE B 1 241 ? 20.078 -10.508 -6.387 1 50.19 241 PHE B CA 1
ATOM 6459 C C . PHE B 1 241 ? 19.312 -9.273 -6.832 1 50.19 241 PHE B C 1
ATOM 6461 O O . PHE B 1 241 ? 18.172 -9.375 -7.285 1 50.19 241 PHE B O 1
ATOM 6468 N N . ASP B 1 242 ? 19.953 -8.117 -6.492 1 52.56 242 ASP B N 1
ATOM 6469 C CA . ASP B 1 242 ? 19.281 -6.895 -6.922 1 52.56 242 ASP B CA 1
ATOM 6470 C C . ASP B 1 242 ? 19.406 -6.699 -8.43 1 52.56 242 ASP B C 1
ATOM 6472 O O . ASP B 1 242 ? 20.391 -6.148 -8.906 1 52.56 242 ASP B O 1
ATOM 6476 N N . TRP B 1 243 ? 18.516 -7.426 -9.148 1 44.31 243 TRP B N 1
ATOM 6477 C CA . TRP B 1 243 ? 18.516 -7.301 -10.602 1 44.31 243 TRP B CA 1
ATOM 6478 C C . TRP B 1 243 ? 18.016 -5.926 -11.023 1 44.31 243 TRP B C 1
ATOM 6480 O O . TRP B 1 243 ? 17.047 -5.406 -10.461 1 44.31 243 TRP B O 1
ATOM 6490 N N . GLY B 1 244 ? 18.859 -5.121 -11.727 1 46.78 244 GLY B N 1
ATOM 6491 C CA . GLY B 1 244 ? 18.438 -3.846 -12.273 1 46.78 244 GLY B CA 1
ATOM 6492 C C . GLY B 1 244 ? 19 -2.652 -11.531 1 46.78 244 GLY B C 1
ATOM 6493 O O . GLY B 1 244 ? 18.469 -1.542 -11.641 1 46.78 244 GLY B O 1
ATOM 6494 N N . ARG B 1 245 ? 19.875 -3.084 -10.484 1 51.31 245 ARG B N 1
ATOM 6495 C CA . ARG B 1 245 ? 20.438 -1.929 -9.797 1 51.31 245 ARG B CA 1
ATOM 6496 C C . ARG B 1 245 ? 21.219 -1.045 -10.766 1 51.31 245 ARG B C 1
ATOM 6498 O O . ARG B 1 245 ? 21.969 -1.547 -11.602 1 51.31 245 ARG B O 1
ATOM 6505 N N . ARG B 1 246 ? 20.75 0.141 -10.766 1 46.56 246 ARG B N 1
ATOM 6506 C CA . ARG B 1 246 ? 21.547 1.151 -11.445 1 46.56 246 ARG B CA 1
ATOM 6507 C C . ARG B 1 246 ? 22.938 1.269 -10.812 1 46.56 246 ARG B C 1
ATOM 6509 O O . ARG B 1 246 ? 23.047 1.415 -9.594 1 46.56 246 ARG B O 1
ATOM 6516 N N . GLU B 1 247 ? 23.969 0.712 -11.383 1 46.09 247 GLU B N 1
ATOM 6517 C CA . GLU B 1 247 ? 25.312 0.966 -10.891 1 46.09 247 GLU B CA 1
ATOM 6518 C C . GLU B 1 247 ? 25.531 2.453 -10.625 1 46.09 247 GLU B C 1
ATOM 6520 O O . GLU B 1 247 ? 25.25 3.289 -11.492 1 46.09 247 GLU B O 1
ATOM 6525 N N . GLN B 1 248 ? 25.438 2.922 -9.375 1 48.97 248 GLN B N 1
ATOM 6526 C CA . GLN B 1 248 ? 25.844 4.297 -9.102 1 48.97 248 GLN B CA 1
ATOM 6527 C C . GLN B 1 248 ? 27.188 4.605 -9.742 1 48.97 248 GLN B C 1
ATOM 6529 O O . GLN B 1 248 ? 28.203 3.996 -9.391 1 48.97 248 GLN B O 1
ATOM 6534 N N . THR B 1 249 ? 27.219 4.852 -10.922 1 46.75 249 THR B N 1
ATOM 6535 C CA . THR B 1 249 ? 28.484 5.234 -11.516 1 46.75 249 THR B CA 1
ATOM 6536 C C . THR B 1 249 ? 29.094 6.418 -10.766 1 46.75 249 THR B C 1
ATOM 6538 O O . THR B 1 249 ? 28.391 7.176 -10.109 1 46.75 249 THR B O 1
ATOM 6541 N N . GLU B 1 250 ? 30.406 6.484 -10.562 1 48.81 250 GLU B N 1
ATOM 6542 C CA . GLU B 1 250 ? 31.266 7.543 -10.031 1 48.81 250 GLU B CA 1
ATOM 6543 C C . GLU B 1 250 ? 30.703 8.922 -10.367 1 48.81 250 GLU B C 1
ATOM 6545 O O . GLU B 1 250 ? 30.875 9.875 -9.602 1 48.81 250 GLU B O 1
ATOM 6550 N N . ASN B 1 251 ? 30.109 9.039 -11.555 1 48.59 251 ASN B N 1
ATOM 6551 C CA . ASN B 1 251 ? 29.688 10.352 -12.023 1 48.59 251 ASN B CA 1
ATOM 6552 C C . ASN B 1 251 ? 28.203 10.586 -11.75 1 48.59 251 ASN B C 1
ATOM 6554 O O . ASN B 1 251 ? 27.516 11.227 -12.547 1 48.59 251 ASN B O 1
ATOM 6558 N N . GLU B 1 252 ? 27.594 9.875 -10.688 1 60.44 252 GLU B N 1
ATOM 6559 C CA . GLU B 1 252 ? 26.188 9.953 -10.359 1 60.44 252 GLU B CA 1
ATOM 6560 C C . GLU B 1 252 ? 25.781 11.383 -10.008 1 60.44 252 GLU B C 1
ATOM 6562 O O . GLU B 1 252 ? 26.469 12.07 -9.258 1 60.44 252 GLU B O 1
ATOM 6567 N N . ASP B 1 253 ? 24.922 12.07 -10.875 1 82.69 253 ASP B N 1
ATOM 6568 C CA . ASP B 1 253 ? 24.344 13.367 -10.547 1 82.69 253 ASP B CA 1
ATOM 6569 C C . ASP B 1 253 ? 23.75 13.359 -9.141 1 82.69 253 ASP B C 1
ATOM 6571 O O . ASP B 1 253 ? 22.609 12.93 -8.945 1 82.69 253 ASP B O 1
ATOM 6575 N N . ARG B 1 254 ? 24.703 13.664 -8.141 1 90.19 254 ARG B N 1
ATOM 6576 C CA . ARG B 1 254 ? 24.359 13.672 -6.723 1 90.19 254 ARG B CA 1
ATOM 6577 C C . ARG B 1 254 ? 23.141 14.547 -6.461 1 90.19 254 ARG B C 1
ATOM 6579 O O . ARG B 1 254 ? 22.328 14.258 -5.574 1 90.19 254 ARG B O 1
ATOM 6586 N N . LEU B 1 255 ? 23.031 15.586 -7.215 1 94.06 255 LEU B N 1
ATOM 6587 C CA . LEU B 1 255 ? 21.859 16.453 -7.082 1 94.06 255 LEU B CA 1
ATOM 6588 C C . LEU B 1 255 ? 20.594 15.711 -7.484 1 94.06 255 LEU B C 1
ATOM 6590 O O . LEU B 1 255 ? 19.594 15.75 -6.77 1 94.06 255 LEU B O 1
ATOM 6594 N N . ALA B 1 256 ? 20.703 15.062 -8.633 1 93.88 256 ALA B N 1
ATOM 6595 C CA . ALA B 1 256 ? 19.547 14.312 -9.117 1 93.88 256 ALA B CA 1
ATOM 6596 C C . ALA B 1 256 ? 19.141 13.234 -8.125 1 93.88 256 ALA B C 1
ATOM 6598 O O . ALA B 1 256 ? 17.938 13.016 -7.895 1 93.88 256 ALA B O 1
ATOM 6599 N N . SER B 1 257 ? 20.062 12.57 -7.543 1 93.31 257 SER B N 1
ATOM 6600 C CA . SER B 1 257 ? 19.766 11.523 -6.562 1 93.31 257 SER B CA 1
ATOM 6601 C C . SER B 1 257 ? 19.094 12.102 -5.32 1 93.31 257 SER B C 1
ATOM 6603 O O . SER B 1 257 ? 18.156 11.516 -4.789 1 93.31 257 SER B O 1
ATOM 6605 N N . GLU B 1 258 ? 19.578 13.25 -4.879 1 95.19 258 GLU B N 1
ATOM 6606 C CA . GLU B 1 258 ? 19 13.891 -3.707 1 95.19 258 GLU B CA 1
ATOM 6607 C C . GLU B 1 258 ? 17.562 14.328 -3.979 1 95.19 258 GLU B C 1
ATOM 6609 O O . GLU B 1 258 ? 16.688 14.188 -3.117 1 95.19 258 GLU B O 1
ATOM 6614 N N . LEU B 1 259 ? 17.344 14.828 -5.133 1 96.75 259 LEU B N 1
ATOM 6615 C CA . LEU B 1 259 ? 15.992 15.258 -5.473 1 96.75 259 LEU B CA 1
ATOM 6616 C C . LEU B 1 259 ? 15.062 14.062 -5.609 1 96.75 259 LEU B C 1
ATOM 6618 O O . LEU B 1 259 ? 13.875 14.148 -5.285 1 96.75 259 LEU B O 1
ATOM 6622 N N . GLN B 1 260 ? 15.57 12.953 -6.078 1 97 260 GLN B N 1
ATOM 6623 C CA . GLN B 1 260 ? 14.797 11.711 -6.109 1 97 260 GLN B CA 1
ATOM 6624 C C . GLN B 1 260 ? 14.453 11.242 -4.699 1 97 260 GLN B C 1
ATOM 6626 O O . GLN B 1 260 ? 13.312 10.859 -4.43 1 97 260 GLN B O 1
ATOM 6631 N N . ARG B 1 261 ? 15.391 11.312 -3.777 1 95.56 261 ARG B N 1
ATOM 6632 C CA . ARG B 1 261 ? 15.133 10.977 -2.379 1 95.56 261 ARG B CA 1
ATOM 6633 C C . ARG B 1 261 ? 14.039 11.859 -1.796 1 95.56 261 ARG B C 1
ATOM 6635 O O . ARG B 1 261 ? 13.117 11.367 -1.139 1 95.56 261 ARG B O 1
ATOM 6642 N N . ARG B 1 262 ? 14.172 13.07 -2.09 1 97.25 262 ARG B N 1
ATOM 6643 C CA . ARG B 1 262 ? 13.211 14.031 -1.556 1 97.25 262 ARG B CA 1
ATOM 6644 C C . ARG B 1 262 ? 11.82 13.805 -2.131 1 97.25 262 ARG B C 1
ATOM 6646 O O . ARG B 1 262 ? 10.82 14 -1.442 1 97.25 262 ARG B O 1
ATOM 6653 N N . THR B 1 263 ? 11.75 13.453 -3.381 1 98.5 263 THR B N 1
ATOM 6654 C CA . THR B 1 263 ? 10.469 13.117 -3.984 1 98.5 263 THR B CA 1
ATOM 6655 C C . THR B 1 263 ? 9.828 11.922 -3.279 1 98.5 263 THR B C 1
ATOM 6657 O O . THR B 1 263 ? 8.633 11.938 -2.979 1 98.5 263 THR B O 1
ATOM 6660 N N . PHE B 1 264 ? 10.641 10.891 -2.967 1 97.44 264 PHE B N 1
ATOM 6661 C CA . PHE B 1 264 ? 10.125 9.75 -2.229 1 97.44 264 PHE B CA 1
ATOM 6662 C C . PHE B 1 264 ? 9.602 10.172 -0.86 1 97.44 264 PHE B C 1
ATOM 6664 O O . PHE B 1 264 ? 8.523 9.75 -0.44 1 97.44 264 PHE B O 1
ATOM 6671 N N . TRP B 1 265 ? 10.336 10.969 -0.196 1 97.31 265 TRP B N 1
ATOM 6672 C CA . TRP B 1 265 ? 9.938 11.367 1.151 1 97.31 265 TRP B CA 1
ATOM 6673 C C . TRP B 1 265 ? 8.703 12.258 1.115 1 97.31 265 TRP B C 1
ATOM 6675 O O . TRP B 1 265 ? 7.871 12.211 2.025 1 97.31 265 TRP B O 1
ATOM 6685 N N . SER B 1 266 ? 8.562 13.07 0.071 1 98.56 266 SER B N 1
ATOM 6686 C CA . SER B 1 266 ? 7.309 13.789 -0.098 1 98.56 266 SER B CA 1
ATOM 6687 C C . SER B 1 266 ? 6.137 12.828 -0.248 1 98.56 266 SER B C 1
ATOM 6689 O O . SER B 1 266 ? 5.051 13.078 0.284 1 98.56 266 SER B O 1
ATOM 6691 N N . CYS B 1 267 ? 6.328 11.711 -0.985 1 98.19 267 CYS B N 1
ATOM 6692 C CA . CYS B 1 267 ? 5.316 10.664 -1.078 1 98.19 267 CYS B CA 1
ATOM 6693 C C . CYS B 1 267 ? 4.988 10.102 0.299 1 98.19 267 CYS B C 1
ATOM 6695 O O . CYS B 1 267 ? 3.816 9.938 0.646 1 98.19 267 CYS B O 1
ATOM 6697 N N . TYR B 1 268 ? 6.043 9.844 1.002 1 97.31 268 TYR B N 1
ATOM 6698 C CA . TYR B 1 268 ? 5.898 9.266 2.334 1 97.31 268 TYR B CA 1
ATOM 6699 C C . TYR B 1 268 ? 5.109 10.195 3.25 1 97.31 268 TYR B C 1
ATOM 6701 O O . TYR B 1 268 ? 4.215 9.75 3.971 1 97.31 268 TYR B O 1
ATOM 6709 N N . PHE B 1 269 ? 5.453 11.516 3.236 1 98 269 PHE B N 1
ATOM 6710 C CA . PHE B 1 269 ? 4.773 12.492 4.074 1 98 269 PHE B CA 1
ATOM 6711 C C . PHE B 1 269 ? 3.283 12.539 3.754 1 98 269 PHE B C 1
ATOM 6713 O O . PHE B 1 269 ? 2.447 12.438 4.656 1 98 269 PHE B O 1
ATOM 6720 N N . LEU B 1 270 ? 2.99 12.68 2.527 1 98.38 270 LEU B N 1
ATOM 6721 C CA . LEU B 1 270 ? 1.591 12.797 2.133 1 98.38 270 LEU B CA 1
ATOM 6722 C C . LEU B 1 270 ? 0.841 11.5 2.389 1 98.38 270 LEU B C 1
ATOM 6724 O O . LEU B 1 270 ? -0.344 11.516 2.727 1 98.38 270 LEU B O 1
ATOM 6728 N N . ASP B 1 271 ? 1.528 10.344 2.219 1 97.69 271 ASP B N 1
ATOM 6729 C CA . ASP B 1 271 ? 0.912 9.055 2.5 1 97.69 271 ASP B CA 1
ATOM 6730 C C . ASP B 1 271 ? 0.439 8.969 3.951 1 97.69 271 ASP B C 1
ATOM 6732 O O . ASP B 1 271 ? -0.663 8.492 4.223 1 97.69 271 ASP B O 1
ATOM 6736 N N . ARG B 1 272 ? 1.255 9.453 4.855 1 97 272 ARG B N 1
ATOM 6737 C CA . ARG B 1 272 ? 0.912 9.414 6.273 1 97 272 ARG B CA 1
ATOM 6738 C C . ARG B 1 272 ? -0.16 10.445 6.609 1 97 272 ARG B C 1
ATOM 6740 O O . ARG B 1 272 ? -1.021 10.195 7.457 1 97 272 ARG B O 1
ATOM 6747 N N . LEU B 1 273 ? -0.116 11.547 5.949 1 96.62 273 LEU B N 1
ATOM 6748 C CA . LEU B 1 273 ? -0.992 12.656 6.32 1 96.62 273 LEU B CA 1
ATOM 6749 C C . LEU B 1 273 ? -2.383 12.469 5.723 1 96.62 273 LEU B C 1
ATOM 6751 O O . LEU B 1 273 ? -3.373 12.945 6.285 1 96.62 273 LEU B O 1
ATOM 6755 N N . VAL B 1 274 ? -2.447 11.773 4.602 1 95.81 274 VAL B N 1
ATOM 6756 C CA . VAL B 1 274 ? -3.732 11.617 3.926 1 95.81 274 VAL B CA 1
ATOM 6757 C C . VAL B 1 274 ? -4.406 10.328 4.391 1 95.81 274 VAL B C 1
ATOM 6759 O O . VAL B 1 274 ? -5.633 10.211 4.336 1 95.81 274 VAL B O 1
ATOM 6762 N N . SER B 1 275 ? -3.641 9.375 4.887 1 95.06 275 SER B N 1
ATOM 6763 C CA . SER B 1 275 ? -4.184 8.109 5.363 1 95.06 275 SER B CA 1
ATOM 6764 C C . SER B 1 275 ? -4.914 8.281 6.691 1 95.06 275 SER B C 1
ATOM 6766 O O . SER B 1 275 ? -4.586 9.172 7.473 1 95.06 275 SER B O 1
ATOM 6768 N N . ASN B 1 276 ? -5.961 7.508 6.918 1 89.44 276 ASN B N 1
ATOM 6769 C CA . ASN B 1 276 ? -6.691 7.59 8.18 1 89.44 276 ASN B CA 1
ATOM 6770 C C . ASN B 1 276 ? -6.633 6.273 8.945 1 89.44 276 ASN B C 1
ATOM 6772 O O . ASN B 1 276 ? -7.102 6.191 10.086 1 89.44 276 ASN B O 1
ATOM 6776 N N . GLY B 1 277 ? -6.066 5.168 8.375 1 87.62 277 GLY B N 1
ATOM 6777 C CA . GLY B 1 277 ? -5.852 3.896 9.047 1 87.62 277 GLY B CA 1
ATOM 6778 C C . GLY B 1 277 ? -7.098 3.035 9.102 1 87.62 277 GLY B C 1
ATOM 6779 O O . GLY B 1 277 ? -7.016 1.836 9.383 1 87.62 277 GLY B O 1
ATOM 6780 N N . ARG B 1 278 ? -8.25 3.555 8.906 1 86.44 278 ARG B N 1
ATOM 6781 C CA . ARG B 1 278 ? -9.5 2.809 9 1 86.44 278 ARG B CA 1
ATOM 6782 C C . ARG B 1 278 ? -9.828 2.121 7.68 1 86.44 278 ARG B C 1
ATOM 6784 O O . ARG B 1 278 ? -9.844 0.891 7.605 1 86.44 278 ARG B O 1
ATOM 6791 N N . ASP B 1 279 ? -10.109 2.896 6.664 1 87.81 279 ASP B N 1
ATOM 6792 C CA . ASP B 1 279 ? -10.406 2.357 5.34 1 87.81 279 ASP B CA 1
ATOM 6793 C C . ASP B 1 279 ? -9.391 2.838 4.309 1 87.81 279 ASP B C 1
ATOM 6795 O O . ASP B 1 279 ? -9.383 2.369 3.168 1 87.81 279 ASP B O 1
ATOM 6799 N N . ARG B 1 280 ? -8.562 3.746 4.758 1 93.25 280 ARG B N 1
ATOM 6800 C CA . ARG B 1 280 ? -7.48 4.25 3.92 1 93.25 280 ARG B CA 1
ATOM 6801 C C . ARG B 1 280 ? -6.125 4.043 4.59 1 93.25 280 ARG B C 1
ATOM 6803 O O . ARG B 1 280 ? -5.547 4.98 5.137 1 93.25 280 ARG B O 1
ATOM 6810 N N . PRO B 1 281 ? -5.652 2.84 4.504 1 95.12 281 PRO B N 1
ATOM 6811 C CA . PRO B 1 281 ? -4.352 2.547 5.113 1 95.12 281 PRO B CA 1
ATOM 6812 C C . PRO B 1 281 ? -3.188 3.164 4.34 1 95.12 281 PRO B C 1
ATOM 6814 O O . PRO B 1 281 ? -3.316 3.447 3.146 1 95.12 281 PRO B O 1
ATOM 6817 N N . SER B 1 282 ? -2.119 3.381 5.055 1 94.75 282 SER B N 1
ATOM 6818 C CA . SER B 1 282 ? -0.917 3.873 4.391 1 94.75 282 SER B CA 1
ATOM 6819 C C . SER B 1 282 ? -0.417 2.883 3.344 1 94.75 282 SER B C 1
ATOM 6821 O O . SER B 1 282 ? -0.476 1.669 3.555 1 94.75 282 SER B O 1
ATOM 6823 N N . GLY B 1 283 ? 0.056 3.436 2.268 1 94.75 283 GLY B N 1
ATOM 6824 C CA . GLY B 1 283 ? 0.492 2.602 1.16 1 94.75 283 GLY B CA 1
ATOM 6825 C C . GLY B 1 283 ? 1.955 2.209 1.249 1 94.75 283 GLY B C 1
ATOM 6826 O O . GLY B 1 283 ? 2.402 1.297 0.551 1 94.75 283 GLY B O 1
ATOM 6827 N N . ILE B 1 284 ? 2.719 2.875 2.082 1 95.69 284 ILE B N 1
ATOM 6828 C CA . ILE B 1 284 ? 4.148 2.605 2.186 1 95.69 284 ILE B CA 1
ATOM 6829 C C . ILE B 1 284 ? 4.453 1.946 3.529 1 95.69 284 ILE B C 1
ATOM 6831 O O . ILE B 1 284 ? 4.105 2.48 4.582 1 95.69 284 ILE B O 1
ATOM 6835 N N . ASP B 1 285 ? 5.027 0.789 3.5 1 92.62 285 ASP B N 1
ATOM 6836 C CA . ASP B 1 285 ? 5.473 0.091 4.703 1 92.62 285 ASP B CA 1
ATOM 6837 C C . ASP B 1 285 ? 6.898 0.489 5.074 1 92.62 285 ASP B C 1
ATOM 6839 O O . ASP B 1 285 ? 7.812 0.38 4.254 1 92.62 285 ASP B O 1
ATOM 6843 N N . ASP B 1 286 ? 7.094 0.96 6.301 1 91 286 ASP B N 1
ATOM 6844 C CA . ASP B 1 286 ? 8.391 1.454 6.754 1 91 286 ASP B CA 1
ATOM 6845 C C . ASP B 1 286 ? 9.469 0.382 6.605 1 91 286 ASP B C 1
ATOM 6847 O O . ASP B 1 286 ? 10.641 0.699 6.406 1 91 286 ASP B O 1
ATOM 6851 N N . ARG B 1 287 ? 9.195 -0.892 6.672 1 88.5 287 ARG B N 1
ATOM 6852 C CA . ARG B 1 287 ? 10.148 -1.999 6.586 1 88.5 287 ARG B CA 1
ATOM 6853 C C . ARG B 1 287 ? 10.695 -2.135 5.172 1 88.5 287 ARG B C 1
ATOM 6855 O O . ARG B 1 287 ? 11.711 -2.807 4.957 1 88.5 287 ARG B O 1
ATOM 6862 N N . ASP B 1 288 ? 9.992 -1.543 4.234 1 89.44 288 ASP B N 1
ATOM 6863 C CA . ASP B 1 288 ? 10.398 -1.661 2.836 1 89.44 288 ASP B CA 1
ATOM 6864 C C . ASP B 1 288 ? 11.156 -0.419 2.377 1 89.44 288 ASP B C 1
ATOM 6866 O O . ASP B 1 288 ? 11.375 -0.224 1.179 1 89.44 288 ASP B O 1
ATOM 6870 N N . ILE B 1 289 ? 11.547 0.473 3.326 1 91.69 289 ILE B N 1
ATOM 6871 C CA . ILE B 1 289 ? 12.195 1.726 2.957 1 91.69 289 ILE B CA 1
ATOM 6872 C C . ILE B 1 289 ? 13.703 1.59 3.115 1 91.69 289 ILE B C 1
ATOM 6874 O O . ILE B 1 289 ? 14.203 1.342 4.215 1 91.69 289 ILE B O 1
ATOM 6878 N N . PHE B 1 290 ? 14.414 1.67 2.02 1 88.62 290 PHE B N 1
ATOM 6879 C CA . PHE B 1 290 ? 15.875 1.765 1.988 1 88.62 290 PHE B CA 1
ATOM 6880 C C . PHE B 1 290 ? 16.312 3.031 1.268 1 88.62 290 PHE B C 1
ATOM 6882 O O . PHE B 1 290 ? 17.047 2.963 0.278 1 88.62 290 PHE B O 1
ATOM 6889 N N . CYS B 1 291 ? 15.758 4.105 1.648 1 91.75 291 CYS B N 1
ATOM 6890 C CA . CYS B 1 291 ? 16.062 5.434 1.131 1 91.75 291 CYS B CA 1
ATOM 6891 C C . CYS B 1 291 ? 16.609 6.332 2.227 1 91.75 291 CYS B C 1
ATOM 6893 O O . CYS B 1 291 ? 16.016 6.473 3.291 1 91.75 291 CYS B O 1
ATOM 6895 N N . HIS B 1 292 ? 17.719 6.902 1.99 1 90.56 292 HIS B N 1
ATOM 6896 C CA . HIS B 1 292 ? 18.344 7.789 2.971 1 90.56 292 HIS B CA 1
ATOM 6897 C C . HIS B 1 292 ? 17.453 9 3.254 1 90.56 292 HIS B C 1
ATOM 6899 O O . HIS B 1 292 ? 16.75 9.477 2.363 1 90.56 292 HIS B O 1
ATOM 6905 N N . LEU B 1 293 ? 17.5 9.422 4.504 1 93 293 LEU B N 1
ATOM 6906 C CA . LEU B 1 293 ? 16.812 10.664 4.848 1 93 293 LEU B CA 1
ATOM 6907 C C . LEU B 1 293 ? 17.469 11.852 4.129 1 93 293 LEU B C 1
ATOM 6909 O O . LEU B 1 293 ? 18.641 11.797 3.783 1 93 293 LEU B O 1
ATOM 6913 N N . PRO B 1 294 ? 16.734 12.859 3.828 1 92.62 294 PRO B N 1
ATOM 6914 C CA . PRO B 1 294 ? 17.25 14 3.062 1 92.62 294 PRO B CA 1
ATOM 6915 C C . PRO B 1 294 ? 18.312 14.781 3.816 1 92.62 294 PRO B C 1
ATOM 6917 O O . PRO B 1 294 ? 18.266 14.883 5.043 1 92.62 294 PRO B O 1
ATOM 6920 N N . ILE B 1 295 ? 19.234 15.344 3.096 1 92.75 295 ILE B N 1
ATOM 6921 C CA . ILE B 1 295 ? 20.219 16.25 3.688 1 92.75 295 ILE B CA 1
ATOM 6922 C C . ILE B 1 295 ? 19.562 17.594 4.004 1 92.75 295 ILE B C 1
ATOM 6924 O O . ILE B 1 295 ? 18.438 17.859 3.574 1 92.75 295 ILE B O 1
ATOM 6928 N N . SER B 1 296 ? 20.25 18.391 4.789 1 92.25 296 SER B N 1
ATOM 6929 C CA . SER B 1 296 ? 19.688 19.688 5.164 1 92.25 296 SER B CA 1
ATOM 6930 C C . SER B 1 296 ? 19.531 20.594 3.947 1 92.25 296 SER B C 1
ATOM 6932 O O . SER B 1 296 ? 20.156 20.359 2.908 1 92.25 296 SER B O 1
ATOM 6934 N N . GLU B 1 297 ? 18.734 21.609 4.078 1 92.88 297 GLU B N 1
ATOM 6935 C CA . GLU B 1 297 ? 18.562 22.578 3.002 1 92.88 297 GLU B CA 1
ATOM 6936 C C . GLU B 1 297 ? 19.859 23.281 2.678 1 92.88 297 GLU B C 1
ATOM 6938 O O . GLU B 1 297 ? 20.172 23.531 1.51 1 92.88 297 GLU B O 1
ATOM 6943 N N . GLU B 1 298 ? 20.547 23.609 3.729 1 91.69 298 GLU B N 1
ATOM 6944 C CA . GLU B 1 298 ? 21.844 24.281 3.559 1 91.69 298 GLU B CA 1
ATOM 6945 C C . GLU B 1 298 ? 22.812 23.406 2.77 1 91.69 298 GLU B C 1
ATOM 6947 O O . GLU B 1 298 ? 23.5 23.891 1.875 1 91.69 298 GLU B O 1
ATOM 6952 N N . ASP B 1 299 ? 22.828 22.172 3.143 1 92.38 299 ASP B N 1
ATOM 6953 C CA . ASP B 1 299 ? 23.719 21.25 2.441 1 92.38 299 ASP B CA 1
ATOM 6954 C C . ASP B 1 299 ? 23.297 21.094 0.979 1 92.38 299 ASP B C 1
ATOM 6956 O O . ASP B 1 299 ? 24.156 20.969 0.098 1 92.38 299 ASP B O 1
ATOM 6960 N N . LEU B 1 300 ? 22.062 21.094 0.71 1 94.25 300 LEU B N 1
ATOM 6961 C CA . LEU B 1 300 ? 21.578 21 -0.666 1 94.25 300 LEU B CA 1
ATOM 6962 C C . LEU B 1 300 ? 22 22.219 -1.468 1 94.25 300 LEU B C 1
ATOM 6964 O O . LEU B 1 300 ? 22.484 22.109 -2.596 1 94.25 300 LEU B O 1
ATOM 6968 N N . ILE B 1 301 ? 21.844 23.406 -0.92 1 94.19 301 ILE B N 1
ATOM 6969 C CA . ILE B 1 301 ? 22.125 24.672 -1.589 1 94.19 301 ILE B CA 1
ATOM 6970 C C . ILE B 1 301 ? 23.625 24.75 -1.905 1 94.19 301 ILE B C 1
ATOM 6972 O O . ILE B 1 301 ? 24 25.172 -3 1 94.19 301 ILE B O 1
ATOM 6976 N N . PHE B 1 302 ? 24.422 24.266 -0.976 1 94.25 302 PHE B N 1
ATOM 6977 C CA . PHE B 1 302 ? 25.875 24.375 -1.144 1 94.25 302 PHE B CA 1
ATOM 6978 C C . PHE B 1 302 ? 26.438 23.125 -1.792 1 94.25 302 PHE B C 1
ATOM 6980 O O . PHE B 1 302 ? 27.656 22.969 -1.904 1 94.25 302 PHE B O 1
ATOM 6987 N N . ARG B 1 303 ? 25.641 22.156 -2.188 1 93.69 303 ARG B N 1
ATOM 6988 C CA . ARG B 1 303 ? 26 20.938 -2.906 1 93.69 303 ARG B CA 1
ATOM 6989 C C . ARG B 1 303 ? 26.938 20.062 -2.076 1 93.69 303 ARG B C 1
ATOM 6991 O O . ARG B 1 303 ? 27.938 19.547 -2.59 1 93.69 303 ARG B O 1
ATOM 6998 N N . ARG B 1 304 ? 26.625 20.031 -0.754 1 91.81 304 ARG B N 1
ATOM 6999 C CA . ARG B 1 304 ? 27.359 19.141 0.142 1 91.81 304 ARG B CA 1
ATOM 7000 C C . ARG B 1 304 ? 26.594 17.828 0.333 1 91.81 304 ARG B C 1
ATOM 7002 O O . ARG B 1 304 ? 25.781 17.703 1.248 1 91.81 304 ARG B O 1
ATOM 7009 N N . PHE B 1 305 ? 26.938 16.906 -0.478 1 89.38 305 PHE B N 1
ATOM 7010 C CA . PHE B 1 305 ? 26.188 15.656 -0.492 1 89.38 305 PHE B CA 1
ATOM 7011 C C . PHE B 1 305 ? 26.891 14.602 0.363 1 89.38 305 PHE B C 1
ATOM 7013 O O . PHE B 1 305 ? 28.094 14.383 0.234 1 89.38 305 PHE B O 1
ATOM 7020 N N . HIS B 1 306 ? 26.188 14.148 1.396 1 83.12 306 HIS B N 1
ATOM 7021 C CA . HIS B 1 306 ? 26.688 13.07 2.246 1 83.12 306 HIS B CA 1
ATOM 7022 C C . H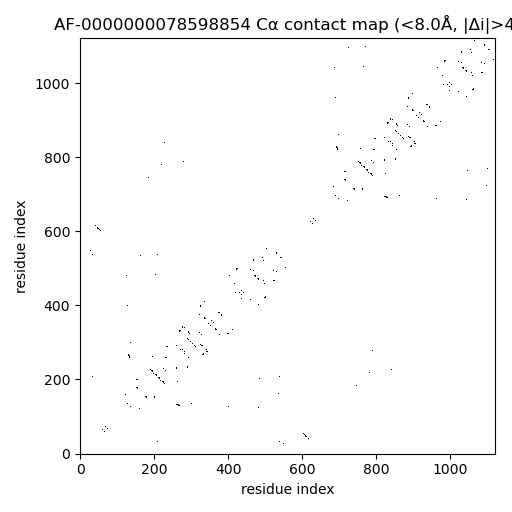IS B 1 306 ? 25.578 12.086 2.588 1 83.12 306 HIS B C 1
ATOM 7024 O O . HIS B 1 306 ? 24.391 12.453 2.607 1 83.12 306 HIS B O 1
ATOM 7030 N N . PRO B 1 307 ? 26.016 10.812 2.676 1 75.06 307 PRO B N 1
ATOM 7031 C CA . PRO B 1 307 ? 24.969 9.859 3.049 1 75.06 307 PRO B CA 1
ATOM 7032 C C . PRO B 1 307 ? 24.406 10.109 4.445 1 75.06 307 PRO B C 1
ATOM 7034 O O . PRO B 1 307 ? 25.156 10.438 5.367 1 75.06 307 PRO B O 1
ATOM 7037 N N . SER B 1 308 ? 23.188 10.398 4.449 1 71.06 308 SER B N 1
ATOM 7038 C CA . SER B 1 308 ? 22.516 10.5 5.742 1 71.06 308 SER B CA 1
ATOM 7039 C C . SER B 1 308 ? 22.062 9.133 6.242 1 71.06 308 SER B C 1
ATOM 7041 O O . SER B 1 308 ? 22.234 8.125 5.559 1 71.06 308 SER B O 1
ATOM 7043 N N . SER B 1 309 ? 21.734 9.047 7.543 1 64.38 309 SER B N 1
ATOM 7044 C CA . SER B 1 309 ? 21.266 7.809 8.156 1 64.38 309 SER B CA 1
ATOM 7045 C C . SER B 1 309 ? 20.047 7.254 7.398 1 64.38 309 SER B C 1
ATOM 7047 O O . SER B 1 309 ? 19.297 8.008 6.793 1 64.38 309 SER B O 1
ATOM 7049 N N . SER B 1 310 ? 20.219 6.121 6.758 1 61.25 310 SER B N 1
ATOM 7050 C CA . SER B 1 310 ? 19.125 5.465 6.051 1 61.25 310 SER B CA 1
ATOM 7051 C C . SER B 1 310 ? 18.172 4.777 7.023 1 61.25 310 SER B C 1
ATOM 7053 O O . SER B 1 310 ? 17.297 4.008 6.609 1 61.25 310 SER B O 1
ATOM 7055 N N . ALA B 1 311 ? 18.359 4.742 8.391 1 54.06 311 ALA B N 1
ATOM 7056 C CA . ALA B 1 311 ? 17.75 3.684 9.188 1 54.06 311 ALA B CA 1
ATOM 7057 C C . ALA B 1 311 ? 16.219 3.717 9.078 1 54.06 311 ALA B C 1
ATOM 7059 O O . ALA B 1 311 ? 15.641 4.77 8.812 1 54.06 311 ALA B O 1
ATOM 7060 N N . ALA B 1 312 ? 15.742 2.457 8.969 1 56.78 312 ALA B N 1
ATOM 7061 C CA . ALA B 1 312 ? 14.344 2.207 9.289 1 56.78 312 ALA B CA 1
ATOM 7062 C C . ALA B 1 312 ? 13.852 3.15 10.383 1 56.78 312 ALA B C 1
ATOM 7064 O O . ALA B 1 312 ? 14.484 3.273 11.438 1 56.78 312 ALA B O 1
ATOM 7065 N N . LEU B 1 313 ? 13.07 4.121 9.945 1 59.44 313 LEU B N 1
ATOM 7066 C CA . LEU B 1 313 ? 12.547 5.148 10.836 1 59.44 313 LEU B CA 1
ATOM 7067 C C . LEU B 1 313 ? 12.18 4.551 12.188 1 59.44 313 LEU B C 1
ATOM 7069 O O . LEU B 1 313 ? 12.281 5.227 13.219 1 59.44 313 LEU B O 1
ATOM 7073 N N . SER B 1 314 ? 11.914 3.154 12.203 1 56.91 314 SER B N 1
ATOM 7074 C CA . SER B 1 314 ? 11.461 2.564 13.461 1 56.91 314 SER B CA 1
ATOM 7075 C C . SER B 1 314 ? 12.617 2.355 14.422 1 56.91 314 SER B C 1
ATOM 7077 O O . SER B 1 314 ? 12.438 2.412 15.641 1 56.91 314 SER B O 1
ATOM 7079 N N . ASP B 1 315 ? 13.797 2.154 13.906 1 60.44 315 ASP B N 1
ATOM 7080 C CA . ASP B 1 315 ? 14.945 1.95 14.789 1 60.44 315 ASP B CA 1
ATOM 7081 C C . ASP B 1 315 ? 16.016 3.01 14.547 1 60.44 315 ASP B C 1
ATOM 7083 O O . ASP B 1 315 ? 17.203 2.703 14.547 1 60.44 315 ASP B O 1
ATOM 7087 N N . PHE B 1 316 ? 15.484 4.18 14.383 1 63.38 316 PHE B N 1
ATOM 7088 C CA . PHE B 1 316 ? 16.359 5.289 14.016 1 63.38 316 PHE B CA 1
ATOM 7089 C C . PHE B 1 316 ? 17.297 5.648 15.164 1 63.38 316 PHE B C 1
ATOM 7091 O O . PHE B 1 316 ? 16.828 5.898 16.281 1 63.38 316 PHE B O 1
ATOM 7098 N N . LYS B 1 317 ? 18.547 5.469 14.953 1 65.56 317 LYS B N 1
ATOM 7099 C CA . LYS B 1 317 ? 19.578 6 15.852 1 65.56 317 LYS B CA 1
ATOM 7100 C C . LYS B 1 317 ? 20.25 7.227 15.242 1 65.56 317 LYS B C 1
ATOM 7102 O O . LYS B 1 317 ? 21 7.109 14.281 1 65.56 317 LYS B O 1
ATOM 7107 N N . PRO B 1 318 ? 19.875 8.344 15.805 1 69.69 318 PRO B N 1
ATOM 7108 C CA . PRO B 1 318 ? 20.391 9.57 15.195 1 69.69 318 PRO B CA 1
ATOM 7109 C C . PRO B 1 318 ? 21.906 9.695 15.32 1 69.69 318 PRO B C 1
ATOM 7111 O O . PRO B 1 318 ? 22.484 9.359 16.359 1 69.69 318 PRO B O 1
ATOM 7114 N N . ARG B 1 319 ? 22.5 9.945 14.25 1 73.12 319 ARG B N 1
ATOM 7115 C CA . ARG B 1 319 ? 23.891 10.391 14.281 1 73.12 319 ARG B CA 1
ATOM 7116 C C . ARG B 1 319 ? 23.984 11.859 14.703 1 73.12 319 ARG B C 1
ATOM 7118 O O . ARG B 1 319 ? 23 12.602 14.594 1 73.12 319 ARG B O 1
ATOM 7125 N N . PRO B 1 320 ? 25.109 12.18 15.305 1 70.69 320 PRO B N 1
ATOM 7126 C CA . PRO B 1 320 ? 25.25 13.562 15.781 1 70.69 320 PRO B CA 1
ATOM 7127 C C . PRO B 1 320 ? 24.906 14.586 14.703 1 70.69 320 PRO B C 1
ATOM 7129 O O . PRO B 1 320 ? 24.234 15.586 14.992 1 70.69 320 PRO B O 1
ATOM 7132 N N . ASP B 1 321 ? 25.281 14.273 13.531 1 74.75 321 ASP B N 1
ATOM 7133 C CA . ASP B 1 321 ? 25.031 15.234 12.469 1 74.75 321 ASP B CA 1
ATOM 7134 C C . ASP B 1 321 ? 23.547 15.266 12.102 1 74.75 321 ASP B C 1
ATOM 7136 O O . ASP B 1 321 ? 23.047 16.266 11.57 1 74.75 321 ASP B O 1
ATOM 7140 N N . ASP B 1 322 ? 22.844 14.266 12.461 1 80.56 322 ASP B N 1
ATOM 7141 C CA . ASP B 1 322 ? 21.422 14.148 12.125 1 80.56 322 ASP B CA 1
ATOM 7142 C C . ASP B 1 322 ? 20.562 15.008 13.055 1 80.56 322 ASP B C 1
ATOM 7144 O O . ASP B 1 322 ? 19.469 15.43 12.688 1 80.56 322 ASP B O 1
ATOM 7148 N N . ALA B 1 323 ? 21.141 15.297 14.172 1 85 323 ALA B N 1
ATOM 7149 C CA . ALA B 1 323 ? 20.359 15.992 15.203 1 85 323 ALA B CA 1
ATOM 7150 C C . ALA B 1 323 ? 20.047 17.422 14.781 1 85 323 ALA B C 1
ATOM 7152 O O . ALA B 1 323 ? 19 17.969 15.141 1 85 323 ALA B O 1
ATOM 7153 N N . GLU B 1 324 ? 20.906 18 13.961 1 88.88 324 GLU B N 1
ATOM 7154 C CA . GLU B 1 324 ? 20.719 19.391 13.555 1 88.88 324 GLU B CA 1
ATOM 7155 C C . GLU B 1 324 ? 19.828 19.484 12.32 1 88.88 324 GLU B C 1
ATOM 7157 O O . GLU B 1 324 ? 19.344 20.578 11.984 1 88.88 324 GLU B O 1
ATOM 7162 N N . ASN B 1 325 ? 19.656 18.391 11.688 1 92.25 325 ASN B N 1
ATOM 7163 C CA . ASN B 1 325 ? 18.859 18.375 10.461 1 92.25 325 ASN B CA 1
ATOM 7164 C C . ASN B 1 325 ? 17.375 18.281 10.75 1 92.25 325 ASN B C 1
ATOM 7166 O O . ASN B 1 325 ? 16.859 17.203 11.055 1 92.25 325 ASN B O 1
ATOM 7170 N N . ILE B 1 326 ? 16.609 19.328 10.539 1 94.19 326 ILE B N 1
ATOM 7171 C CA . ILE B 1 326 ? 15.203 19.406 10.914 1 94.19 326 ILE B CA 1
ATOM 7172 C C . ILE B 1 326 ? 14.367 18.5 10.016 1 94.19 326 ILE B C 1
ATOM 7174 O O . ILE B 1 326 ? 13.32 18 10.438 1 94.19 326 ILE B O 1
ATOM 7178 N N . TYR B 1 327 ? 14.797 18.219 8.758 1 94.31 327 TYR B N 1
ATOM 7179 C CA . TYR B 1 327 ? 14.055 17.328 7.879 1 94.31 327 TYR B CA 1
ATOM 7180 C C . TYR B 1 327 ? 13.992 15.922 8.469 1 94.31 327 TYR B C 1
ATOM 7182 O O . TYR B 1 327 ? 13.008 15.211 8.273 1 94.31 327 TYR B O 1
ATOM 7190 N N . ILE B 1 328 ? 14.992 15.539 9.164 1 92.94 328 ILE B N 1
ATOM 7191 C CA . ILE B 1 328 ? 15.008 14.227 9.805 1 92.94 328 ILE B CA 1
ATOM 7192 C C . ILE B 1 328 ? 13.969 14.188 10.93 1 92.94 328 ILE B C 1
ATOM 7194 O O . ILE B 1 328 ? 13.242 13.203 11.07 1 92.94 328 ILE B O 1
ATOM 7198 N N . HIS B 1 329 ? 13.891 15.273 11.68 1 93.5 329 HIS B N 1
ATOM 7199 C CA . HIS B 1 329 ? 12.891 15.367 12.742 1 93.5 329 HIS B CA 1
ATOM 7200 C C . HIS B 1 329 ? 11.477 15.352 12.172 1 93.5 329 HIS B C 1
ATOM 7202 O O . HIS B 1 329 ? 10.57 14.758 12.758 1 93.5 329 HIS B O 1
ATOM 7208 N N . LEU B 1 330 ? 11.344 16.062 11.086 1 95.75 330 LEU B N 1
ATOM 7209 C CA . LEU B 1 330 ? 10.039 16.078 10.43 1 95.75 330 LEU B CA 1
ATOM 7210 C C . LEU B 1 330 ? 9.641 14.672 9.984 1 95.75 330 LEU B C 1
ATOM 7212 O O . LEU B 1 330 ? 8.508 14.242 10.219 1 95.75 330 LEU B O 1
ATOM 7216 N N . ALA B 1 331 ? 10.531 13.961 9.297 1 95.06 331 ALA B N 1
ATOM 7217 C CA . ALA B 1 331 ? 10.258 12.602 8.828 1 95.06 331 ALA B CA 1
ATOM 7218 C C . ALA B 1 331 ? 9.898 11.688 9.992 1 95.06 331 ALA B C 1
ATOM 7220 O O . ALA B 1 331 ? 8.961 10.891 9.906 1 95.06 331 ALA B O 1
ATOM 7221 N N . ARG B 1 332 ? 10.594 11.789 11.062 1 94 332 ARG B N 1
ATOM 7222 C CA . ARG B 1 332 ? 10.383 10.93 12.219 1 94 332 ARG B CA 1
ATOM 7223 C C . ARG B 1 332 ? 9.023 11.195 12.859 1 94 332 ARG B C 1
ATOM 7225 O O . ARG B 1 332 ? 8.305 10.266 13.219 1 94 332 ARG B O 1
ATOM 7232 N N . ILE B 1 333 ? 8.727 12.461 13.039 1 96.38 333 ILE B N 1
ATOM 7233 C CA . ILE B 1 333 ? 7.484 12.766 13.734 1 96.38 333 ILE B CA 1
ATOM 7234 C C . ILE B 1 333 ? 6.293 12.375 12.867 1 96.38 333 ILE B C 1
ATOM 7236 O O . ILE B 1 333 ? 5.258 11.938 13.375 1 96.38 333 ILE B O 1
ATOM 7240 N N . ILE B 1 334 ? 6.395 12.586 11.562 1 96.69 334 ILE B N 1
ATOM 7241 C CA . ILE B 1 334 ? 5.312 12.188 10.672 1 96.69 334 ILE B CA 1
ATOM 7242 C C . ILE B 1 334 ? 5.168 10.664 10.68 1 96.69 334 ILE B C 1
ATOM 7244 O O . ILE B 1 334 ? 4.059 10.141 10.609 1 96.69 334 ILE B O 1
ATOM 7248 N N . SER B 1 335 ? 6.285 9.945 10.797 1 95.62 335 SER B N 1
ATOM 7249 C CA . SER B 1 335 ? 6.242 8.492 10.922 1 95.62 335 SER B CA 1
ATOM 7250 C C . SER B 1 335 ? 5.48 8.062 12.18 1 95.62 335 SER B C 1
ATOM 7252 O O . SER B 1 335 ? 4.637 7.168 12.125 1 95.62 335 SER B O 1
ATOM 7254 N N . ILE B 1 336 ? 5.777 8.703 13.281 1 96.5 336 ILE B N 1
ATOM 7255 C CA . ILE B 1 336 ? 5.125 8.367 14.547 1 96.5 336 ILE B CA 1
ATOM 7256 C C . ILE B 1 336 ? 3.641 8.719 14.469 1 96.5 336 ILE B C 1
ATOM 7258 O O . ILE B 1 336 ? 2.787 7.938 14.898 1 96.5 336 ILE B O 1
ATOM 7262 N N . LEU B 1 337 ? 3.379 9.914 13.93 1 97.06 337 LEU B N 1
ATOM 7263 C CA . LEU B 1 337 ? 1.988 10.32 13.742 1 97.06 337 LEU B CA 1
ATOM 7264 C C . LEU B 1 337 ? 1.238 9.305 12.891 1 97.06 337 LEU B C 1
ATOM 7266 O O . LEU B 1 337 ? 0.096 8.953 13.188 1 97.06 337 LEU B O 1
ATOM 7270 N N . GLY B 1 338 ? 1.903 8.867 11.805 1 95.88 338 GLY B N 1
ATOM 7271 C CA . GLY B 1 338 ? 1.305 7.84 10.969 1 95.88 338 GLY B CA 1
ATOM 7272 C C . GLY B 1 338 ? 1.016 6.551 11.711 1 95.88 338 GLY B C 1
ATOM 7273 O O . GLY B 1 338 ? -0.026 5.926 11.5 1 95.88 338 GLY B O 1
ATOM 7274 N N . ALA B 1 339 ? 1.891 6.125 12.586 1 95.69 339 ALA B N 1
ATOM 7275 C CA . ALA B 1 339 ? 1.698 4.914 13.375 1 95.69 339 ALA B CA 1
ATOM 7276 C C . ALA B 1 339 ? 0.511 5.062 14.328 1 95.69 339 ALA B C 1
ATOM 7278 O O . ALA B 1 339 ? -0.259 4.117 14.516 1 95.69 339 ALA B O 1
ATOM 7279 N N . ILE B 1 340 ? 0.377 6.199 14.867 1 96.69 340 ILE B N 1
ATOM 7280 C CA . ILE B 1 340 ? -0.737 6.473 15.773 1 96.69 340 ILE B CA 1
ATOM 7281 C C . ILE B 1 340 ? -2.053 6.422 15 1 96.69 340 ILE B C 1
ATOM 7283 O O . ILE B 1 340 ? -3.016 5.793 15.438 1 96.69 340 ILE B O 1
ATOM 7287 N N . THR B 1 341 ? -2.064 7.098 13.867 1 94.69 341 THR B N 1
ATOM 7288 C CA . THR B 1 341 ? -3.264 7.125 13.039 1 94.69 341 THR B CA 1
ATOM 7289 C C . THR B 1 341 ? -3.648 5.715 12.602 1 94.69 341 THR B C 1
ATOM 7291 O O . THR B 1 341 ? -4.832 5.367 12.578 1 94.69 341 THR B O 1
ATOM 7294 N N . THR B 1 342 ? -2.674 4.961 12.234 1 94.44 342 THR B N 1
ATOM 7295 C CA . THR B 1 342 ? -2.922 3.582 11.828 1 94.44 342 THR B CA 1
ATOM 7296 C C . THR B 1 342 ? -3.49 2.773 12.992 1 94.44 342 THR B C 1
ATOM 7298 O O . THR B 1 342 ? -4.453 2.02 12.82 1 94.44 342 THR B O 1
ATOM 7301 N N . TRP B 1 343 ? -2.887 2.896 14.148 1 93.75 343 TRP B N 1
ATOM 7302 C CA . TRP B 1 343 ? -3.369 2.201 15.336 1 93.75 343 TRP B CA 1
ATOM 7303 C C . TRP B 1 343 ? -4.809 2.588 15.648 1 93.75 343 TRP B C 1
ATOM 7305 O O . TRP B 1 343 ? -5.652 1.724 15.906 1 93.75 343 TRP B O 1
ATOM 7315 N N . HIS B 1 344 ? -5.086 3.885 15.539 1 90.38 344 HIS B N 1
ATOM 7316 C CA . HIS B 1 344 ? -6.441 4.375 15.766 1 90.38 344 HIS B CA 1
ATOM 7317 C C . HIS B 1 344 ? -7.414 3.805 14.734 1 90.38 344 HIS B C 1
ATOM 7319 O O . HIS B 1 344 ? -8.508 3.355 15.086 1 90.38 344 HIS B O 1
ATOM 7325 N N . GLY B 1 345 ? -7.008 3.883 13.578 1 87.81 345 GLY B N 1
ATOM 7326 C CA . GLY B 1 345 ? -7.867 3.457 12.484 1 87.81 345 GLY B CA 1
ATOM 7327 C C . GLY B 1 345 ? -8.195 1.977 12.523 1 87.81 345 GLY B C 1
ATOM 7328 O O . GLY B 1 345 ? -9.273 1.562 12.102 1 87.81 345 GLY B O 1
ATOM 7329 N N . ARG B 1 346 ? -7.266 1.175 13 1 87.44 346 ARG B N 1
ATOM 7330 C CA . ARG B 1 346 ? -7.477 -0.266 13.078 1 87.44 346 ARG B CA 1
ATOM 7331 C C . ARG B 1 346 ? -8.438 -0.617 14.211 1 87.44 346 ARG B C 1
ATOM 7333 O O . ARG B 1 346 ? -8.961 -1.732 14.266 1 87.44 346 ARG B O 1
ATOM 7340 N N . GLY B 1 347 ? -8.688 0.273 15.109 1 83.56 347 GLY B N 1
ATOM 7341 C CA . GLY B 1 347 ? -9.648 0.064 16.188 1 83.56 347 GLY B CA 1
ATOM 7342 C C . GLY B 1 347 ? -9.195 0.638 17.516 1 83.56 347 GLY B C 1
ATOM 7343 O O . GLY B 1 347 ? -10 0.816 18.422 1 83.56 347 GLY B O 1
ATOM 7344 N N . GLY B 1 348 ? -7.84 0.926 17.578 1 84.69 348 GLY B N 1
ATOM 7345 C CA . GLY B 1 348 ? -7.32 1.53 18.797 1 84.69 348 GLY B CA 1
ATOM 7346 C C . GLY B 1 348 ? -7.676 0.753 20.047 1 84.69 348 GLY B C 1
ATOM 7347 O O . GLY B 1 348 ? -7.473 -0.46 20.109 1 84.69 348 GLY B O 1
ATOM 7348 N N . ARG B 1 349 ? -8.289 1.381 20.938 1 81.88 349 ARG B N 1
ATOM 7349 C CA . ARG B 1 349 ? -8.625 0.795 22.234 1 81.88 349 ARG B CA 1
ATOM 7350 C C . ARG B 1 349 ? -9.734 -0.243 22.094 1 81.88 349 ARG B C 1
ATOM 7352 O O . ARG B 1 349 ? -9.883 -1.117 22.953 1 81.88 349 ARG B O 1
ATOM 7359 N N . HIS B 1 350 ? -10.508 -0.163 21.031 1 79 350 HIS B N 1
ATOM 7360 C CA . HIS B 1 350 ? -11.617 -1.094 20.844 1 79 350 HIS B CA 1
ATOM 7361 C C . HIS B 1 350 ? -11.117 -2.48 20.453 1 79 350 HIS B C 1
ATOM 7363 O O . HIS B 1 350 ? -11.766 -3.486 20.75 1 79 350 HIS B O 1
ATOM 7369 N N . LEU B 1 351 ? -10.023 -2.506 19.828 1 76.94 351 LEU B N 1
ATOM 7370 C CA . LEU B 1 351 ? -9.414 -3.785 19.469 1 76.94 351 LEU B CA 1
ATOM 7371 C C . LEU B 1 351 ? -8.43 -4.23 20.547 1 76.94 351 LEU B C 1
ATOM 7373 O O . LEU B 1 351 ? -8.336 -5.422 20.859 1 76.94 351 LEU B O 1
ATOM 7377 N N . GLU B 1 352 ? -7.707 -3.213 21.047 1 76.56 352 GLU B N 1
ATOM 7378 C CA . GLU B 1 352 ? -6.758 -3.486 22.109 1 76.56 352 GLU B CA 1
ATOM 7379 C C . GLU B 1 352 ? -7.434 -3.422 23.484 1 76.56 352 GLU B C 1
ATOM 7381 O O . GLU B 1 352 ? -7.551 -2.346 24.078 1 76.56 352 GLU B O 1
ATOM 7386 N N . LYS B 1 353 ? -7.734 -4.504 24.016 1 77.06 353 LYS B N 1
ATOM 7387 C CA . LYS B 1 353 ? -8.539 -4.508 25.234 1 77.06 353 LYS B CA 1
ATOM 7388 C C . LYS B 1 353 ? -7.66 -4.469 26.484 1 77.06 353 LYS B C 1
ATOM 7390 O O . LYS B 1 353 ? -8.156 -4.293 27.594 1 77.06 353 LYS B O 1
ATOM 7395 N N . ALA B 1 354 ? -6.41 -4.434 26.266 1 81.56 354 ALA B N 1
ATOM 7396 C CA . ALA B 1 354 ? -5.508 -4.387 27.422 1 81.56 354 ALA B CA 1
ATOM 7397 C C . ALA B 1 354 ? -5.328 -2.957 27.922 1 81.56 354 ALA B C 1
ATOM 7399 O O . ALA B 1 354 ? -5.605 -2 27.188 1 81.56 354 ALA B O 1
ATOM 7400 N N . MET B 1 355 ? -4.918 -2.83 29.188 1 88.12 355 MET B N 1
ATOM 7401 C CA . MET B 1 355 ? -4.695 -1.535 29.828 1 88.12 355 MET B CA 1
ATOM 7402 C C . MET B 1 355 ? -3.58 -0.767 29.125 1 88.12 355 MET B C 1
ATOM 7404 O O . MET B 1 355 ? -2.502 -1.312 28.875 1 88.12 355 MET B O 1
ATOM 7408 N N . PRO B 1 356 ? -3.818 0.531 28.812 1 90.19 356 PRO B N 1
ATOM 7409 C CA . PRO B 1 356 ? -2.865 1.297 28 1 90.19 356 PRO B CA 1
ATOM 7410 C C . PRO B 1 356 ? -1.547 1.55 28.734 1 90.19 356 PRO B C 1
ATOM 7412 O O . PRO B 1 356 ? -0.534 1.852 28.094 1 90.19 356 PRO B O 1
ATOM 7415 N N . TRP B 1 357 ? -1.456 1.461 30.094 1 91.56 357 TRP B N 1
ATOM 7416 C CA . TRP B 1 357 ? -0.239 1.788 30.828 1 91.56 357 TRP B CA 1
ATOM 7417 C C . TRP B 1 357 ? 0.676 0.573 30.938 1 91.56 357 TRP B C 1
ATOM 7419 O O . TRP B 1 357 ? 1.77 0.659 31.5 1 91.56 357 TRP B O 1
ATOM 7429 N N . LYS B 1 358 ? 0.252 -0.468 30.344 1 89.5 358 LYS B N 1
ATOM 7430 C CA . LYS B 1 358 ? 1.159 -1.609 30.281 1 89.5 358 LYS B CA 1
ATOM 7431 C C . LYS B 1 358 ? 2.258 -1.374 29.25 1 89.5 358 LYS B C 1
ATOM 7433 O O . LYS B 1 358 ? 2.021 -0.745 28.203 1 89.5 358 LYS B O 1
ATOM 7438 N N . SER B 1 359 ? 3.404 -1.894 29.453 1 88.81 359 SER B N 1
ATOM 7439 C CA . SER B 1 359 ? 4.617 -1.542 28.719 1 88.81 359 SER B CA 1
ATOM 7440 C C . SER B 1 359 ? 4.531 -1.991 27.266 1 88.81 359 SER B C 1
ATOM 7442 O O . SER B 1 359 ? 5.086 -1.342 26.375 1 88.81 359 SER B O 1
ATOM 7444 N N . ASP B 1 360 ? 3.908 -2.975 26.875 1 89.75 360 ASP B N 1
ATOM 7445 C CA . ASP B 1 360 ? 3.926 -3.51 25.516 1 89.75 360 ASP B CA 1
ATOM 7446 C C . ASP B 1 360 ? 2.678 -3.092 24.734 1 89.75 360 ASP B C 1
ATOM 7448 O O . ASP B 1 360 ? 2.492 -3.488 23.594 1 89.75 360 ASP B O 1
ATOM 7452 N N . MET B 1 361 ? 1.965 -2.188 25.391 1 91.19 361 MET B N 1
ATOM 7453 C CA . MET B 1 361 ? 0.752 -1.727 24.734 1 91.19 361 MET B CA 1
ATOM 7454 C C . MET B 1 361 ? 1.073 -0.635 23.719 1 91.19 361 MET B C 1
ATOM 7456 O O . MET B 1 361 ? 1.969 0.182 23.938 1 91.19 361 MET B O 1
ATOM 7460 N N . PRO B 1 362 ? 0.333 -0.603 22.656 1 93.38 362 PRO B N 1
ATOM 7461 C CA . PRO B 1 362 ? 0.598 0.378 21.594 1 93.38 362 PRO B CA 1
ATOM 7462 C C . PRO B 1 362 ? 0.628 1.812 22.125 1 93.38 362 PRO B C 1
ATOM 7464 O O . PRO B 1 362 ? 1.469 2.609 21.688 1 93.38 362 PRO B O 1
ATOM 7467 N N . PHE B 1 363 ? -0.228 2.125 23.062 1 94.75 363 PHE B N 1
ATOM 7468 C CA . PHE B 1 363 ? -0.241 3.475 23.609 1 94.75 363 PHE B CA 1
ATOM 7469 C C . PHE B 1 363 ? 1.104 3.814 24.234 1 94.75 363 PHE B C 1
ATOM 7471 O O . PHE B 1 363 ? 1.693 4.855 23.938 1 94.75 363 PHE B O 1
ATOM 7478 N N . THR B 1 364 ? 1.548 2.953 25.109 1 95.12 364 THR B N 1
ATOM 7479 C CA . THR B 1 364 ? 2.783 3.207 25.844 1 95.12 364 THR B CA 1
ATOM 7480 C C . THR B 1 364 ? 3.98 3.221 24.891 1 95.12 364 THR B C 1
ATOM 7482 O O . THR B 1 364 ? 4.887 4.043 25.047 1 95.12 364 THR B O 1
ATOM 7485 N N . VAL B 1 365 ? 3.955 2.332 23.953 1 95.38 365 VAL B N 1
ATOM 7486 C CA . VAL B 1 365 ? 5.043 2.266 22.984 1 95.38 365 VAL B CA 1
ATOM 7487 C C . VAL B 1 365 ? 5.094 3.559 22.172 1 95.38 365 VAL B C 1
ATOM 7489 O O . VAL B 1 365 ? 6.168 4.137 21.984 1 95.38 365 VAL B O 1
ATOM 7492 N N . LEU B 1 366 ? 3.986 4.023 21.672 1 96.75 366 LEU B N 1
ATOM 7493 C CA . LEU B 1 366 ? 3.918 5.227 20.844 1 96.75 366 LEU B CA 1
ATOM 7494 C C . LEU B 1 366 ? 4.211 6.469 21.672 1 96.75 366 LEU B C 1
ATOM 7496 O O . LEU B 1 366 ? 4.859 7.402 21.188 1 96.75 366 LEU B O 1
ATOM 7500 N N . ASP B 1 367 ? 3.764 6.473 22.938 1 97.06 367 ASP B N 1
ATOM 7501 C CA . ASP B 1 367 ? 4.066 7.594 23.828 1 97.06 367 ASP B CA 1
ATOM 7502 C C . ASP B 1 367 ? 5.566 7.688 24.094 1 97.06 367 ASP B C 1
ATOM 7504 O O . ASP B 1 367 ? 6.121 8.789 24.156 1 97.06 367 ASP B O 1
ATOM 7508 N N . THR B 1 368 ? 6.117 6.559 24.266 1 96 368 THR B N 1
ATOM 7509 C CA . THR B 1 368 ? 7.559 6.516 24.484 1 96 368 THR B CA 1
ATOM 7510 C C . THR B 1 368 ? 8.305 7.047 23.266 1 96 368 THR B C 1
ATOM 7512 O O . THR B 1 368 ? 9.273 7.797 23.406 1 96 368 THR B O 1
ATOM 7515 N N . LYS B 1 369 ? 7.863 6.672 22.094 1 94.88 369 LYS B N 1
ATOM 7516 C CA . LYS B 1 369 ? 8.477 7.148 20.859 1 94.88 369 LYS B CA 1
ATOM 7517 C C . LYS B 1 369 ? 8.359 8.664 20.734 1 94.88 369 LYS B C 1
ATOM 7519 O O . LYS B 1 369 ? 9.289 9.328 20.266 1 94.88 369 LYS B O 1
ATOM 7524 N N . LEU B 1 370 ? 7.23 9.219 21.109 1 97.38 370 LEU B N 1
ATOM 7525 C CA . LEU B 1 370 ? 7.027 10.664 21.062 1 97.38 370 LEU B CA 1
ATOM 7526 C C . LEU B 1 370 ? 7.965 11.367 22.047 1 97.38 370 LEU B C 1
ATOM 7528 O O . LEU B 1 370 ? 8.555 12.398 21.703 1 97.38 370 LEU B O 1
ATOM 7532 N N . ASN B 1 371 ? 8.086 10.773 23.188 1 96.25 371 ASN B N 1
ATOM 7533 C CA . ASN B 1 371 ? 8.984 11.359 24.172 1 96.25 371 ASN B CA 1
ATOM 7534 C C . ASN B 1 371 ? 10.438 11.289 23.703 1 96.25 371 ASN B C 1
ATOM 7536 O O . ASN B 1 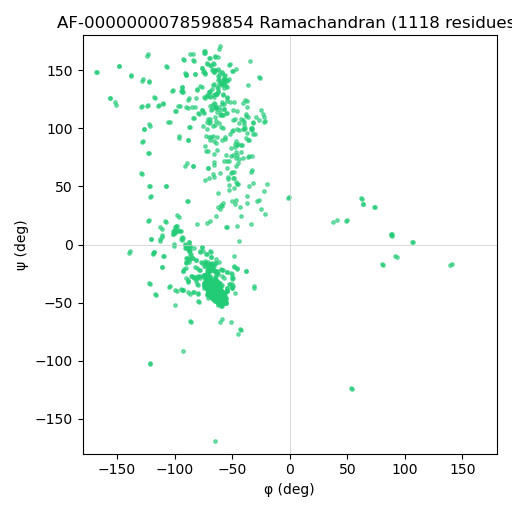371 ? 11.211 12.227 23.922 1 96.25 371 ASN B O 1
ATOM 7540 N N . GLU B 1 372 ? 10.758 10.18 23.125 1 93.38 372 GLU B N 1
ATOM 7541 C CA . GLU B 1 372 ? 12.109 10.031 22.594 1 93.38 372 GLU B CA 1
ATOM 7542 C C . GLU B 1 372 ? 12.383 11.047 21.5 1 93.38 372 GLU B C 1
ATOM 7544 O O . GLU B 1 372 ? 13.492 11.578 21.406 1 93.38 372 GLU B O 1
ATOM 7549 N N . TRP B 1 373 ? 11.484 11.258 20.656 1 94.5 373 TRP B N 1
ATOM 7550 C CA . TRP B 1 373 ? 11.625 12.258 19.609 1 94.5 373 TRP B CA 1
ATOM 7551 C C . TRP B 1 373 ? 11.938 13.633 20.203 1 94.5 373 TRP B C 1
ATOM 7553 O O . TRP B 1 373 ? 12.859 14.312 19.734 1 94.5 373 TRP B O 1
ATOM 7563 N N . ALA B 1 374 ? 11.211 14.039 21.25 1 95.19 374 ALA B N 1
ATOM 7564 C CA . ALA B 1 374 ? 11.391 15.336 21.891 1 95.19 374 ALA B CA 1
ATOM 7565 C C . ALA B 1 374 ? 12.75 15.422 22.594 1 95.19 374 ALA B C 1
ATOM 7567 O O . ALA B 1 374 ? 13.414 16.469 22.547 1 95.19 374 ALA B O 1
ATOM 7568 N N . ASP B 1 375 ? 13.133 14.305 23.109 1 92.31 375 ASP B N 1
ATOM 7569 C CA . ASP B 1 375 ? 14.375 14.273 23.875 1 92.31 375 ASP B CA 1
ATOM 7570 C C . ASP B 1 375 ? 15.594 14.336 22.969 1 92.31 375 ASP B C 1
ATOM 7572 O O . ASP B 1 375 ? 16.672 14.773 23.375 1 92.31 375 ASP B O 1
ATOM 7576 N N . GLN B 1 376 ? 15.43 13.898 21.781 1 89.81 376 GLN B N 1
ATOM 7577 C CA . GLN B 1 376 ? 16.562 13.82 20.859 1 89.81 376 GLN B CA 1
ATOM 7578 C C . GLN B 1 376 ? 16.766 15.141 20.125 1 89.81 376 GLN B C 1
ATOM 7580 O O . GLN B 1 376 ? 17.797 15.344 19.469 1 89.81 376 GLN B O 1
ATOM 7585 N N . ILE B 1 377 ? 15.828 16.062 20.281 1 92.31 377 ILE B N 1
ATOM 7586 C CA . ILE B 1 377 ? 15.984 17.391 19.703 1 92.31 377 ILE B CA 1
ATOM 7587 C C . ILE B 1 377 ? 17.016 18.188 20.516 1 92.31 377 ILE B C 1
ATOM 7589 O O . ILE B 1 377 ? 16.922 18.281 21.734 1 92.31 377 ILE B O 1
ATOM 7593 N N . PRO B 1 378 ? 18.016 18.703 19.844 1 92.31 378 PRO B N 1
ATOM 7594 C CA . PRO B 1 378 ? 19 19.516 20.562 1 92.31 378 PRO B CA 1
ATOM 7595 C C . PRO B 1 378 ? 18.344 20.641 21.391 1 92.31 378 PRO B C 1
ATOM 7597 O O . PRO B 1 378 ? 17.328 21.203 20.969 1 92.31 378 PRO B O 1
ATOM 7600 N N . ALA B 1 379 ? 18.984 21.094 22.406 1 92.31 379 ALA B N 1
ATOM 7601 C CA . ALA B 1 379 ? 18.438 22.031 23.391 1 92.31 379 ALA B CA 1
ATOM 7602 C C . ALA B 1 379 ? 18.031 23.344 22.703 1 92.31 379 ALA B C 1
ATOM 7604 O O . ALA B 1 379 ? 17 23.922 23.031 1 92.31 379 ALA B O 1
ATOM 7605 N N . HIS B 1 380 ? 18.828 23.797 21.781 1 92.31 380 HIS B N 1
ATOM 7606 C CA . HIS B 1 380 ? 18.594 25.094 21.156 1 92.31 380 HIS B CA 1
ATOM 7607 C C . HIS B 1 380 ? 17.484 25.016 20.125 1 92.31 380 HIS B C 1
ATOM 7609 O O . HIS B 1 380 ? 17.016 26.047 19.625 1 92.31 380 HIS B O 1
ATOM 7615 N N . LEU B 1 381 ? 16.984 23.75 19.844 1 94.12 381 LEU B N 1
ATOM 7616 C CA . LEU B 1 381 ? 15.898 23.562 18.891 1 94.12 381 LEU B CA 1
ATOM 7617 C C . LEU B 1 381 ? 14.633 23.078 19.594 1 94.12 381 LEU B C 1
ATOM 7619 O O . LEU B 1 381 ? 13.617 22.812 18.953 1 94.12 381 LEU B O 1
ATOM 7623 N N . ARG B 1 382 ? 14.648 23 20.859 1 95.94 382 ARG B N 1
ATOM 7624 C CA . ARG B 1 382 ? 13.469 22.562 21.609 1 95.94 382 ARG B CA 1
ATOM 7625 C C . ARG B 1 382 ? 12.375 23.625 21.562 1 95.94 382 ARG B C 1
ATOM 7627 O O . ARG B 1 382 ? 12.656 24.812 21.375 1 95.94 382 ARG B O 1
ATOM 7634 N N . TYR B 1 383 ? 11.258 23.234 21.812 1 96.69 383 TYR B N 1
ATOM 7635 C CA . TYR B 1 383 ? 10.086 24.062 21.547 1 96.69 383 TYR B CA 1
ATOM 7636 C C . TYR B 1 383 ? 10.023 25.25 22.484 1 96.69 383 TYR B C 1
ATOM 7638 O O . TYR B 1 383 ? 10.109 25.094 23.703 1 96.69 383 TYR B O 1
ATOM 7646 N N . SER B 1 384 ? 9.906 26.297 22 1 96.06 384 SER B N 1
ATOM 7647 C CA . SER B 1 384 ? 9.484 27.578 22.547 1 96.06 384 SER B CA 1
ATOM 7648 C C . SER B 1 384 ? 9.211 28.578 21.438 1 96.06 384 SER B C 1
ATOM 7650 O O . SER B 1 384 ? 9.797 28.5 20.359 1 96.06 384 SER B O 1
ATOM 7652 N N . LEU B 1 385 ? 8.281 29.453 21.688 1 95.31 385 LEU B N 1
ATOM 7653 C CA . LEU B 1 385 ? 8 30.469 20.672 1 95.31 385 LEU B CA 1
ATOM 7654 C C . LEU B 1 385 ? 9.219 31.359 20.453 1 95.31 385 LEU B C 1
ATOM 7656 O O . LEU B 1 385 ? 9.438 31.844 19.344 1 95.31 385 LEU B O 1
ATOM 7660 N N . ASP B 1 386 ? 10.062 31.422 21.484 1 94.88 386 ASP B N 1
ATOM 7661 C CA . ASP B 1 386 ? 11.312 32.156 21.359 1 94.88 386 ASP B CA 1
ATOM 7662 C C . ASP B 1 386 ? 12.297 31.438 20.453 1 94.88 386 ASP B C 1
ATOM 7664 O O . ASP B 1 386 ? 13.039 32.062 19.703 1 94.88 386 ASP B O 1
ATOM 7668 N N . THR B 1 387 ? 12.273 30.156 20.594 1 95.44 387 THR B N 1
ATOM 7669 C CA . THR B 1 387 ? 13.125 29.359 19.719 1 95.44 387 THR B CA 1
ATOM 7670 C C . THR B 1 387 ? 12.719 29.547 18.266 1 95.44 387 THR B C 1
ATOM 7672 O O . THR B 1 387 ? 13.57 29.625 17.375 1 95.44 387 THR B O 1
ATOM 7675 N N . PHE B 1 388 ? 11.43 29.609 18.016 1 96 388 PHE B N 1
ATOM 7676 C CA . PHE B 1 388 ? 10.945 29.875 16.672 1 96 388 PHE B CA 1
ATOM 7677 C C . PHE B 1 388 ? 11.508 31.188 16.141 1 96 388 PHE B C 1
ATOM 7679 O O . PHE B 1 388 ? 11.977 31.25 15 1 96 388 PHE B O 1
ATOM 7686 N N . ASN B 1 389 ? 11.484 32.156 16.953 1 94.44 389 ASN B N 1
ATOM 7687 C CA . ASN B 1 389 ? 11.984 33.469 16.562 1 94.44 389 ASN B CA 1
ATOM 7688 C C . ASN B 1 389 ? 13.477 33.438 16.266 1 94.44 389 ASN B C 1
ATOM 7690 O O . ASN B 1 389 ? 13.945 34.062 15.305 1 94.44 389 ASN B O 1
ATOM 7694 N N . ALA B 1 390 ? 14.164 32.75 17.125 1 95.06 390 ALA B N 1
ATOM 7695 C CA . ALA B 1 390 ? 15.609 32.656 16.953 1 95.06 390 ALA B CA 1
ATOM 7696 C C . ALA B 1 390 ? 15.945 31.969 15.633 1 95.06 390 ALA B C 1
ATOM 7698 O O . ALA B 1 390 ? 16.797 32.438 14.883 1 95.06 390 ALA B O 1
ATOM 7699 N N . ILE B 1 391 ? 15.25 30.906 15.344 1 94.19 391 ILE B N 1
ATOM 7700 C CA . ILE B 1 391 ? 15.508 30.156 14.125 1 94.19 391 ILE B CA 1
ATOM 7701 C C . ILE B 1 391 ? 15.109 31 12.906 1 94.19 391 ILE B C 1
ATOM 7703 O O . ILE B 1 391 ? 15.758 30.938 11.867 1 94.19 391 ILE B O 1
ATOM 7707 N N . SER B 1 392 ? 14.047 31.766 13.062 1 93.44 392 SER B N 1
ATOM 7708 C CA . SER B 1 392 ? 13.531 32.594 11.969 1 93.44 392 SER B CA 1
ATOM 7709 C C . SER B 1 392 ? 14.547 33.656 11.555 1 93.44 392 SER B C 1
ATOM 7711 O O . SER B 1 392 ? 14.562 34.062 10.398 1 93.44 392 SER B O 1
ATOM 7713 N N . ILE B 1 393 ? 15.336 34.125 12.5 1 92.75 393 ILE B N 1
ATOM 7714 C CA . ILE B 1 393 ? 16.359 35.125 12.211 1 92.75 393 ILE B CA 1
ATOM 7715 C C . ILE B 1 393 ? 17.469 34.5 11.359 1 92.75 393 ILE B C 1
ATOM 7717 O O . ILE B 1 393 ? 18.031 35.156 10.484 1 92.75 393 ILE B O 1
ATOM 7721 N N . VAL B 1 394 ? 17.719 33.25 11.609 1 89.88 394 VAL B N 1
ATOM 7722 C CA . VAL B 1 394 ? 18.781 32.562 10.883 1 89.88 394 VAL B CA 1
ATOM 7723 C C . VAL B 1 394 ? 18.281 32.156 9.5 1 89.88 394 VAL B C 1
ATOM 7725 O O . VAL B 1 394 ? 18.953 32.406 8.492 1 89.88 394 VAL B O 1
ATOM 7728 N N . SER B 1 395 ? 17.156 31.562 9.445 1 91.75 395 SER B N 1
ATOM 7729 C CA . SER B 1 395 ? 16.594 31.078 8.188 1 91.75 395 SER B CA 1
ATOM 7730 C C . SER B 1 395 ? 15.078 30.953 8.273 1 91.75 395 SER B C 1
ATOM 7732 O O . SER B 1 395 ? 14.555 30.203 9.102 1 91.75 395 SER B O 1
ATOM 7734 N N . ARG B 1 396 ? 14.414 31.578 7.352 1 90.56 396 ARG B N 1
ATOM 7735 C CA . ARG B 1 396 ? 12.953 31.531 7.309 1 90.56 396 ARG B CA 1
ATOM 7736 C C . ARG B 1 396 ? 12.461 30.125 6.969 1 90.56 396 ARG B C 1
ATOM 7738 O O . ARG B 1 396 ? 11.508 29.625 7.57 1 90.56 396 ARG B O 1
ATOM 7745 N N . SER B 1 397 ? 13.109 29.531 6.016 1 91.75 397 SER B N 1
ATOM 7746 C CA . SER B 1 397 ? 12.711 28.188 5.605 1 91.75 397 SER B CA 1
ATOM 7747 C C . SER B 1 397 ? 12.898 27.188 6.738 1 91.75 397 SER B C 1
ATOM 7749 O O . SER B 1 397 ? 12.055 26.312 6.949 1 91.75 397 SER B O 1
ATOM 7751 N N . ARG B 1 398 ? 13.914 27.344 7.473 1 93.56 398 ARG B N 1
ATOM 7752 C CA . ARG B 1 398 ? 14.203 26.453 8.586 1 93.56 398 ARG B CA 1
ATOM 7753 C C . ARG B 1 398 ? 13.156 26.594 9.688 1 93.56 398 ARG B C 1
ATOM 7755 O O . ARG B 1 398 ? 12.758 25.594 10.297 1 93.56 398 ARG B O 1
ATOM 7762 N N . SER B 1 399 ? 12.797 27.812 9.977 1 95.75 399 SER B N 1
ATOM 7763 C CA . SER B 1 399 ? 11.805 28.031 11.023 1 95.75 399 SER B CA 1
ATOM 7764 C C . SER B 1 399 ? 10.453 27.438 10.625 1 95.75 399 SER B C 1
ATOM 7766 O O . SER B 1 399 ? 9.711 26.953 11.477 1 95.75 399 SER B O 1
ATOM 7768 N N . ARG B 1 400 ? 10.102 27.453 9.336 1 96.44 400 ARG B N 1
ATOM 7769 C CA . ARG B 1 400 ? 8.836 26.906 8.859 1 96.44 400 ARG B CA 1
ATOM 7770 C C . ARG B 1 400 ? 8.797 25.391 9.062 1 96.44 400 ARG B C 1
ATOM 7772 O O . ARG B 1 400 ? 7.805 24.859 9.562 1 96.44 400 ARG B O 1
ATOM 7779 N N . ILE B 1 401 ? 9.836 24.703 8.688 1 96.5 401 ILE B N 1
ATOM 7780 C CA . ILE B 1 401 ? 9.867 23.25 8.82 1 96.5 401 ILE B CA 1
ATOM 7781 C C . ILE B 1 401 ? 9.938 22.859 10.297 1 96.5 401 ILE B C 1
ATOM 7783 O O . ILE B 1 401 ? 9.375 21.844 10.711 1 96.5 401 ILE B O 1
ATOM 7787 N N . TRP B 1 402 ? 10.688 23.672 11.047 1 97.5 402 TRP B N 1
ATOM 7788 C CA . TRP B 1 402 ? 10.734 23.469 12.492 1 97.5 402 TRP B CA 1
ATOM 7789 C C . TRP B 1 402 ? 9.336 23.578 13.102 1 97.5 402 TRP B C 1
ATOM 7791 O O . TRP B 1 402 ? 8.914 22.719 13.875 1 97.5 402 TRP B O 1
ATOM 7801 N N . GLY B 1 403 ? 8.664 24.641 12.75 1 97.56 403 GLY B N 1
ATOM 7802 C CA . GLY B 1 403 ? 7.309 24.844 13.227 1 97.56 403 GLY B CA 1
ATOM 7803 C C . GLY B 1 403 ? 6.363 23.734 12.836 1 97.56 403 GLY B C 1
ATOM 7804 O O . GLY B 1 403 ? 5.578 23.25 13.656 1 97.56 403 GLY B O 1
ATOM 7805 N N . LEU B 1 404 ? 6.445 23.281 11.594 1 97.25 404 LEU B N 1
ATOM 7806 C CA . LEU B 1 404 ? 5.613 22.188 11.117 1 97.25 404 LEU B CA 1
ATOM 7807 C C . LEU B 1 404 ? 5.883 20.922 11.914 1 97.25 404 LEU B C 1
ATOM 7809 O O . LEU B 1 404 ? 4.953 20.188 12.25 1 97.25 404 LEU B O 1
ATOM 7813 N N . SER B 1 405 ? 7.133 20.609 12.156 1 97.44 405 SER B N 1
ATOM 7814 C CA . SER B 1 405 ? 7.504 19.422 12.906 1 97.44 405 SER B CA 1
ATOM 7815 C C . SER B 1 405 ? 6.879 19.422 14.297 1 97.44 405 SER B C 1
ATOM 7817 O O . SER B 1 405 ? 6.355 18.406 14.758 1 97.44 405 SER B O 1
ATOM 7819 N N . HIS B 1 406 ? 6.914 20.531 14.914 1 98.19 406 HIS B N 1
ATOM 7820 C CA . HIS B 1 406 ? 6.355 20.625 16.25 1 98.19 406 HIS B CA 1
ATOM 7821 C C . HIS B 1 406 ? 4.832 20.594 16.219 1 98.19 406 HIS B C 1
ATOM 7823 O O . HIS B 1 406 ? 4.195 20.062 17.125 1 98.19 406 HIS B O 1
ATOM 7829 N N . LEU B 1 407 ? 4.262 21.219 15.211 1 98.19 407 LEU B N 1
ATOM 7830 C CA . LEU B 1 407 ? 2.812 21.109 15.078 1 98.19 407 LEU B CA 1
ATOM 7831 C C . LEU B 1 407 ? 2.387 19.656 14.969 1 98.19 407 LEU B C 1
ATOM 7833 O O . LEU B 1 407 ? 1.428 19.234 15.617 1 98.19 407 LEU B O 1
ATOM 7837 N N . PHE B 1 408 ? 3.084 18.875 14.188 1 98.25 408 PHE B N 1
ATOM 7838 C CA . PHE B 1 408 ? 2.76 17.453 14.031 1 98.25 408 PHE B CA 1
ATOM 7839 C C . PHE B 1 408 ? 3.043 16.703 15.328 1 98.25 408 PHE B C 1
ATOM 7841 O O . PHE B 1 408 ? 2.336 15.742 15.656 1 98.25 408 PHE B O 1
ATOM 7848 N N . PHE B 1 409 ? 4.059 17.125 16.062 1 98.25 409 PHE B N 1
ATOM 7849 C CA . PHE B 1 409 ? 4.34 16.547 17.359 1 98.25 409 PHE B CA 1
ATOM 7850 C C . PHE B 1 409 ? 3.174 16.75 18.312 1 98.25 409 PHE B C 1
ATOM 7852 O O . PHE B 1 409 ? 2.732 15.82 18.984 1 98.25 409 PHE B O 1
ATOM 7859 N N . PHE B 1 410 ? 2.699 17.969 18.375 1 98.38 410 PHE B N 1
ATOM 7860 C CA . PHE B 1 410 ? 1.571 18.281 19.25 1 98.38 410 PHE B CA 1
ATOM 7861 C C . PHE B 1 410 ? 0.327 17.516 18.812 1 98.38 410 PHE B C 1
ATOM 7863 O O . PHE B 1 410 ? -0.42 17.016 19.656 1 98.38 410 PHE B O 1
ATOM 7870 N N . LEU B 1 411 ? 0.141 17.469 17.531 1 97.81 411 LEU B N 1
ATOM 7871 C CA . LEU B 1 411 ? -0.989 16.703 17 1 97.81 411 LEU B CA 1
ATOM 7872 C C . LEU B 1 411 ? -0.881 15.234 17.406 1 97.81 411 LEU B C 1
ATOM 7874 O O . LEU B 1 411 ? -1.868 14.625 17.812 1 97.81 411 LEU B O 1
ATOM 7878 N N . ALA B 1 412 ? 0.293 14.672 17.266 1 98.12 412 ALA B N 1
ATOM 7879 C CA . ALA B 1 412 ? 0.524 13.273 17.609 1 98.12 412 ALA B CA 1
ATOM 7880 C C . ALA B 1 412 ? 0.232 13 19.078 1 98.12 412 ALA B C 1
ATOM 7882 O O . ALA B 1 412 ? -0.437 12.023 19.422 1 98.12 412 ALA B O 1
ATOM 7883 N N . LYS B 1 413 ? 0.741 13.898 19.922 1 98.06 413 LYS B N 1
ATOM 7884 C CA . LYS B 1 413 ? 0.511 13.766 21.359 1 98.06 413 LYS B CA 1
ATOM 7885 C C . LYS B 1 413 ? -0.976 13.859 21.688 1 98.06 413 LYS B C 1
ATOM 7887 O O . LYS B 1 413 ? -1.498 13.062 22.469 1 98.06 413 LYS B O 1
ATOM 7892 N N . ALA B 1 414 ? -1.618 14.781 21.094 1 96.69 414 ALA B N 1
ATOM 7893 C CA . ALA B 1 414 ? -3.043 14.969 21.344 1 96.69 414 ALA B CA 1
ATOM 7894 C C . ALA B 1 414 ? -3.855 13.781 20.844 1 96.69 414 ALA B C 1
ATOM 7896 O O . ALA B 1 414 ? -4.754 13.297 21.547 1 96.69 414 ALA B O 1
ATOM 7897 N N . HIS B 1 415 ? -3.545 13.305 19.625 1 94.88 415 HIS B N 1
ATOM 7898 C CA . HIS B 1 415 ? -4.258 12.164 19.062 1 94.88 415 HIS B CA 1
ATOM 7899 C C . HIS B 1 415 ? -4.07 10.914 19.906 1 94.88 415 HIS B C 1
ATOM 7901 O O . HIS B 1 415 ? -5.004 10.133 20.078 1 94.88 415 HIS B O 1
ATOM 7907 N N . LEU B 1 416 ? -2.877 10.75 20.359 1 96.69 416 LEU B N 1
ATOM 7908 C CA . LEU B 1 416 ? -2.57 9.562 21.156 1 96.69 416 LEU B CA 1
ATOM 7909 C C . LEU B 1 416 ? -3.377 9.539 22.453 1 96.69 416 LEU B C 1
ATOM 7911 O O . LEU B 1 416 ? -4.039 8.547 22.75 1 96.69 416 LEU B O 1
ATOM 7915 N N . HIS B 1 417 ? -3.408 10.617 23.156 1 94 417 HIS B N 1
ATOM 7916 C CA . HIS B 1 417 ? -4.059 10.672 24.469 1 94 417 HIS B CA 1
ATOM 7917 C C . HIS B 1 417 ? -5.57 10.805 24.328 1 94 417 HIS B C 1
ATOM 7919 O O . HIS B 1 417 ? -6.324 10.32 25.172 1 94 417 HIS B O 1
ATOM 7925 N N . ARG B 1 418 ? -6.035 11.359 23.328 1 90.94 418 ARG B N 1
ATOM 7926 C CA . ARG B 1 418 ? -7.461 11.57 23.094 1 90.94 418 ARG B CA 1
ATOM 7927 C C . ARG B 1 418 ? -8.195 10.242 22.953 1 90.94 418 ARG B C 1
ATOM 7929 O O . ARG B 1 418 ? -9.406 10.172 23.203 1 90.94 418 ARG B O 1
ATOM 7936 N N . GLU B 1 419 ? -7.5 9.219 22.578 1 88.38 419 GLU B N 1
ATOM 7937 C CA . GLU B 1 419 ? -8.07 7.895 22.359 1 88.38 419 GLU B CA 1
ATOM 7938 C C . GLU B 1 419 ? -8.828 7.41 23.594 1 88.38 419 GLU B C 1
ATOM 7940 O O . GLU B 1 419 ? -9.781 6.637 23.469 1 88.38 419 GLU B O 1
ATOM 7945 N N . TYR B 1 420 ? -8.531 7.887 24.719 1 86.94 420 TYR B N 1
ATOM 7946 C CA . TYR B 1 420 ? -9.086 7.32 25.938 1 86.94 420 TYR B CA 1
ATOM 7947 C C . TYR B 1 420 ? -10.078 8.281 26.594 1 86.94 420 TYR B C 1
ATOM 7949 O O . TYR B 1 420 ? -10.531 8.055 27.719 1 86.94 420 TYR B O 1
ATOM 7957 N N . TYR B 1 421 ? -10.391 9.328 25.922 1 83.69 421 TYR B N 1
ATOM 7958 C CA . TYR B 1 421 ? -11.383 10.281 26.406 1 83.69 421 TYR B CA 1
ATOM 7959 C C . TYR B 1 421 ? -12.516 10.445 25.391 1 83.69 421 TYR B C 1
ATOM 7961 O O . TYR B 1 421 ? -12.281 10.453 24.188 1 83.69 421 TYR B O 1
ATOM 7969 N N . PRO B 1 422 ? -13.625 10.539 25.844 1 78 422 PRO B N 1
ATOM 7970 C CA . PRO B 1 422 ? -14.766 10.594 24.922 1 78 422 PRO B CA 1
ATOM 7971 C C . PRO B 1 422 ? -14.789 11.883 24.094 1 78 422 PRO B C 1
ATOM 7973 O O . PRO B 1 422 ? -14.391 12.938 24.594 1 78 422 PRO B O 1
ATOM 7976 N N . PHE B 1 423 ? -15.32 11.781 22.922 1 75 423 PHE B N 1
ATOM 7977 C CA . PHE B 1 423 ? -15.516 12.945 22.078 1 75 423 PHE B CA 1
ATOM 7978 C C . PHE B 1 423 ? -16.781 13.695 22.469 1 75 423 PHE B C 1
ATOM 7980 O O . PHE B 1 423 ? -16.859 14.922 22.328 1 75 423 PHE B O 1
ATOM 7987 N N . THR B 1 424 ? -17.688 12.859 22.969 1 71.44 424 THR B N 1
ATOM 7988 C CA . THR B 1 424 ? -18.953 13.414 23.438 1 71.44 424 THR B CA 1
ATOM 7989 C C . THR B 1 424 ? -19.25 12.938 24.859 1 71.44 424 THR B C 1
ATOM 7991 O O . THR B 1 424 ? -19.938 11.93 25.047 1 71.44 424 THR B O 1
ATOM 7994 N N . PRO B 1 425 ? -18.766 13.656 25.781 1 72.88 425 PRO B N 1
ATOM 7995 C CA . PRO B 1 425 ? -18.969 13.227 27.172 1 72.88 425 PRO B CA 1
ATOM 7996 C C . PRO B 1 425 ? -20.422 13.273 27.594 1 72.88 425 PRO B C 1
ATOM 7998 O O . PRO B 1 425 ? -21.172 14.172 27.188 1 72.88 425 PRO B O 1
ATOM 8001 N N . GLN B 1 426 ? -20.781 12.234 28.312 1 71.81 426 GLN B N 1
ATOM 8002 C CA . GLN B 1 426 ? -22.125 12.195 28.891 1 71.81 426 GLN B CA 1
ATOM 8003 C C . GLN B 1 426 ? -22.234 13.141 30.094 1 71.81 426 GLN B C 1
ATOM 8005 O O . GLN B 1 426 ? -21.219 13.594 30.625 1 71.81 426 GLN B O 1
ATOM 8010 N N . LYS B 1 427 ? -23.562 13.32 30.375 1 70.69 427 LYS B N 1
ATOM 8011 C CA . LYS B 1 427 ? -23.797 14.164 31.531 1 70.69 427 LYS B CA 1
ATOM 8012 C C . LYS B 1 427 ? -23.125 13.586 32.781 1 70.69 427 LYS B C 1
ATOM 8014 O O . LYS B 1 427 ? -23.25 12.383 33.062 1 70.69 427 LYS B O 1
ATOM 8019 N N . GLY B 1 428 ? -22.406 14.391 33.406 1 72.69 428 GLY B N 1
ATOM 8020 C CA . GLY B 1 428 ? -21.766 13.969 34.625 1 72.69 428 GLY B CA 1
ATOM 8021 C C . GLY B 1 428 ? -20.391 13.344 34.406 1 72.69 428 GLY B C 1
ATOM 8022 O O . GLY B 1 428 ? -19.734 12.914 35.344 1 72.69 428 GLY B O 1
ATOM 8023 N N . TYR B 1 429 ? -19.953 13.43 33.188 1 78.81 429 TYR B N 1
ATOM 8024 C CA . TYR B 1 429 ? -18.641 12.836 32.875 1 78.81 429 TYR B CA 1
ATOM 8025 C C . TYR B 1 429 ? -17.516 13.641 33.531 1 78.81 429 TYR B C 1
ATOM 8027 O O . TYR B 1 429 ? -17.547 14.875 33.5 1 78.81 429 TYR B O 1
ATOM 8035 N N . SER B 1 430 ? -16.641 12.875 34.188 1 77.94 430 SER B N 1
ATOM 8036 C CA . SER B 1 430 ? -15.43 13.461 34.75 1 77.94 430 SER B CA 1
ATOM 8037 C C . SER B 1 430 ? -14.188 12.758 34.219 1 77.94 430 SER B C 1
ATOM 8039 O O . SER B 1 430 ? -14.016 11.555 34.406 1 77.94 430 SER B O 1
ATOM 8041 N N . PRO B 1 431 ? -13.352 13.469 33.562 1 79.88 431 PRO B N 1
ATOM 8042 C CA . PRO B 1 431 ? -12.148 12.828 33.031 1 79.88 431 PRO B CA 1
ATOM 8043 C C . PRO B 1 431 ? -11.25 12.25 34.125 1 79.88 431 PRO B C 1
ATOM 8045 O O . PRO B 1 431 ? -10.445 11.359 33.875 1 79.88 431 PRO B O 1
ATOM 8048 N N . TRP B 1 432 ? -11.469 12.633 35.344 1 77.62 432 TRP B N 1
ATOM 8049 C CA . TRP B 1 432 ? -10.633 12.203 36.469 1 77.62 432 TRP B CA 1
ATOM 8050 C C . TRP B 1 432 ? -11.156 10.906 37.062 1 77.62 432 TRP B C 1
ATOM 8052 O O . TRP B 1 432 ? -10.398 10.141 37.656 1 77.62 432 TRP B O 1
ATOM 8062 N N . GLU B 1 433 ? -12.422 10.812 36.938 1 76.81 433 GLU B N 1
ATOM 8063 C CA . GLU B 1 433 ? -13.023 9.742 37.75 1 76.81 433 GLU B CA 1
ATOM 8064 C C . GLU B 1 433 ? -13.766 8.742 36.844 1 76.81 433 GLU B C 1
ATOM 8066 O O . GLU B 1 433 ? -13.812 7.551 37.156 1 76.81 433 GLU B O 1
ATOM 8071 N N . SER B 1 434 ? -14.273 9.312 35.875 1 76.69 434 SER B N 1
ATOM 8072 C CA . SER B 1 434 ? -15.109 8.461 35.031 1 76.69 434 SER B CA 1
ATOM 8073 C C . SER B 1 434 ? -14.266 7.438 34.281 1 76.69 434 SER B C 1
ATOM 8075 O O . SER B 1 434 ? -13.062 7.629 34.094 1 76.69 434 SER B O 1
ATOM 8077 N N . PRO B 1 435 ? -14.914 6.391 33.969 1 76.5 435 PRO B N 1
ATOM 8078 C CA . PRO B 1 435 ? -14.203 5.438 33.094 1 76.5 435 PRO B CA 1
ATOM 8079 C C . PRO B 1 435 ? -13.742 6.059 31.781 1 76.5 435 PRO B C 1
ATOM 8081 O O . PRO B 1 435 ? -14.312 7.051 31.328 1 76.5 435 PRO B O 1
ATOM 8084 N N . PHE B 1 436 ? -12.594 5.723 31.391 1 74.38 436 PHE B N 1
ATOM 8085 C CA . PHE B 1 436 ? -12.016 6.27 30.172 1 74.38 436 PHE B CA 1
ATOM 8086 C C . PHE B 1 436 ? -13.055 6.297 29.047 1 74.38 436 PHE B C 1
ATOM 8088 O O . PHE B 1 436 ? -13.25 7.324 28.391 1 74.38 436 PHE B O 1
ATOM 8095 N N . ASP B 1 437 ? -13.453 5.27 28.453 1 63.06 437 ASP B N 1
ATOM 8096 C CA . ASP B 1 437 ? -14.57 5.242 27.516 1 63.06 437 ASP B CA 1
ATOM 8097 C C . ASP B 1 437 ? -15.594 4.18 27.922 1 63.06 437 ASP B C 1
ATOM 8099 O O . ASP B 1 437 ? -15.359 2.982 27.734 1 63.06 437 ASP B O 1
ATOM 8103 N N . PRO B 1 438 ? -16.609 4.746 28.562 1 56.84 438 PRO B N 1
ATOM 8104 C CA . PRO B 1 438 ? -17.578 3.795 29.109 1 56.84 438 PRO B CA 1
ATOM 8105 C C . PRO B 1 438 ? -18.047 2.768 28.078 1 56.84 438 PRO B C 1
ATOM 8107 O O . PRO B 1 438 ? -18.453 1.663 28.453 1 56.84 438 PRO B O 1
ATOM 8110 N N . SER B 1 439 ? -17.984 3.088 26.844 1 56.25 439 SER B N 1
ATOM 8111 C CA . SER B 1 439 ? -18.516 2.174 25.828 1 56.25 439 SER B CA 1
ATOM 8112 C C . SER B 1 439 ? -17.516 1.071 25.5 1 56.25 439 SER B C 1
ATOM 8114 O O . SER B 1 439 ? -17.891 0.029 24.953 1 56.25 439 SER B O 1
ATOM 8116 N N . SER B 1 440 ? -16.266 1.225 25.938 1 60.72 440 SER B N 1
ATOM 8117 C CA . SER B 1 440 ? -15.312 0.28 25.359 1 60.72 440 SER B CA 1
ATOM 8118 C C . SER B 1 440 ? -14.328 -0.22 26.406 1 60.72 440 SER B C 1
ATOM 8120 O O . SER B 1 440 ? -13.57 -1.161 26.156 1 60.72 440 SER B O 1
ATOM 8122 N N . THR B 1 441 ? -14.367 0.374 27.625 1 65.38 441 THR B N 1
ATOM 8123 C CA . THR B 1 441 ? -13.375 -0.021 28.625 1 65.38 441 THR B CA 1
ATOM 8124 C C . THR B 1 441 ? -13.805 -1.297 29.344 1 65.38 441 THR B C 1
ATOM 8126 O O . THR B 1 441 ? -14.898 -1.355 29.906 1 65.38 441 THR B O 1
ATOM 8129 N N . PRO B 1 442 ? -12.93 -2.246 29.125 1 66.81 442 PRO B N 1
ATOM 8130 C CA . PRO B 1 442 ? -13.273 -3.48 29.828 1 66.81 442 PRO B CA 1
ATOM 8131 C C . PRO B 1 442 ? -13.414 -3.275 31.344 1 66.81 442 PRO B C 1
ATOM 8133 O O . PRO B 1 442 ? -12.695 -2.465 31.922 1 66.81 442 PRO B O 1
ATOM 8136 N N . ASP B 1 443 ? -14.367 -3.965 31.922 1 64.12 443 ASP B N 1
ATOM 8137 C CA . ASP B 1 443 ? -14.688 -3.875 33.344 1 64.12 443 ASP B CA 1
ATOM 8138 C C . ASP B 1 443 ? -13.523 -4.363 34.188 1 64.12 443 ASP B C 1
ATOM 8140 O O . ASP B 1 443 ? -13.414 -3.986 35.375 1 64.12 443 ASP B O 1
ATOM 8144 N N . ASP B 1 444 ? -12.688 -5.023 33.469 1 70.5 444 ASP B N 1
ATOM 8145 C CA . ASP B 1 444 ? -11.648 -5.68 34.25 1 70.5 444 ASP B CA 1
ATOM 8146 C C . ASP B 1 444 ? -10.359 -4.871 34.25 1 70.5 444 ASP B C 1
ATOM 8148 O O . ASP B 1 444 ? -9.305 -5.371 34.656 1 70.5 444 ASP B O 1
ATOM 8152 N N . TRP B 1 445 ? -10.469 -3.654 33.875 1 81.12 445 TRP B N 1
ATOM 8153 C CA . TRP B 1 445 ? -9.266 -2.83 33.938 1 81.12 445 TRP B CA 1
ATOM 8154 C C . TRP B 1 445 ? -8.883 -2.484 35.344 1 81.12 445 TRP B C 1
ATOM 8156 O O . TRP B 1 445 ? -9.742 -2.109 36.156 1 81.12 445 TRP B O 1
ATOM 8166 N N . GLU B 1 446 ? -7.645 -2.762 35.625 1 79.25 446 GLU B N 1
ATOM 8167 C CA . GLU B 1 446 ? -7.117 -2.254 36.875 1 79.25 446 GLU B CA 1
ATOM 8168 C C . GLU B 1 446 ? -7.051 -0.729 36.875 1 79.25 446 GLU B C 1
ATOM 8170 O O . GLU B 1 446 ? -7.098 -0.102 35.812 1 79.25 446 GLU B O 1
ATOM 8175 N N . SER B 1 447 ? -7.078 -0.224 38.125 1 81.19 447 SER B N 1
ATOM 8176 C CA . SER B 1 447 ? -6.906 1.221 38.219 1 81.19 447 SER B CA 1
ATOM 8177 C C . SER B 1 447 ? -5.574 1.665 37.625 1 81.19 447 SER B C 1
ATOM 8179 O O . SER B 1 447 ? -4.562 0.978 37.781 1 81.19 447 SER B O 1
ATOM 8181 N N . PRO B 1 448 ? -5.625 2.717 36.938 1 87.75 448 PRO B N 1
ATOM 8182 C CA . PRO B 1 448 ? -4.371 3.229 36.375 1 87.75 448 PRO B CA 1
ATOM 8183 C C . PRO B 1 448 ? -3.334 3.547 37.438 1 87.75 448 PRO B C 1
ATOM 8185 O O . PRO B 1 448 ? -3.693 3.852 38.594 1 87.75 448 PRO B O 1
ATOM 8188 N N . PRO B 1 449 ? -2.076 3.385 37.094 1 89.06 449 PRO B N 1
ATOM 8189 C CA . PRO B 1 449 ? -1.04 3.824 38.031 1 89.06 449 PRO B CA 1
ATOM 8190 C C . PRO B 1 449 ? -1.246 5.262 38.531 1 89.06 449 PRO B C 1
ATOM 8192 O O . PRO B 1 449 ? -1.784 6.09 37.781 1 89.06 449 PRO B O 1
ATOM 8195 N N . PRO B 1 450 ? -0.774 5.461 39.781 1 89.06 450 PRO B N 1
ATOM 8196 C CA . PRO B 1 450 ? -0.946 6.812 40.312 1 89.06 450 PRO B CA 1
ATOM 8197 C C . PRO B 1 450 ? -0.356 7.887 39.406 1 89.06 450 PRO B C 1
ATOM 8199 O O . PRO B 1 450 ? 0.795 7.77 38.969 1 89.06 450 PRO B O 1
ATOM 8202 N N . GLY B 1 451 ? -1.156 8.883 39.062 1 88.25 451 GLY B N 1
ATOM 8203 C CA . GLY B 1 451 ? -0.689 10.031 38.281 1 88.25 451 GLY B CA 1
ATOM 8204 C C . GLY B 1 451 ? -0.845 9.852 36.781 1 88.25 451 GLY B C 1
ATOM 8205 O O . GLY B 1 451 ? -0.633 10.789 36.031 1 88.25 451 GLY B O 1
ATOM 8206 N N . TRP B 1 452 ? -1.166 8.672 36.406 1 90.94 452 TRP B N 1
ATOM 8207 C CA . TRP B 1 452 ? -1.233 8.391 34.969 1 90.94 452 TRP B CA 1
ATOM 8208 C C . TRP B 1 452 ? -2.316 9.227 34.312 1 90.94 452 TRP B C 1
ATOM 8210 O O . TRP B 1 452 ? -2.088 9.812 33.25 1 90.94 452 TRP B O 1
ATOM 8220 N N . ARG B 1 453 ? -3.488 9.25 34.844 1 87.38 453 ARG B N 1
ATOM 8221 C CA . ARG B 1 453 ? -4.609 9.992 34.281 1 87.38 453 ARG B CA 1
ATOM 8222 C C . ARG B 1 453 ? -4.32 11.492 34.25 1 87.38 453 ARG B C 1
ATOM 8224 O O . ARG B 1 453 ? -4.637 12.164 33.281 1 87.38 453 ARG B O 1
ATOM 8231 N N . GLU B 1 454 ? -3.756 11.969 35.312 1 87.06 454 GLU B N 1
ATOM 8232 C CA . GLU B 1 454 ? -3.4 13.383 35.406 1 87.06 454 GLU B CA 1
ATOM 8233 C C . GLU B 1 454 ? -2.377 13.75 34.312 1 87.06 454 GLU B C 1
ATOM 8235 O O . GLU B 1 454 ? -2.49 14.797 33.688 1 87.06 454 GLU B O 1
ATOM 8240 N N . HIS B 1 455 ? -1.455 12.898 34.25 1 91.06 455 HIS B N 1
ATOM 8241 C CA . HIS B 1 455 ? -0.428 13.125 33.219 1 91.06 455 HIS B CA 1
ATOM 8242 C C . HIS B 1 455 ? -1.026 13.125 31.828 1 91.06 455 HIS B C 1
ATOM 8244 O O . HIS B 1 455 ? -0.694 13.984 31 1 91.06 455 HIS B O 1
ATOM 8250 N N . SER B 1 456 ? -1.875 12.164 31.547 1 92.19 456 SER B N 1
ATOM 8251 C CA . SER B 1 456 ? -2.51 12.047 30.234 1 92.19 456 SER B CA 1
ATOM 8252 C C . SER B 1 456 ? -3.334 13.289 29.906 1 92.19 456 SER B C 1
ATOM 8254 O O . SER B 1 456 ? -3.277 13.797 28.781 1 92.19 456 SER B O 1
ATOM 8256 N N . ILE B 1 457 ? -4.066 13.805 30.859 1 88.81 457 ILE B N 1
ATOM 8257 C CA . ILE B 1 457 ? -4.91 14.984 30.672 1 88.81 457 ILE B CA 1
ATOM 8258 C C . ILE B 1 457 ? -4.035 16.219 30.453 1 88.81 457 ILE B C 1
ATOM 8260 O O . ILE B 1 457 ? -4.336 17.062 29.594 1 88.81 457 ILE B O 1
ATOM 8264 N N . ARG B 1 458 ? -2.984 16.297 31.234 1 90.88 458 ARG B N 1
ATOM 8265 C CA . ARG B 1 458 ? -2.051 17.406 31.078 1 90.88 458 ARG B CA 1
ATOM 8266 C C . ARG B 1 458 ? -1.439 17.422 29.688 1 90.88 458 ARG B C 1
ATOM 8268 O O . ARG B 1 458 ? -1.318 18.484 29.062 1 90.88 458 ARG B O 1
ATOM 8275 N N . GLU B 1 459 ? -1.048 16.266 29.234 1 93.69 459 GLU B N 1
ATOM 8276 C CA . GLU B 1 459 ? -0.478 16.156 27.891 1 93.69 459 GLU B CA 1
ATOM 8277 C C . GLU B 1 459 ? -1.501 16.531 26.828 1 93.69 459 GLU B C 1
ATOM 8279 O O . GLU B 1 459 ? -1.178 17.25 25.875 1 93.69 459 GLU B O 1
ATOM 8284 N N . LEU B 1 460 ? -2.676 16.062 26.984 1 93.56 460 LEU B N 1
ATOM 8285 C CA . LEU B 1 460 ? -3.742 16.312 26.031 1 93.56 460 LEU B CA 1
ATOM 8286 C C . LEU B 1 460 ? -4.062 17.797 25.938 1 93.56 460 LEU B C 1
ATOM 8288 O O . LEU B 1 460 ? -4.047 18.375 24.844 1 93.56 460 LEU B O 1
ATOM 8292 N N . LEU B 1 461 ? -4.301 18.469 27.062 1 90.69 461 LEU B N 1
ATOM 8293 C CA . LEU B 1 461 ? -4.664 19.891 27.094 1 90.69 461 LEU B CA 1
ATOM 8294 C C . LEU B 1 461 ? -3.471 20.766 26.719 1 90.69 461 LEU B C 1
ATOM 8296 O O . LEU B 1 461 ? -3.619 21.75 26 1 90.69 461 LEU B O 1
ATOM 8300 N N . GLY B 1 462 ? -2.34 20.359 27.281 1 92.88 462 GLY B N 1
ATOM 8301 C CA . GLY B 1 462 ? -1.14 21.125 27.016 1 92.88 462 GLY B CA 1
ATOM 8302 C C . GLY B 1 462 ? -0.784 21.188 25.547 1 92.88 462 GLY B C 1
ATOM 8303 O O . GLY B 1 462 ? -0.547 22.266 25 1 92.88 462 GLY B O 1
ATOM 8304 N N . HIS B 1 463 ? -0.76 20.078 24.906 1 95.81 463 HIS B N 1
ATOM 8305 C CA . HIS B 1 463 ? -0.371 20.016 23.5 1 95.81 463 HIS B CA 1
ATOM 8306 C C . HIS B 1 463 ? -1.47 20.578 22.609 1 95.81 463 HIS B C 1
ATOM 8308 O O . HIS B 1 463 ? -1.184 21.141 21.547 1 95.81 463 HIS B O 1
ATOM 8314 N N . SER B 1 464 ? -2.732 20.438 22.984 1 94.44 464 SER B N 1
ATOM 8315 C CA . SER B 1 464 ? -3.814 21.078 22.25 1 94.44 464 SER B CA 1
ATOM 8316 C C . SER B 1 464 ? -3.654 22.594 22.25 1 94.44 464 SER B C 1
ATOM 8318 O O . SER B 1 464 ? -3.939 23.25 21.25 1 94.44 464 SER B O 1
ATOM 8320 N N . GLY B 1 465 ? -3.275 23.141 23.375 1 93.81 465 GLY B N 1
ATOM 8321 C CA . GLY B 1 465 ? -3.018 24.562 23.484 1 93.81 465 GLY B CA 1
ATOM 8322 C C . GLY B 1 465 ? -1.803 25.016 22.688 1 93.81 465 GLY B C 1
ATOM 8323 O O . GLY B 1 465 ? -1.832 26.047 22.031 1 93.81 465 GLY B O 1
ATOM 8324 N N . ASN B 1 466 ? -0.745 24.234 22.766 1 95.88 466 ASN B N 1
ATOM 8325 C CA . ASN B 1 466 ? 0.475 24.547 22.031 1 95.88 466 ASN B CA 1
ATOM 8326 C C . ASN B 1 466 ? 0.232 24.578 20.531 1 95.88 466 ASN B C 1
ATOM 8328 O O . ASN B 1 466 ? 0.86 25.344 19.812 1 95.88 466 ASN B O 1
ATOM 8332 N N . MET B 1 467 ? -0.649 23.766 20.031 1 96.88 467 MET B N 1
ATOM 8333 C CA . MET B 1 467 ? -0.97 23.719 18.609 1 96.88 467 MET B CA 1
ATOM 8334 C C . MET B 1 467 ? -1.51 25.062 18.125 1 96.88 467 MET B C 1
ATOM 8336 O O . MET B 1 467 ? -1.05 25.594 17.125 1 96.88 467 MET B O 1
ATOM 8340 N N . ILE B 1 468 ? -2.457 25.578 18.891 1 95.69 468 ILE B N 1
ATOM 8341 C CA . ILE B 1 468 ? -3.076 26.828 18.469 1 95.69 468 ILE B CA 1
ATOM 8342 C C . ILE B 1 468 ? -2.088 27.984 18.656 1 95.69 468 ILE B C 1
ATOM 8344 O O . ILE B 1 468 ? -2.033 28.891 17.844 1 95.69 468 ILE B O 1
ATOM 8348 N N . ASP B 1 469 ? -1.294 27.953 19.75 1 96.69 469 ASP B N 1
ATOM 8349 C CA . ASP B 1 469 ? -0.283 28.969 19.984 1 96.69 469 ASP B CA 1
ATOM 8350 C C . ASP B 1 469 ? 0.715 29.031 18.828 1 96.69 469 ASP B C 1
ATOM 8352 O O . ASP B 1 469 ? 0.992 30.109 18.297 1 96.69 469 ASP B O 1
ATOM 8356 N N . LEU B 1 470 ? 1.226 27.906 18.484 1 97.81 470 LEU B N 1
ATOM 8357 C CA . LEU B 1 470 ? 2.25 27.844 17.453 1 97.81 470 LEU B CA 1
ATOM 8358 C C . LEU B 1 470 ? 1.66 28.172 16.078 1 97.81 470 LEU B C 1
ATOM 8360 O O . LEU B 1 470 ? 2.281 28.875 15.289 1 97.81 470 LEU B O 1
ATOM 8364 N N . TYR B 1 471 ? 0.499 27.625 15.781 1 97.25 471 TYR B N 1
ATOM 8365 C CA . TYR B 1 471 ? -0.161 27.906 14.508 1 97.25 471 TYR B CA 1
ATOM 8366 C C . TYR B 1 471 ? -0.349 29.406 14.305 1 97.25 471 TYR B C 1
ATOM 8368 O O . TYR B 1 471 ? 0.02 29.953 13.266 1 97.25 471 TYR B O 1
ATOM 8376 N N . GLU B 1 472 ? -0.903 30.062 15.32 1 97 472 GLU B N 1
ATOM 8377 C CA . GLU B 1 472 ? -1.163 31.5 15.234 1 97 472 GLU B CA 1
ATOM 8378 C C . GLU B 1 472 ? 0.139 32.281 15.133 1 97 472 GLU B C 1
ATOM 8380 O O . GLU B 1 472 ? 0.212 33.281 14.422 1 97 472 GLU B O 1
ATOM 8385 N N . TRP B 1 473 ? 1.08 31.828 15.914 1 97.06 473 TRP B N 1
ATOM 8386 C CA . TRP B 1 473 ? 2.383 32.469 15.883 1 97.06 473 TRP B CA 1
ATOM 8387 C C . TRP B 1 473 ? 2.982 32.438 14.484 1 97.06 473 TRP B C 1
ATOM 8389 O O . TRP B 1 473 ? 3.482 33.469 13.992 1 97.06 473 TRP B O 1
ATOM 8399 N N . MET B 1 474 ? 2.916 31.328 13.828 1 96.75 474 MET B N 1
ATOM 8400 C CA . MET B 1 474 ? 3.463 31.156 12.484 1 96.75 474 MET B CA 1
ATOM 8401 C C . MET B 1 474 ? 2.645 31.938 11.461 1 96.75 474 MET B C 1
ATOM 8403 O O . MET B 1 474 ? 3.205 32.562 10.562 1 96.75 474 MET B O 1
ATOM 8407 N N . MET B 1 475 ? 1.332 31.953 11.609 1 95.31 475 MET B N 1
ATOM 8408 C CA . MET B 1 475 ? 0.442 32.688 10.711 1 95.31 475 MET B CA 1
ATOM 8409 C C . MET B 1 475 ? 0.712 34.188 10.789 1 95.31 475 MET B C 1
ATOM 8411 O O . MET B 1 475 ? 0.588 34.875 9.781 1 95.31 475 MET B O 1
ATOM 8415 N N . ALA B 1 476 ? 1.028 34.594 11.922 1 95 476 ALA B N 1
ATOM 8416 C CA . ALA B 1 476 ? 1.309 36.031 12.117 1 95 476 ALA B CA 1
ATOM 8417 C C . ALA B 1 476 ? 2.656 36.406 11.508 1 95 476 ALA B C 1
ATOM 8419 O O . ALA B 1 476 ? 2.809 37.5 10.953 1 95 476 ALA B O 1
ATOM 8420 N N . ARG B 1 477 ? 3.629 35.531 11.547 1 93.94 477 ARG B N 1
ATOM 8421 C CA . ARG B 1 477 ? 4.992 35.844 11.125 1 93.94 477 ARG B CA 1
ATOM 8422 C C . ARG B 1 477 ? 5.172 35.594 9.633 1 93.94 477 ARG B C 1
ATOM 8424 O O . ARG B 1 477 ? 5.875 36.344 8.953 1 93.94 477 ARG B O 1
ATOM 8431 N N . TYR B 1 478 ? 4.555 34.438 9.156 1 93.69 478 TYR B N 1
ATOM 8432 C CA . TYR B 1 478 ? 4.73 34.062 7.758 1 93.69 478 TYR B CA 1
ATOM 8433 C C . TYR B 1 478 ? 3.387 33.781 7.094 1 93.69 478 TYR B C 1
ATOM 8435 O O . TYR B 1 478 ? 3.166 32.688 6.562 1 93.69 478 TYR B O 1
ATOM 8443 N N . PRO B 1 479 ? 2.445 34.781 7.012 1 91.88 479 PRO B N 1
ATOM 8444 C CA . PRO B 1 479 ? 1.199 34.469 6.305 1 91.88 479 PRO B CA 1
ATOM 8445 C C . PRO B 1 479 ? 1.423 34.156 4.832 1 91.88 479 PRO B C 1
ATOM 8447 O O . PRO B 1 479 ? 2.242 34.781 4.168 1 91.88 479 PRO B O 1
ATOM 8450 N N . PRO B 1 480 ? 0.858 33.188 4.262 1 94.38 480 PRO B N 1
ATOM 8451 C CA . PRO B 1 480 ? -0.269 32.406 4.793 1 94.38 480 PRO B CA 1
ATOM 8452 C C . PRO B 1 480 ? 0.163 31.078 5.41 1 94.38 480 PRO B C 1
ATOM 8454 O O . PRO B 1 480 ? -0.667 30.188 5.609 1 94.38 480 PRO B O 1
ATOM 8457 N N . PHE B 1 481 ? 1.387 30.844 5.668 1 94.81 481 PHE B N 1
ATOM 8458 C CA . PHE B 1 481 ? 1.933 29.625 6.254 1 94.81 481 PHE B CA 1
ATOM 8459 C C . PHE B 1 481 ? 1.665 29.578 7.75 1 94.81 481 PHE B C 1
ATOM 8461 O O . PHE B 1 481 ? 1.788 30.594 8.445 1 94.81 481 PHE B O 1
ATOM 8468 N N . PRO B 1 482 ? 1.273 28.562 8.289 1 96.19 482 PRO B N 1
ATOM 8469 C CA . PRO B 1 482 ? 1.205 27.203 7.734 1 96.19 482 PRO B CA 1
ATOM 8470 C C . PRO B 1 482 ? -0.17 26.875 7.16 1 96.19 482 PRO B C 1
ATOM 8472 O O . PRO B 1 482 ? -0.424 25.719 6.781 1 96.19 482 PRO B O 1
ATOM 8475 N N . GLY B 1 483 ? -1.056 27.828 6.996 1 93.75 483 GLY B N 1
ATOM 8476 C CA . GLY B 1 483 ? -2.416 27.656 6.516 1 93.75 483 GLY B CA 1
ATOM 8477 C C . GLY B 1 483 ? -2.484 27.25 5.055 1 93.75 483 GLY B C 1
ATOM 8478 O O . GLY B 1 483 ? -3.543 26.859 4.559 1 93.75 483 GLY B O 1
ATOM 8479 N N . VAL B 1 484 ? -1.377 27.234 4.379 1 95.38 484 VAL B N 1
ATOM 8480 C CA . VAL B 1 484 ? -1.323 26.859 2.969 1 95.38 484 VAL B CA 1
ATOM 8481 C C . VAL B 1 484 ? -1.593 25.359 2.82 1 95.38 484 VAL B C 1
ATOM 8483 O O . VAL B 1 484 ? -1.952 24.891 1.737 1 95.38 484 VAL B O 1
ATOM 8486 N N . TYR B 1 485 ? -1.369 24.578 3.848 1 94.94 485 TYR B N 1
ATOM 8487 C CA . TYR B 1 485 ? -1.629 23.156 3.824 1 94.94 485 TYR B CA 1
ATOM 8488 C C . TYR B 1 485 ? -3.016 22.844 4.375 1 94.94 485 TYR B C 1
ATOM 8490 O O . TYR B 1 485 ? -3.367 23.281 5.473 1 94.94 485 TYR B O 1
ATOM 8498 N N . PRO B 1 486 ? -3.715 22.062 3.688 1 90.94 486 PRO B N 1
ATOM 8499 C CA . PRO B 1 486 ? -5.039 21.703 4.188 1 90.94 486 PRO B CA 1
ATOM 8500 C C . PRO B 1 486 ? -4.973 20.812 5.434 1 90.94 486 PRO B C 1
ATOM 8502 O O . PRO B 1 486 ? -5.938 20.75 6.195 1 90.94 486 PRO B O 1
ATOM 8505 N N . PHE B 1 487 ? -3.914 20.203 5.75 1 89.44 487 PHE B N 1
ATOM 8506 C CA . PHE B 1 487 ? -3.717 19.297 6.879 1 89.44 487 PHE B CA 1
ATOM 8507 C C . PHE B 1 487 ? -3.789 20.062 8.195 1 89.44 487 PHE B C 1
ATOM 8509 O O . PHE B 1 487 ? -3.996 19.469 9.258 1 89.44 487 PHE B O 1
ATOM 8516 N N . MET B 1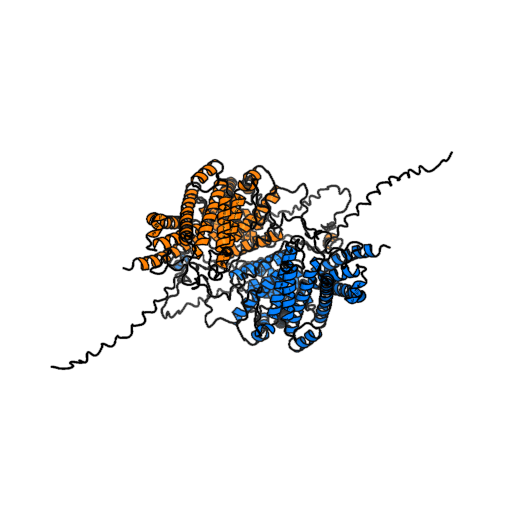 488 ? -3.553 21.359 8.133 1 91.12 488 MET B N 1
ATOM 8517 C CA . MET B 1 488 ? -3.607 22.172 9.344 1 91.12 488 MET B CA 1
ATOM 8518 C C . MET B 1 488 ? -5.02 22.203 9.922 1 91.12 488 MET B C 1
ATOM 8520 O O . MET B 1 488 ? -5.203 22.422 11.117 1 91.12 488 MET B O 1
ATOM 8524 N N . GLY B 1 489 ? -5.938 21.938 9.023 1 85.62 489 GLY B N 1
ATOM 8525 C CA . GLY B 1 489 ? -7.301 21.828 9.523 1 85.62 489 GLY B CA 1
ATOM 8526 C C . GLY B 1 489 ? -7.465 20.734 10.57 1 85.62 489 GLY B C 1
ATOM 8527 O O . GLY B 1 489 ? -8.227 20.906 11.523 1 85.62 489 GLY B O 1
ATOM 8528 N N . LEU B 1 490 ? -6.738 19.688 10.375 1 86.44 490 LEU B N 1
ATOM 8529 C CA . LEU B 1 490 ? -6.797 18.594 11.344 1 86.44 490 LEU B CA 1
ATOM 8530 C C . LEU B 1 490 ? -6.219 19.031 12.688 1 86.44 490 LEU B C 1
ATOM 8532 O O . LEU B 1 490 ? -6.738 18.656 13.734 1 86.44 490 LEU B O 1
ATOM 8536 N N . CYS B 1 491 ? -5.164 19.734 12.656 1 90.75 491 CYS B N 1
ATOM 8537 C CA . CYS B 1 491 ? -4.562 20.25 13.875 1 90.75 491 CYS B CA 1
ATOM 8538 C C . CYS B 1 491 ? -5.535 21.156 14.625 1 90.75 491 CYS B C 1
ATOM 8540 O O . CYS B 1 491 ? -5.746 21 15.828 1 90.75 491 CYS B O 1
ATOM 8542 N N . LEU B 1 492 ? -6.121 22.016 13.906 1 91.38 492 LEU B N 1
ATOM 8543 C CA . LEU B 1 492 ? -7.023 23 14.5 1 91.38 492 LEU B CA 1
ATOM 8544 C C . LEU B 1 492 ? -8.305 22.328 14.992 1 91.38 492 LEU B C 1
ATOM 8546 O O . LEU B 1 492 ? -8.805 22.672 16.078 1 91.38 492 LEU B O 1
ATOM 8550 N N . MET B 1 493 ? -8.75 21.391 14.25 1 88.44 493 MET B N 1
ATOM 8551 C CA . MET B 1 493 ? -9.945 20.656 14.656 1 88.44 493 MET B CA 1
ATOM 8552 C C . MET B 1 493 ? -9.688 19.844 15.922 1 88.44 493 MET B C 1
ATOM 8554 O O . MET B 1 493 ? -10.539 19.781 16.812 1 88.44 493 MET B O 1
ATOM 8558 N N . THR B 1 494 ? -8.578 19.234 15.922 1 89.94 494 THR B N 1
ATOM 8559 C CA . THR B 1 494 ? -8.211 18.453 17.109 1 89.94 494 THR B CA 1
ATOM 8560 C C . THR B 1 494 ? -8.133 19.359 18.344 1 89.94 494 THR B C 1
ATOM 8562 O O . THR B 1 494 ? -8.656 19.016 19.391 1 89.94 494 THR B O 1
ATOM 8565 N N . SER B 1 495 ? -7.5 20.484 18.203 1 93.12 495 SER B N 1
ATOM 8566 C CA . SER B 1 495 ? -7.41 21.422 19.312 1 93.12 495 SER B CA 1
ATOM 8567 C C . SER B 1 495 ? -8.789 21.906 19.734 1 93.12 495 SER B C 1
ATOM 8569 O O . SER B 1 495 ? -9.102 21.938 20.922 1 93.12 495 SER B O 1
ATOM 8571 N N . ALA B 1 496 ? -9.609 22.219 18.812 1 89.56 496 ALA B N 1
ATOM 8572 C CA . ALA B 1 496 ? -10.961 22.719 19.109 1 89.56 496 ALA B CA 1
ATOM 8573 C C . ALA B 1 496 ? -11.789 21.641 19.812 1 89.56 496 ALA B C 1
ATOM 8575 O O . ALA B 1 496 ? -12.484 21.938 20.781 1 89.56 496 ALA B O 1
ATOM 8576 N N . SER B 1 497 ? -11.727 20.453 19.297 1 87.56 497 SER B N 1
ATOM 8577 C CA . SER B 1 497 ? -12.531 19.359 19.859 1 87.56 497 SER B CA 1
ATOM 8578 C C . SER B 1 497 ? -12.117 19.047 21.297 1 87.56 497 SER B C 1
ATOM 8580 O O . SER B 1 497 ? -12.969 18.797 22.156 1 87.56 497 SER B O 1
ATOM 8582 N N . VAL B 1 498 ? -10.844 19.016 21.578 1 89.25 498 VAL B N 1
ATOM 8583 C CA . VAL B 1 498 ? -10.344 18.734 22.906 1 89.25 498 VAL B CA 1
ATOM 8584 C C . VAL B 1 498 ? -10.781 19.859 23.859 1 89.25 498 VAL B C 1
ATOM 8586 O O . VAL B 1 498 ? -11.297 19.578 24.953 1 89.25 498 VAL B O 1
ATOM 8589 N N . ASN B 1 499 ? -10.578 21.094 23.484 1 88.75 499 ASN B N 1
ATOM 8590 C CA . ASN B 1 499 ? -10.938 22.219 24.344 1 88.75 499 ASN B CA 1
ATOM 8591 C C . ASN B 1 499 ? -12.445 22.297 24.562 1 88.75 499 ASN B C 1
ATOM 8593 O O . ASN B 1 499 ? -12.906 22.719 25.625 1 88.75 499 ASN B O 1
ATOM 8597 N N . LEU B 1 500 ? -13.156 21.906 23.578 1 85.06 500 LEU B N 1
ATOM 8598 C CA . LEU B 1 500 ? -14.602 21.891 23.703 1 85.06 500 LEU B CA 1
ATOM 8599 C C . LEU B 1 500 ? -15.039 20.906 24.781 1 85.06 500 LEU B C 1
ATOM 8601 O O . LEU B 1 500 ? -15.875 21.25 25.641 1 85.06 500 LEU B O 1
ATOM 8605 N N . VAL B 1 501 ? -14.531 19.719 24.766 1 82.25 501 VAL B N 1
ATOM 8606 C CA . VAL B 1 501 ? -14.891 18.688 25.734 1 82.25 501 VAL B CA 1
ATOM 8607 C C . VAL B 1 501 ? -14.555 19.172 27.141 1 82.25 501 VAL B C 1
ATOM 8609 O O . VAL B 1 501 ? -15.367 19.031 28.062 1 82.25 501 VAL B O 1
ATOM 8612 N N . PHE B 1 502 ? -13.438 19.781 27.297 1 84.56 502 PHE B N 1
ATOM 8613 C CA . PHE B 1 502 ? -12.984 20.172 28.625 1 84.56 502 PHE B CA 1
ATOM 8614 C C . PHE B 1 502 ? -13.656 21.469 29.078 1 84.56 502 PHE B C 1
ATOM 8616 O O . PHE B 1 502 ? -13.703 21.766 30.266 1 84.56 502 PHE B O 1
ATOM 8623 N N . ALA B 1 503 ? -14.141 22.172 28.109 1 81.75 503 ALA B N 1
ATOM 8624 C CA . ALA B 1 503 ? -14.938 23.344 28.453 1 81.75 503 ALA B CA 1
ATOM 8625 C C . ALA B 1 503 ? -16.297 22.938 29.016 1 81.75 503 ALA B C 1
ATOM 8627 O O . ALA B 1 503 ? -16.891 23.672 29.812 1 81.75 503 ALA B O 1
ATOM 8628 N N . CYS B 1 504 ? -16.75 21.781 28.641 1 77.19 504 CYS B N 1
ATOM 8629 C CA . CYS B 1 504 ? -18.078 21.312 29.031 1 77.19 504 CYS B CA 1
ATOM 8630 C C . CYS B 1 504 ? -18.016 20.516 30.312 1 77.19 504 CYS B C 1
ATOM 8632 O O . CYS B 1 504 ? -19.031 20.297 30.969 1 77.19 504 CYS B O 1
ATOM 8634 N N . VAL B 1 505 ? -16.922 20.047 30.594 1 76 505 VAL B N 1
ATOM 8635 C CA . VAL B 1 505 ? -16.828 19.203 31.781 1 76 505 VAL B CA 1
ATOM 8636 C C . VAL B 1 505 ? -16.547 20.062 33 1 76 505 VAL B C 1
ATOM 8638 O O . VAL B 1 505 ? -15.773 21.016 32.938 1 76 505 VAL B O 1
ATOM 8641 N N . ASP B 1 506 ? -17.516 20.047 33.969 1 62.94 506 ASP B N 1
ATOM 8642 C CA . ASP B 1 506 ? -17.438 20.797 35.219 1 62.94 506 ASP B CA 1
ATOM 8643 C C . ASP B 1 506 ? -16.391 20.219 36.156 1 62.94 506 ASP B C 1
ATOM 8645 O O . ASP B 1 506 ? -16.672 19.281 36.938 1 62.94 506 ASP B O 1
ATOM 8649 N N . ALA B 1 507 ? -15.156 20.312 35.75 1 60.16 507 ALA B N 1
ATOM 8650 C CA . ALA B 1 507 ? -14.266 19.734 36.75 1 60.16 507 ALA B CA 1
ATOM 8651 C C . ALA B 1 507 ? -13.234 20.75 37.25 1 60.16 507 ALA B C 1
ATOM 8653 O O . ALA B 1 507 ? -12.422 21.234 36.438 1 60.16 507 ALA B O 1
ATOM 8654 N N . PRO B 1 508 ? -13.453 21.297 38.406 1 57.38 508 PRO B N 1
ATOM 8655 C CA . PRO B 1 508 ? -12.555 22.281 39 1 57.38 508 PRO B CA 1
ATOM 8656 C C . PRO B 1 508 ? -11.086 21.859 38.969 1 57.38 508 PRO B C 1
ATOM 8658 O O . PRO B 1 508 ? -10.188 22.688 39.062 1 57.38 508 PRO B O 1
ATOM 8661 N N . ARG B 1 509 ? -10.875 20.562 38.781 1 62.41 509 ARG B N 1
ATOM 8662 C CA . ARG B 1 509 ? -9.539 20.047 39.062 1 62.41 509 ARG B CA 1
ATOM 8663 C C . ARG B 1 509 ? -8.57 20.406 37.938 1 62.41 509 ARG B C 1
ATOM 8665 O O . ARG B 1 509 ? -7.352 20.406 38.156 1 62.41 509 ARG B O 1
ATOM 8672 N N . PHE B 1 510 ? -9.109 20.844 36.75 1 65.25 510 PHE B N 1
ATOM 8673 C CA . PHE B 1 510 ? -8.125 21.062 35.719 1 65.25 510 PHE B CA 1
ATOM 8674 C C . PHE B 1 510 ? -7.582 22.484 35.75 1 65.25 510 PHE B C 1
ATOM 8676 O O . PHE B 1 510 ? -6.641 22.828 35.031 1 65.25 510 PHE B O 1
ATOM 8683 N N . GLU B 1 511 ? -8.188 23.188 36.719 1 64.06 511 GLU B N 1
ATOM 8684 C CA . GLU B 1 511 ? -7.758 24.594 36.812 1 64.06 511 GLU B CA 1
ATOM 8685 C C . GLU B 1 511 ? -6.266 24.688 37.094 1 64.06 511 GLU B C 1
ATOM 8687 O O . GLU B 1 511 ? -5.629 25.688 36.75 1 64.06 511 GLU B O 1
ATOM 8692 N N . GLN B 1 512 ? -5.801 23.625 37.594 1 61.34 512 GLN B N 1
ATOM 8693 C CA . GLN B 1 512 ? -4.367 23.625 37.875 1 61.34 512 GLN B CA 1
ATOM 8694 C C . GLN B 1 512 ? -3.562 23.516 36.594 1 61.34 512 GLN B C 1
ATOM 8696 O O . GLN B 1 512 ? -2.418 23.969 36.5 1 61.34 512 GLN B O 1
ATOM 8701 N N . TYR B 1 513 ? -4.121 22.875 35.625 1 65.06 513 TYR B N 1
ATOM 8702 C CA . TYR B 1 513 ? -3.381 22.641 34.406 1 65.06 513 TYR B CA 1
ATOM 8703 C C . TYR B 1 513 ? -3.75 23.672 33.344 1 65.06 513 TYR B C 1
ATOM 8705 O O . TYR B 1 513 ? -2.891 24.125 32.562 1 65.06 513 TYR B O 1
ATOM 8713 N N . ALA B 1 514 ? -5 23.984 33.281 1 70.31 514 ALA B N 1
ATOM 8714 C CA . ALA B 1 514 ? -5.461 25.016 32.344 1 70.31 514 ALA B CA 1
ATOM 8715 C C . ALA B 1 514 ? -6.711 25.719 32.875 1 70.31 514 ALA B C 1
ATOM 8717 O O . ALA B 1 514 ? -7.691 25.062 33.25 1 70.31 514 ALA B O 1
ATOM 8718 N N . SER B 1 515 ? -6.531 26.938 33.031 1 79.31 515 SER B N 1
ATOM 8719 C CA . SER B 1 515 ? -7.68 27.719 33.469 1 79.31 515 SER B CA 1
ATOM 8720 C C . SER B 1 515 ? -8.852 27.594 32.531 1 79.31 515 SER B C 1
ATOM 8722 O O . SER B 1 515 ? -8.664 27.422 31.312 1 79.31 515 SER B O 1
ATOM 8724 N N . ARG B 1 516 ? -9.992 27.516 33 1 81.25 516 ARG B N 1
ATOM 8725 C CA . ARG B 1 516 ? -11.203 27.484 32.188 1 81.25 516 ARG B CA 1
ATOM 8726 C C . ARG B 1 516 ? -11.203 28.609 31.172 1 81.25 516 ARG B C 1
ATOM 8728 O O . ARG B 1 516 ? -11.68 28.438 30.047 1 81.25 516 ARG B O 1
ATOM 8735 N N . ARG B 1 517 ? -10.695 29.672 31.609 1 84.56 517 ARG B N 1
ATOM 8736 C CA . ARG B 1 517 ? -10.602 30.812 30.719 1 84.56 517 ARG B CA 1
ATOM 8737 C C . ARG B 1 517 ? -9.688 30.516 29.531 1 84.56 517 ARG B C 1
ATOM 8739 O O . ARG B 1 517 ? -10.016 30.844 28.391 1 84.56 517 ARG B O 1
ATOM 8746 N N . ARG B 1 518 ? -8.625 29.875 29.828 1 88.38 518 ARG B N 1
ATOM 8747 C CA . ARG B 1 518 ? -7.68 29.531 28.766 1 88.38 518 ARG B CA 1
ATOM 8748 C C . ARG B 1 518 ? -8.258 28.5 27.828 1 88.38 518 ARG B C 1
ATOM 8750 O O . ARG B 1 518 ? -8.062 28.578 26.609 1 88.38 518 ARG B O 1
ATOM 8757 N N . ILE B 1 519 ? -8.969 27.547 28.328 1 89.25 519 ILE B N 1
ATOM 8758 C CA . ILE B 1 519 ? -9.594 26.484 27.531 1 89.25 519 ILE B CA 1
ATOM 8759 C C . ILE B 1 519 ? -10.602 27.094 26.578 1 89.25 519 ILE B C 1
ATOM 8761 O O . ILE B 1 519 ? -10.609 26.781 25.375 1 89.25 519 ILE B O 1
ATOM 8765 N N . LYS B 1 520 ? -11.43 27.969 27.047 1 87.69 520 LYS B N 1
ATOM 8766 C CA . LYS B 1 520 ? -12.438 28.625 26.219 1 87.69 520 LYS B CA 1
ATOM 8767 C C . LYS B 1 520 ? -11.789 29.531 25.188 1 87.69 520 LYS B C 1
ATOM 8769 O O . LYS B 1 520 ? -12.258 29.609 24.047 1 87.69 520 LYS B O 1
ATOM 8774 N N . SER B 1 521 ? -10.773 30.188 25.641 1 91.94 521 SER B N 1
ATOM 8775 C CA . SER B 1 521 ? -10.039 31.047 24.719 1 91.94 521 SER B CA 1
ATOM 8776 C C . SER B 1 521 ? -9.43 30.219 23.578 1 91.94 521 SER B C 1
ATOM 8778 O O . SER B 1 521 ? -9.516 30.594 22.406 1 91.94 521 SER B O 1
ATOM 8780 N N . ASN B 1 522 ? -8.766 29.109 23.938 1 92.69 522 ASN B N 1
ATOM 8781 C CA . ASN B 1 522 ? -8.18 28.234 22.938 1 92.69 522 ASN B CA 1
ATOM 8782 C C . ASN B 1 522 ? -9.227 27.719 21.969 1 92.69 522 ASN B C 1
ATOM 8784 O O . ASN B 1 522 ? -8.969 27.609 20.766 1 92.69 522 ASN B O 1
ATOM 8788 N N . LEU B 1 523 ? -10.359 27.344 22.484 1 89.94 523 LEU B N 1
ATOM 8789 C CA . LEU B 1 523 ? -11.461 26.875 21.656 1 89.94 523 LEU B CA 1
ATOM 8790 C C . LEU B 1 523 ? -11.867 27.938 20.641 1 89.94 523 LEU B C 1
ATOM 8792 O O . LEU B 1 523 ? -11.969 27.656 19.438 1 89.94 523 LEU B O 1
ATOM 8796 N N . ASN B 1 524 ? -12.062 29.156 21.125 1 91 524 ASN B N 1
ATOM 8797 C CA . ASN B 1 524 ? -12.469 30.25 20.25 1 91 524 ASN B CA 1
ATOM 8798 C C . ASN B 1 524 ? -11.398 30.562 19.203 1 91 524 ASN B C 1
ATOM 8800 O O . ASN B 1 524 ? -11.719 30.812 18.031 1 91 524 ASN B O 1
ATOM 8804 N N . ARG B 1 525 ? -10.211 30.578 19.672 1 94.31 525 ARG B N 1
ATOM 8805 C CA . ARG B 1 525 ? -9.094 30.844 18.766 1 94.31 525 ARG B CA 1
ATOM 8806 C C . ARG B 1 525 ? -8.977 29.766 17.703 1 94.31 525 ARG B C 1
ATOM 8808 O O . ARG B 1 525 ? -8.727 30.062 16.531 1 94.31 525 ARG B O 1
ATOM 8815 N N . ALA B 1 526 ? -9.141 28.547 18.062 1 92.38 526 ALA B N 1
ATOM 8816 C CA . ALA B 1 526 ? -9.086 27.453 17.109 1 92.38 526 ALA B CA 1
ATOM 8817 C C . ALA B 1 526 ? -10.203 27.562 16.078 1 92.38 526 ALA B C 1
ATOM 8819 O O . ALA B 1 526 ? -9.977 27.344 14.883 1 92.38 526 ALA B O 1
ATOM 8820 N N . ILE B 1 527 ? -11.375 27.891 16.484 1 87.81 527 ILE B N 1
ATOM 8821 C CA . ILE B 1 527 ? -12.516 28.047 15.594 1 87.81 527 ILE B CA 1
ATOM 8822 C C . ILE B 1 527 ? -12.25 29.188 14.625 1 87.81 527 ILE B C 1
ATOM 8824 O O . ILE B 1 527 ? -12.5 29.062 13.422 1 87.81 527 ILE B O 1
ATOM 8828 N N . LYS B 1 528 ? -11.75 30.281 15.156 1 90.25 528 LYS B N 1
ATOM 8829 C CA . LYS B 1 528 ? -11.445 31.438 14.32 1 90.25 528 LYS B CA 1
ATOM 8830 C C . LYS B 1 528 ? -10.383 31.094 13.281 1 90.25 528 LYS B C 1
ATOM 8832 O O . LYS B 1 528 ? -10.477 31.531 12.133 1 90.25 528 LYS B O 1
ATOM 8837 N N . ALA B 1 529 ? -9.383 30.391 13.727 1 91.88 529 ALA B N 1
ATOM 8838 C CA . ALA B 1 529 ? -8.32 29.969 12.812 1 91.88 529 ALA B CA 1
ATOM 8839 C C . ALA B 1 529 ? -8.867 29.078 11.703 1 91.88 529 ALA B C 1
ATOM 8841 O O . ALA B 1 529 ? -8.445 29.172 10.547 1 91.88 529 ALA B O 1
ATOM 8842 N N . MET B 1 530 ? -9.727 28.156 11.984 1 89.25 530 MET B N 1
ATOM 8843 C CA . MET B 1 530 ? -10.344 27.281 10.992 1 89.25 530 MET B CA 1
ATOM 8844 C C . MET B 1 530 ? -11.195 28.078 10.016 1 89.25 530 MET B C 1
ATOM 8846 O O . MET B 1 530 ? -11.211 27.781 8.82 1 89.25 530 MET B O 1
ATOM 8850 N N . GLU B 1 531 ? -11.875 29.094 10.492 1 85.81 531 GLU B N 1
ATOM 8851 C CA . GLU B 1 531 ? -12.664 29.953 9.633 1 85.81 531 GLU B CA 1
ATOM 8852 C C . GLU B 1 531 ? -11.773 30.719 8.656 1 85.81 531 GLU B C 1
ATOM 8854 O O . GLU B 1 531 ? -12.164 30.953 7.508 1 85.81 531 GLU B O 1
ATOM 8859 N N . ALA B 1 532 ? -10.664 31.078 9.172 1 87.5 532 ALA B N 1
ATOM 8860 C CA . ALA B 1 532 ? -9.727 31.844 8.352 1 87.5 532 ALA B CA 1
ATOM 8861 C C . ALA B 1 532 ? -9.141 30.969 7.242 1 87.5 532 ALA B C 1
ATOM 8863 O O . ALA B 1 532 ? -8.586 31.484 6.266 1 87.5 532 ALA B O 1
ATOM 8864 N N . LEU B 1 533 ? -9.242 29.672 7.332 1 88.44 533 LEU B N 1
ATOM 8865 C CA . LEU B 1 533 ? -8.742 28.75 6.316 1 88.44 533 LEU B CA 1
ATOM 8866 C C . LEU B 1 533 ? -9.758 28.562 5.195 1 88.44 533 LEU B C 1
ATOM 8868 O O . LEU B 1 533 ? -9.414 28.078 4.113 1 88.44 533 LEU B O 1
ATOM 8872 N N . LYS B 1 534 ? -10.945 29 5.355 1 82.31 534 LYS B N 1
ATOM 8873 C CA . LYS B 1 534 ? -12.07 28.719 4.465 1 82.31 534 LYS B CA 1
ATOM 8874 C C . LYS B 1 534 ? -11.828 29.297 3.074 1 82.31 534 LYS B C 1
ATOM 8876 O O . LYS B 1 534 ? -12.188 28.688 2.068 1 82.31 534 LYS B O 1
ATOM 8881 N N . PRO B 1 535 ? -11.211 30.453 3.068 1 82.62 535 PRO B N 1
ATOM 8882 C CA . PRO B 1 535 ? -11.008 31.016 1.729 1 82.62 535 PRO B CA 1
ATOM 8883 C C . PRO B 1 535 ? -10.078 30.156 0.874 1 82.62 535 PRO B C 1
ATOM 8885 O O . PRO B 1 535 ? -10.195 30.141 -0.354 1 82.62 535 PRO B O 1
ATOM 8888 N N . SER B 1 536 ? -9.242 29.484 1.505 1 85.06 536 SER B N 1
ATOM 8889 C CA . SER B 1 536 ? -8.297 28.672 0.75 1 85.06 536 SER B CA 1
ATOM 8890 C C . SER B 1 536 ? -8.805 27.25 0.581 1 85.06 536 SER B C 1
ATOM 8892 O O . SER B 1 536 ? -8.625 26.641 -0.475 1 85.06 536 SER B O 1
ATOM 8894 N N . TRP B 1 537 ? -9.398 26.812 1.653 1 87.81 537 TRP B N 1
ATOM 8895 C CA . TRP B 1 537 ? -9.742 25.406 1.638 1 87.81 537 TRP B CA 1
ATOM 8896 C C . TRP B 1 537 ? -11.219 25.203 1.981 1 87.81 537 TRP B C 1
ATOM 8898 O O . TRP B 1 537 ? -11.742 25.859 2.881 1 87.81 537 TRP B O 1
ATOM 8908 N N . ASN B 1 538 ? -11.828 24.281 1.347 1 76.44 538 ASN B N 1
ATOM 8909 C CA . ASN B 1 538 ? -13.242 24.016 1.549 1 76.44 538 ASN B CA 1
ATOM 8910 C C . ASN B 1 538 ? -13.477 23.125 2.77 1 76.44 538 ASN B C 1
ATOM 8912 O O . ASN B 1 538 ? -14.508 23.234 3.438 1 76.44 538 ASN B O 1
ATOM 8916 N N . LEU B 1 539 ? -12.609 22.312 3.131 1 67.94 539 LEU B N 1
ATOM 8917 C CA . LEU B 1 539 ? -12.789 21.266 4.141 1 67.94 539 LEU B CA 1
ATOM 8918 C C . LEU B 1 539 ? -13.023 21.891 5.516 1 67.94 539 LEU B C 1
ATOM 8920 O O . LEU B 1 539 ? -13.93 21.469 6.242 1 67.94 539 LEU B O 1
ATOM 8924 N N . PRO B 1 540 ? -12.289 22.875 5.855 1 62 540 PRO B N 1
ATOM 8925 C CA . PRO B 1 540 ? -12.484 23.438 7.191 1 62 540 PRO B CA 1
ATOM 8926 C C . PRO B 1 540 ? -13.883 24.016 7.391 1 62 540 PRO B C 1
ATOM 8928 O O . PRO B 1 540 ? -14.391 24.047 8.516 1 62 540 PRO B O 1
ATOM 8931 N N . ALA B 1 541 ? -14.453 24.328 6.32 1 59.47 541 ALA B N 1
ATOM 8932 C CA . ALA B 1 541 ? -15.82 24.844 6.43 1 59.47 541 ALA B CA 1
ATOM 8933 C C . ALA B 1 541 ? -16.766 23.766 6.977 1 59.47 541 ALA B C 1
ATOM 8935 O O . ALA B 1 541 ? -17.609 24.047 7.824 1 59.47 541 ALA B O 1
ATOM 8936 N N . TYR B 1 542 ? -16.469 22.609 6.559 1 62.34 542 TYR B N 1
ATOM 8937 C CA . TYR B 1 542 ? -17.312 21.516 7.008 1 62.34 542 TYR B CA 1
ATOM 8938 C C . TYR B 1 542 ? -17.031 21.156 8.461 1 62.34 542 TYR B C 1
ATOM 8940 O O . TYR B 1 542 ? -17.953 20.891 9.234 1 62.34 542 TYR B O 1
ATOM 8948 N N . TRP B 1 543 ? -15.859 21.281 8.797 1 67.19 543 TRP B N 1
ATOM 8949 C CA . TRP B 1 543 ? -15.477 20.906 10.148 1 67.19 543 TRP B CA 1
ATOM 8950 C C . TRP B 1 543 ? -16.031 21.891 11.172 1 67.19 543 TRP B C 1
ATOM 8952 O O . TRP B 1 543 ? -16.484 21.5 12.242 1 67.19 543 TRP B O 1
ATOM 8962 N N . VAL B 1 544 ? -16.062 23.094 10.781 1 64.62 544 VAL B N 1
ATOM 8963 C CA . VAL B 1 544 ? -16.594 24.125 11.68 1 64.62 544 VAL B CA 1
ATOM 8964 C C . VAL B 1 544 ? -18.078 23.891 11.922 1 64.62 544 VAL B C 1
ATOM 8966 O O . VAL B 1 544 ? -18.562 24.031 13.047 1 64.62 544 VAL B O 1
ATOM 8969 N N . CYS B 1 545 ? -18.656 23.406 10.906 1 61.53 545 CYS B N 1
ATOM 8970 C CA . CYS B 1 545 ? -20.094 23.141 11.039 1 61.53 545 CYS B CA 1
ATOM 8971 C C . CYS B 1 545 ? -20.328 21.953 11.977 1 61.53 545 CYS B C 1
ATOM 8973 O O . CYS B 1 545 ? -21.234 22 12.82 1 61.53 545 CYS B O 1
ATOM 8975 N N . SER B 1 546 ? -19.5 21.016 11.82 1 61.56 546 SER B N 1
ATOM 8976 C CA . SER B 1 546 ? -19.625 19.844 12.688 1 61.56 546 SER B CA 1
ATOM 8977 C C . SER B 1 546 ? -19.344 20.203 14.141 1 61.56 546 SER B C 1
ATOM 8979 O O . SER B 1 546 ? -20.016 19.719 15.047 1 61.56 546 SER B O 1
ATOM 8981 N N . LEU B 1 547 ? -18.422 21.031 14.352 1 65.62 547 LEU B N 1
ATOM 8982 C CA . LEU B 1 547 ? -18.062 21.469 15.695 1 65.62 547 LEU B CA 1
ATOM 8983 C C . LEU B 1 547 ? -19.188 22.297 16.312 1 65.62 547 LEU B C 1
ATOM 8985 O O . LEU B 1 547 ? -19.5 22.141 17.5 1 65.62 547 LEU B O 1
ATOM 8989 N N . ARG B 1 548 ? -19.766 23.047 15.461 1 59.03 548 ARG B N 1
ATOM 8990 C CA . ARG B 1 548 ? -20.859 23.891 15.93 1 59.03 548 ARG B CA 1
ATOM 8991 C C . ARG B 1 548 ? -22.062 23.047 16.312 1 59.03 548 ARG B C 1
ATOM 8993 O O . ARG B 1 548 ? -22.734 23.312 17.328 1 59.03 548 ARG B O 1
ATOM 9000 N N . ARG B 1 549 ? -22.219 22.031 15.547 1 56.41 549 ARG B N 1
ATOM 9001 C CA . ARG B 1 549 ? -23.312 21.109 15.859 1 56.41 549 ARG B CA 1
ATOM 9002 C C . ARG B 1 549 ? -23.047 20.391 17.188 1 56.41 549 ARG B C 1
ATOM 9004 O O . ARG B 1 549 ? -23.969 20.203 17.984 1 56.41 549 ARG B O 1
ATOM 9011 N N . SER B 1 550 ? -21.844 20.031 17.281 1 56.66 550 SER B N 1
ATOM 9012 C CA . SER B 1 550 ? -21.484 19.375 18.547 1 56.66 550 SER B CA 1
ATOM 9013 C C . SER B 1 550 ? -21.578 20.359 19.719 1 56.66 550 SER B C 1
ATOM 9015 O O . SER B 1 550 ? -21.969 19.953 20.812 1 56.66 550 SER B O 1
ATOM 9017 N N . LEU B 1 551 ? -21.25 21.578 19.484 1 56.31 551 LEU B N 1
ATOM 9018 C CA . LEU B 1 551 ? -21.375 22.641 20.484 1 56.31 551 LEU B CA 1
ATOM 9019 C C . LEU B 1 551 ? -22.844 22.859 20.859 1 56.31 551 LEU B C 1
ATOM 9021 O O . LEU B 1 551 ? -23.156 23.031 22.047 1 56.31 551 LEU B O 1
ATOM 9025 N N . GLU B 1 552 ? -23.625 22.953 19.844 1 51.09 552 GLU B N 1
ATOM 9026 C CA . GLU B 1 552 ? -25.047 23.156 20.094 1 51.09 552 GLU B CA 1
ATOM 9027 C C . GLU B 1 552 ? -25.641 22 20.906 1 51.09 552 GLU B C 1
ATOM 9029 O O . GLU B 1 552 ? -26.422 22.219 21.828 1 51.09 552 GLU B O 1
ATOM 9034 N N . THR B 1 553 ? -25.219 20.844 20.469 1 50.38 553 THR B N 1
ATOM 9035 C CA . THR B 1 553 ? -25.719 19.688 21.203 1 50.38 553 THR B CA 1
ATOM 9036 C C . THR B 1 553 ? -25.078 19.625 22.594 1 50.38 553 THR B C 1
ATOM 9038 O O . THR B 1 553 ? -25.75 19.297 23.578 1 50.38 553 THR B O 1
ATOM 9041 N N . GLY B 1 554 ? -23.844 19.797 22.656 1 48.25 554 GLY B N 1
ATOM 9042 C CA . GLY B 1 554 ? -23.156 19.797 23.938 1 48.25 554 GLY B CA 1
ATOM 9043 C C . GLY B 1 554 ? -23.547 20.969 24.828 1 48.25 554 GLY B C 1
ATOM 9044 O O . GLY B 1 554 ? -23.766 20.797 26.031 1 48.25 554 GLY B O 1
ATOM 9045 N N . ILE B 1 555 ? -23.625 22.219 24.25 1 45.12 555 ILE B N 1
ATOM 9046 C CA . ILE B 1 555 ? -24.031 23.391 25.016 1 45.12 555 ILE B CA 1
ATOM 9047 C C . ILE B 1 555 ? -25.5 23.234 25.438 1 45.12 555 ILE B C 1
ATOM 9049 O O . ILE B 1 555 ? -25.859 23.562 26.562 1 45.12 555 ILE B O 1
ATOM 9053 N N . GLN B 1 556 ? -26.328 22.812 24.625 1 42.84 556 GLN B N 1
ATOM 9054 C CA . GLN B 1 556 ? -27.703 22.656 25.062 1 42.84 556 GLN B CA 1
ATOM 9055 C C . GLN B 1 556 ? -27.828 21.656 26.203 1 42.84 556 GLN B C 1
ATOM 9057 O O . GLN B 1 556 ? -28.625 21.828 27.109 1 42.84 556 GLN B O 1
ATOM 9062 N N . HIS B 1 557 ? -27.156 20.609 26.094 1 40.31 557 HIS B N 1
ATOM 9063 C CA . HIS B 1 557 ? -27.203 19.688 27.219 1 40.31 557 HIS B CA 1
ATOM 9064 C C . HIS B 1 557 ? -26.594 20.297 28.469 1 40.31 557 HIS B C 1
ATOM 9066 O O . HIS B 1 557 ? -26.922 19.906 29.594 1 40.31 557 HIS B O 1
ATOM 9072 N N . LEU B 1 558 ? -25.578 21.062 28.328 1 36.97 558 LEU B N 1
ATOM 9073 C CA . LEU B 1 558 ? -24.938 21.703 29.469 1 36.97 558 LEU B CA 1
ATOM 9074 C C . LEU B 1 558 ? -25.797 22.844 30 1 36.97 558 LEU B C 1
ATOM 9076 O O . LEU B 1 558 ? -25.641 23.25 31.156 1 36.97 558 LEU B O 1
ATOM 9080 N N . THR B 1 559 ? -26.469 23.594 29.156 1 33.09 559 THR B N 1
ATOM 9081 C CA . THR B 1 559 ? -27.25 24.734 29.625 1 33.09 559 THR B CA 1
ATOM 9082 C C . THR B 1 559 ? -28.672 24.297 29.984 1 33.09 559 THR B C 1
ATOM 9084 O O . THR B 1 559 ? -29.531 25.125 30.266 1 33.09 559 THR B O 1
ATOM 9087 N N . ARG B 1 560 ? -29.094 23.156 29.812 1 34.59 560 ARG B N 1
ATOM 9088 C CA . ARG B 1 560 ? -30.391 22.906 30.438 1 34.59 560 ARG B CA 1
ATOM 9089 C C . ARG B 1 560 ? -30.297 23.016 31.953 1 34.59 560 ARG B C 1
ATOM 9091 O O . ARG B 1 560 ? -29.422 22.422 32.562 1 34.59 560 ARG B O 1
ATOM 9098 N N . PRO B 1 561 ? -31.078 24.031 32.469 1 32.5 561 PRO B N 1
ATOM 9099 C CA . PRO B 1 561 ? -31.234 24.078 33.938 1 32.5 561 PRO B CA 1
ATOM 9100 C C . PRO B 1 561 ? -31.594 22.719 34.531 1 32.5 561 PRO B C 1
ATOM 9102 O O . PRO B 1 561 ? -32.219 21.891 33.844 1 32.5 561 PRO B O 1
#

Sequence (1122 aa):
MVTSKRISEVKKQRRPAHLPGQRAPIACIPCRSVCLHEHVLVWASVDNNDEHRQRKIRCSSGWPSCKSCQKRSSQCKYAGLSQDGPVEDSAIRLSQESPSEKRSSENLPEMPKTELIQIAEFFLDNFGTTLLFFVDPVTFRADFGDGKLDKGFVYATIALVFRVSPNYSRDRACEFYDYAGEMTQRSRDIVSLPLIQTYLVLCVYEVGCGYESKAWMHLGSAIRMAQMLRLSVMDKPPNPFDWGRREQTENEDRLASELQRRTFWSCYFLDRLVSNGRDRPSGIDDRDIFCHLPISEEDLIFRRFHPSSSAALSDFKPRPDDAENIYIHLARIISILGAITTWHGRGGRHLEKAMPWKSDMPFTVLDTKLNEWADQIPAHLRYSLDTFNAISIVSRSRSRIWGLSHLFFFLAKAHLHREYYPFTPQKGYSPWESPFDPSSTPDDWESPPPGWREHSIRELLGHSGNMIDLYEWMMARYPPFPGVYPFMGLCLMTSASVNLVFACVDAPRFEQYASRRRIKSNLNRAIKAMEALKPSWNLPAYWVCSLRRSLETG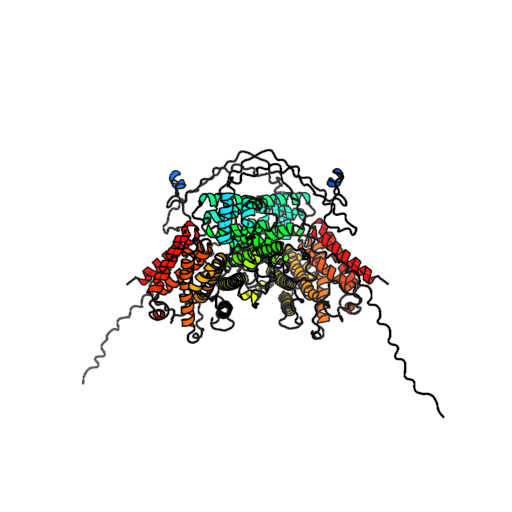IQHLTRPMVTSKRISEVKKQRRPAHLPGQRAPIACIPCRSVCLHEHVLVWASVDNNDEHRQRKIRCSSGWPSCKSCQKRSSQCKYAGLSQDGPVEDSAIRLSQESPSEKRSSENLPEMPKTELIQIAEFFLDNFGTTLLFFVDPVTFRADFGDGKLDKGFVYATIALVFRVSPNYSRDRACEFYDYAGEMTQRSRDIVSLPLIQTYLVLCVYEVGCGYESKAWMHLGSAIRMAQMLRLSVMDKPPNPFDWGRREQTENEDRLASELQRRTFWSCYFLDRLVSNGRDRPSGIDDRDIFCHLPISEEDLIFRRFHPSSSAALSDFKPRPDDAENIYIHLARIISILGAITTWHGRGGRHLEKAMPWKSDMPFTVLDTKLNEWADQIPAHLRYSLDTFNAISIVSRSRSRIWGLSHLFFFLAKAHLHREYYPFTPQKGYSPWESPFDPSSTPDDWESPPPGWREHSIRELLGHSGNMIDLYEWMMARYPPFPGVYPFMGLCLMTSASVNLVFACVDAPRFEQYASRRRIKSNLNRAIKAMEALKPSWNLPAYWVCSLRRSLETGIQHLTRP

Secondary structure (DSSP, 8-state):
-------------------------------S------------------------------SSS-HHHHHTT-----TT----S---------------------------HHHHHHHHHHHIIIIITTTT--S-TTTHHHHHHTT-S-HHHHHHHHHHHHHH-TTS-HHHHHHHHHHHHHHHHHTTT---HHHHHHHHHHHHHHHHHT-HHHHHHHHHHHHHHHHHTT-TTTTPPPPTT-TT-----TT--HHHHHHHHHHHHHHHHHHHHH--SSSS--S--GGG---PPPPPHHHHHTT---------GGG----HHHHT-HHHHHHHHHHHHHHHHHHHHHTGGGT--S-TTSTTSHHHHHHHHHHHHHHHS-GGGSS-HHHHHHHHHH-HHHHHHHHHHHHHHHHHHHHHHHTTS-SSPPTT--TTTS-S-TTT--TTPPPPPTTHHHHHHHHHHHHHHHHHHHHHHHHHHSTTTTTTSTTHHHHHHHHHHHHHHHHHS--GGGGGTS-HHHHHHHHHHHHHHHHHTTTT-SHHHHHHHHHHHHHHHHHHHHH--/------------------------------GGG-----------------------------SSS-HHHHHTT-----TT----S---------------------------HHHHHHHHHHHIIIIITTTT--S-TTTHHHHHHTT-S-HHHHHHHHHHHHHH-TTS-HHHHHHHHHHHHHHHHHTTT---HHHHHHHHHHHHHHHHHT-HHHHHHHHHHHHHHHHHTT-TTTTPPPPTT-TT-----TT--HHHHHHHHHHHHHHHHHHHHH--SSSS--S--GGG---PPPPPHHHHHTT---------GGG----HHHHT-HHHHHHHHHHHHHHHHHHHHHTGGGT--S-TTSTTSHHHHHHHHHHHHHHHS-GGGSS-HHHHHHHHHH-HHHHHHHHHHHHHHHHHHHHHHHTTS-SSPPTT--TTTS-S-TTT--TTPPPPPTTHHHHHHHHHHHHHHHHHHHHHHHHHHSTTTTTTSTTHHHHHHHHHHHHHHHHHS--GGGGGTS-HHHHHHHHHHHHHHHHHTTTT-SHHHHHHHHHHHHHHHHHHHHH--